Protein 3WE0 (pdb70)

Solvent-accessible surface area: 41173 Å² total; per-residue (Å²): 206,121,95,10,10,9,8,14,2,2,4,3,20,18,3,12,81,2,13,115,51,107,33,8,12,10,55,6,66,80,97,73,43,23,60,56,0,0,0,9,13,0,16,11,6,0,0,0,0,0,1,2,0,0,32,10,0,0,53,1,8,0,4,32,45,37,126,29,1,8,49,9,34,21,77,52,3,106,90,38,134,56,8,38,0,13,6,9,30,6,53,7,2,68,4,1,37,0,0,26,33,1,0,101,53,35,64,34,121,39,71,76,4,13,16,3,42,48,148,44,17,133,5,1,1,0,3,21,64,48,117,44,66,39,0,67,151,58,99,79,13,55,70,32,5,100,70,0,35,69,4,14,54,74,4,8,88,97,31,1,133,38,33,67,0,27,78,0,1,50,47,71,41,34,104,92,0,20,105,12,2,38,73,12,0,75,109,26,3,36,39,0,0,31,0,4,3,16,53,15,177,11,0,66,161,42,40,21,94,18,40,23,6,0,2,14,0,0,50,0,57,20,32,30,41,36,38,26,52,9,5,0,2,7,5,0,5,15,8,0,0,29,0,54,45,123,8,49,24,3,70,38,0,0,36,69,0,0,52,18,3,6,145,48,75,15,135,96,45,37,103,41,95,183,45,15,10,0,22,68,27,33,75,42,63,27,73,38,1,14,118,112,0,8,61,15,133,82,45,106,0,10,0,23,6,58,205,48,61,68,96,70,0,22,0,0,0,2,16,27,7,4,70,6,2,39,62,92,13,82,12,56,122,41,0,7,21,87,64,1,29,16,2,0,61,30,11,125,36,34,72,6,37,6,6,3,2,2,0,64,95,5,0,12,58,52,98,30,123,148,83,38,94,8,47,1,1,4,1,10,1,40,71,105,3,62,5,1,15,17,23,43,54,32,106,132,90,36,0,4,0,0,0,20,31,24,126,141,89,37,117,105,61,15,94,54,5,25,72,6,0,93,146,10,18,91,173,10,88,7,60,57,35,46,81,49,36,47,6,40,28,25,7,61,93,36,85,59,23,43,0,11,30,14,7,5,42,4,11,35,3,40,6,20,33,64,6,8,19,3,8,39,16,95,174,26,76,120,78,20,81,0,0,2,5,3,6,16,4,9,7,20,6,2,32,49,22,1,3,8,0,20,3,0,0,2,0,0,24,3,0,0,70,38,2,52,8,145,12,66,109,96,8,66,0,0,9,70,46,16,131,157,27,13,12,68,72,37,90,132,212,122,98,10,9,9,7,13,1,2,5,3,18,21,4,15,86,2,20,104,57,130,26,29,13,10,56,6,62,77,99,71,42,24,56,56,0,0,0,9,13,0,14,11,6,0,0,0,0,0,3,1,0,0,59,10,0,0,52,1,9,0,4,29,45,42,136,29,1,10,50,10,37,20,73,54,3,99,86,37,140,54,11,36,0,12,8,9,29,4,58,6,1,70,3,0,38,0,0,26,25,0,0,102,68,33,66,38,110,34,86,74,4,14,16,3,37,49,150,42,17,139,4,0,1,0,2,13,60,50,109,50,58,40,0,88,112,49,80,77,15,55,74,31,4,100,71,0,26,73,5,14,60,77,3,9,87,99,28,0,124,47,34,44,0,22,92,2,1,40,65,74,53,34,96,111,0,22,123,15,2,39,83,9,0,72,100,25,3,29,42,0,0,29,0,3,10,26,62,16,177,15,2,65,168,18,33,21,76,27,46,23,7,0,2,22,0,0,64,0,50,24,32,26,41,41,38,25,50,9,5,0,0,6,2,0,6,12,8,0,0,33,0,55,60,131,7,47,31,3,56,37,0,0,37,62,0,0,52,20,3,5,142,51,69,14,177,187,36,38,101,42,98,182,42,11,8,0,23,65,27,35,78,42,62,31,79,40,1,15,94,106,0,10,43,15,132,75,46,120,0,12,0,23,8,56,203,42,63,66,97,74,3,25,0,0,0,3,16,29,6,4,80,10,2,36,55,113,13,83,13,52,120,38,0,6,18,89,88,1,22,10,2,0,58,35,10,121,36,38,64,6,35,5,4,2,3,2,0,66,91,4,0,14,51,52,111,24,134,126,69,40,94,10,47,1,2,2,1,10,1,34,76,99,1,60,5,0,15,16,26,47,72,34,88,134,116,28,0,5,0,0,0,21,27,26,133,138,88,36,104,101,55,13,105,58,3,35,90,9,0,97,136,10,20,86,156,8,84,10,58,58,37,46,82,49,38,47,6,41,27,22,8,79,74,50,82,70,19,38,0,11,30,12,6,6,42,3,11,20,5,34,5,18,34,61,4,9,18,3,7,42,12,103,177,20,82,105,88,31,93,0,0,1,6,3,5,17,5,7,5,20,7,3,35,38,19,0,3,8,0,20,4,0,0,3,0,0,24,2,0,0,67,56,3,57,9,149,11,62,106,94,7,62,0,0,9,73,36,16,130,145,27,14,13,63,73,34,83,121

Foldseek 3Di:
DQDQALQDLQFRDPLLCLCPPPQANFEFPPVCAAAEAEEEAQAPLRLLLCLSVQQRRYQYFYAYADDHRVQQDWDDFPPDDLDTDGAFDFWAAPSLNLLVVLCVVLPFDKFWFCFAQDPNFQWEWEAEPLDIQIGRHLVSGPVLLVLLVVLVVCLCCVVQVLVQLLVCSSVVVQVSSNVSVVVVCVVQLFPFLLRSQCPGPSNVPDDPVSVVCQQFQNSPGAHCVLRRQFGVLLVSSCVSRVRPDRIIGTRSGSSCSSVSQQLDQDPGGPPDDHNDGNCVSNVHDRHHHWAEWEQDPVRFIWTAHPVGDIDTHLFYEYAFQLLCCVPRHHYDPLQDDPLLVVLSPPWDAQKKKWKKFKFAFQQQQDADPPPRHRLDTFYAYPDPQRTKGWAHPDGNGIIMIRLHIDSPDSVRVVVSSVVVVCSVNVPHDRVVGTDGDMDMDIQCVDPSGNHSWTRHHRPSVQSLQCLLCLLQPPPPPSSNPRYHYAYLNNASNTNHVSRRNLSSQSNSQSNSVSSVIAGDPVNHGSNVCCVPSRGDHDDD/DFDFALQDLQFRDPLLCLPPDPQANFEFPPVCAAAEAEEEAQAPLSLLLQLSLQQRRYQYFYAHADDHHQQQDWADFPPDDLPTDGAHDFWAAPSLNLLVVLVVVLVFDKDWFQFAADPNFQKEWEAEPLDIQIGRHLVSGPVLLVLLVVLVVVLCCVPQVLVQLLVCSSVVVQVSSNVSVVVVCVVFLQDFLLVSQVPGPSNVVDDPVSVVCQQQQNSNGAHCVLRRQFGVLLVSSCVSRVRVDNIIGTRSGSSCSSVVSQLDFDCHGPNDDHNDGNCNSNVHDHHHHWAEWAQDPVRFIWTAHPVGDIDTHNFYEYEQQLLCCVPRRHYDPLQDDPLLVVLSNPWDAQKKKWKKFKFQAQQQQDADVVPRHRLDTFYAYNDPQRTKGKAHPDGHHIIMMRLHIDSPDSVVVVVRSVVVVCSNRVPHDRVVGTDGDMDMDIQCPDPSGNHSWTRHHRPSVQSLQCLLCLLQPPPPPSSNARYHYAYLNNASNTNHRSRRNVSSQSNSQSNSVSSVIAGDPVSHGCNVCCVPRRGDHDDD

Organism: Pseudomonas putida (NCBI:txid303)

Sequence (1080 aa):
KKPITIFGPDFPFAFDDWLEHPAGLGSIPAARHGEEVAIVGAGIAGLVAAYELMKLGLKPVVYEASKMGGRLRSQAFNGTDGIIAELGGMRFPVSSTAFYHYVDKLGLETKPFPNPLTPASRSTVIDLEGQTYYAEKAADLPALFQEVTDAWADALESGARFGDIQQAIRDRDVPRLKELWNTLVPLWDDRTFYDFVATSKAFAKLSFQHREVFGQVGFGTGGWDSDFPNSMLEIFRVVMTNCDDHQHLVVGGVEQVPQGIWRHVPERCAHWPEGTSLSSLHGGAPRTGVKRIARASDGRLAVTDNWGDCRHYAAVLTTCQSWLLTTQIDCEESLFSQKMWMALDRTRYMQSSKTFVMVDRPFWKDKDPETGRDLMSMTLTDRLTRGTYLFDNGDDKPGVICLSYAWHPVEKRVQLALDALKKIYPKTDIAGHIIGDPITISWEADPHFLGAFKGALPGHYRYNQRMYAHFMQAQMPVEQRGIFIAGDDVSWTPAWVEGAVQTSLNAVWGIMNHFGGKTHADNPGPGDVFDEIGQIALADKKPITIFGPDFPFAFDDWLEHPAGLGSIPAARHGEEVAIVGAGIAGLVAAYELMKLGLKPVVYEASKMGGRLRSQAFNGTDGIIAELGGMRFPVSSTAFYHYVDKLGLETKPFPNPLTPASRSTVIDLEGQTYYAEKAADLPALFQEVTDAWADALESGARFGDIQQAIRDRDVPRLKELWNTLVPLWDDRTFYDFVATSKAFAKLSFQHREVFGQVGFGTGGWDSDFPNSMLEIFRVVMTNCDDHQHLVVGGVEQVPQGIWRHVPERCAHWPEGTSLSSLHGGAPRTGVKRIARASDGRLAVTDNWGDCRHYAAVLTTCQSWLLTTQIDCEESLFSQKMWMALDRTRYMQSSKTFVMVDRPFWKDKDPETGRDLMSMTLTDRLTRGTYLFDNGDDKPGVICLSYAWHPVEKRVQLALDALKKIYPKTDIAGHIIGDPITISWEADPHFLGAFKGALPGHYRYNQRMYAHFMQAQMPVEQRGIFIAGDDVSWTPAWVEGAVQTSLNAVWGIMNHFGGKTHADNPGPGDVFDEIGQIALAD

Secondary structure (DSSP, 8-state):
-PPP----SSS---HHHHHH-TT-S-B--GGGTT-EEEEE--BHHHHHHHHHHHHTT-EEEEE-SS-TBTT--EEE-TT-SS-EEE-S---EETT-HHHHHHHHHTT--EEE---TTSTT-S-EEEEETTEEEEESSGGGS-HHHHHHHHHHHHHHHHHH-HHHHHHHHHHT-HHHHHHHHHHHHHHHTTSBHHHHHHHSHHHHTS-HHHHHHHHHHTTTT---TTTTTSBHHHHHHHHHTTTTSSEEEETT-TTHHHHHHHHPPPSS-SSSPTT--HHHHTTTS-B--EEEEEE-TTSSEEEEETT--EEEESEEEE-S-GGGGGTTSEE-GGGS-HHHHHHHHT--EE--EEEEEEESS-GGGSB-TTT--BSS-EEEESSSS-EEEEE---TTS-EEEEEEEE---HHHHHHHHHHHHHHH-TT---GGGEEEEEEEEEGGGSTT-SSSEE-PPTT-HHHHHHHHTTT--TTS-GGGTTEEE-SGGGSSSTTSHHHHHHHHHHHHHHHHHHTT-B--TTS--HHHHHHHHSPPPPP-/-PPP----SSS---HHHHHHSTT-S-B--GGGTT-EEEEE--BHHHHHHHHHHHHHT-EEEEE-SS-TBTT--EEEPTT-SS-EEESS---EETT-HHHHHHHHHTT--EEE---TTSTT-S-EEEEETTEEEEESSGGGS-HHHHHHHHHHHHHHHHHH-HHHHHHHHHHT-HHHHHHHHHHHHHHHTTSBHHHHHHH-HHHHTS-HHHHHHHHHHTTTT---GGGTTSBHHHHHHHHHTTTTSSEEEETT-TTHHHHHHHH---S--SSS-TT--HHHHTTTS-B--EEEEEE-TTSSEEEEETTS-EEEESEEEE-S-GGGGGTTSEE-GGGS-HHHHHHHHH--EE--EEEEEEESS-GGGSBPTTTS-BSS-EEEESSTTBEEEEE---TTS-EEEEEEEE---HHHHHHHHHHHHHHH-TT---GGGEEEEEEEEESSSSTT-SSSEE-PPTT-HHHHHHHHTTT--TTS-GGG-SEEE-STTTSS-TTSHHHHHHHHHHHHHHHHHHTT-B--TTS--HHHHHHHHSPPPPP-

Nearest PDB structures (foldseek):
  3we0-assembly1_A  TM=1.002E+00  e=0.000E+00  Pseudomonas sp.
  5yb6-assembly1_A  TM=9.939E-01  e=0.000E+00  Pseudomonas sp. AIU 813
  4iv9-assembly1_B  TM=8.787E-01  e=5.645E-39  Pseudomonas savastanoi
  1reo-assembly1_A  TM=8.025E-01  e=2.213E-24  Gloydius halys
  3kpf-assembly1_A  TM=6.769E-01  e=3.921E-16  Zea mays

Structure (mmCIF, N/CA/C/O backbone):
data_3WE0
#
_entry.id   3WE0
#
_cell.length_a   118.926
_cell.length_b   141.353
_cell.length_c   75.970
_cell.angle_alpha   90.00
_cell.angle_beta   90.00
_cell.angle_gamma   90.00
#
_symmetry.space_group_name_H-M   'P 21 21 2'
#
loop_
_entity.id
_entity.type
_entity.pdbx_description
1 polymer 'L-amino acid oxidase/monooxygenase'
2 non-polymer 'FLAVIN-ADENINE DINUCLEOTIDE'
3 water water
#
loop_
_atom_site.group_PDB
_atom_site.id
_atom_site.type_symbol
_atom_site.label_atom_id
_atom_site.label_alt_id
_atom_site.label_comp_id
_atom_site.label_asym_id
_atom_site.label_entity_id
_atom_site.label_seq_id
_atom_site.pdbx_PDB_ins_code
_atom_site.Cartn_x
_atom_site.Cartn_y
_atom_site.Cartn_z
_atom_site.occupancy
_atom_site.B_iso_or_equiv
_atom_site.auth_seq_id
_atom_site.auth_comp_id
_atom_site.auth_asym_id
_atom_site.auth_atom_id
_atom_site.pdbx_PDB_model_num
ATOM 1 N N . LYS A 1 32 ? 5.568 54.551 8.720 1.00 60.67 12 LYS A N 1
ATOM 2 C CA . LYS A 1 32 ? 6.529 53.773 7.857 1.00 62.52 12 LYS A CA 1
ATOM 3 C C . LYS A 1 32 ? 5.831 53.042 6.693 1.00 54.87 12 LYS A C 1
ATOM 4 O O . LYS A 1 32 ? 4.769 52.444 6.895 1.00 59.65 12 LYS A O 1
ATOM 10 N N . LYS A 1 33 ? 6.401 53.118 5.485 1.00 45.86 13 LYS A N 1
ATOM 11 C CA . LYS A 1 33 ? 5.928 52.286 4.366 1.00 40.20 13 LYS A CA 1
ATOM 12 C C . LYS A 1 33 ? 6.196 50.795 4.748 1.00 35.25 13 LYS A C 1
ATOM 13 O O . LYS A 1 33 ? 7.247 50.482 5.290 1.00 29.97 13 LYS A O 1
ATOM 19 N N . PRO A 1 34 ? 5.249 49.887 4.488 1.00 29.52 14 PRO A N 1
ATOM 20 C CA . PRO A 1 34 ? 5.423 48.548 5.059 1.00 27.35 14 PRO A CA 1
ATOM 21 C C . PRO A 1 34 ? 6.489 47.713 4.284 1.00 25.40 14 PRO A C 1
ATOM 22 O O . PRO A 1 34 ? 6.708 47.950 3.072 1.00 23.50 14 PRO A O 1
ATOM 26 N N . ILE A 1 35 ? 7.045 46.701 4.956 1.00 25.87 15 ILE A N 1
ATOM 27 C CA . ILE A 1 35 ? 7.812 45.661 4.270 1.00 23.60 15 ILE A CA 1
ATOM 28 C C . ILE A 1 35 ? 6.796 44.788 3.496 1.00 22.11 15 ILE A C 1
ATOM 29 O O . ILE A 1 35 ? 5.773 44.377 4.024 1.00 19.58 15 ILE A O 1
ATOM 34 N N . THR A 1 36 ? 7.020 44.530 2.220 1.00 20.40 16 THR A N 1
ATOM 35 C CA . THR A 1 36 ? 6.164 43.566 1.509 1.00 20.14 16 THR A CA 1
ATOM 36 C C . THR A 1 36 ? 7.154 42.539 0.860 1.00 21.01 16 THR A C 1
ATOM 37 O O . THR A 1 36 ? 8.386 42.704 0.945 1.00 19.50 16 THR A O 1
ATOM 41 N N . ILE A 1 37 ? 6.600 41.504 0.240 1.00 19.32 17 ILE A N 1
ATOM 42 C CA . ILE A 1 37 ? 7.367 40.497 -0.444 1.00 18.29 17 ILE A CA 1
ATOM 43 C C . ILE A 1 37 ? 7.615 41.069 -1.863 1.00 19.03 17 ILE A C 1
ATOM 44 O O . ILE A 1 37 ? 7.003 40.700 -2.844 1.00 20.06 17 ILE A O 1
ATOM 49 N N . PHE A 1 38 ? 8.517 42.051 -1.926 1.00 19.81 18 PHE A N 1
ATOM 50 C CA . PHE A 1 38 ? 8.853 42.786 -3.152 1.00 19.53 18 PHE A CA 1
ATOM 51 C C . PHE A 1 38 ? 10.291 42.390 -3.470 1.00 19.98 18 PHE A C 1
ATOM 52 O O . PHE A 1 38 ? 11.218 42.790 -2.765 1.00 19.14 18 PHE A O 1
ATOM 60 N N . GLY A 1 39 ? 10.461 41.528 -4.484 1.00 18.85 19 GLY A N 1
ATOM 61 C CA . GLY A 1 39 ? 11.742 40.827 -4.689 1.00 19.32 19 GLY A CA 1
ATOM 62 C C . GLY A 1 39 ? 12.197 40.064 -3.422 1.00 20.24 19 GLY A C 1
ATOM 63 O O . GLY A 1 39 ? 11.331 39.613 -2.684 1.00 20.03 19 GLY A O 1
ATOM 64 N N . PRO A 1 40 ? 13.517 39.990 -3.145 1.00 19.98 20 PRO A N 1
ATOM 65 C CA . PRO A 1 40 ? 14.559 40.805 -3.817 1.00 18.59 20 PRO A CA 1
ATOM 66 C C . PRO A 1 40 ? 14.897 40.364 -5.223 1.00 20.03 20 PRO A C 1
ATOM 67 O O . PRO A 1 40 ? 15.439 41.199 -5.991 1.00 19.14 20 PRO A O 1
ATOM 71 N N . ASP A 1 41 ? 14.554 39.104 -5.589 1.00 16.89 21 ASP A N 1
ATOM 72 C CA . ASP A 1 41 ? 15.034 38.547 -6.873 1.00 16.34 21 ASP A CA 1
ATOM 73 C C . ASP A 1 41 ? 14.373 39.196 -8.073 1.00 18.73 21 ASP A C 1
ATOM 74 O O . ASP A 1 41 ? 15.066 39.540 -9.075 1.00 18.50 21 ASP A O 1
ATOM 79 N N . PHE A 1 42 ? 13.058 39.391 -7.958 1.00 17.34 22 PHE A N 1
ATOM 80 C CA . PHE A 1 42 ? 12.246 40.024 -8.982 1.00 17.27 22 PHE A CA 1
ATOM 81 C C . PHE A 1 42 ? 11.365 41.083 -8.328 1.00 17.07 22 PHE A C 1
ATOM 82 O O . PHE A 1 42 ? 10.219 40.825 -8.002 1.00 15.89 22 PHE A O 1
ATOM 90 N N . PRO A 1 43 ? 11.897 42.312 -8.201 1.00 17.31 23 PRO A N 1
ATOM 91 C CA . PRO A 1 43 ? 11.166 43.309 -7.410 1.00 19.81 23 PRO A CA 1
ATOM 92 C C . PRO A 1 43 ? 10.060 43.933 -8.271 1.00 20.24 23 PRO A C 1
ATOM 93 O O . PRO A 1 43 ? 10.160 45.106 -8.683 1.00 17.88 23 PRO A O 1
ATOM 97 N N . PHE A 1 44 ? 9.031 43.131 -8.559 1.00 18.01 24 PHE A N 1
ATOM 98 C CA . PHE A 1 44 ? 7.858 43.604 -9.279 1.00 19.16 24 PHE A CA 1
ATOM 99 C C . PHE A 1 44 ? 6.712 43.766 -8.306 1.00 19.21 24 PHE A C 1
ATOM 100 O O . PHE A 1 44 ? 6.496 42.923 -7.406 1.00 19.32 24 PHE A O 1
ATOM 108 N N . ALA A 1 45 ? 5.917 44.848 -8.463 1.00 17.79 25 ALA A N 1
ATOM 109 C CA . ALA A 1 45 ? 4.822 45.073 -7.520 1.00 17.98 25 ALA A CA 1
ATOM 110 C C . ALA A 1 45 ? 3.599 44.348 -7.996 1.00 16.73 25 ALA A C 1
ATOM 111 O O . ALA A 1 45 ? 2.738 44.931 -8.690 1.00 16.88 25 ALA A O 1
ATOM 113 N N . PHE A 1 46 ? 3.490 43.044 -7.688 1.00 16.66 26 PHE A N 1
ATOM 114 C CA . PHE A 1 46 ? 2.364 42.283 -8.120 1.00 16.84 26 PHE A CA 1
ATOM 115 C C . PHE A 1 46 ? 1.048 42.894 -7.567 1.00 18.09 26 PHE A C 1
ATOM 116 O O . PHE A 1 46 ? -0.003 42.895 -8.275 1.00 17.34 26 PHE A O 1
ATOM 124 N N . ASP A 1 47 ? 1.102 43.367 -6.312 1.00 18.31 27 ASP A N 1
ATOM 125 C CA . ASP A 1 47 ? -0.059 44.038 -5.720 1.00 20.27 27 ASP A CA 1
ATOM 126 C C . ASP A 1 47 ? -0.561 45.248 -6.584 1.00 21.08 27 ASP A C 1
ATOM 127 O O . ASP A 1 47 ? -1.736 45.327 -6.864 1.00 19.85 27 ASP A O 1
ATOM 132 N N . ASP A 1 48 ? 0.351 46.142 -7.002 1.00 19.81 28 ASP A N 1
ATOM 133 C CA . ASP A 1 48 ? 0.009 47.293 -7.876 1.00 21.54 28 ASP A CA 1
ATOM 134 C C . ASP A 1 48 ? -0.596 46.824 -9.174 1.00 19.64 28 ASP A C 1
ATOM 135 O O . ASP A 1 48 ? -1.551 47.429 -9.667 1.00 20.26 28 ASP A O 1
ATOM 140 N N . TRP A 1 49 ? -0.069 45.729 -9.733 1.00 16.64 29 TRP A N 1
ATOM 141 C CA . TRP A 1 49 ? -0.488 45.245 -11.031 1.00 18.61 29 TRP A CA 1
ATOM 142 C C . TRP A 1 49 ? -1.930 44.727 -10.910 1.00 17.86 29 TRP A C 1
ATOM 143 O O . TRP A 1 49 ? -2.770 45.030 -11.796 1.00 17.00 29 TRP A O 1
ATOM 154 N N . LEU A 1 50 ? -2.255 44.070 -9.752 1.00 15.87 30 LEU A N 1
ATOM 155 C CA . LEU A 1 50 ? -3.594 43.549 -9.500 1.00 17.17 30 LEU A CA 1
ATOM 156 C C . LEU A 1 50 ? -4.597 44.678 -9.214 1.00 17.36 30 LEU A C 1
ATOM 157 O O . LEU A 1 50 ? -5.762 44.568 -9.630 1.00 19.39 30 LEU A O 1
ATOM 162 N N . GLU A 1 51 ? -4.145 45.676 -8.466 1.00 20.14 31 GLU A N 1
ATOM 163 C CA . GLU A 1 51 ? -5.001 46.789 -7.978 1.00 21.69 31 GLU A CA 1
ATOM 164 C C . GLU A 1 51 ? -5.206 47.875 -9.003 1.00 20.76 31 GLU A C 1
ATOM 165 O O . GLU A 1 51 ? -6.169 48.687 -8.913 1.00 19.49 31 GLU A O 1
ATOM 171 N N . HIS A 1 52 ? -4.381 47.932 -10.019 1.00 21.48 32 HIS A N 1
ATOM 172 C CA . HIS A 1 52 ? -4.589 49.036 -11.014 1.00 21.35 32 HIS A CA 1
ATOM 173 C C . HIS A 1 52 ? -5.952 48.953 -11.639 1.00 20.65 32 HIS A C 1
ATOM 174 O O . HIS A 1 52 ? -6.367 47.894 -12.144 1.00 20.81 32 HIS A O 1
ATOM 181 N N . PRO A 1 53 ? -6.634 50.114 -11.812 1.00 19.24 33 PRO A N 1
ATOM 182 C CA . PRO A 1 53 ? -7.967 50.000 -12.363 1.00 19.12 33 PRO A CA 1
ATOM 183 C C . PRO A 1 53 ? -8.037 49.633 -13.866 1.00 19.69 33 PRO A C 1
ATOM 184 O O . PRO A 1 53 ? -9.097 49.290 -14.355 1.00 21.89 33 PRO A O 1
ATOM 188 N N . ALA A 1 54 ? -6.929 49.680 -14.577 1.00 20.91 34 ALA A N 1
ATOM 189 C CA . ALA A 1 54 ? -6.969 49.290 -16.045 1.00 19.79 34 ALA A CA 1
ATOM 190 C C . ALA A 1 54 ? -7.211 47.801 -16.228 1.00 22.54 34 ALA A C 1
ATOM 191 O O . ALA A 1 54 ? -7.586 47.362 -17.330 1.00 21.38 34 ALA A O 1
ATOM 193 N N . GLY A 1 55 ? -6.953 47.002 -15.170 1.00 21.76 35 GLY A N 1
ATOM 194 C CA . GLY A 1 55 ? -6.967 45.514 -15.294 1.00 20.04 35 GLY A CA 1
ATOM 195 C C . GLY A 1 55 ? -5.620 44.952 -15.812 1.00 20.64 35 GLY A C 1
ATOM 196 O O . GLY A 1 55 ? -4.678 45.746 -16.127 1.00 20.66 35 GLY A O 1
ATOM 197 N N . LEU A 1 56 ? -5.511 43.622 -15.953 1.00 17.54 36 LEU A N 1
ATOM 198 C CA . LEU A 1 56 ? -4.206 43.013 -16.230 1.00 18.24 36 LEU A CA 1
ATOM 199 C C . LEU A 1 56 ? -3.795 43.093 -17.712 1.00 20.32 36 LEU A C 1
ATOM 200 O O . LEU A 1 56 ? -2.679 42.784 -18.031 1.00 21.32 36 LEU A O 1
ATOM 205 N N . GLY A 1 57 ? -4.713 43.412 -18.620 1.00 19.59 37 GLY A N 1
ATOM 206 C CA . GLY A 1 57 ? -4.332 43.440 -20.069 1.00 19.53 37 GLY A CA 1
ATOM 207 C C . GLY A 1 57 ? -5.505 42.985 -20.866 1.00 21.41 37 GLY A C 1
ATOM 208 O O . GLY A 1 57 ? -6.659 43.060 -20.401 1.00 20.97 37 GLY A O 1
ATOM 209 N N . SER A 1 58 ? -5.267 42.551 -22.103 1.00 22.73 38 SER A N 1
ATOM 210 C CA . SER A 1 58 ? -6.351 42.077 -22.890 1.00 25.52 38 SER A CA 1
ATOM 211 C C . SER A 1 58 ? -5.796 41.095 -23.922 1.00 23.33 38 SER A C 1
ATOM 212 O O . SER A 1 58 ? -4.619 41.082 -24.147 1.00 23.21 38 SER A O 1
ATOM 215 N N . ILE A 1 59 ? -6.654 40.238 -24.474 1.00 22.88 39 ILE A N 1
ATOM 216 C CA . ILE A 1 59 ? -6.339 39.230 -25.492 1.00 20.95 39 ILE A CA 1
ATOM 217 C C . ILE A 1 59 ? -7.233 39.570 -26.655 1.00 25.58 39 ILE A C 1
ATOM 218 O O . ILE A 1 59 ? -8.335 40.018 -26.417 1.00 24.36 39 ILE A O 1
ATOM 223 N N . PRO A 1 60 ? -6.764 39.423 -27.933 1.00 26.87 40 PRO A N 1
ATOM 224 C CA . PRO A 1 60 ? -7.680 39.876 -29.050 1.00 28.64 40 PRO A CA 1
ATOM 225 C C . PRO A 1 60 ? -9.021 39.128 -28.993 1.00 26.83 40 PRO A C 1
ATOM 226 O O . PRO A 1 60 ? -9.029 37.950 -28.682 1.00 27.11 40 PRO A O 1
ATOM 230 N N . ALA A 1 61 ? -10.124 39.791 -29.331 1.00 28.02 41 ALA A N 1
ATOM 231 C CA . ALA A 1 61 ? -11.446 39.169 -29.296 1.00 29.55 41 ALA A CA 1
ATOM 232 C C . ALA A 1 61 ? -11.513 37.820 -30.054 1.00 32.96 41 ALA A C 1
ATOM 233 O O . ALA A 1 61 ? -12.232 36.888 -29.628 1.00 32.17 41 ALA A O 1
ATOM 235 N N . ALA A 1 62 ? -10.731 37.680 -31.118 1.00 30.10 42 ALA A N 1
ATOM 236 C CA . ALA A 1 62 ? -10.793 36.464 -31.960 1.00 33.12 42 ALA A CA 1
ATOM 237 C C . ALA A 1 62 ? -10.400 35.223 -31.179 1.00 34.44 42 ALA A C 1
ATOM 238 O O . ALA A 1 62 ? -10.685 34.117 -31.607 1.00 33.25 42 ALA A O 1
ATOM 240 N N . ARG A 1 63 ? -9.709 35.398 -30.053 1.00 30.43 43 ARG A N 1
ATOM 241 C CA . ARG A 1 63 ? -9.228 34.230 -29.311 1.00 31.54 43 ARG A CA 1
ATOM 242 C C . ARG A 1 63 ? -10.071 33.988 -28.079 1.00 29.95 43 ARG A C 1
ATOM 243 O O . ARG A 1 63 ? -9.806 33.017 -27.346 1.00 32.17 43 ARG A O 1
ATOM 251 N N . HIS A 1 64 ? -11.078 34.850 -27.815 1.00 32.16 44 HIS A N 1
ATOM 252 C CA . HIS A 1 64 ? -11.925 34.695 -26.590 1.00 29.87 44 HIS A CA 1
ATOM 253 C C . HIS A 1 64 ? -12.642 33.358 -26.628 1.00 35.80 44 HIS A C 1
ATOM 254 O O . HIS A 1 64 ? -13.089 32.927 -27.699 1.00 28.09 44 HIS A O 1
ATOM 261 N N . GLY A 1 65 ? -12.707 32.674 -25.482 1.00 30.97 45 GLY A N 1
ATOM 262 C CA . GLY A 1 65 ? -13.421 31.400 -25.336 1.00 29.11 45 GLY A CA 1
ATOM 263 C C . GLY A 1 65 ? -12.579 30.190 -25.574 1.00 32.06 45 GLY A C 1
ATOM 264 O O . GLY A 1 65 ? -13.063 29.066 -25.353 1.00 30.96 45 GLY A O 1
ATOM 265 N N . GLU A 1 66 ? -11.356 30.367 -26.078 1.00 28.82 46 GLU A N 1
ATOM 266 C CA . GLU A 1 66 ? -10.468 29.241 -26.345 1.00 26.91 46 GLU A CA 1
ATOM 267 C C . GLU A 1 66 ? -10.038 28.697 -24.994 1.00 30.11 46 GLU A C 1
ATOM 268 O O . GLU A 1 66 ? -9.977 29.434 -24.022 1.00 27.03 46 GLU A O 1
ATOM 274 N N . GLU A 1 67 ? -9.694 27.426 -24.949 1.00 26.91 47 GLU A N 1
ATOM 275 C CA . GLU A 1 67 ? -9.434 26.802 -23.649 1.00 29.75 47 GLU A CA 1
ATOM 276 C C . GLU A 1 67 ? -7.972 26.751 -23.282 1.00 25.53 47 GLU A C 1
ATOM 277 O O . GLU A 1 67 ? -7.136 26.591 -24.135 1.00 27.55 47 GLU A O 1
ATOM 283 N N . VAL A 1 68 ? -7.648 26.837 -21.984 1.00 23.99 48 VAL A N 1
ATOM 284 C CA . VAL A 1 68 ? -6.293 26.623 -21.554 1.00 22.81 48 VAL A CA 1
ATOM 285 C C . VAL A 1 68 ? -6.337 25.699 -20.371 1.00 20.99 48 VAL A C 1
ATOM 286 O O . VAL A 1 68 ? -7.130 25.951 -19.450 1.00 19.02 48 VAL A O 1
ATOM 290 N N . ALA A 1 69 ? -5.537 24.635 -20.420 1.00 19.16 49 ALA A N 1
ATOM 291 C CA . ALA A 1 69 ? -5.575 23.600 -19.359 1.00 17.94 49 ALA A CA 1
ATOM 292 C C . ALA A 1 69 ? -4.787 24.071 -18.122 1.00 19.14 49 ALA A C 1
ATOM 293 O O . ALA A 1 69 ? -3.700 24.645 -18.231 1.00 17.78 49 ALA A O 1
ATOM 295 N N . ILE A 1 70 ? -5.345 23.867 -16.912 1.00 20.07 50 ILE A N 1
ATOM 296 C CA . ILE A 1 70 ? -4.638 24.230 -15.699 1.00 17.85 50 ILE A CA 1
ATOM 297 C C . ILE A 1 70 ? -4.585 22.960 -14.807 1.00 16.52 50 ILE A C 1
ATOM 298 O O . ILE A 1 70 ? -5.623 22.426 -14.420 1.00 19.51 50 ILE A O 1
ATOM 303 N N . VAL A 1 71 ? -3.408 22.499 -14.521 1.00 15.24 51 VAL A N 1
ATOM 304 C CA . VAL A 1 71 ? -3.292 21.250 -13.792 1.00 19.94 51 VAL A CA 1
ATOM 305 C C . VAL A 1 71 ? -3.080 21.656 -12.342 1.00 16.69 51 VAL A C 1
ATOM 306 O O . VAL A 1 71 ? -2.024 22.204 -12.047 1.00 18.00 51 VAL A O 1
ATOM 310 N N . GLY A 1 72 ? -4.056 21.371 -11.477 1.00 18.80 52 GLY A N 1
ATOM 311 C CA . GLY A 1 72 ? -3.960 21.753 -10.049 1.00 16.37 52 GLY A CA 1
ATOM 312 C C . GLY A 1 72 ? -4.998 22.805 -9.722 1.00 18.90 52 GLY A C 1
ATOM 313 O O . GLY A 1 72 ? -5.041 23.870 -10.365 1.00 18.59 52 GLY A O 1
ATOM 314 N N . ALA A 1 73 ? -5.819 22.559 -8.693 1.00 19.39 53 ALA A N 1
ATOM 315 C CA . ALA A 1 73 ? -6.761 23.604 -8.196 1.00 17.18 53 ALA A CA 1
ATOM 316 C C . ALA A 1 73 ? -6.346 24.026 -6.719 1.00 17.73 53 ALA A C 1
ATOM 317 O O . ALA A 1 73 ? -7.161 24.203 -5.852 1.00 19.21 53 ALA A O 1
ATOM 319 N N . GLY A 1 74 ? -5.041 24.193 -6.501 1.00 15.62 54 GLY A N 1
ATOM 320 C CA . GLY A 1 74 ? -4.471 24.908 -5.331 1.00 16.84 54 GLY A CA 1
ATOM 321 C C . GLY A 1 74 ? -4.609 26.406 -5.670 1.00 15.90 54 GLY A C 1
ATOM 322 O O . GLY A 1 74 ? -5.203 26.773 -6.693 1.00 15.04 54 GLY A O 1
ATOM 323 N N . ILE A 1 75 ? -4.015 27.199 -4.814 1.00 14.55 55 ILE A N 1
ATOM 324 C CA . ILE A 1 75 ? -4.060 28.664 -5.002 1.00 16.44 55 ILE A CA 1
ATOM 325 C C . ILE A 1 75 ? -3.396 29.071 -6.335 1.00 16.94 55 ILE A C 1
ATOM 326 O O . ILE A 1 75 ? -3.908 29.980 -6.998 1.00 16.89 55 ILE A O 1
ATOM 331 N N . ALA A 1 76 ? -2.276 28.416 -6.728 1.00 15.18 56 ALA A N 1
ATOM 332 C CA . ALA A 1 76 ? -1.614 28.904 -8.017 1.00 17.63 56 ALA A CA 1
ATOM 333 C C . ALA A 1 76 ? -2.501 28.618 -9.185 1.00 16.63 56 ALA A C 1
ATOM 334 O O . ALA A 1 76 ? -2.707 29.472 -10.077 1.00 15.72 56 ALA A O 1
ATOM 336 N N . GLY A 1 77 ? -3.103 27.418 -9.220 1.00 16.87 57 GLY A N 1
ATOM 337 C CA . GLY A 1 77 ? -3.977 27.056 -10.363 1.00 13.72 57 GLY A CA 1
ATOM 338 C C . GLY A 1 77 ? -5.242 27.925 -10.384 1.00 17.24 57 GLY A C 1
ATOM 339 O O . GLY A 1 77 ? -5.687 28.350 -11.434 1.00 14.49 57 GLY A O 1
ATOM 340 N N . LEU A 1 78 ? -5.817 28.239 -9.240 1.00 13.61 58 LEU A N 1
ATOM 341 C CA . LEU A 1 78 ? -7.090 28.940 -9.271 1.00 14.13 58 LEU A CA 1
ATOM 342 C C . LEU A 1 78 ? -6.870 30.455 -9.501 1.00 14.34 58 LEU A C 1
ATOM 343 O O . LEU A 1 78 ? -7.710 31.112 -10.117 1.00 15.49 58 LEU A O 1
ATOM 348 N N . VAL A 1 79 ? -5.774 31.008 -9.012 1.00 14.11 59 VAL A N 1
ATOM 349 C CA . VAL A 1 79 ? -5.556 32.439 -9.254 1.00 14.86 59 VAL A CA 1
ATOM 350 C C . VAL A 1 79 ? -5.375 32.596 -10.798 1.00 14.13 59 VAL A C 1
ATOM 351 O O . VAL A 1 79 ? -5.909 33.527 -11.455 1.00 16.11 59 VAL A O 1
ATOM 355 N N . ALA A 1 80 ? -4.645 31.699 -11.417 1.00 12.42 60 ALA A N 1
ATOM 356 C CA . ALA A 1 80 ? -4.386 31.792 -12.865 1.00 15.15 60 ALA A CA 1
ATOM 357 C C . ALA A 1 80 ? -5.651 31.596 -13.672 1.00 16.07 60 ALA A C 1
ATOM 358 O O . ALA A 1 80 ? -5.942 32.324 -14.545 1.00 17.63 60 ALA A O 1
ATOM 360 N N . ALA A 1 81 ? -6.398 30.573 -13.319 1.00 15.27 61 ALA A N 1
ATOM 361 C CA . ALA A 1 81 ? -7.679 30.307 -13.918 1.00 16.28 61 ALA A CA 1
ATOM 362 C C . ALA A 1 81 ? -8.608 31.547 -13.788 1.00 15.98 61 ALA A C 1
ATOM 363 O O . ALA A 1 81 ? -9.230 31.955 -14.715 1.00 15.16 61 ALA A O 1
ATOM 365 N N . TYR A 1 82 ? -8.629 32.139 -12.614 1.00 13.92 62 TYR A N 1
ATOM 366 C CA . TYR A 1 82 ? -9.473 33.287 -12.319 1.00 14.85 62 TYR A CA 1
ATOM 367 C C . TYR A 1 82 ? -9.139 34.470 -13.241 1.00 15.99 62 TYR A C 1
ATOM 368 O O . TYR A 1 82 ? -9.956 34.935 -13.981 1.00 15.50 62 TYR A O 1
ATOM 377 N N . GLU A 1 83 ? -7.886 34.877 -13.215 1.00 16.56 63 GLU A N 1
ATOM 378 C CA . GLU A 1 83 ? -7.434 35.987 -14.103 1.00 18.10 63 GLU A CA 1
ATOM 379 C C . GLU A 1 83 ? -7.520 35.671 -15.583 1.00 17.98 63 GLU A C 1
ATOM 380 O O . GLU A 1 83 ? -7.851 36.562 -16.368 1.00 22.27 63 GLU A O 1
ATOM 386 N N . LEU A 1 84 ? -7.280 34.420 -16.017 1.00 17.59 64 LEU A N 1
ATOM 387 C CA . LEU A 1 84 ? -7.418 34.157 -17.438 1.00 18.08 64 LEU A CA 1
ATOM 388 C C . LEU A 1 84 ? -8.862 34.108 -17.935 1.00 21.66 64 LEU A C 1
ATOM 389 O O . LEU A 1 84 ? -9.172 34.569 -19.048 1.00 20.26 64 LEU A O 1
ATOM 394 N N . MET A 1 85 ? -9.771 33.535 -17.109 1.00 20.86 65 MET A N 1
ATOM 395 C CA . MET A 1 85 ? -11.236 33.744 -17.321 1.00 19.97 65 MET A CA 1
ATOM 396 C C . MET A 1 85 ? -11.557 35.233 -17.534 1.00 19.36 65 MET A C 1
ATOM 397 O O . MET A 1 85 ? -12.259 35.549 -18.495 1.00 17.92 65 MET A O 1
ATOM 402 N N . LYS A 1 86 ? -11.093 36.129 -16.634 1.00 20.04 66 LYS A N 1
ATOM 403 C CA . LYS A 1 86 ? -11.330 37.607 -16.805 1.00 20.07 66 LYS A CA 1
ATOM 404 C C . LYS A 1 86 ? -10.866 38.168 -18.185 1.00 21.65 66 LYS A C 1
ATOM 405 O O . LYS A 1 86 ? -11.464 39.103 -18.681 1.00 22.14 66 LYS A O 1
ATOM 411 N N . LEU A 1 87 ? -9.849 37.575 -18.759 1.00 19.86 67 LEU A N 1
ATOM 412 C CA . LEU A 1 87 ? -9.288 38.051 -20.062 1.00 21.24 67 LEU A CA 1
ATOM 413 C C . LEU A 1 87 ? -9.976 37.474 -21.223 1.00 23.21 67 LEU A C 1
ATOM 414 O O . LEU A 1 87 ? -9.652 37.824 -22.364 1.00 25.05 67 LEU A O 1
ATOM 419 N N . GLY A 1 88 ? -10.950 36.583 -20.966 1.00 24.23 68 GLY A N 1
ATOM 420 C CA . GLY A 1 88 ? -11.855 36.054 -21.947 1.00 22.08 68 GLY A CA 1
ATOM 421 C C . GLY A 1 88 ? -11.505 34.664 -22.423 1.00 25.40 68 GLY A C 1
ATOM 422 O O . GLY A 1 88 ? -12.101 34.172 -23.392 1.00 29.86 68 GLY A O 1
ATOM 423 N N . LEU A 1 89 ? -10.544 34.004 -21.780 1.00 22.48 69 LEU A N 1
ATOM 424 C CA . LEU A 1 89 ? -10.267 32.582 -22.078 1.00 22.72 69 LEU A CA 1
ATOM 425 C C . LEU A 1 89 ? -11.213 31.679 -21.292 1.00 24.35 69 LEU A C 1
ATOM 426 O O . LEU A 1 89 ? -11.882 32.150 -20.320 1.00 23.09 69 LEU A O 1
ATOM 431 N N . LYS A 1 90 ? -11.188 30.400 -21.673 1.00 22.39 70 LYS A N 1
ATOM 432 C CA . LYS A 1 90 ? -11.900 29.368 -20.921 1.00 26.05 70 LYS A CA 1
ATOM 433 C C . LYS A 1 90 ? -10.875 28.469 -20.231 1.00 23.22 70 LYS A C 1
ATOM 434 O O . LYS A 1 90 ? -10.440 27.431 -20.753 1.00 25.15 70 LYS A O 1
ATOM 440 N N . PRO A 1 91 ? -10.448 28.864 -19.016 1.00 19.69 71 PRO A N 1
ATOM 441 C CA . PRO A 1 91 ? -9.608 27.909 -18.285 1.00 19.97 71 PRO A CA 1
ATOM 442 C C . PRO A 1 91 ? -10.347 26.579 -17.991 1.00 19.85 71 PRO A C 1
ATOM 443 O O . PRO A 1 91 ? -11.510 26.623 -17.717 1.00 21.36 71 PRO A O 1
ATOM 447 N N . VAL A 1 92 ? -9.648 25.451 -18.067 1.00 19.98 72 VAL A N 1
ATOM 448 C CA . VAL A 1 92 ? -10.193 24.132 -17.664 1.00 20.37 72 VAL A CA 1
ATOM 449 C C . VAL A 1 92 ? -9.249 23.635 -16.601 1.00 19.74 72 VAL A C 1
ATOM 450 O O . VAL A 1 92 ? -8.141 23.213 -16.861 1.00 19.08 72 VAL A O 1
ATOM 454 N N . VAL A 1 93 ? -9.716 23.706 -15.348 1.00 20.42 73 VAL A N 1
ATOM 455 C CA . VAL A 1 93 ? -8.894 23.233 -14.233 1.00 18.52 73 VAL A CA 1
ATOM 456 C C . VAL A 1 93 ? -9.040 21.678 -14.040 1.00 19.84 73 VAL A C 1
ATOM 457 O O . VAL A 1 93 ? -10.162 21.176 -14.104 1.00 20.13 73 VAL A O 1
ATOM 461 N N . TYR A 1 94 ? -7.916 20.965 -13.888 1.00 19.22 74 TYR A N 1
ATOM 462 C CA . TYR A 1 94 ? -7.921 19.558 -13.563 1.00 18.33 74 TYR A CA 1
ATOM 463 C C . TYR A 1 94 ? -7.450 19.453 -12.109 1.00 19.69 74 TYR A C 1
ATOM 464 O O . TYR A 1 94 ? -6.507 20.162 -11.706 1.00 18.00 74 TYR A O 1
ATOM 473 N N . GLU A 1 95 ? -8.094 18.587 -11.307 1.00 19.04 75 GLU A N 1
ATOM 474 C CA . GLU A 1 95 ? -7.615 18.356 -9.918 1.00 18.36 75 GLU A CA 1
ATOM 475 C C . GLU A 1 95 ? -7.664 16.836 -9.586 1.00 21.46 75 GLU A C 1
ATOM 476 O O . GLU A 1 95 ? -8.691 16.209 -9.827 1.00 22.03 75 GLU A O 1
ATOM 482 N N . ALA A 1 96 ? -6.534 16.285 -9.137 1.00 22.80 76 ALA A N 1
ATOM 483 C CA . ALA A 1 96 ? -6.381 14.859 -8.942 1.00 25.54 76 ALA A CA 1
ATOM 484 C C . ALA A 1 96 ? -6.844 14.464 -7.532 1.00 32.96 76 ALA A C 1
ATOM 485 O O . ALA A 1 96 ? -7.281 13.331 -7.353 1.00 32.95 76 ALA A O 1
ATOM 487 N N . SER A 1 97 ? -6.834 15.409 -6.583 1.00 27.08 77 SER A N 1
ATOM 488 C CA . SER A 1 97 ? -7.242 15.108 -5.203 1.00 29.51 77 SER A CA 1
ATOM 489 C C . SER A 1 97 ? -8.336 16.064 -4.720 1.00 28.44 77 SER A C 1
ATOM 490 O O . SER A 1 97 ? -9.496 15.899 -5.081 1.00 27.99 77 SER A O 1
ATOM 493 N N . LYS A 1 98 ? -7.998 17.040 -3.873 1.00 26.20 78 LYS A N 1
ATOM 494 C CA . LYS A 1 98 ? -8.973 17.994 -3.335 1.00 27.86 78 LYS A CA 1
ATOM 495 C C . LYS A 1 98 ? -8.731 19.421 -3.748 1.00 25.43 78 LYS A C 1
ATOM 496 O O . LYS A 1 98 ? -7.574 19.855 -3.665 1.00 21.66 78 LYS A O 1
ATOM 502 N N . MET A 1 99 ? -9.800 20.179 -4.004 1.00 24.87 79 MET A N 1
ATOM 503 C CA . MET A 1 99 ? -9.663 21.600 -4.293 1.00 26.47 79 MET A CA 1
ATOM 504 C C . MET A 1 99 ? -8.988 22.294 -3.108 1.00 24.81 79 MET A C 1
ATOM 505 O O . MET A 1 99 ? -9.264 21.936 -1.947 1.00 20.18 79 MET A O 1
ATOM 510 N N . GLY A 1 100 ? -8.172 23.310 -3.398 1.00 19.90 80 GLY A N 1
ATOM 511 C CA . GLY A 1 100 ? -7.424 24.018 -2.361 1.00 17.94 80 GLY A CA 1
ATOM 512 C C . GLY A 1 100 ? -5.976 23.600 -2.196 1.00 17.25 80 GLY A C 1
ATOM 513 O O . GLY A 1 100 ? -5.156 24.402 -1.762 1.00 18.17 80 GLY A O 1
ATOM 514 N N . GLY A 1 101 ? -5.639 22.322 -2.519 1.00 18.51 81 GLY A N 1
ATOM 515 C CA . GLY A 1 101 ? -4.255 21.836 -2.375 1.00 15.55 81 GLY A CA 1
ATOM 516 C C . GLY A 1 101 ? -3.770 21.946 -0.941 1.00 19.52 81 GLY A C 1
ATOM 517 O O . GLY A 1 101 ? -4.430 21.392 -0.047 1.00 17.74 81 GLY A O 1
ATOM 518 N N . ARG A 1 102 ? -2.661 22.666 -0.726 1.00 16.66 82 ARG A N 1
ATOM 519 C CA . ARG A 1 102 ? -2.142 22.815 0.636 1.00 18.52 82 ARG A CA 1
ATOM 520 C C . ARG A 1 102 ? -2.698 23.998 1.475 1.00 16.50 82 ARG A C 1
ATOM 521 O O . ARG A 1 102 ? -2.131 24.389 2.547 1.00 20.71 82 ARG A O 1
ATOM 529 N N . LEU A 1 103 ? -3.771 24.622 0.988 1.00 20.59 83 LEU A N 1
ATOM 530 C CA . LEU A 1 103 ? -4.636 25.491 1.796 1.00 18.67 83 LEU A CA 1
ATOM 531 C C . LEU A 1 103 ? -5.837 24.558 2.141 1.00 20.89 83 LEU A C 1
ATOM 532 O O . LEU A 1 103 ? -6.659 24.311 1.282 1.00 22.61 83 LEU A O 1
ATOM 537 N N . ARG A 1 104 ? -5.836 23.968 3.339 1.00 20.05 84 ARG A N 1
ATOM 538 C CA . ARG A 1 104 ? -6.869 22.915 3.638 1.00 21.04 84 ARG A CA 1
ATOM 539 C C . ARG A 1 104 ? -7.307 23.098 5.068 1.00 20.46 84 ARG A C 1
ATOM 540 O O . ARG A 1 104 ? -6.451 23.131 5.937 1.00 19.65 84 ARG A O 1
ATOM 548 N N . SER A 1 105 ? -8.616 23.185 5.296 1.00 23.13 85 SER A N 1
ATOM 549 C CA . SER A 1 105 ? -9.139 23.575 6.645 1.00 20.76 85 SER A CA 1
ATOM 550 C C . SER A 1 105 ? -10.169 22.496 6.965 1.00 21.83 85 SER A C 1
ATOM 551 O O . SER A 1 105 ? -11.084 22.289 6.164 1.00 25.27 85 SER A O 1
ATOM 554 N N . GLN A 1 106 ? -10.021 21.752 8.045 1.00 22.54 86 GLN A N 1
ATOM 555 C CA . GLN A 1 106 ? -11.035 20.677 8.324 1.00 21.78 86 GLN A CA 1
ATOM 556 C C . GLN A 1 106 ? -11.831 21.069 9.570 1.00 23.73 86 GLN A C 1
ATOM 557 O O . GLN A 1 106 ? -11.192 21.425 10.585 1.00 21.62 86 GLN A O 1
ATOM 563 N N . ALA A 1 107 ? -13.175 20.976 9.526 1.00 22.94 87 ALA A N 1
ATOM 564 C CA . ALA A 1 107 ? -14.023 21.216 10.732 1.00 27.09 87 ALA A CA 1
ATOM 565 C C . ALA A 1 107 ? -13.976 20.009 11.648 1.00 23.22 87 ALA A C 1
ATOM 566 O O . ALA A 1 107 ? -13.935 18.856 11.187 1.00 22.63 87 ALA A O 1
ATOM 568 N N . PHE A 1 108 ? -13.988 20.275 12.967 1.00 25.08 88 PHE A N 1
ATOM 569 C CA . PHE A 1 108 ? -14.067 19.202 13.893 1.00 23.12 88 PHE A CA 1
ATOM 570 C C . PHE A 1 108 ? -15.512 18.618 13.912 1.00 24.03 88 PHE A C 1
ATOM 571 O O . PHE A 1 108 ? -16.500 19.354 13.653 1.00 23.74 88 PHE A O 1
ATOM 579 N N . ASN A 1 109 ? -15.643 17.344 14.267 1.00 25.60 89 ASN A N 1
ATOM 580 C CA . ASN A 1 109 ? -16.973 16.692 14.375 1.00 27.95 89 ASN A CA 1
ATOM 581 C C . ASN A 1 109 ? -18.065 17.544 14.968 1.00 29.95 89 ASN A C 1
ATOM 582 O O . ASN A 1 109 ? -17.954 18.031 16.108 1.00 31.62 89 ASN A O 1
ATOM 587 N N . GLY A 1 110 ? -19.154 17.688 14.254 1.00 28.62 90 GLY A N 1
ATOM 588 C CA . GLY A 1 110 ? -20.368 18.285 14.843 1.00 31.76 90 GLY A CA 1
ATOM 589 C C . GLY A 1 110 ? -20.406 19.785 15.175 1.00 34.48 90 GLY A C 1
ATOM 590 O O . GLY A 1 110 ? -21.469 20.335 15.556 1.00 30.92 90 GLY A O 1
ATOM 591 N N . THR A 1 111 ? -19.270 20.454 14.988 1.00 32.36 91 THR A N 1
ATOM 592 C CA . THR A 1 111 ? -19.175 21.905 15.185 1.00 32.87 91 THR A CA 1
ATOM 593 C C . THR A 1 111 ? -19.500 22.675 13.919 1.00 35.22 91 THR A C 1
ATOM 594 O O . THR A 1 111 ? -19.443 22.149 12.814 1.00 31.60 91 THR A O 1
ATOM 598 N N . ASP A 1 112 ? -19.796 23.943 14.129 1.00 33.14 92 ASP A N 1
ATOM 599 C CA . ASP A 1 112 ? -20.101 24.880 13.097 1.00 42.47 92 ASP A CA 1
ATOM 600 C C . ASP A 1 112 ? -18.910 25.843 13.103 1.00 37.81 92 ASP A C 1
ATOM 601 O O . ASP A 1 112 ? -18.711 26.588 14.056 1.00 37.23 92 ASP A O 1
ATOM 606 N N . GLY A 1 113 ? -18.059 25.721 12.101 1.00 38.75 93 GLY A N 1
ATOM 607 C CA . GLY A 1 113 ? -17.005 26.737 11.882 1.00 40.55 93 GLY A CA 1
ATOM 608 C C . GLY A 1 113 ? -15.802 26.613 12.805 1.00 36.70 93 GLY A C 1
ATOM 609 O O . GLY A 1 113 ? -15.046 27.557 12.937 1.00 36.84 93 GLY A O 1
ATOM 610 N N . ILE A 1 114 ? -15.609 25.479 13.474 1.00 32.12 94 ILE A N 1
ATOM 611 C CA . ILE A 1 114 ? -14.391 25.350 14.288 1.00 30.66 94 ILE A CA 1
ATOM 612 C C . ILE A 1 114 ? -13.407 24.507 13.525 1.00 31.40 94 ILE A C 1
ATOM 613 O O . ILE A 1 114 ? -13.712 23.364 13.279 1.00 26.39 94 ILE A O 1
ATOM 618 N N . ILE A 1 115 ? -12.269 25.094 13.079 1.00 28.49 95 ILE A N 1
ATOM 619 C CA . ILE A 1 115 ? -11.406 24.408 12.113 1.00 28.34 95 ILE A CA 1
ATOM 620 C C . ILE A 1 115 ? -9.948 24.153 12.556 1.00 28.16 95 ILE A C 1
ATOM 621 O O . ILE A 1 115 ? -9.374 24.804 13.461 1.00 26.77 95 ILE A O 1
ATOM 626 N N . ALA A 1 116 ? -9.363 23.145 11.950 1.00 23.25 96 ALA A N 1
ATOM 627 C CA . ALA A 1 116 ? -7.949 22.919 12.096 1.00 23.58 96 ALA A CA 1
ATOM 628 C C . ALA A 1 116 ? -7.305 23.209 10.731 1.00 25.18 96 ALA A C 1
ATOM 629 O O . ALA A 1 116 ? -7.778 22.712 9.729 1.00 23.73 96 ALA A O 1
ATOM 631 N N . GLU A 1 117 ? -6.241 23.975 10.730 1.00 22.83 97 GLU A N 1
ATOM 632 C CA . GLU A 1 117 ? -5.541 24.296 9.486 1.00 21.68 97 GLU A CA 1
ATOM 633 C C . GLU A 1 117 ? -4.507 23.227 9.202 1.00 23.16 97 GLU A C 1
ATOM 634 O O . GLU A 1 117 ? -3.399 23.215 9.829 1.00 28.03 97 GLU A O 1
ATOM 640 N N . LEU A 1 118 ? -4.785 22.408 8.202 1.00 23.76 98 LEU A N 1
ATOM 641 C CA . LEU A 1 118 ? -3.856 21.315 7.841 1.00 23.33 98 LEU A CA 1
ATOM 642 C C . LEU A 1 118 ? -2.668 21.693 6.965 1.00 21.64 98 LEU A C 1
ATOM 643 O O . LEU A 1 118 ? -1.623 21.035 7.052 1.00 21.68 98 LEU A O 1
ATOM 648 N N . GLY A 1 119 ? -2.818 22.690 6.082 1.00 20.71 99 GLY A N 1
ATOM 649 C CA . GLY A 1 119 ? -1.633 23.164 5.273 1.00 17.18 99 GLY A CA 1
ATOM 650 C C . GLY A 1 119 ? -1.248 24.496 5.899 1.00 20.52 99 GLY A C 1
ATOM 651 O O . GLY A 1 119 ? -1.102 24.615 7.160 1.00 19.08 99 GLY A O 1
ATOM 652 N N . GLY A 1 120 ? -1.063 25.508 5.067 1.00 17.00 100 GLY A N 1
ATOM 653 C CA . GLY A 1 120 ? -0.563 26.797 5.511 1.00 18.67 100 GLY A CA 1
ATOM 654 C C . GLY A 1 120 ? -1.523 27.357 6.576 1.00 19.33 100 GLY A C 1
ATOM 655 O O . GLY A 1 120 ? -2.751 27.188 6.450 1.00 17.86 100 GLY A O 1
ATOM 656 N N . MET A 1 121 ? -0.999 28.010 7.617 1.00 17.19 101 MET A N 1
ATOM 657 C CA . MET A 1 121 ? -1.953 28.597 8.588 1.00 21.17 101 MET A CA 1
ATOM 658 C C . MET A 1 121 ? -1.693 30.000 8.987 1.00 20.20 101 MET A C 1
ATOM 659 O O . MET A 1 121 ? -2.546 30.638 9.566 1.00 24.10 101 MET A O 1
ATOM 664 N N . ARG A 1 122 ? -0.470 30.411 8.866 1.00 20.71 102 ARG A N 1
ATOM 665 C CA . ARG A 1 122 ? -0.181 31.801 9.270 1.00 26.20 102 ARG A CA 1
ATOM 666 C C . ARG A 1 122 ? 0.441 32.596 8.147 1.00 21.84 102 ARG A C 1
ATOM 667 O O . ARG A 1 122 ? 1.530 32.278 7.696 1.00 25.33 102 ARG A O 1
ATOM 675 N N . PHE A 1 123 ? -0.229 33.673 7.816 1.00 18.19 103 PHE A N 1
ATOM 676 C CA . PHE A 1 123 ? 0.101 34.343 6.584 1.00 20.43 103 PHE A CA 1
ATOM 677 C C . PHE A 1 123 ? 0.667 35.728 6.873 1.00 17.26 103 PHE A C 1
ATOM 678 O O . PHE A 1 123 ? -0.045 36.589 7.373 1.00 20.26 103 PHE A O 1
ATOM 686 N N . PRO A 1 124 ? 1.950 35.916 6.587 1.00 17.80 104 PRO A N 1
ATOM 687 C CA . PRO A 1 124 ? 2.513 37.227 6.851 1.00 18.47 104 PRO A CA 1
ATOM 688 C C . PRO A 1 124 ? 1.814 38.311 6.008 1.00 18.76 104 PRO A C 1
ATOM 689 O O . PRO A 1 124 ? 1.556 38.139 4.734 1.00 17.88 104 PRO A O 1
ATOM 693 N N . VAL A 1 125 ? 1.471 39.373 6.697 1.00 19.68 105 VAL A N 1
ATOM 694 C CA . VAL A 1 125 ? 0.813 40.517 6.037 1.00 19.46 105 VAL A CA 1
ATOM 695 C C . VAL A 1 125 ? 1.728 41.195 4.977 1.00 19.58 105 VAL A C 1
ATOM 696 O O . VAL A 1 125 ? 1.195 41.917 4.138 1.00 19.63 105 VAL A O 1
ATOM 700 N N . SER A 1 126 ? 3.030 40.881 4.949 1.00 17.25 106 SER A N 1
ATOM 701 C CA . SER A 1 126 ? 3.861 41.246 3.746 1.00 19.74 106 SER A CA 1
ATOM 702 C C . SER A 1 126 ? 3.410 40.550 2.467 1.00 18.18 106 SER A C 1
ATOM 703 O O . SER A 1 126 ? 3.803 40.966 1.378 1.00 17.48 106 SER A O 1
ATOM 706 N N . SER A 1 127 ? 2.548 39.522 2.570 1.00 16.70 107 SER A N 1
ATOM 707 C CA . SER A 1 127 ? 2.031 38.758 1.441 1.00 18.69 107 SER A CA 1
ATOM 708 C C . SER A 1 127 ? 0.957 39.557 0.686 1.00 16.84 107 SER A C 1
ATOM 709 O O . SER A 1 127 ? -0.168 39.158 0.613 1.00 16.54 107 SER A O 1
ATOM 712 N N . THR A 1 128 ? 1.305 40.659 0.019 1.00 17.13 108 THR A N 1
ATOM 713 C CA . THR A 1 128 ? 0.229 41.514 -0.423 1.00 16.61 108 THR A CA 1
ATOM 714 C C . THR A 1 128 ? -0.538 41.000 -1.661 1.00 17.41 108 THR A C 1
ATOM 715 O O . THR A 1 128 ? -1.707 41.347 -1.813 1.00 15.99 108 THR A O 1
ATOM 719 N N . ALA A 1 129 ? 0.062 40.145 -2.486 1.00 16.21 109 ALA A N 1
ATOM 720 C CA . ALA A 1 129 ? -0.721 39.628 -3.628 1.00 16.89 109 ALA A CA 1
ATOM 721 C C . ALA A 1 129 ? -1.708 38.589 -3.065 1.00 15.55 109 ALA A C 1
ATOM 722 O O . ALA A 1 129 ? -2.850 38.538 -3.507 1.00 15.64 109 ALA A O 1
ATOM 724 N N . PHE A 1 130 ? -1.269 37.761 -2.102 1.00 15.76 110 PHE A N 1
ATOM 725 C CA . PHE A 1 130 ? -2.275 36.790 -1.491 1.00 15.02 110 PHE A CA 1
ATOM 726 C C . PHE A 1 130 ? -3.456 37.537 -0.864 1.00 15.57 110 PHE A C 1
ATOM 727 O O . PHE A 1 130 ? -4.630 37.206 -1.117 1.00 17.09 110 PHE A O 1
ATOM 735 N N . TYR A 1 131 ? -3.137 38.517 0.003 1.00 19.00 111 TYR A N 1
ATOM 736 C CA . TYR A 1 131 ? -4.154 39.354 0.676 1.00 17.37 111 TYR A CA 1
ATOM 737 C C . TYR A 1 131 ? -5.061 40.113 -0.305 1.00 17.48 111 TYR A C 1
ATOM 738 O O . TYR A 1 131 ? -6.183 40.317 0.013 1.00 19.12 111 TYR A O 1
ATOM 747 N N . HIS A 1 132 ? -4.618 40.459 -1.517 1.00 17.21 112 HIS A N 1
ATOM 748 C CA . HIS A 1 132 ? -5.511 40.923 -2.529 1.00 14.73 112 HIS A CA 1
ATOM 749 C C . HIS A 1 132 ? -6.709 39.996 -2.687 1.00 17.00 112 HIS A C 1
ATOM 750 O O . HIS A 1 132 ? -7.895 40.425 -2.853 1.00 16.87 112 HIS A O 1
ATOM 757 N N . TYR A 1 133 ? -6.463 38.707 -2.742 1.00 15.91 113 TYR A N 1
ATOM 758 C CA . TYR A 1 133 ? -7.581 37.765 -2.934 1.00 16.37 113 TYR A CA 1
ATOM 759 C C . TYR A 1 133 ? -8.386 37.510 -1.648 1.00 16.92 113 TYR A C 1
ATOM 760 O O . TYR A 1 133 ? -9.618 37.357 -1.703 1.00 18.13 113 TYR A O 1
ATOM 769 N N . VAL A 1 134 ? -7.697 37.450 -0.517 1.00 17.89 114 VAL A N 1
ATOM 770 C CA . VAL A 1 134 ? -8.406 37.380 0.796 1.00 16.54 114 VAL A CA 1
ATOM 771 C C . VAL A 1 134 ? -9.446 38.542 0.914 1.00 19.90 114 VAL A C 1
ATOM 772 O O . VAL A 1 134 ? -10.666 38.340 1.210 1.00 19.20 114 VAL A O 1
ATOM 776 N N . ASP A 1 135 ? -8.950 39.749 0.689 1.00 19.88 115 ASP A N 1
ATOM 777 C CA . ASP A 1 135 ? -9.789 40.988 0.662 1.00 24.01 115 ASP A CA 1
ATOM 778 C C . ASP A 1 135 ? -10.873 41.030 -0.401 1.00 24.36 115 ASP A C 1
ATOM 779 O O . ASP A 1 135 ? -11.999 41.498 -0.138 1.00 24.08 115 ASP A O 1
ATOM 784 N N . LYS A 1 136 ? -10.564 40.615 -1.616 1.00 22.80 116 LYS A N 1
ATOM 785 C CA . LYS A 1 136 ? -11.557 40.536 -2.680 1.00 22.82 116 LYS A CA 1
ATOM 786 C C . LYS A 1 136 ? -12.770 39.702 -2.246 1.00 26.01 116 LYS A C 1
ATOM 787 O O . LYS A 1 136 ? -13.900 39.951 -2.666 1.00 24.22 116 LYS A O 1
ATOM 793 N N . LEU A 1 137 ? -12.516 38.679 -1.455 1.00 23.02 117 LEU A N 1
ATOM 794 C CA . LEU A 1 137 ? -13.558 37.764 -1.045 1.00 23.62 117 LEU A CA 1
ATOM 795 C C . LEU A 1 137 ? -14.180 38.223 0.274 1.00 25.99 117 LEU A C 1
ATOM 796 O O . LEU A 1 137 ? -15.059 37.521 0.776 1.00 25.10 117 LEU A O 1
ATOM 801 N N . GLY A 1 138 ? -13.698 39.326 0.836 1.00 23.60 118 GLY A N 1
ATOM 802 C CA . GLY A 1 138 ? -14.297 39.902 2.064 1.00 26.08 118 GLY A CA 1
ATOM 803 C C . GLY A 1 138 ? -14.089 38.989 3.276 1.00 28.22 118 GLY A C 1
ATOM 804 O O . GLY A 1 138 ? -14.869 39.022 4.238 1.00 23.47 118 GLY A O 1
ATOM 805 N N . LEU A 1 139 ? -13.040 38.157 3.267 1.00 22.73 119 LEU A N 1
ATOM 806 C CA . LEU A 1 139 ? -12.778 37.285 4.416 1.00 23.88 119 LEU A CA 1
ATOM 807 C C . LEU A 1 139 ? -12.167 38.059 5.570 1.00 23.57 119 LEU A C 1
ATOM 808 O O . LEU A 1 139 ? -11.434 38.990 5.358 1.00 26.23 119 LEU A O 1
ATOM 813 N N . GLU A 1 140 ? -12.434 37.643 6.808 1.00 25.48 120 GLU A N 1
ATOM 814 C CA . GLU A 1 140 ? -11.805 38.253 7.975 1.00 24.31 120 GLU A CA 1
ATOM 815 C C . GLU A 1 140 ? -10.543 37.533 8.381 1.00 24.60 120 GLU A C 1
ATOM 816 O O . GLU A 1 140 ? -10.473 36.307 8.260 1.00 21.94 120 GLU A O 1
ATOM 822 N N . THR A 1 141 ? -9.537 38.271 8.867 1.00 21.79 121 THR A N 1
ATOM 823 C CA . THR A 1 141 ? -8.321 37.628 9.396 1.00 24.59 121 THR A CA 1
ATOM 824 C C . THR A 1 141 ? -8.076 38.135 10.809 1.00 28.26 121 THR A C 1
ATOM 825 O O . THR A 1 141 ? -8.662 39.180 11.231 1.00 30.01 121 THR A O 1
ATOM 829 N N . LYS A 1 142 ? -7.276 37.402 11.559 1.00 26.90 122 LYS A N 1
ATOM 830 C CA . LYS A 1 142 ? -6.855 37.850 12.879 1.00 28.88 122 LYS A CA 1
ATOM 831 C C . LYS A 1 142 ? -5.400 37.497 13.167 1.00 25.33 122 LYS A C 1
ATOM 832 O O . LYS A 1 142 ? -4.870 36.570 12.579 1.00 22.49 122 LYS A O 1
ATOM 838 N N . PRO A 1 143 ? -4.735 38.260 14.057 1.00 27.04 123 PRO A N 1
ATOM 839 C CA . PRO A 1 143 ? -3.338 37.973 14.390 1.00 25.53 123 PRO A CA 1
ATOM 840 C C . PRO A 1 143 ? -3.157 36.524 14.823 1.00 24.76 123 PRO A C 1
ATOM 841 O O . PRO A 1 143 ? -3.953 35.995 15.578 1.00 23.44 123 PRO A O 1
ATOM 845 N N . PHE A 1 144 ? -2.093 35.884 14.345 1.00 20.14 124 PHE A N 1
ATOM 846 C CA . PHE A 1 144 ? -1.834 34.532 14.709 1.00 19.62 124 PHE A CA 1
ATOM 847 C C . PHE A 1 144 ? -1.158 34.541 16.101 1.00 20.40 124 PHE A C 1
ATOM 848 O O . PHE A 1 144 ? -0.389 35.465 16.402 1.00 21.89 124 PHE A O 1
ATOM 856 N N . PRO A 1 145 ? -1.471 33.546 16.963 1.00 19.92 125 PRO A N 1
ATOM 857 C CA . PRO A 1 145 ? -1.020 33.488 18.369 1.00 20.69 125 PRO A CA 1
ATOM 858 C C . PRO A 1 145 ? 0.439 33.009 18.402 1.00 21.11 125 PRO A C 1
ATOM 859 O O . PRO A 1 145 ? 0.799 31.984 19.007 1.00 21.66 125 PRO A O 1
ATOM 863 N N . ASN A 1 146 ? 1.327 33.775 17.768 1.00 22.08 126 ASN A N 1
ATOM 864 C CA . ASN A 1 146 ? 2.776 33.514 17.791 1.00 20.61 126 ASN A CA 1
ATOM 865 C C . ASN A 1 146 ? 3.396 33.881 19.149 1.00 21.51 126 ASN A C 1
ATOM 866 O O . ASN A 1 146 ? 2.908 34.730 19.776 1.00 23.96 126 ASN A O 1
ATOM 871 N N . PRO A 1 147 ? 4.489 33.249 19.550 1.00 22.78 127 PRO A N 1
ATOM 872 C CA . PRO A 1 147 ? 5.105 33.487 20.846 1.00 24.18 127 PRO A CA 1
ATOM 873 C C . PRO A 1 147 ? 5.622 34.908 20.911 1.00 29.01 127 PRO A C 1
ATOM 874 O O . PRO A 1 147 ? 6.159 35.418 19.884 1.00 22.48 127 PRO A O 1
ATOM 878 N N . LEU A 1 148 ? 5.481 35.516 22.097 1.00 23.36 128 LEU A N 1
ATOM 879 C CA . LEU A 1 148 ? 5.992 36.890 22.390 1.00 27.19 128 LEU A CA 1
ATOM 880 C C . LEU A 1 148 ? 5.384 37.945 21.512 1.00 32.41 128 LEU A C 1
ATOM 881 O O . LEU A 1 148 ? 6.014 38.936 21.163 1.00 38.44 128 LEU A O 1
ATOM 886 N N . THR A 1 149 ? 4.138 37.757 21.151 1.00 28.63 129 THR A N 1
ATOM 887 C CA . THR A 1 149 ? 3.457 38.794 20.402 1.00 30.46 129 THR A CA 1
ATOM 888 C C . THR A 1 149 ? 2.255 39.133 21.256 1.00 30.58 129 THR A C 1
ATOM 889 O O . THR A 1 149 ? 1.886 38.349 22.136 1.00 31.93 129 THR A O 1
ATOM 893 N N . PRO A 1 150 ? 1.601 40.258 20.946 1.00 35.22 130 PRO A N 1
ATOM 894 C CA . PRO A 1 150 ? 0.335 40.646 21.556 1.00 33.84 130 PRO A CA 1
ATOM 895 C C . PRO A 1 150 ? -0.786 39.606 21.426 1.00 37.69 130 PRO A C 1
ATOM 896 O O . PRO A 1 150 ? -1.648 39.550 22.291 1.00 34.27 130 PRO A O 1
ATOM 900 N N . ALA A 1 151 ? -0.773 38.764 20.385 1.00 28.99 131 ALA A N 1
ATOM 901 C CA . ALA A 1 151 ? -1.777 37.747 20.233 1.00 29.42 131 ALA A CA 1
ATOM 902 C C . ALA A 1 151 ? -1.550 36.550 21.169 1.00 30.39 131 ALA A C 1
ATOM 903 O O . ALA A 1 151 ? -2.412 35.658 21.275 1.00 28.22 131 ALA A O 1
ATOM 905 N N . SER A 1 152 ? -0.392 36.483 21.814 1.00 28.86 132 SER A N 1
ATOM 906 C CA . SER A 1 152 ? -0.125 35.403 22.743 1.00 30.55 132 SER A CA 1
ATOM 907 C C . SER A 1 152 ? 0.135 36.002 24.149 1.00 34.23 132 SER A C 1
ATOM 908 O O . SER A 1 152 ? 0.930 36.903 24.286 1.00 36.40 132 SER A O 1
ATOM 911 N N . ARG A 1 153 ? -0.510 35.470 25.174 1.00 36.52 133 ARG A N 1
ATOM 912 C CA . ARG A 1 153 ? -0.379 35.969 26.578 1.00 36.20 133 ARG A CA 1
ATOM 913 C C . ARG A 1 153 ? 0.951 35.592 27.208 1.00 32.95 133 ARG A C 1
ATOM 914 O O . ARG A 1 153 ? 1.511 36.309 28.027 1.00 40.00 133 ARG A O 1
ATOM 922 N N . SER A 1 154 ? 1.451 34.420 26.880 1.00 30.46 134 SER A N 1
ATOM 923 C CA . SER A 1 154 ? 2.581 33.923 27.537 1.00 29.51 134 SER A CA 1
ATOM 924 C C . SER A 1 154 ? 3.217 32.861 26.677 1.00 26.31 134 SER A C 1
ATOM 925 O O . SER A 1 154 ? 2.522 32.214 25.880 1.00 28.29 134 SER A O 1
ATOM 928 N N . THR A 1 155 ? 4.508 32.630 26.895 1.00 24.36 135 THR A N 1
ATOM 929 C CA . THR A 1 155 ? 5.257 31.597 26.223 1.00 27.66 135 THR A CA 1
ATOM 930 C C . THR A 1 155 ? 6.006 30.875 27.246 1.00 28.07 135 THR A C 1
ATOM 931 O O . THR A 1 155 ? 6.525 31.479 28.226 1.00 34.26 135 THR A O 1
ATOM 935 N N . VAL A 1 156 ? 6.153 29.587 26.994 1.00 27.17 136 VAL A N 1
ATOM 936 C CA . VAL A 1 156 ? 7.014 28.745 27.745 1.00 28.10 136 VAL A CA 1
ATOM 937 C C . VAL A 1 156 ? 7.966 28.102 26.785 1.00 29.49 136 VAL A C 1
ATOM 938 O O . VAL A 1 156 ? 7.555 27.606 25.715 1.00 28.44 136 VAL A O 1
ATOM 942 N N . ILE A 1 157 ? 9.231 28.172 27.157 1.00 27.76 137 ILE A N 1
ATOM 943 C CA . ILE A 1 157 ? 10.345 27.523 26.495 1.00 30.99 137 ILE A CA 1
ATOM 944 C C . ILE A 1 157 ? 10.833 26.419 27.411 1.00 32.24 137 ILE A C 1
ATOM 945 O O . ILE A 1 157 ? 11.102 26.667 28.594 1.00 37.31 137 ILE A O 1
ATOM 950 N N . ASP A 1 158 ? 10.989 25.222 26.859 1.00 32.37 138 ASP A N 1
ATOM 951 C CA . ASP A 1 158 ? 11.450 24.074 27.599 1.00 31.64 138 ASP A CA 1
ATOM 952 C C . ASP A 1 158 ? 12.631 23.437 26.915 1.00 33.60 138 ASP A C 1
ATOM 953 O O . ASP A 1 158 ? 12.517 22.883 25.798 1.00 33.22 138 ASP A O 1
ATOM 958 N N . LEU A 1 159 ? 13.793 23.548 27.562 1.00 35.15 139 LEU A N 1
ATOM 959 C CA . LEU A 1 159 ? 15.077 23.193 26.932 1.00 38.26 139 LEU A CA 1
ATOM 960 C C . LEU A 1 159 ? 15.952 22.394 27.855 1.00 39.56 139 LEU A C 1
ATOM 961 O O . LEU A 1 159 ? 16.144 22.796 28.998 1.00 38.29 139 LEU A O 1
ATOM 966 N N . GLU A 1 160 ? 16.525 21.305 27.334 1.00 43.01 140 GLU A N 1
ATOM 967 C CA . GLU A 1 160 ? 17.285 20.343 28.117 1.00 49.53 140 GLU A CA 1
ATOM 968 C C . GLU A 1 160 ? 16.739 20.190 29.557 1.00 50.64 140 GLU A C 1
ATOM 969 O O . GLU A 1 160 ? 17.460 20.373 30.532 1.00 55.85 140 GLU A O 1
ATOM 975 N N . GLY A 1 161 ? 15.450 19.876 29.683 1.00 48.69 141 GLY A N 1
ATOM 976 C CA . GLY A 1 161 ? 14.852 19.645 30.988 1.00 46.20 141 GLY A CA 1
ATOM 977 C C . GLY A 1 161 ? 14.532 20.875 31.824 1.00 48.98 141 GLY A C 1
ATOM 978 O O . GLY A 1 161 ? 13.942 20.750 32.903 1.00 41.14 141 GLY A O 1
ATOM 979 N N . GLN A 1 162 ? 14.887 22.076 31.369 1.00 47.40 142 GLN A N 1
ATOM 980 C CA . GLN A 1 162 ? 14.426 23.251 32.134 1.00 42.40 142 GLN A CA 1
ATOM 981 C C . GLN A 1 162 ? 13.396 24.150 31.471 1.00 41.43 142 GLN A C 1
ATOM 982 O O . GLN A 1 162 ? 13.408 24.314 30.264 1.00 4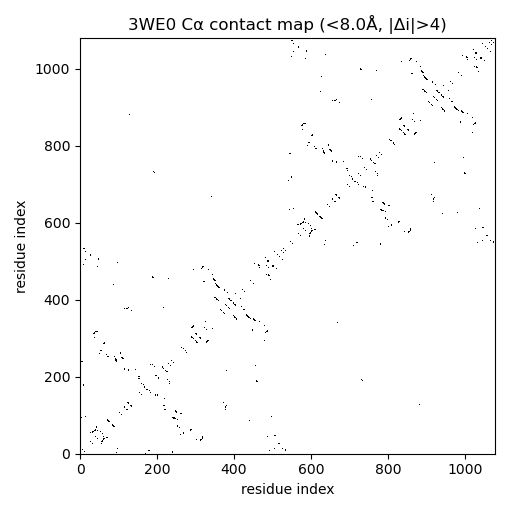0.64 142 GLN A O 1
ATOM 988 N N . THR A 1 163 ? 12.519 24.745 32.286 1.00 36.32 143 THR A N 1
ATOM 989 C CA . THR A 1 163 ? 11.390 25.522 31.824 1.00 38.13 143 THR A CA 1
ATOM 990 C C . THR A 1 163 ? 11.496 27.013 32.098 1.00 41.27 143 THR A C 1
ATOM 991 O O . THR A 1 163 ? 11.802 27.400 33.205 1.00 38.45 143 THR A O 1
ATOM 995 N N . TYR A 1 164 ? 11.214 27.851 31.087 1.00 34.23 144 TYR A N 1
ATOM 996 C CA . TYR A 1 164 ? 11.235 29.306 31.260 1.00 36.98 144 TYR A CA 1
ATOM 997 C C . TYR A 1 164 ? 9.947 29.844 30.840 1.00 36.63 144 TYR A C 1
ATOM 998 O O . TYR A 1 164 ? 9.502 29.610 29.704 1.00 36.72 144 TYR A O 1
ATOM 1007 N N . TYR A 1 165 ? 9.330 30.589 31.743 1.00 33.08 145 TYR A N 1
ATOM 1008 C CA . TYR A 1 165 ? 8.050 31.191 31.528 1.00 30.44 145 TYR A CA 1
ATOM 1009 C C . TYR A 1 165 ? 8.289 32.626 31.192 1.00 35.17 145 TYR A C 1
ATOM 1010 O O . TYR A 1 165 ? 9.192 33.255 31.771 1.00 35.93 145 TYR A O 1
ATOM 1019 N N . ALA A 1 166 ? 7.492 33.167 30.280 1.00 29.48 146 ALA A N 1
ATOM 1020 C CA . ALA A 1 166 ? 7.692 34.546 29.848 1.00 31.98 146 ALA A CA 1
ATOM 1021 C C . ALA A 1 166 ? 6.445 35.135 29.325 1.00 35.06 146 ALA A C 1
ATOM 1022 O O . ALA A 1 166 ? 5.726 34.533 28.550 1.00 38.79 146 ALA A O 1
ATOM 1024 N N . GLU A 1 167 ? 6.147 36.341 29.764 1.00 38.75 147 GLU A N 1
ATOM 1025 C CA . GLU A 1 167 ? 4.999 37.026 29.251 1.00 37.45 147 GLU A CA 1
ATOM 1026 C C . GLU A 1 167 ? 5.452 38.145 28.322 1.00 40.26 147 GLU A C 1
ATOM 1027 O O . GLU A 1 167 ? 4.634 38.715 27.623 1.00 38.80 147 GLU A O 1
ATOM 1033 N N . LYS A 1 168 ? 6.751 38.468 28.377 1.00 42.20 148 LYS A N 1
ATOM 1034 C CA . LYS A 1 168 ? 7.424 39.403 27.442 1.00 47.44 148 LYS A CA 1
ATOM 1035 C C . LYS A 1 168 ? 8.839 38.948 27.190 1.00 41.56 148 LYS A C 1
ATOM 1036 O O . LYS A 1 168 ? 9.374 38.223 28.029 1.00 40.49 148 LYS A O 1
ATOM 1042 N N . ALA A 1 169 ? 9.473 39.374 26.082 1.00 39.14 149 ALA A N 1
ATOM 1043 C CA . ALA A 1 169 ? 10.852 38.898 25.800 1.00 40.43 149 ALA A CA 1
ATOM 1044 C C . ALA A 1 169 ? 11.849 39.112 26.973 1.00 39.29 149 ALA A C 1
ATOM 1045 O O . ALA A 1 169 ? 12.720 38.273 27.222 1.00 34.34 149 ALA A O 1
ATOM 1047 N N . ALA A 1 170 ? 11.646 40.169 27.763 1.00 43.30 150 ALA A N 1
ATOM 1048 C CA . ALA A 1 170 ? 12.612 40.522 28.840 1.00 42.86 150 ALA A CA 1
ATOM 1049 C C . ALA A 1 170 ? 12.565 39.557 30.054 1.00 46.94 150 ALA A C 1
ATOM 1050 O O . ALA A 1 170 ? 13.467 39.552 30.910 1.00 42.11 150 ALA A O 1
ATOM 1052 N N . ASP A 1 171 ? 11.512 38.728 30.129 1.00 41.49 151 ASP A N 1
ATOM 1053 C CA . ASP A 1 171 ? 11.365 37.775 31.216 1.00 35.89 151 ASP A CA 1
ATOM 1054 C C . ASP A 1 171 ? 12.286 36.646 31.002 1.00 37.94 151 ASP A C 1
ATOM 1055 O O . ASP A 1 171 ? 12.586 35.924 31.955 1.00 32.33 151 ASP A O 1
ATOM 1060 N N . LEU A 1 172 ? 12.757 36.469 29.754 1.00 35.80 152 LEU A N 1
ATOM 1061 C CA . LEU A 1 172 ? 13.601 35.318 29.463 1.00 36.07 152 LEU A CA 1
ATOM 1062 C C . LEU A 1 172 ? 14.998 35.601 30.014 1.00 34.82 152 LEU A C 1
ATOM 1063 O O . LEU A 1 172 ? 15.412 36.737 30.056 1.00 38.61 152 LEU A O 1
ATOM 1068 N N . PRO A 1 173 ? 15.722 34.572 30.415 1.00 34.76 153 PRO A N 1
ATOM 1069 C CA . PRO A 1 173 ? 17.088 34.835 30.827 1.00 37.73 153 PRO A CA 1
ATOM 1070 C C . PRO A 1 173 ? 17.980 35.421 29.709 1.00 38.66 153 PRO A C 1
ATOM 1071 O O . PRO A 1 173 ? 17.617 35.368 28.498 1.00 33.32 153 PRO A O 1
ATOM 1075 N N . ALA A 1 174 ? 19.153 35.952 30.100 1.00 34.30 154 ALA A N 1
ATOM 1076 C CA . ALA A 1 174 ? 19.976 36.772 29.181 1.00 36.66 154 ALA A CA 1
ATOM 1077 C C . ALA A 1 174 ? 20.463 36.012 27.936 1.00 33.36 154 ALA A C 1
ATOM 1078 O O . ALA A 1 174 ? 20.755 36.609 26.894 1.00 34.15 154 ALA A O 1
ATOM 1080 N N . LEU A 1 175 ? 20.551 34.699 28.047 1.00 29.22 155 LEU A N 1
ATOM 1081 C CA . LEU A 1 175 ? 20.970 33.871 26.944 1.00 33.38 155 LEU A CA 1
ATOM 1082 C C . LEU A 1 175 ? 20.140 34.154 25.674 1.00 27.44 155 LEU A C 1
ATOM 1083 O O . LEU A 1 175 ? 20.702 34.182 24.569 1.00 30.58 155 LEU A O 1
ATOM 1088 N N . PHE A 1 176 ? 18.831 34.402 25.849 1.00 29.84 156 PHE A N 1
ATOM 1089 C CA . PHE A 1 176 ? 17.901 34.625 24.729 1.00 27.76 156 PHE A CA 1
ATOM 1090 C C . PHE A 1 176 ? 18.151 35.973 24.024 1.00 26.29 156 PHE A C 1
ATOM 1091 O O . PHE A 1 176 ? 18.167 36.055 22.777 1.00 27.95 156 PHE A O 1
ATOM 1099 N N . GLN A 1 177 ? 18.364 37.008 24.822 1.00 28.19 157 GLN A N 1
ATOM 1100 C CA . GLN A 1 177 ? 18.693 38.291 24.245 1.00 29.96 157 GLN A CA 1
ATOM 1101 C C . GLN A 1 177 ? 20.068 38.230 23.544 1.00 28.33 157 GLN A C 1
ATOM 1102 O O . GLN A 1 177 ? 20.248 38.855 22.481 1.00 31.22 157 GLN A O 1
ATOM 1108 N N . GLU A 1 178 ? 21.009 37.432 24.051 1.00 26.25 158 GLU A N 1
ATOM 1109 C CA . GLU A 1 178 ? 22.302 37.323 23.354 1.00 25.39 158 GLU A CA 1
ATOM 1110 C C . GLU A 1 178 ? 22.174 36.631 21.985 1.00 26.15 158 GLU A C 1
ATOM 1111 O O . GLU A 1 178 ? 22.791 37.033 21.033 1.00 22.93 158 GLU A O 1
ATOM 1117 N N . VAL A 1 179 ? 21.374 35.580 21.914 1.00 23.45 159 VAL A N 1
ATOM 1118 C CA . VAL A 1 179 ? 21.131 34.938 20.646 1.00 22.17 159 VAL A CA 1
ATOM 1119 C C . VAL A 1 179 ? 20.430 35.922 19.685 1.00 22.30 159 VAL A C 1
ATOM 1120 O O . VAL A 1 179 ? 20.756 35.984 18.490 1.00 22.54 159 VAL A O 1
ATOM 1124 N N . THR A 1 180 ? 19.437 36.620 20.187 1.00 21.10 160 THR A N 1
ATOM 1125 C CA . THR A 1 180 ? 18.748 37.632 19.376 1.00 26.50 160 THR A CA 1
ATOM 1126 C C . THR A 1 180 ? 19.701 38.677 18.797 1.00 26.56 160 THR A C 1
ATOM 1127 O O . THR A 1 180 ? 19.593 39.029 17.642 1.00 23.63 160 THR A O 1
ATOM 1131 N N . ASP A 1 181 ? 20.568 39.223 19.634 1.00 26.59 161 ASP A N 1
ATOM 1132 C CA . ASP A 1 181 ? 21.526 40.264 19.175 1.00 29.21 161 ASP A CA 1
ATOM 1133 C C . ASP A 1 181 ? 22.519 39.672 18.170 1.00 28.05 161 ASP A C 1
ATOM 1134 O O . ASP A 1 181 ? 22.909 40.341 17.184 1.00 24.11 161 ASP A O 1
ATOM 1139 N N . ALA A 1 182 ? 22.907 38.405 18.375 1.00 23.75 162 ALA A N 1
ATOM 1140 C CA . ALA A 1 182 ? 23.872 37.792 17.487 1.00 25.29 162 ALA A CA 1
ATOM 1141 C C . ALA A 1 182 ? 23.277 37.630 16.092 1.00 25.17 162 ALA A C 1
ATOM 1142 O O . ALA A 1 182 ? 23.946 37.893 15.105 1.00 22.01 162 ALA A O 1
ATOM 1144 N N . TRP A 1 183 ? 22.038 37.119 16.043 1.00 22.75 163 TRP A N 1
ATOM 1145 C CA . TRP A 1 183 ? 21.364 36.915 14.760 1.00 24.16 163 TRP A CA 1
ATOM 1146 C C . TRP A 1 183 ? 21.174 38.218 13.995 1.00 22.30 163 TRP A C 1
ATOM 1147 O O . TRP A 1 183 ? 21.358 38.263 12.782 1.00 23.06 163 TRP A O 1
ATOM 1158 N N . ALA A 1 184 ? 20.712 39.241 14.686 1.00 23.20 164 ALA A N 1
ATOM 1159 C CA . ALA A 1 184 ? 20.591 40.621 14.118 1.00 22.93 164 ALA A CA 1
ATOM 1160 C C . ALA A 1 184 ? 21.957 41.148 13.575 1.00 26.50 164 ALA A C 1
ATOM 1161 O O . ALA A 1 184 ? 22.057 41.648 12.395 1.00 21.67 164 ALA A O 1
ATOM 1163 N N . ASP A 1 185 ? 23.027 40.943 14.378 1.00 26.56 165 ASP A N 1
ATOM 1164 C CA . ASP A 1 185 ? 24.398 41.391 13.982 1.00 28.58 165 ASP A CA 1
ATOM 1165 C C . ASP A 1 185 ? 24.919 40.617 12.810 1.00 28.60 165 ASP A C 1
ATOM 1166 O O . ASP A 1 185 ? 25.529 41.193 11.899 1.00 25.21 165 ASP A O 1
ATOM 1171 N N . ALA A 1 186 ? 24.630 39.312 12.801 1.00 23.52 166 ALA A N 1
ATOM 1172 C CA . ALA A 1 186 ? 25.007 38.465 11.674 1.00 24.15 166 ALA A CA 1
ATOM 1173 C C . ALA A 1 186 ? 24.366 38.876 10.367 1.00 22.44 166 ALA A C 1
ATOM 1174 O O . ALA A 1 186 ? 25.048 38.890 9.285 1.00 22.92 166 ALA A O 1
ATOM 1176 N N . LEU A 1 187 ? 23.067 39.168 10.429 1.00 23.13 167 LEU A N 1
ATOM 1177 C CA . LEU A 1 187 ? 22.334 39.613 9.226 1.00 22.94 167 LEU A CA 1
ATOM 1178 C C . LEU A 1 187 ? 22.735 40.998 8.784 1.00 26.51 167 LEU A C 1
ATOM 1179 O O . LEU A 1 187 ? 22.858 41.248 7.593 1.00 25.33 167 LEU A O 1
ATOM 1184 N N . GLU A 1 188 ? 22.829 41.903 9.753 1.00 26.82 168 GLU A N 1
ATOM 1185 C CA . GLU A 1 188 ? 23.306 43.275 9.512 1.00 29.79 168 GLU A CA 1
ATOM 1186 C C . GLU A 1 188 ? 24.704 43.279 8.874 1.00 30.23 168 GLU A C 1
ATOM 1187 O O . GLU A 1 188 ? 24.899 43.835 7.793 1.00 29.16 168 GLU A O 1
ATOM 1193 N N . SER A 1 189 ? 25.657 42.649 9.534 1.00 29.84 169 SER A N 1
ATOM 1194 C CA . SER A 1 189 ? 27.054 42.464 9.050 1.00 33.42 169 SER A CA 1
ATOM 1195 C C . SER A 1 189 ? 27.244 41.682 7.782 1.00 31.93 169 SER A C 1
ATOM 1196 O O . SER A 1 189 ? 28.006 42.082 6.930 1.00 29.81 169 SER A O 1
ATOM 1199 N N . GLY A 1 190 ? 26.576 40.538 7.660 1.00 26.95 170 GLY A N 1
ATOM 1200 C CA . GLY A 1 190 ? 26.835 39.676 6.550 1.00 27.16 170 GLY A CA 1
ATOM 1201 C C . GLY A 1 190 ? 25.929 39.955 5.374 1.00 27.26 170 GLY A C 1
ATOM 1202 O O . GLY A 1 190 ? 26.231 39.505 4.295 1.00 29.11 170 GLY A O 1
ATOM 1203 N N . ALA A 1 191 ? 24.788 40.645 5.553 1.00 25.69 171 ALA A N 1
ATOM 1204 C CA . ALA A 1 191 ? 23.945 40.820 4.366 1.00 25.80 171 ALA A CA 1
ATOM 1205 C C . ALA A 1 191 ? 23.386 42.243 4.131 1.00 26.17 171 ALA A C 1
ATOM 1206 O O . ALA A 1 191 ? 22.507 42.411 3.289 1.00 30.10 171 ALA A O 1
ATOM 1208 N N . ARG A 1 192 ? 23.815 43.226 4.909 1.00 26.00 172 ARG A N 1
ATOM 1209 C CA . ARG A 1 192 ? 23.233 44.590 4.905 1.00 26.25 172 ARG A CA 1
ATOM 1210 C C . ARG A 1 192 ? 21.702 44.582 5.015 1.00 26.85 172 ARG A C 1
ATOM 1211 O O . ARG A 1 192 ? 20.985 45.164 4.172 1.00 22.52 172 ARG A O 1
ATOM 1219 N N . PHE A 1 193 ? 21.214 43.897 6.048 1.00 22.80 173 PHE A N 1
ATOM 1220 C CA . PHE A 1 193 ? 19.788 43.656 6.232 1.00 24.67 173 PHE A CA 1
ATOM 1221 C C . PHE A 1 193 ? 19.020 44.972 6.374 1.00 25.61 173 PHE A C 1
ATOM 1222 O O . PHE A 1 193 ? 17.981 45.156 5.738 1.00 21.29 173 PHE A O 1
ATOM 1230 N N . GLY A 1 194 ? 19.547 45.901 7.172 1.00 25.32 174 GLY A N 1
ATOM 1231 C CA . GLY A 1 194 ? 18.887 47.226 7.350 1.00 24.05 174 GLY A CA 1
ATOM 1232 C C . GLY A 1 194 ? 18.717 47.979 6.033 1.00 21.83 174 GLY A C 1
ATOM 1233 O O . GLY A 1 194 ? 17.651 48.479 5.766 1.00 23.39 174 GLY A O 1
ATOM 1234 N N . ASP A 1 195 ? 19.770 48.027 5.216 1.00 24.85 175 ASP A N 1
ATOM 1235 C CA . ASP A 1 195 ? 19.719 48.692 3.903 1.00 23.79 175 ASP A CA 1
ATOM 1236 C C . ASP A 1 195 ? 18.792 47.999 2.911 1.00 21.71 175 ASP A C 1
ATOM 1237 O O . ASP A 1 195 ? 18.095 48.642 2.116 1.00 19.65 175 ASP A O 1
ATOM 1242 N N . ILE A 1 196 ? 18.785 46.667 2.934 1.00 18.82 176 ILE A N 1
ATOM 1243 C CA . ILE A 1 196 ? 17.879 45.980 2.026 1.00 19.01 176 ILE A CA 1
ATOM 1244 C C . ILE A 1 196 ? 16.441 46.215 2.449 1.00 19.77 176 ILE A C 1
ATOM 1245 O O . ILE A 1 196 ? 15.557 46.408 1.630 1.00 18.01 176 ILE A O 1
ATOM 1250 N N . GLN A 1 197 ? 16.151 46.121 3.765 1.00 19.32 177 GLN A N 1
ATOM 1251 C CA . GLN A 1 197 ? 14.781 46.361 4.133 1.00 19.75 177 GLN A CA 1
ATOM 1252 C C . GLN A 1 197 ? 14.357 47.779 3.792 1.00 18.67 177 GLN A C 1
ATOM 1253 O O . GLN A 1 197 ? 13.185 48.020 3.401 1.00 19.34 177 GLN A O 1
ATOM 1259 N N . GLN A 1 198 ? 15.291 48.724 3.869 1.00 19.23 178 GLN A N 1
ATOM 1260 C CA . GLN A 1 198 ? 14.862 50.078 3.568 1.00 18.58 178 GLN A CA 1
ATOM 1261 C C . GLN A 1 198 ? 14.529 50.182 2.058 1.00 18.02 178 GLN A C 1
ATOM 1262 O O . GLN A 1 198 ? 13.609 50.952 1.677 1.00 19.77 178 GLN A O 1
ATOM 1268 N N . ALA A 1 199 ? 15.324 49.507 1.231 1.00 18.58 179 ALA A N 1
ATOM 1269 C CA . ALA A 1 199 ? 15.124 49.523 -0.245 1.00 18.29 179 ALA A CA 1
ATOM 1270 C C . ALA A 1 199 ? 13.768 48.840 -0.555 1.00 18.90 179 ALA A C 1
ATOM 1271 O O . ALA A 1 199 ? 13.022 49.244 -1.450 1.00 20.47 179 ALA A O 1
ATOM 1273 N N . ILE A 1 200 ? 13.467 47.776 0.212 1.00 18.56 180 ILE A N 1
ATOM 1274 C CA . ILE A 1 200 ? 12.117 47.146 0.134 1.00 17.37 180 ILE A CA 1
ATOM 1275 C C . ILE A 1 200 ? 11.000 48.126 0.489 1.00 17.70 180 ILE A C 1
ATOM 1276 O O . ILE A 1 200 ? 10.041 48.271 -0.277 1.00 19.12 180 ILE A O 1
ATOM 1281 N N . ARG A 1 201 ? 11.077 48.761 1.665 1.00 21.87 181 ARG A N 1
ATOM 1282 C CA . ARG A 1 201 ? 10.038 49.713 2.051 1.00 22.99 181 ARG A CA 1
ATOM 1283 C C . ARG A 1 201 ? 9.837 50.799 0.971 1.00 22.53 181 ARG A C 1
ATOM 1284 O O . ARG A 1 201 ? 8.689 51.140 0.630 1.00 21.32 181 ARG A O 1
ATOM 1292 N N . ASP A 1 202 ? 10.949 51.354 0.485 1.00 23.90 182 ASP A N 1
ATOM 1293 C CA . ASP A 1 202 ? 10.939 52.440 -0.543 1.00 24.49 182 ASP A CA 1
ATOM 1294 C C . ASP A 1 202 ? 10.580 51.880 -1.925 1.00 24.96 182 ASP A C 1
ATOM 1295 O O . ASP A 1 202 ? 10.279 52.639 -2.859 1.00 24.95 182 ASP A O 1
ATOM 1300 N N . ARG A 1 203 ? 10.604 50.565 -2.108 1.00 19.05 183 ARG A N 1
ATOM 1301 C CA . ARG A 1 203 ? 10.451 50.035 -3.494 1.00 20.47 183 ARG A CA 1
ATOM 1302 C C . ARG A 1 203 ? 11.446 50.687 -4.490 1.00 22.97 183 ARG A C 1
ATOM 1303 O O . ARG A 1 203 ? 11.136 51.009 -5.645 1.00 23.97 183 ARG A O 1
ATOM 1311 N N . ASP A 1 204 ? 12.680 50.809 -4.019 1.00 24.25 184 ASP A N 1
ATOM 1312 C CA . ASP A 1 204 ? 13.745 51.352 -4.834 1.00 23.83 184 ASP A CA 1
ATOM 1313 C C . ASP A 1 204 ? 14.476 50.218 -5.541 1.00 19.80 184 ASP A C 1
ATOM 1314 O O . ASP A 1 204 ? 15.318 49.595 -4.961 1.00 20.12 184 ASP A O 1
ATOM 1319 N N . VAL A 1 205 ? 14.120 49.982 -6.792 1.00 19.90 185 VAL A N 1
ATOM 1320 C CA . VAL A 1 205 ? 14.541 48.792 -7.515 1.00 21.86 185 VAL A CA 1
ATOM 1321 C C . VAL A 1 205 ? 16.058 48.750 -7.768 1.00 22.12 185 VAL A C 1
ATOM 1322 O O . VAL A 1 205 ? 16.692 47.757 -7.504 1.00 23.29 185 VAL A O 1
ATOM 1326 N N . PRO A 1 206 ? 16.650 49.829 -8.337 1.00 20.99 186 PRO A N 1
ATOM 1327 C CA . PRO A 1 206 ? 18.120 49.807 -8.548 1.00 20.58 186 PRO A CA 1
ATOM 1328 C C . PRO A 1 206 ? 18.878 49.575 -7.256 1.00 18.98 186 PRO A C 1
ATOM 1329 O O . PRO A 1 206 ? 19.825 48.788 -7.223 1.00 19.47 186 PRO A O 1
ATOM 1333 N N . ARG A 1 207 ? 18.490 50.232 -6.190 1.00 17.21 187 ARG A N 1
ATOM 1334 C CA . ARG A 1 207 ? 19.232 49.992 -4.933 1.00 16.72 187 ARG A CA 1
ATOM 1335 C C . ARG A 1 207 ? 19.034 48.568 -4.366 1.00 15.91 187 ARG A C 1
ATOM 1336 O O . ARG A 1 207 ? 19.976 47.899 -3.927 1.00 16.46 187 ARG A O 1
ATOM 1344 N N . LEU A 1 208 ? 17.787 48.130 -4.376 1.00 17.77 188 LEU A N 1
ATOM 1345 C CA . LEU A 1 208 ? 17.533 46.721 -3.918 1.00 17.34 188 LEU A CA 1
ATOM 1346 C C . LEU A 1 208 ? 18.352 45.731 -4.742 1.00 17.71 188 LEU A C 1
ATOM 1347 O O . LEU A 1 208 ? 18.963 44.823 -4.182 1.00 17.27 188 LEU A O 1
ATOM 1352 N N . LYS A 1 209 ? 18.348 45.836 -6.083 1.00 18.26 189 LYS A N 1
ATOM 1353 C CA . LYS A 1 209 ? 19.098 44.893 -6.876 1.00 18.96 189 LYS A CA 1
ATOM 1354 C C . LYS A 1 209 ? 20.581 44.973 -6.699 1.00 23.02 189 LYS A C 1
ATOM 1355 O O . LYS A 1 209 ? 21.246 43.954 -6.694 1.00 20.16 189 LYS A O 1
ATOM 1361 N N . GLU A 1 210 ? 21.122 46.188 -6.537 1.00 20.86 190 GLU A N 1
ATOM 1362 C CA . GLU A 1 210 ? 22.564 46.323 -6.275 1.00 22.20 190 GLU A CA 1
ATOM 1363 C C . GLU A 1 210 ? 22.951 45.594 -4.944 1.00 24.17 190 GLU A C 1
ATOM 1364 O O . GLU A 1 210 ? 24.005 44.905 -4.879 1.00 25.15 190 GLU A O 1
ATOM 1370 N N . LEU A 1 211 ? 22.118 45.758 -3.905 1.00 18.33 191 LEU A N 1
ATOM 1371 C CA . LEU A 1 211 ? 22.424 45.150 -2.598 1.00 20.09 191 LEU A CA 1
ATOM 1372 C C . LEU A 1 211 ? 22.271 43.621 -2.718 1.00 20.34 191 LEU A C 1
ATOM 1373 O O . LEU A 1 211 ? 23.093 42.891 -2.242 1.00 18.21 191 LEU A O 1
ATOM 1378 N N . TRP A 1 212 ? 21.224 43.187 -3.396 1.00 19.16 192 TRP A N 1
ATOM 1379 C CA . TRP A 1 212 ? 20.917 41.739 -3.430 1.00 18.93 192 TRP A CA 1
ATOM 1380 C C . TRP A 1 212 ? 21.885 40.977 -4.369 1.00 21.23 192 TRP A C 1
ATOM 1381 O O . TRP A 1 212 ? 22.377 39.854 -4.042 1.00 18.16 192 TRP A O 1
ATOM 1392 N N . ASN A 1 213 ? 22.168 41.572 -5.558 1.00 20.04 193 ASN A N 1
ATOM 1393 C CA . ASN A 1 213 ? 22.965 40.877 -6.548 1.00 21.90 193 ASN A CA 1
ATOM 1394 C C . ASN A 1 213 ? 24.345 40.530 -6.004 1.00 21.57 193 ASN A C 1
ATOM 1395 O O . ASN A 1 213 ? 24.929 39.506 -6.360 1.00 22.28 193 ASN A O 1
ATOM 1400 N N . THR A 1 214 ? 24.851 41.376 -5.131 1.00 23.48 194 THR A N 1
ATOM 1401 C CA . THR A 1 214 ? 26.169 41.036 -4.573 1.00 28.43 194 THR A CA 1
ATOM 1402 C C . THR A 1 214 ? 26.101 39.753 -3.710 1.00 23.59 194 THR A C 1
ATOM 1403 O O . THR A 1 214 ? 27.072 38.985 -3.652 1.00 21.96 194 THR A O 1
ATOM 1407 N N . LEU A 1 215 ? 24.945 39.498 -3.102 1.00 22.50 195 LEU A N 1
ATOM 1408 C CA . LEU A 1 215 ? 24.782 38.325 -2.213 1.00 22.03 195 LEU A CA 1
ATOM 1409 C C . LEU A 1 215 ? 24.609 36.997 -2.895 1.00 22.74 195 LEU A C 1
ATOM 1410 O O . LEU A 1 215 ? 25.012 35.942 -2.345 1.00 24.20 195 LEU A O 1
ATOM 1415 N N . VAL A 1 216 ? 23.982 37.006 -4.074 1.00 22.52 196 VAL A N 1
ATOM 1416 C CA . VAL A 1 216 ? 23.619 35.764 -4.786 1.00 20.06 196 VAL A CA 1
ATOM 1417 C C . VAL A 1 216 ? 24.841 34.866 -5.044 1.00 24.59 196 VAL A C 1
ATOM 1418 O O . VAL A 1 216 ? 24.793 33.677 -4.719 1.00 21.38 196 VAL A O 1
ATOM 1422 N N . PRO A 1 217 ? 25.911 35.397 -5.724 1.00 23.19 197 PRO A N 1
ATOM 1423 C CA . PRO A 1 217 ? 26.999 34.457 -6.005 1.00 22.59 197 PRO A CA 1
ATOM 1424 C C . PRO A 1 217 ? 27.760 34.076 -4.707 1.00 26.66 197 PRO A C 1
ATOM 1425 O O . PRO A 1 217 ? 28.360 33.013 -4.681 1.00 24.94 197 PRO A O 1
ATOM 1429 N N . LEU A 1 218 ? 27.771 34.949 -3.682 1.00 24.35 198 LEU A N 1
ATOM 1430 C CA . LEU A 1 218 ? 28.418 34.636 -2.405 1.00 25.89 198 LEU A CA 1
ATOM 1431 C C . LEU A 1 218 ? 27.752 33.532 -1.602 1.00 27.54 198 LEU A C 1
ATOM 1432 O O . LEU A 1 218 ? 28.447 32.711 -0.959 1.00 26.77 198 LEU A O 1
ATOM 1437 N N . TRP A 1 219 ? 26.427 33.439 -1.652 1.00 23.61 199 TRP A N 1
ATOM 1438 C CA . TRP A 1 219 ? 25.740 32.619 -0.636 1.00 23.71 199 TRP A CA 1
ATOM 1439 C C . TRP A 1 219 ? 24.920 31.536 -1.246 1.00 23.17 199 TRP A C 1
ATOM 1440 O O . TRP A 1 219 ? 24.345 30.717 -0.504 1.00 24.01 199 TRP A O 1
ATOM 1451 N N . ASP A 1 220 ? 24.833 31.484 -2.588 1.00 22.42 200 ASP A N 1
ATOM 1452 C CA . ASP A 1 220 ? 24.066 30.385 -3.278 1.00 21.05 200 ASP A CA 1
ATOM 1453 C C . ASP A 1 220 ? 24.517 29.043 -2.674 1.00 21.24 200 ASP A C 1
ATOM 1454 O O . ASP A 1 220 ? 23.723 28.202 -2.356 1.00 20.97 200 ASP A O 1
ATOM 1459 N N . ASP A 1 221 ? 25.810 28.798 -2.580 1.00 20.29 201 ASP A N 1
ATOM 1460 C CA . ASP A 1 221 ? 26.193 27.404 -2.380 1.00 22.94 201 ASP A CA 1
ATOM 1461 C C . ASP A 1 221 ? 26.651 27.130 -0.975 1.00 23.65 201 ASP A C 1
ATOM 1462 O O . ASP A 1 221 ? 27.328 26.088 -0.704 1.00 22.49 201 ASP A O 1
ATOM 1467 N N . ARG A 1 222 ? 26.310 28.063 -0.114 1.00 19.34 202 ARG A N 1
ATOM 1468 C CA . ARG A 1 222 ? 26.508 27.872 1.340 1.00 23.85 202 ARG A CA 1
ATOM 1469 C C . ARG A 1 222 ? 25.182 27.682 2.108 1.00 24.63 202 ARG A C 1
ATOM 1470 O O . ARG A 1 222 ? 24.132 28.300 1.778 1.00 23.27 202 ARG A O 1
ATOM 1478 N N . THR A 1 223 ? 25.215 26.831 3.140 1.00 23.89 203 THR A N 1
ATOM 1479 C CA . THR A 1 223 ? 24.019 26.561 3.927 1.00 24.23 203 THR A CA 1
ATOM 1480 C C . THR A 1 223 ? 23.859 27.696 4.960 1.00 22.59 203 THR A C 1
ATOM 1481 O O . THR A 1 223 ? 24.782 28.442 5.288 1.00 23.87 203 THR A O 1
ATOM 1485 N N . PHE A 1 224 ? 22.665 27.757 5.498 1.00 24.14 204 PHE A N 1
ATOM 1486 C CA . PHE A 1 224 ? 22.315 28.548 6.644 1.00 24.92 204 PHE A CA 1
ATOM 1487 C C . PHE A 1 224 ? 23.140 28.100 7.870 1.00 27.32 204 PHE A C 1
ATOM 1488 O O . PHE A 1 224 ? 23.614 28.956 8.619 1.00 28.45 204 PHE A O 1
ATOM 1496 N N . TYR A 1 225 ? 23.429 26.803 8.006 1.00 28.97 205 TYR A N 1
ATOM 1497 C CA . TYR A 1 225 ? 24.449 26.275 8.994 1.00 32.80 205 TYR A CA 1
ATOM 1498 C C . TYR A 1 225 ? 25.729 27.097 8.889 1.00 29.91 205 TYR A C 1
ATOM 1499 O O . TYR A 1 225 ? 26.147 27.727 9.843 1.00 28.40 205 TYR A O 1
ATOM 1508 N N . ASP A 1 226 ? 26.319 27.031 7.694 1.00 27.24 206 ASP A N 1
ATOM 1509 C CA . ASP A 1 226 ? 27.570 27.679 7.367 1.00 27.10 206 ASP A CA 1
ATOM 1510 C C . ASP A 1 226 ? 27.473 29.188 7.669 1.00 30.00 206 ASP A C 1
ATOM 1511 O O . ASP A 1 226 ? 28.393 29.741 8.229 1.00 29.06 206 ASP A O 1
ATOM 1516 N N . PHE A 1 227 ? 26.357 29.852 7.304 1.00 27.12 207 PHE A N 1
ATOM 1517 C CA . PHE A 1 227 ? 26.220 31.298 7.517 1.00 24.73 207 PHE A CA 1
ATOM 1518 C C . PHE A 1 227 ? 26.323 31.580 9.011 1.00 27.30 207 PHE A C 1
ATOM 1519 O O . PHE A 1 227 ? 27.066 32.477 9.406 1.00 26.99 207 PHE A O 1
ATOM 1527 N N . VAL A 1 228 ? 25.560 30.852 9.829 1.00 26.06 208 VAL A N 1
ATOM 1528 C CA . VAL A 1 228 ? 25.585 31.053 11.322 1.00 31.16 208 VAL A CA 1
ATOM 1529 C C . VAL A 1 228 ? 26.940 30.738 11.956 1.00 31.15 208 VAL A C 1
ATOM 1530 O O . VAL A 1 228 ? 27.477 31.523 12.721 1.00 32.35 208 VAL A O 1
ATOM 1534 N N . ALA A 1 229 ? 27.463 29.575 11.633 1.00 36.12 209 ALA A N 1
ATOM 1535 C CA . ALA A 1 229 ? 28.739 29.119 12.148 1.00 38.36 209 ALA A CA 1
ATOM 1536 C C . ALA A 1 229 ? 29.855 30.134 11.873 1.00 40.37 209 ALA A C 1
ATOM 1537 O O . ALA A 1 229 ? 30.555 30.517 12.807 1.00 49.27 209 ALA A O 1
ATOM 1539 N N . THR A 1 230 ? 30.008 30.563 10.607 1.00 35.76 210 THR A N 1
ATOM 1540 C CA . THR A 1 230 ? 31.102 31.441 10.225 1.00 33.52 210 THR A CA 1
ATOM 1541 C C . THR A 1 230 ? 30.825 32.923 10.573 1.00 32.24 210 THR A C 1
ATOM 1542 O O . THR A 1 230 ? 31.680 33.757 10.338 1.00 27.07 210 THR A O 1
ATOM 1546 N N . SER A 1 231 ? 29.648 33.285 11.094 1.00 30.70 211 SER A N 1
ATOM 1547 C CA . SER A 1 231 ? 29.407 34.703 11.387 1.00 31.93 211 SER A CA 1
ATOM 1548 C C . SER A 1 231 ? 30.194 35.101 12.613 1.00 33.48 211 SER A C 1
ATOM 1549 O O . SER A 1 231 ? 30.323 34.268 13.518 1.00 31.59 211 SER A O 1
ATOM 1552 N N . LYS A 1 232 ? 30.715 36.352 12.668 1.00 31.88 212 LYS A N 1
ATOM 1553 C CA . LYS A 1 232 ? 31.521 36.818 13.826 1.00 36.96 212 LYS A CA 1
ATOM 1554 C C . LYS A 1 232 ? 30.713 36.780 15.124 1.00 34.81 212 LYS A C 1
ATOM 1555 O O . LYS A 1 232 ? 31.208 36.440 16.223 1.00 33.22 212 LYS A O 1
ATOM 1561 N N . ALA A 1 233 ? 29.464 37.188 14.995 1.00 29.78 213 ALA A N 1
ATOM 1562 C CA . ALA A 1 233 ? 28.639 37.360 16.159 1.00 29.66 213 ALA A CA 1
ATOM 1563 C C . ALA A 1 233 ? 28.318 36.030 16.894 1.00 23.08 213 ALA A C 1
ATOM 1564 O O . ALA A 1 233 ? 28.289 35.965 18.120 1.00 28.34 213 ALA A O 1
ATOM 1566 N N . PHE A 1 234 ? 28.085 34.959 16.164 1.00 29.64 214 PHE A N 1
ATOM 1567 C CA . PHE A 1 234 ? 27.852 33.616 16.844 1.00 31.41 214 PHE A CA 1
ATOM 1568 C C . PHE A 1 234 ? 29.166 32.906 17.184 1.00 35.41 214 PHE A C 1
ATOM 1569 O O . PHE A 1 234 ? 29.250 32.091 18.117 1.00 31.77 214 PHE A O 1
ATOM 1577 N N . ALA A 1 235 ? 30.191 33.224 16.386 1.00 39.58 215 ALA A N 1
ATOM 1578 C CA . ALA A 1 235 ? 31.505 32.551 16.467 1.00 43.83 215 ALA A CA 1
ATOM 1579 C C . ALA A 1 235 ? 32.196 32.850 17.770 1.00 46.07 215 ALA A C 1
ATOM 1580 O O . ALA A 1 235 ? 33.042 32.056 18.202 1.00 47.26 215 ALA A O 1
ATOM 1582 N N . LYS A 1 236 ? 31.820 33.962 18.404 1.00 41.88 216 LYS A N 1
ATOM 1583 C CA . LYS A 1 236 ? 32.407 34.363 19.665 1.00 41.71 216 LYS A CA 1
ATOM 1584 C C . LYS A 1 236 ? 31.511 34.130 20.861 1.00 44.67 216 LYS A C 1
ATOM 1585 O O . LYS A 1 236 ? 31.852 34.502 21.987 1.00 48.38 216 LYS A O 1
ATOM 1591 N N . LEU A 1 237 ? 30.357 33.521 20.627 1.00 40.77 217 LEU A N 1
ATOM 1592 C CA . LEU A 1 237 ? 29.512 33.019 21.704 1.00 33.92 217 LEU A CA 1
ATOM 1593 C C . LEU A 1 237 ? 29.714 31.505 21.938 1.00 32.77 217 LEU A C 1
ATOM 1594 O O . LEU A 1 237 ? 30.229 30.788 21.083 1.00 29.65 217 LEU A O 1
ATOM 1599 N N . SER A 1 238 ? 29.334 31.028 23.112 1.00 28.60 218 SER A N 1
ATOM 1600 C CA . SER A 1 238 ? 29.430 29.590 23.405 1.00 32.60 218 SER A CA 1
ATOM 1601 C C . SER A 1 238 ? 28.616 28.719 22.426 1.00 31.52 218 SER A C 1
ATOM 1602 O O . SER A 1 238 ? 27.691 29.209 21.780 1.00 31.08 218 SER A O 1
ATOM 1605 N N . PHE A 1 239 ? 29.031 27.463 22.284 1.00 28.83 219 PHE A N 1
ATOM 1606 C CA . PHE A 1 239 ? 28.261 26.408 21.611 1.00 32.73 219 PHE A CA 1
ATOM 1607 C C . PHE A 1 239 ? 26.759 26.420 21.940 1.00 32.31 219 PHE A C 1
ATOM 1608 O O . PHE A 1 239 ? 25.935 26.384 21.027 1.00 30.66 219 PHE A O 1
ATOM 1616 N N . GLN A 1 240 ? 26.420 26.450 23.232 1.00 30.99 220 GLN A N 1
ATOM 1617 C CA . GLN A 1 240 ? 25.027 26.555 23.685 1.00 34.51 220 GLN A CA 1
ATOM 1618 C C . GLN A 1 240 ? 24.161 27.559 22.897 1.00 36.31 220 GLN A C 1
ATOM 1619 O O . GLN A 1 240 ? 22.998 27.253 22.638 1.00 32.56 220 GLN A O 1
ATOM 1625 N N . HIS A 1 241 ? 24.711 28.733 22.539 1.00 32.14 221 HIS A N 1
ATOM 1626 C CA . HIS A 1 241 ? 23.951 29.816 21.928 1.00 35.69 221 HIS A CA 1
ATOM 1627 C C . HIS A 1 241 ? 23.491 29.360 20.568 1.00 37.98 221 HIS A C 1
ATOM 1628 O O . HIS A 1 241 ? 22.338 29.643 20.164 1.00 34.94 221 HIS A O 1
ATOM 1635 N N . ARG A 1 242 ? 24.392 28.681 19.836 1.00 34.53 222 ARG A N 1
ATOM 1636 C CA . ARG A 1 242 ? 24.066 28.200 18.508 1.00 36.53 222 ARG A CA 1
ATOM 1637 C C . ARG A 1 242 ? 23.035 27.081 18.628 1.00 35.24 222 ARG A C 1
ATOM 1638 O O . ARG A 1 242 ? 22.191 26.938 17.771 1.00 29.50 222 ARG A O 1
ATOM 1646 N N . GLU A 1 243 ? 23.115 26.298 19.711 1.00 34.36 223 GLU A N 1
ATOM 1647 C CA . GLU A 1 243 ? 22.241 25.157 19.897 1.00 37.53 223 GLU A CA 1
ATOM 1648 C C . GLU A 1 243 ? 20.824 25.643 20.237 1.00 32.81 223 GLU A C 1
ATOM 1649 O O . GLU A 1 243 ? 19.821 25.154 19.661 1.00 27.67 223 GLU A O 1
ATOM 1655 N N . VAL A 1 244 ? 20.735 26.589 21.183 1.00 28.33 224 VAL A N 1
ATOM 1656 C CA . VAL A 1 244 ? 19.479 27.261 21.461 1.00 26.04 224 VAL A CA 1
ATOM 1657 C C . VAL A 1 244 ? 18.857 27.875 20.193 1.00 25.33 224 VAL A C 1
ATOM 1658 O O . VAL A 1 244 ? 17.641 27.701 19.931 1.00 23.14 224 VAL A O 1
ATOM 1662 N N . PHE A 1 245 ? 19.676 28.593 19.427 1.00 22.64 225 PHE A N 1
ATOM 1663 C CA . PHE A 1 245 ? 19.181 29.169 18.180 1.00 23.23 225 PHE A CA 1
ATOM 1664 C C . PHE A 1 245 ? 18.468 28.126 17.302 1.00 21.76 225 PHE A C 1
ATOM 1665 O O . PHE A 1 245 ? 17.394 28.372 16.825 1.00 22.81 225 PHE A O 1
ATOM 1673 N N . GLY A 1 246 ? 19.117 26.997 17.041 1.00 24.93 226 GLY A N 1
ATOM 1674 C CA . GLY A 1 246 ? 18.491 25.848 16.313 1.00 24.66 226 GLY A CA 1
ATOM 1675 C C . GLY A 1 246 ? 17.168 25.335 16.871 1.00 24.88 226 GLY A C 1
ATOM 1676 O O . GLY A 1 246 ? 16.212 25.098 16.118 1.00 21.43 226 GLY A O 1
ATOM 1677 N N . GLN A 1 247 ? 17.106 25.207 18.195 1.00 23.48 227 GLN A N 1
ATOM 1678 C CA . GLN A 1 247 ? 15.911 24.627 18.892 1.00 24.21 227 GLN A CA 1
ATOM 1679 C C . GLN A 1 247 ? 14.745 25.581 19.059 1.00 25.61 227 G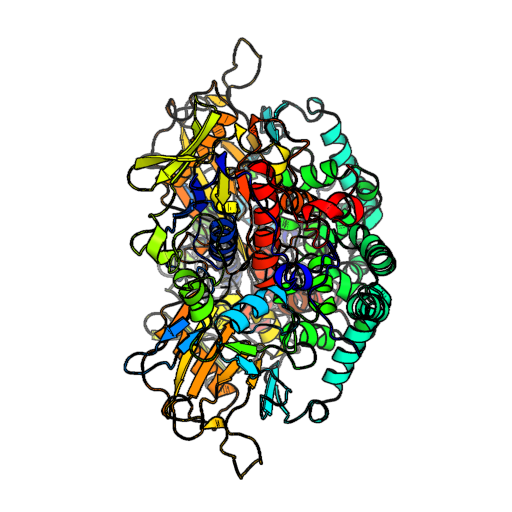LN A C 1
ATOM 1680 O O . GLN A 1 247 ? 13.603 25.183 18.812 1.00 25.56 227 GLN A O 1
ATOM 1686 N N . VAL A 1 248 ? 14.980 26.805 19.567 1.00 24.13 228 VAL A N 1
ATOM 1687 C CA . VAL A 1 248 ? 13.854 27.704 19.896 1.00 24.61 228 VAL A CA 1
ATOM 1688 C C . VAL A 1 248 ? 14.086 29.151 19.438 1.00 22.37 228 VAL A C 1
ATOM 1689 O O . VAL A 1 248 ? 13.250 30.019 19.669 1.00 27.37 228 VAL A O 1
ATOM 1693 N N . GLY A 1 249 ? 15.223 29.369 18.784 1.00 25.62 229 GLY A N 1
ATOM 1694 C CA . GLY A 1 249 ? 15.655 30.672 18.225 1.00 24.02 229 GLY A CA 1
ATOM 1695 C C . GLY A 1 249 ? 16.072 31.555 19.405 1.00 27.08 229 GLY A C 1
ATOM 1696 O O . GLY A 1 249 ? 16.673 31.072 20.375 1.00 27.01 229 GLY A O 1
ATOM 1697 N N . PHE A 1 250 ? 15.725 32.826 19.330 1.00 25.90 230 PHE A N 1
ATOM 1698 C CA . PHE A 1 250 ? 15.778 33.672 20.504 1.00 24.79 230 PHE A CA 1
ATOM 1699 C C . PHE A 1 250 ? 14.468 33.665 21.359 1.00 26.66 230 PHE A C 1
ATOM 1700 O O . PHE A 1 250 ? 14.235 34.572 22.139 1.00 30.53 230 PHE A O 1
ATOM 1708 N N . GLY A 1 251 ? 13.628 32.630 21.244 1.00 26.69 231 GLY A N 1
ATOM 1709 C CA . GLY A 1 251 ? 12.362 32.583 22.009 1.00 29.53 231 GLY A CA 1
ATOM 1710 C C . GLY A 1 251 ? 11.082 32.654 21.190 1.00 30.76 231 GLY A C 1
ATOM 1711 O O . GLY A 1 251 ? 9.983 32.605 21.777 1.00 28.98 231 GLY A O 1
ATOM 1712 N N . THR A 1 252 ? 11.214 32.790 19.847 1.00 28.21 232 THR A N 1
ATOM 1713 C CA . THR A 1 252 ? 10.059 32.899 18.931 1.00 29.16 232 THR A CA 1
ATOM 1714 C C . THR A 1 252 ? 9.974 31.736 17.904 1.00 27.59 232 THR A C 1
ATOM 1715 O O . THR A 1 252 ? 9.186 31.793 16.998 1.00 31.77 232 THR A O 1
ATOM 1719 N N . GLY A 1 253 ? 10.825 30.724 18.001 1.00 28.49 233 GLY A N 1
ATOM 1720 C CA . GLY A 1 253 ? 10.756 29.566 17.104 1.00 26.95 233 GLY A CA 1
ATOM 1721 C C . GLY A 1 253 ? 12.173 29.225 16.670 1.00 26.79 233 GLY A C 1
ATOM 1722 O O . GLY A 1 253 ? 13.023 30.118 16.452 1.00 24.93 233 GLY A O 1
ATOM 1723 N N . GLY A 1 254 ? 12.439 27.941 16.537 1.00 24.47 234 GLY A N 1
ATOM 1724 C CA . GLY A 1 254 ? 13.796 27.473 16.191 1.00 26.83 234 GLY A CA 1
ATOM 1725 C C . GLY A 1 254 ? 14.038 27.515 14.691 1.00 25.38 234 GLY A C 1
ATOM 1726 O O . GLY A 1 254 ? 13.108 27.679 13.898 1.00 25.62 234 GLY A O 1
ATOM 1727 N N . TRP A 1 255 ? 15.285 27.369 14.314 1.00 24.99 235 TRP A N 1
ATOM 1728 C CA . TRP A 1 255 ? 15.659 27.545 12.912 1.00 28.27 235 TRP A CA 1
ATOM 1729 C C . TRP A 1 255 ? 16.262 26.298 12.401 1.00 27.99 235 TRP A C 1
ATOM 1730 O O . TRP A 1 255 ? 16.620 26.226 11.215 1.00 34.59 235 TRP A O 1
ATOM 1741 N N . ASP A 1 256 ? 16.389 25.269 13.268 1.00 27.55 236 ASP A N 1
ATOM 1742 C CA . ASP A 1 256 ? 17.185 24.056 12.874 1.00 27.08 236 ASP A CA 1
ATOM 1743 C C . ASP A 1 256 ? 16.637 23.334 11.636 1.00 28.41 236 ASP A C 1
ATOM 1744 O O . ASP A 1 256 ? 17.365 22.670 10.929 1.00 26.79 236 ASP A O 1
ATOM 1749 N N . SER A 1 257 ? 15.345 23.428 11.357 1.00 29.59 237 SER A N 1
ATOM 1750 C CA . SER A 1 257 ? 14.858 22.719 10.169 1.00 29.72 237 SER A CA 1
ATOM 1751 C C . SER A 1 257 ? 15.314 23.418 8.878 1.00 29.48 237 SER A C 1
ATOM 1752 O O . SER A 1 257 ? 15.389 22.768 7.838 1.00 25.35 237 SER A O 1
ATOM 1755 N N . ASP A 1 258 ? 15.704 24.701 8.957 1.00 28.61 238 ASP A N 1
ATOM 1756 C CA . ASP A 1 258 ? 16.265 25.388 7.771 1.00 27.74 238 ASP A CA 1
ATOM 1757 C C . ASP A 1 258 ? 17.785 25.387 7.653 1.00 23.72 238 ASP A C 1
ATOM 1758 O O . ASP A 1 258 ? 18.351 25.808 6.600 1.00 20.96 238 ASP A O 1
ATOM 1763 N N . PHE A 1 259 ? 18.464 24.896 8.681 1.00 21.36 239 PHE A N 1
ATOM 1764 C CA . PHE A 1 259 ? 19.909 24.856 8.652 1.00 21.94 239 PHE A CA 1
ATOM 1765 C C . PHE A 1 259 ? 20.547 24.268 7.333 1.00 20.93 239 PHE A C 1
ATOM 1766 O O . PHE A 1 259 ? 21.605 24.760 6.880 1.00 20.42 239 PHE A O 1
ATOM 1774 N N . PRO A 1 260 ? 19.977 23.211 6.749 1.00 21.10 240 PRO A N 1
ATOM 1775 C CA . PRO A 1 260 ? 20.603 22.591 5.568 1.00 21.30 240 PRO A CA 1
ATOM 1776 C C . PRO A 1 260 ? 20.357 23.392 4.289 1.00 22.74 240 PRO A C 1
ATOM 1777 O O . PRO A 1 260 ? 20.979 23.126 3.262 1.00 20.82 240 PRO A O 1
ATOM 1781 N N . ASN A 1 261 ? 19.439 24.330 4.334 1.00 21.69 241 ASN A N 1
ATOM 1782 C CA . ASN A 1 261 ? 18.989 25.003 3.085 1.00 23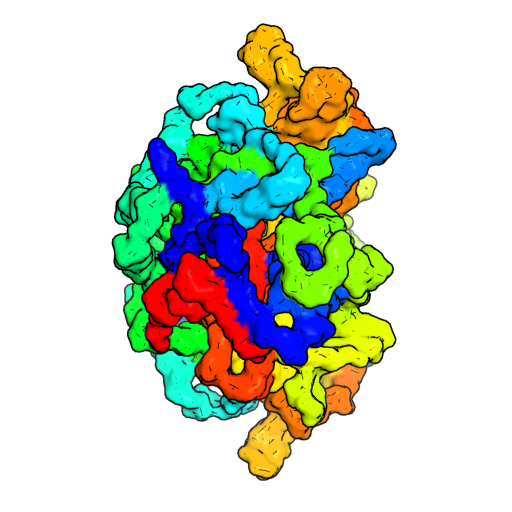.08 241 ASN A CA 1
ATOM 1783 C C . ASN A 1 261 ? 20.019 26.070 2.650 1.00 22.69 241 ASN A C 1
ATOM 1784 O O . ASN A 1 261 ? 20.776 26.596 3.493 1.00 21.74 241 ASN A O 1
ATOM 1789 N N . SER A 1 262 ? 20.023 26.388 1.353 1.00 20.87 242 SER A N 1
ATOM 1790 C CA . SER A 1 262 ? 20.766 27.533 0.821 1.00 20.52 242 SER A CA 1
ATOM 1791 C C . SER A 1 262 ? 20.499 28.769 1.654 1.00 18.04 242 SER A C 1
ATOM 1792 O O . SER A 1 262 ? 19.295 29.132 1.921 1.00 19.74 242 SER A O 1
ATOM 1795 N N . MET A 1 263 ? 21.539 29.493 2.039 1.00 17.47 243 MET A N 1
ATOM 1796 C CA . MET A 1 263 ? 21.308 30.692 2.817 1.00 17.11 243 MET A CA 1
ATOM 1797 C C . MET A 1 263 ? 20.529 31.732 2.032 1.00 17.93 243 MET A C 1
ATOM 1798 O O . MET A 1 263 ? 19.900 32.607 2.635 1.00 17.42 243 MET A O 1
ATOM 1803 N N . LEU A 1 264 ? 20.644 31.756 0.676 1.00 16.93 244 LEU A N 1
ATOM 1804 C CA . LEU A 1 264 ? 19.758 32.727 -0.018 1.00 17.36 244 LEU A CA 1
ATOM 1805 C C . LEU A 1 264 ? 18.275 32.599 0.318 1.00 19.31 244 LEU A C 1
ATOM 1806 O O . LEU A 1 264 ? 17.567 33.595 0.395 1.00 16.83 244 LEU A O 1
ATOM 1811 N N . GLU A 1 265 ? 17.782 31.386 0.547 1.00 18.79 245 GLU A N 1
ATOM 1812 C CA . GLU A 1 265 ? 16.369 31.204 0.865 1.00 18.68 245 GLU A CA 1
ATOM 1813 C C . GLU A 1 265 ? 16.032 31.911 2.184 1.00 18.71 245 GLU A C 1
ATOM 1814 O O . GLU A 1 265 ? 14.984 32.584 2.313 1.00 18.45 245 GLU A O 1
ATOM 1820 N N . ILE A 1 266 ? 16.914 31.732 3.143 1.00 18.47 246 ILE A N 1
ATOM 1821 C CA . ILE A 1 266 ? 16.675 32.295 4.474 1.00 19.58 246 ILE A CA 1
ATOM 1822 C C . ILE A 1 266 ? 16.757 33.825 4.446 1.00 19.19 246 ILE A C 1
ATOM 1823 O O . ILE A 1 266 ? 15.910 34.496 5.049 1.00 17.64 246 ILE A O 1
ATOM 1828 N N . PHE A 1 267 ? 17.752 34.392 3.751 1.00 18.92 247 PHE A N 1
ATOM 1829 C CA . PHE A 1 267 ? 17.704 35.838 3.498 1.00 17.93 247 PHE A CA 1
ATOM 1830 C C . PHE A 1 267 ? 16.347 36.314 2.979 1.00 18.98 247 PHE A C 1
ATOM 1831 O O . PHE A 1 267 ? 15.788 37.331 3.514 1.00 18.49 247 PHE A O 1
ATOM 1839 N N . ARG A 1 268 ? 15.847 35.690 1.885 1.00 18.78 248 ARG A N 1
ATOM 1840 C CA . ARG A 1 268 ? 14.557 36.121 1.269 1.00 19.96 248 ARG A CA 1
ATOM 1841 C C . ARG A 1 268 ? 13.440 36.169 2.314 1.00 21.72 248 ARG A C 1
ATOM 1842 O O . ARG A 1 268 ? 12.666 37.127 2.409 1.00 19.02 248 ARG A O 1
ATOM 1850 N N . VAL A 1 269 ? 13.413 35.153 3.140 1.00 21.59 249 VAL A N 1
ATOM 1851 C CA . VAL A 1 269 ? 12.365 35.027 4.151 1.00 22.17 249 VAL A CA 1
ATOM 1852 C C . VAL A 1 269 ? 12.433 36.119 5.196 1.00 22.56 249 VAL A C 1
ATOM 1853 O O . VAL A 1 269 ? 11.409 36.771 5.416 1.00 22.20 249 VAL A O 1
ATOM 1857 N N . VAL A 1 270 ? 13.604 36.332 5.814 1.00 19.59 250 VAL A N 1
ATOM 1858 C CA . VAL A 1 270 ? 13.720 37.378 6.847 1.00 18.33 250 VAL A CA 1
ATOM 1859 C C . VAL A 1 270 ? 13.665 38.795 6.276 1.00 20.04 250 VAL A C 1
ATOM 1860 O O . VAL A 1 270 ? 13.037 39.676 6.853 1.00 17.92 250 VAL A O 1
ATOM 1864 N N . MET A 1 271 ? 14.208 38.997 5.070 1.00 19.28 251 MET A N 1
ATOM 1865 C CA . MET A 1 271 ? 14.242 40.339 4.482 1.00 20.14 251 MET A CA 1
ATOM 1866 C C . MET A 1 271 ? 12.835 40.882 4.133 1.00 19.34 251 MET A C 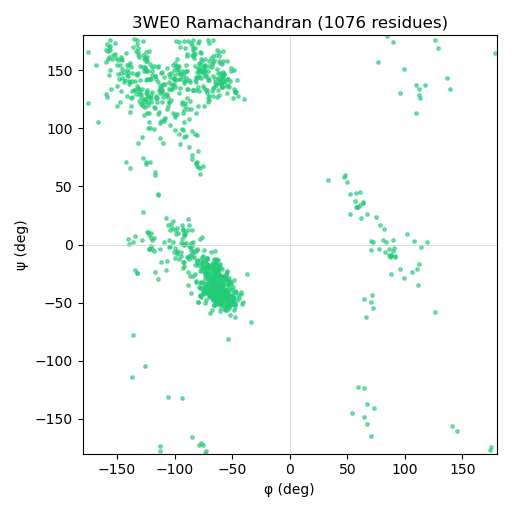1
ATOM 1867 O O . MET A 1 271 ? 12.578 42.122 4.140 1.00 18.71 251 MET A O 1
ATOM 1872 N N . THR A 1 272 ? 11.919 39.971 3.813 1.00 17.40 252 THR A N 1
ATOM 1873 C CA . THR A 1 272 ? 10.542 40.326 3.440 1.00 19.48 252 THR A CA 1
ATOM 1874 C C . THR A 1 272 ? 9.497 40.050 4.566 1.00 19.19 252 THR A C 1
ATOM 1875 O O . THR A 1 272 ? 8.290 40.077 4.338 1.00 17.15 252 THR A O 1
ATOM 1879 N N . ASN A 1 273 ? 9.997 39.793 5.764 1.00 21.25 253 ASN A N 1
ATOM 1880 C CA . ASN A 1 273 ? 9.124 39.648 6.938 1.00 22.10 253 ASN A CA 1
ATOM 1881 C C . ASN A 1 273 ? 8.178 38.438 6.788 1.00 23.76 253 ASN A C 1
ATOM 1882 O O . ASN A 1 273 ? 7.070 38.465 7.280 1.00 22.51 253 ASN A O 1
ATOM 1887 N N . CYS A 1 274 ? 8.638 37.344 6.169 1.00 19.85 254 CYS A N 1
ATOM 1888 C CA . CYS A 1 274 ? 7.741 36.208 6.025 1.00 22.85 254 CYS A CA 1
ATOM 1889 C C . CYS A 1 274 ? 7.510 35.597 7.397 1.00 24.72 254 CYS A C 1
ATOM 1890 O O . CYS A 1 274 ? 6.423 35.085 7.701 1.00 26.08 254 CYS A O 1
ATOM 1893 N N . ASP A 1 275 ? 8.499 35.736 8.249 1.00 30.50 255 ASP A N 1
ATOM 1894 C CA . ASP A 1 275 ? 8.467 35.022 9.504 1.00 34.69 255 ASP A CA 1
ATOM 1895 C C . ASP A 1 275 ? 7.853 35.807 10.624 1.00 35.84 255 ASP A C 1
ATOM 1896 O O . ASP A 1 275 ? 7.989 35.386 11.741 1.00 44.39 255 ASP A O 1
ATOM 1901 N N . ASP A 1 276 ? 7.182 36.934 10.369 1.00 36.72 256 ASP A N 1
ATOM 1902 C CA . ASP A 1 276 ? 6.545 37.683 11.430 1.00 35.71 256 ASP A CA 1
ATOM 1903 C C . ASP A 1 276 ? 5.327 38.466 10.955 1.00 32.88 256 ASP A C 1
ATOM 1904 O O . ASP A 1 276 ? 5.014 38.476 9.768 1.00 30.11 256 ASP A O 1
ATOM 1909 N N . HIS A 1 277 ? 4.605 39.070 11.874 1.00 26.44 257 HIS A N 1
ATOM 1910 C CA . HIS A 1 277 ? 3.373 39.739 11.574 1.00 25.25 257 HIS A CA 1
ATOM 1911 C C . HIS A 1 277 ? 2.403 38.904 10.691 1.00 26.48 257 HIS A C 1
ATOM 1912 O O . HIS A 1 277 ? 1.989 39.278 9.604 1.00 23.82 257 HIS A O 1
ATOM 1919 N N . GLN A 1 278 ? 2.049 37.764 11.234 1.00 22.08 258 GLN A N 1
ATOM 1920 C CA . GLN A 1 278 ? 1.230 36.778 10.546 1.00 22.49 258 GLN A CA 1
ATOM 1921 C C . GLN A 1 278 ? -0.218 36.791 11.037 1.00 22.94 258 GLN A C 1
ATOM 1922 O O . GLN A 1 278 ? -0.455 36.932 12.221 1.00 21.78 258 GLN A O 1
ATOM 1928 N N . HIS A 1 279 ? -1.168 36.504 10.176 1.00 18.60 259 HIS A N 1
ATOM 1929 C CA . HIS A 1 279 ? -2.576 36.425 10.536 1.00 21.87 259 HIS A CA 1
ATOM 1930 C C . HIS A 1 279 ? -3.111 35.095 10.109 1.00 23.74 259 HIS A C 1
ATOM 1931 O O . HIS A 1 279 ? -2.677 34.580 9.089 1.00 23.28 259 HIS A O 1
ATOM 1938 N N . LEU A 1 280 ? -4.140 34.598 10.795 1.00 21.38 260 LEU A N 1
ATOM 1939 C CA . LEU A 1 280 ? -4.880 33.419 10.303 1.00 21.14 260 LEU A CA 1
ATOM 1940 C C . LEU A 1 280 ? -6.151 33.875 9.620 1.00 21.69 260 LEU A C 1
ATOM 1941 O O . LEU A 1 280 ? -6.658 35.006 9.906 1.00 23.63 260 LEU A O 1
ATOM 1946 N N . VAL A 1 281 ? -6.705 33.063 8.702 1.00 20.38 261 VAL A N 1
ATOM 1947 C CA . VAL A 1 281 ? -7.981 33.424 8.098 1.00 19.90 261 VAL A CA 1
ATOM 1948 C C . VAL A 1 281 ? -9.104 32.839 8.976 1.00 23.37 261 VAL A C 1
ATOM 1949 O O . VAL A 1 281 ? -9.164 31.639 9.148 1.00 20.37 261 VAL A O 1
ATOM 1953 N N . VAL A 1 282 ? -10.048 33.676 9.404 1.00 24.13 262 VAL A N 1
ATOM 1954 C CA . VAL A 1 282 ? -11.134 33.228 10.327 1.00 24.72 262 VAL A CA 1
ATOM 1955 C C . VAL A 1 282 ? -12.080 32.304 9.555 1.00 23.04 262 VAL A C 1
ATOM 1956 O O . VAL A 1 282 ? -12.550 32.680 8.457 1.00 20.93 262 VAL A O 1
ATOM 1960 N N . GLY A 1 283 ? -12.356 31.107 10.075 1.00 22.83 263 GLY A N 1
ATOM 1961 C CA . GLY A 1 283 ? -13.205 30.185 9.267 1.00 22.75 263 GLY A CA 1
ATOM 1962 C C . GLY A 1 283 ? -12.370 29.250 8.348 1.00 25.49 263 GLY A C 1
ATOM 1963 O O . GLY A 1 283 ? -12.896 28.305 7.816 1.00 23.59 263 GLY A O 1
ATOM 1964 N N . GLY A 1 284 ? -11.063 29.496 8.190 1.00 19.16 264 GLY A N 1
ATOM 1965 C CA . GLY A 1 284 ? -10.166 28.540 7.567 1.00 18.50 264 GLY A CA 1
ATOM 1966 C C . GLY A 1 284 ? -9.694 29.118 6.205 1.00 17.93 264 GLY A C 1
ATOM 1967 O O . GLY A 1 284 ? -10.487 29.704 5.498 1.00 16.71 264 GLY A O 1
ATOM 1968 N N . VAL A 1 285 ? -8.387 29.043 5.926 1.00 18.80 265 VAL A N 1
ATOM 1969 C CA . VAL A 1 285 ? -7.812 29.621 4.657 1.00 17.82 265 VAL A CA 1
ATOM 1970 C C . VAL A 1 285 ? -8.321 28.857 3.451 1.00 20.54 265 VAL A C 1
ATOM 1971 O O . VAL A 1 285 ? -8.262 29.357 2.298 1.00 17.55 265 VAL A O 1
ATOM 1975 N N . GLU A 1 286 ? -8.887 27.647 3.646 1.00 19.53 266 GLU A N 1
ATOM 1976 C CA . GLU A 1 286 ? -9.430 26.970 2.497 1.00 18.29 266 GLU A CA 1
ATOM 1977 C C . GLU A 1 286 ? -10.545 27.798 1.856 1.00 18.47 266 GLU A C 1
ATOM 1978 O O . GLU A 1 286 ? -10.869 27.647 0.653 1.00 18.93 266 GLU A O 1
ATOM 1984 N N . GLN A 1 287 ? -11.118 28.717 2.598 1.00 17.99 267 GLN A N 1
ATOM 1985 C CA . GLN A 1 287 ? -12.148 29.554 1.985 1.00 17.35 267 GLN A CA 1
ATOM 1986 C C . GLN A 1 287 ? -11.595 30.390 0.838 1.00 20.55 267 GLN A C 1
ATOM 1987 O O . GLN A 1 287 ? -12.399 30.929 0.059 1.00 21.60 267 GLN A O 1
ATOM 1993 N N . VAL A 1 288 ? -10.271 30.603 0.818 1.00 19.55 268 VAL A N 1
ATOM 1994 C CA . VAL A 1 288 ? -9.691 31.430 -0.273 1.00 18.41 268 VAL A CA 1
ATOM 1995 C C . VAL A 1 288 ? -9.831 30.706 -1.609 1.00 17.53 268 VAL A C 1
ATOM 1996 O O . VAL A 1 288 ? -10.461 31.224 -2.546 1.00 19.34 268 VAL A O 1
ATOM 2000 N N . PRO A 1 289 ? -9.310 29.459 -1.721 1.00 17.35 269 PRO A N 1
ATOM 2001 C CA . PRO A 1 289 ? -9.486 28.834 -3.044 1.00 17.76 269 PRO A CA 1
ATOM 2002 C C . PRO A 1 289 ? -10.930 28.441 -3.328 1.00 18.78 269 PRO A C 1
ATOM 2003 O O . PRO A 1 289 ? -11.418 28.579 -4.474 1.00 16.19 269 PRO A O 1
ATOM 2007 N N . GLN A 1 290 ? -11.662 27.964 -2.304 1.00 18.33 270 GLN A N 1
ATOM 2008 C CA . GLN A 1 290 ? -13.102 27.650 -2.514 1.00 20.14 270 GLN A CA 1
ATOM 2009 C C . GLN A 1 290 ? -13.885 28.918 -2.938 1.00 19.52 270 GLN A C 1
ATOM 2010 O O . GLN A 1 290 ? -14.841 28.852 -3.753 1.00 19.75 270 GLN A O 1
ATOM 2016 N N . GLY A 1 291 ? -13.480 30.068 -2.390 1.00 19.51 271 GLY A N 1
ATOM 2017 C CA . GLY A 1 291 ? -14.177 31.317 -2.740 1.00 21.17 271 GLY A CA 1
ATOM 2018 C C . GLY A 1 291 ? -13.809 31.786 -4.157 1.00 20.57 271 GLY A C 1
ATOM 2019 O O . GLY A 1 291 ? -14.656 32.336 -4.884 1.00 19.95 271 GLY A O 1
ATOM 2020 N N . ILE A 1 292 ? -12.526 31.641 -4.509 1.00 21.62 272 ILE A N 1
ATOM 2021 C CA . ILE A 1 292 ? -12.058 32.050 -5.861 1.00 23.24 272 ILE A CA 1
ATOM 2022 C C . ILE A 1 292 ? -12.827 31.260 -6.920 1.00 19.50 272 ILE A C 1
ATOM 2023 O O . ILE A 1 292 ? -13.311 31.807 -7.959 1.00 19.65 272 ILE A O 1
ATOM 2028 N N . TRP A 1 293 ? -13.025 29.976 -6.618 1.00 18.50 273 TRP A N 1
ATOM 2029 C CA . TRP A 1 293 ? -13.802 29.107 -7.488 1.00 20.96 273 TRP A CA 1
ATOM 2030 C C . TRP A 1 293 ? -15.195 29.638 -7.799 1.00 21.47 273 TRP A C 1
ATOM 2031 O O . TRP A 1 293 ? -15.706 29.538 -8.933 1.00 21.52 273 TRP A O 1
ATOM 2042 N N . ARG A 1 294 ? -15.844 30.178 -6.781 1.00 20.49 274 ARG A N 1
ATOM 2043 C CA . ARG A 1 294 ? -17.270 30.625 -6.914 1.00 20.67 274 ARG A CA 1
ATOM 2044 C C . ARG A 1 294 ? -17.482 32.108 -7.166 1.00 20.25 274 ARG A C 1
ATOM 2045 O O . ARG A 1 294 ? -18.603 32.497 -7.399 1.00 21.50 274 ARG A O 1
ATOM 2053 N N . HIS A 1 295 ? -16.434 32.914 -7.095 1.00 21.10 275 HIS A N 1
ATOM 2054 C CA . HIS A 1 295 ? -16.513 34.340 -7.182 1.00 19.98 275 HIS A CA 1
ATOM 2055 C C . HIS A 1 295 ? -16.811 34.917 -8.562 1.00 24.00 275 HIS A C 1
ATOM 2056 O O . HIS A 1 295 ? -16.173 34.590 -9.501 1.00 23.53 275 HIS A O 1
ATOM 2063 N N . VAL A 1 296 ? -17.751 35.855 -8.613 1.00 22.47 276 VAL A N 1
ATOM 2064 C CA . VAL A 1 296 ? -18.091 36.508 -9.890 1.00 25.23 276 VAL A CA 1
ATOM 2065 C C . VAL A 1 296 ? -17.161 37.758 -9.942 1.00 23.81 276 VAL A C 1
ATOM 2066 O O . VAL A 1 296 ? -17.154 38.603 -9.027 1.00 21.53 276 VAL A O 1
ATOM 2070 N N . PRO A 1 297 ? -16.289 37.833 -10.968 1.00 23.13 277 PRO A N 1
ATOM 2071 C CA . PRO A 1 297 ? -15.321 38.998 -10.997 1.00 21.63 277 PRO A CA 1
ATOM 2072 C C . PRO A 1 297 ? -15.955 40.387 -11.144 1.00 23.27 277 PRO A C 1
ATOM 2073 O O . PRO A 1 297 ? -17.096 40.491 -11.508 1.00 24.85 277 PRO A O 1
ATOM 2077 N N . GLU A 1 298 ? -15.231 41.440 -10.843 1.00 31.10 278 GLU A N 1
ATOM 2078 C CA . GLU A 1 298 ? -15.834 42.799 -10.905 1.00 35.25 278 GLU A CA 1
ATOM 2079 C C . GLU A 1 298 ? -15.772 43.343 -12.314 1.00 37.17 278 GLU A C 1
ATOM 2080 O O . GLU A 1 298 ? -16.296 44.424 -12.558 1.00 35.12 278 GLU A O 1
ATOM 2086 N N . ARG A 1 299 ? -15.021 42.643 -13.181 1.00 30.95 279 ARG A N 1
ATOM 2087 C CA . ARG A 1 299 ? -14.989 42.870 -14.629 1.00 35.04 279 ARG A CA 1
ATOM 2088 C C . ARG A 1 299 ? -14.530 41.573 -15.331 1.00 33.03 279 ARG A C 1
ATOM 2089 O O . ARG A 1 299 ? -13.757 40.802 -14.767 1.00 27.68 279 ARG A O 1
ATOM 2097 N N . CYS A 1 300 ? -14.998 41.354 -16.554 1.00 31.76 280 CYS A N 1
ATOM 2098 C CA . CYS A 1 300 ? -14.726 40.111 -17.265 1.00 30.11 280 CYS A CA 1
ATOM 2099 C C . CYS A 1 300 ? -14.942 40.349 -18.757 1.00 31.67 280 CYS A C 1
ATOM 2100 O O . CYS A 1 300 ? -16.005 40.834 -19.109 1.00 36.25 280 CYS A O 1
ATOM 2103 N N . ALA A 1 301 ? -13.986 39.982 -19.609 1.00 26.17 281 ALA A N 1
ATOM 2104 C CA . ALA A 1 301 ? -14.186 39.960 -21.097 1.00 27.67 281 ALA A CA 1
ATOM 2105 C C . ALA A 1 301 ? -14.944 38.713 -21.548 1.00 29.83 281 ALA A C 1
ATOM 2106 O O . ALA A 1 301 ? -14.851 37.648 -20.914 1.00 27.92 281 ALA A O 1
ATOM 2108 N N . HIS A 1 302 ? -15.681 38.820 -22.659 1.00 26.86 282 HIS A N 1
ATOM 2109 C CA . HIS A 1 302 ? -16.333 37.684 -23.309 1.00 30.97 282 HIS A CA 1
ATOM 2110 C C . HIS A 1 302 ? -17.535 37.070 -22.577 1.00 31.96 282 HIS A C 1
ATOM 2111 O O . HIS A 1 302 ? -18.577 36.809 -23.204 1.00 29.92 282 HIS A O 1
ATOM 2118 N N . TRP A 1 303 ? -17.402 36.765 -21.279 1.00 30.59 283 TRP A N 1
ATOM 2119 C CA . TRP A 1 303 ? -18.379 35.862 -20.638 1.00 27.51 283 TRP A CA 1
ATOM 2120 C C . TRP A 1 303 ? -19.578 36.619 -20.248 1.00 30.12 283 TRP A C 1
ATOM 2121 O O . TRP A 1 303 ? -19.487 37.779 -19.933 1.00 30.40 283 TRP A O 1
ATOM 2132 N N . PRO A 1 304 ? -20.733 35.940 -20.160 1.00 34.44 284 PRO A N 1
ATOM 2133 C CA . PRO A 1 304 ? -21.946 36.569 -19.605 1.00 34.05 284 PRO A CA 1
ATOM 2134 C C . PRO A 1 304 ? -21.747 37.090 -18.185 1.00 35.23 284 PRO A C 1
ATOM 2135 O O . PRO A 1 304 ? -21.003 36.496 -17.404 1.00 32.79 284 PRO A O 1
ATOM 2139 N N . GLU A 1 305 ? -22.407 38.185 -17.837 1.00 33.11 285 GLU A N 1
ATOM 2140 C CA . GLU A 1 305 ? -22.497 38.643 -16.481 1.00 35.37 285 GLU A CA 1
ATOM 2141 C C . GLU A 1 305 ? -22.898 37.459 -15.576 1.00 37.54 285 GLU A C 1
ATOM 2142 O O . GLU A 1 305 ? -23.619 36.565 -16.016 1.00 35.85 285 GLU A O 1
ATOM 2148 N N . GLY A 1 306 ? -22.455 37.501 -14.332 1.00 31.47 286 GLY A N 1
ATOM 2149 C CA . GLY A 1 306 ? -22.585 36.393 -13.377 1.00 36.19 286 GLY A CA 1
ATOM 2150 C C . GLY A 1 306 ? -21.699 35.144 -13.594 1.00 34.82 286 GLY A C 1
ATOM 2151 O O . GLY A 1 306 ? -21.886 34.182 -12.861 1.00 30.43 286 GLY A O 1
ATOM 2152 N N . THR A 1 307 ? -20.803 35.103 -14.613 1.00 29.07 287 THR A N 1
ATOM 2153 C CA . THR A 1 307 ? -19.967 33.896 -14.823 1.00 26.48 287 THR A CA 1
ATOM 2154 C C . THR A 1 307 ? -18.908 33.779 -13.683 1.00 26.72 287 THR A C 1
ATOM 2155 O O . THR A 1 307 ? -18.345 34.808 -13.279 1.00 25.48 287 THR A O 1
ATOM 2159 N N . SER A 1 308 ? -18.629 32.551 -13.199 1.00 23.89 288 SER A N 1
ATOM 2160 C CA . SER A 1 308 ? -17.549 32.252 -12.241 1.00 22.41 288 SER A CA 1
ATOM 2161 C C . SER A 1 308 ? -16.785 31.053 -12.799 1.00 20.56 288 SER A C 1
ATOM 2162 O O . SER A 1 308 ? -17.272 30.391 -13.718 1.00 19.33 288 SER A O 1
ATOM 2165 N N . LEU A 1 309 ? -15.583 30.771 -12.263 1.00 21.55 289 LEU A N 1
ATOM 2166 C CA . LEU A 1 309 ? -14.900 29.480 -12.605 1.00 21.30 289 LEU A CA 1
ATOM 2167 C C . LEU A 1 309 ? -15.858 28.298 -12.465 1.00 22.08 289 LEU A C 1
ATOM 2168 O O . LEU A 1 309 ? -15.942 27.389 -13.347 1.00 22.14 289 LEU A O 1
ATOM 2173 N N . SER A 1 310 ? -16.563 28.303 -11.356 1.00 21.70 290 SER A N 1
ATOM 2174 C CA . SER A 1 310 ? -17.511 27.188 -11.143 1.00 22.70 290 SER A CA 1
ATOM 2175 C C . SER A 1 310 ? -18.593 27.111 -12.219 1.00 20.54 290 SER A C 1
ATOM 2176 O O . SER A 1 310 ? -18.823 26.008 -12.752 1.00 24.01 290 SER A O 1
ATOM 2179 N N . SER A 1 311 ? -19.272 28.214 -12.556 1.00 21.97 291 SER A N 1
ATOM 2180 C CA . SER A 1 311 ? -20.232 28.093 -13.680 1.00 23.90 291 SER A CA 1
ATOM 2181 C C . SER A 1 311 ? -19.628 27.625 -15.008 1.00 27.01 291 SER A C 1
ATOM 2182 O O . SER A 1 311 ? -20.201 26.764 -15.654 1.00 25.36 291 SER A O 1
ATOM 2185 N N . LEU A 1 312 ? -18.453 28.143 -15.397 1.00 26.16 292 LEU A N 1
ATOM 2186 C CA . LEU A 1 312 ? -17.811 27.729 -16.663 1.00 28.79 292 LEU A CA 1
ATOM 2187 C C . LEU A 1 312 ? -17.518 26.262 -16.715 1.00 27.27 292 LEU A C 1
ATOM 2188 O O . LEU A 1 312 ? -17.449 25.673 -17.769 1.00 29.36 292 LEU A O 1
ATOM 2193 N N . HIS A 1 313 ? -17.289 25.683 -15.564 1.00 26.55 293 HIS A N 1
ATOM 2194 C CA . HIS A 1 313 ? -16.912 24.288 -15.497 1.00 25.90 293 HIS A CA 1
ATOM 2195 C C . HIS A 1 313 ? -18.126 23.388 -15.317 1.00 28.80 293 HIS A C 1
ATOM 2196 O O . HIS A 1 313 ? -17.992 22.218 -15.225 1.00 30.74 293 HIS A O 1
ATOM 2203 N N . GLY A 1 314 ? -19.307 23.959 -15.264 1.00 31.53 294 GLY A N 1
ATOM 2204 C CA . GLY A 1 314 ? -20.479 23.165 -14.791 1.00 34.94 294 GLY A CA 1
ATOM 2205 C C . GLY A 1 314 ? -20.310 22.572 -13.384 1.00 34.31 294 GLY A C 1
ATOM 2206 O O . GLY A 1 314 ? -20.791 21.450 -13.131 1.00 38.60 294 GLY A O 1
ATOM 2207 N N . GLY A 1 315 ? -19.581 23.267 -12.488 1.00 30.93 295 GLY A N 1
ATOM 2208 C CA . GLY A 1 315 ? -19.502 22.885 -11.064 1.00 32.34 295 GLY A CA 1
ATOM 2209 C C . GLY A 1 315 ? -18.209 22.343 -10.440 1.00 34.23 295 GLY A C 1
ATOM 2210 O O . GLY A 1 315 ? -17.900 22.597 -9.252 1.00 34.47 295 GLY A O 1
ATOM 2211 N N . ALA A 1 316 ? -17.433 21.580 -11.215 1.00 31.05 296 ALA A N 1
ATOM 2212 C CA . ALA A 1 316 ? -16.292 20.868 -10.649 1.00 31.21 296 ALA A CA 1
ATOM 2213 C C . ALA A 1 316 ? -15.159 20.937 -11.684 1.00 24.82 296 ALA A C 1
ATOM 2214 O O . ALA A 1 316 ? -15.469 21.021 -12.878 1.00 26.84 296 ALA A O 1
ATOM 2216 N N . PRO A 1 317 ? -13.893 20.934 -11.221 1.00 26.51 297 PRO A N 1
ATOM 2217 C CA . PRO A 1 317 ? -12.709 20.723 -12.096 1.00 24.09 297 PRO A CA 1
ATOM 2218 C C . PRO A 1 317 ? -12.757 19.338 -12.640 1.00 26.01 297 PRO A C 1
ATOM 2219 O O . PRO A 1 317 ? -13.517 18.514 -12.114 1.00 21.43 297 PRO A O 1
ATOM 2223 N N . ARG A 1 318 ? -12.051 19.110 -13.751 1.00 26.16 298 ARG A N 1
ATOM 2224 C CA . ARG A 1 318 ? -11.911 17.783 -14.311 1.00 23.72 298 ARG A CA 1
ATOM 2225 C C . ARG A 1 318 ? -11.045 17.003 -13.404 1.00 25.37 298 ARG A C 1
ATOM 2226 O O . ARG A 1 318 ? -10.544 17.532 -12.384 1.00 21.67 298 ARG A O 1
ATOM 2234 N N . THR A 1 319 ? -10.903 15.709 -13.685 1.00 23.02 299 THR A N 1
ATOM 2235 C CA . THR A 1 319 ? -10.163 14.827 -12.773 1.00 24.12 299 THR A CA 1
ATOM 2236 C C . THR A 1 319 ? -8.635 15.017 -12.926 1.00 25.11 299 THR A C 1
ATOM 2237 O O . THR A 1 319 ? -8.206 15.938 -13.618 1.00 23.68 299 THR A O 1
ATOM 2241 N N . GLY A 1 320 ? -7.858 14.145 -12.288 1.00 23.63 300 GLY A N 1
ATOM 2242 C CA . GLY A 1 320 ? -6.396 14.063 -12.365 1.00 23.94 300 GLY A CA 1
ATOM 2243 C C . GLY A 1 320 ? -5.840 13.943 -13.796 1.00 26.45 300 GLY A C 1
ATOM 2244 O O . GLY A 1 320 ? -6.447 13.266 -14.661 1.00 22.35 300 GLY A O 1
ATOM 2245 N N . VAL A 1 321 ? -4.700 14.610 -14.042 1.00 21.72 301 VAL A N 1
ATOM 2246 C CA . VAL A 1 321 ? -4.027 14.502 -15.354 1.00 20.13 301 VAL A CA 1
ATOM 2247 C C . VAL A 1 321 ? -3.027 13.382 -15.309 1.00 20.90 301 VAL A C 1
ATOM 2248 O O . VAL A 1 321 ? -2.322 13.229 -14.309 1.00 20.55 301 VAL A O 1
ATOM 2252 N N . LYS A 1 322 ? -2.918 12.603 -16.411 1.00 21.75 302 LYS A N 1
ATOM 2253 C CA . LYS A 1 322 ? -1.954 11.495 -16.425 1.00 22.88 302 LYS A CA 1
ATOM 2254 C C . LYS A 1 322 ? -0.839 11.687 -17.438 1.00 22.47 302 LYS A C 1
ATOM 2255 O O . LYS A 1 322 ? 0.252 11.074 -17.334 1.00 22.09 302 LYS A O 1
ATOM 2261 N N . ARG A 1 323 ? -1.173 12.396 -18.514 1.00 22.49 303 ARG A N 1
ATOM 2262 C CA . ARG A 1 323 ? -0.232 12.605 -19.596 1.00 26.67 303 ARG A CA 1
ATOM 2263 C C . ARG A 1 323 ? -0.397 14.015 -20.260 1.00 22.66 303 ARG A C 1
ATOM 2264 O O . ARG A 1 323 ? -1.475 14.533 -20.358 1.00 23.11 303 ARG A O 1
ATOM 2272 N N . ILE A 1 324 ? 0.729 14.603 -20.653 1.00 22.82 304 ILE A N 1
ATOM 2273 C CA . ILE A 1 324 ? 0.763 15.870 -21.426 1.00 25.03 304 ILE A CA 1
ATOM 2274 C C . ILE A 1 324 ? 1.715 15.582 -22.614 1.00 22.21 304 ILE A C 1
ATOM 2275 O O . ILE A 1 324 ? 2.775 15.039 -22.452 1.00 25.98 304 ILE A O 1
ATOM 2280 N N . ALA A 1 325 ? 1.330 15.949 -23.814 1.00 24.81 305 ALA A N 1
ATOM 2281 C CA . ALA A 1 325 ? 2.129 15.530 -25.009 1.00 27.45 305 ALA A CA 1
ATOM 2282 C C . ALA A 1 325 ? 1.896 16.565 -26.081 1.00 26.69 305 ALA A C 1
ATOM 2283 O O . ALA A 1 325 ? 0.941 17.290 -25.976 1.00 25.73 305 ALA A O 1
ATOM 2285 N N . ARG A 1 326 ? 2.744 16.633 -27.120 1.00 27.97 306 ARG A N 1
ATOM 2286 C CA . ARG A 1 326 ? 2.492 17.562 -28.216 1.00 29.18 306 ARG A CA 1
ATOM 2287 C C . ARG A 1 326 ? 1.722 16.816 -29.306 1.00 28.44 306 ARG A C 1
ATOM 2288 O O . ARG A 1 326 ? 2.189 15.798 -29.775 1.00 31.66 306 ARG A O 1
ATOM 2296 N N . ALA A 1 327 ? 0.557 17.310 -29.671 1.00 28.75 307 ALA A N 1
ATOM 2297 C CA . ALA A 1 327 ? -0.346 16.656 -30.630 1.00 33.70 307 ALA A CA 1
ATOM 2298 C C . ALA A 1 327 ? 0.076 17.047 -32.079 1.00 34.43 307 ALA A C 1
ATOM 2299 O O . ALA A 1 327 ? 0.831 17.995 -32.228 1.00 32.66 307 ALA A O 1
ATOM 2301 N N . SER A 1 328 ? -0.370 16.316 -33.124 1.00 29.71 308 SER A N 1
ATOM 2302 C CA . SER A 1 328 ? 0.203 16.556 -34.485 1.00 28.46 308 SER A CA 1
ATOM 2303 C C . SER A 1 328 ? -0.386 17.851 -35.071 1.00 29.87 308 SER A C 1
ATOM 2304 O O . SER A 1 328 ? 0.110 18.370 -36.062 1.00 37.73 308 SER A O 1
ATOM 2307 N N . ASP A 1 329 ? -1.480 18.360 -34.516 1.00 28.20 309 ASP A N 1
ATOM 2308 C CA . ASP A 1 329 ? -1.982 19.689 -34.909 1.00 33.12 309 ASP A CA 1
ATOM 2309 C C . ASP A 1 329 ? -1.157 20.848 -34.242 1.00 27.88 309 ASP A C 1
ATOM 2310 O O . ASP A 1 329 ? -1.504 22.010 -34.409 1.00 27.85 309 ASP A O 1
ATOM 2315 N N . GLY A 1 330 ? -0.084 20.523 -33.507 1.00 26.74 310 GLY A N 1
ATOM 2316 C CA . GLY A 1 330 ? 0.756 21.566 -32.831 1.00 28.25 310 GLY A CA 1
ATOM 2317 C C . GLY A 1 330 ? 0.227 21.956 -31.437 1.00 31.52 310 GLY A C 1
ATOM 2318 O O . GLY A 1 330 ? 0.866 22.705 -30.672 1.00 27.79 310 GLY A O 1
ATOM 2319 N N . ARG A 1 331 ? -0.965 21.484 -31.109 1.00 31.85 311 ARG A N 1
ATOM 2320 C CA . ARG A 1 331 ? -1.521 21.807 -29.766 1.00 33.98 311 ARG A CA 1
ATOM 2321 C C . ARG A 1 331 ? -1.016 20.838 -28.714 1.00 29.36 311 ARG A C 1
ATOM 2322 O O . ARG A 1 331 ? -0.324 19.849 -29.049 1.00 27.98 311 ARG A O 1
ATOM 2330 N N . LEU A 1 332 ? -1.298 21.123 -27.427 1.00 27.77 312 LEU A N 1
ATOM 2331 C CA . LEU A 1 332 ? -0.919 20.224 -26.351 1.00 27.37 312 LEU A CA 1
ATOM 2332 C C . LEU A 1 332 ? -2.113 19.307 -26.016 1.00 24.98 312 LEU A C 1
ATOM 2333 O O . LEU A 1 332 ? -3.230 19.761 -25.956 1.00 28.72 312 LEU A O 1
ATOM 2338 N N . ALA A 1 333 ? -1.830 18.030 -25.871 1.00 24.75 313 ALA A N 1
ATOM 2339 C CA . ALA A 1 333 ? -2.857 16.986 -25.639 1.00 24.40 313 ALA A CA 1
ATOM 2340 C C . ALA A 1 333 ? -2.768 16.642 -24.125 1.00 21.01 313 ALA A C 1
ATOM 2341 O O . ALA A 1 333 ? -1.708 16.207 -23.666 1.00 24.49 313 ALA A O 1
ATOM 2343 N N . VAL A 1 334 ? -3.888 16.753 -23.422 1.00 21.29 314 VAL A N 1
ATOM 2344 C CA . VAL A 1 334 ? -3.877 16.510 -21.964 1.00 21.06 314 VAL A CA 1
ATOM 2345 C C . VAL A 1 334 ? -4.796 15.288 -21.777 1.00 19.45 314 VAL A C 1
ATOM 2346 O O . VAL A 1 334 ? -5.926 15.309 -22.179 1.00 23.99 314 VAL A O 1
ATOM 2350 N N . THR A 1 335 ? -4.244 14.211 -21.289 1.00 22.12 315 THR A N 1
ATOM 2351 C CA . THR A 1 335 ? -5.015 12.968 -21.099 1.00 24.44 315 THR A CA 1
ATOM 2352 C C . THR A 1 335 ? -5.284 12.833 -19.583 1.00 24.06 315 THR A C 1
ATOM 2353 O O . THR A 1 335 ? -4.360 12.832 -18.826 1.00 24.00 315 THR A O 1
ATOM 2357 N N . ASP A 1 336 ? -6.537 12.745 -19.193 1.00 25.01 316 ASP A N 1
ATOM 2358 C CA . ASP A 1 336 ? -6.882 12.526 -17.776 1.00 23.50 316 ASP A CA 1
ATOM 2359 C C . ASP A 1 336 ? -6.750 11.078 -17.256 1.00 25.01 316 ASP A C 1
ATOM 2360 O O . ASP A 1 336 ? -6.428 10.138 -18.032 1.00 25.12 316 ASP A O 1
ATOM 2365 N N . ASN A 1 337 ? -6.966 10.861 -15.937 1.00 22.18 317 ASN A N 1
ATOM 2366 C CA . ASN A 1 337 ? -6.757 9.530 -15.348 1.00 28.15 317 ASN A CA 1
ATOM 2367 C C . ASN A 1 337 ? -7.628 8.448 -16.054 1.00 27.23 317 ASN A C 1
ATOM 2368 O O . ASN A 1 337 ? -7.285 7.276 -16.034 1.00 29.75 317 ASN A O 1
ATOM 2373 N N . TRP A 1 338 ? -8.768 8.823 -16.622 1.00 26.66 318 TRP A N 1
ATOM 2374 C CA . TRP A 1 338 ? -9.649 7.803 -17.219 1.00 27.75 318 TRP A CA 1
ATOM 2375 C C . TRP A 1 338 ? -9.479 7.740 -18.722 1.00 30.20 318 TRP A C 1
ATOM 2376 O O . TRP A 1 338 ? -10.252 7.095 -19.426 1.00 27.52 318 TRP A O 1
ATOM 2387 N N . GLY A 1 339 ? -8.431 8.376 -19.227 1.00 26.08 319 GLY A N 1
ATOM 2388 C CA . GLY A 1 339 ? -7.997 8.212 -20.625 1.00 26.07 319 GLY A CA 1
ATOM 2389 C C . GLY A 1 339 ? -8.604 9.163 -21.609 1.00 29.94 319 GLY A C 1
ATOM 2390 O O . GLY A 1 339 ? -8.361 9.045 -22.804 1.00 31.26 319 GLY A O 1
ATOM 2391 N N . ASP A 1 340 ? -9.413 10.106 -21.128 1.00 26.58 320 ASP A N 1
ATOM 2392 C CA . ASP A 1 340 ? -9.981 11.166 -21.957 1.00 29.03 320 ASP A CA 1
ATOM 2393 C C . ASP A 1 340 ? -8.938 12.197 -22.422 1.00 31.31 320 ASP A C 1
ATOM 2394 O O . ASP A 1 340 ? -8.279 12.805 -21.594 1.00 24.69 320 ASP A O 1
ATOM 2399 N N . CYS A 1 341 ? -8.812 12.426 -23.736 1.00 27.02 321 CYS A N 1
ATOM 2400 C CA . CYS A 1 341 ? -7.704 13.261 -24.206 1.00 29.24 321 CYS A CA 1
ATOM 2401 C C . CYS A 1 341 ? -8.294 14.524 -24.786 1.00 29.13 321 CYS A C 1
ATOM 2402 O O . CYS A 1 341 ? -9.235 14.450 -25.562 1.00 30.76 321 CYS A O 1
ATOM 2405 N N . ARG A 1 342 ? -7.768 15.702 -24.435 1.00 27.20 322 ARG A N 1
ATOM 2406 C CA . ARG A 1 342 ? -8.316 16.936 -24.977 1.00 27.02 322 ARG A CA 1
ATOM 2407 C C . ARG A 1 342 ? -7.145 17.849 -25.349 1.00 25.99 322 ARG A C 1
ATOM 2408 O O . ARG A 1 342 ? -6.064 17.773 -24.729 1.00 23.94 322 ARG A O 1
ATOM 2416 N N . HIS A 1 343 ? -7.387 18.709 -26.329 1.00 26.84 323 HIS A N 1
ATOM 2417 C CA . HIS A 1 343 ? -6.313 19.547 -26.943 1.00 28.19 323 HIS A CA 1
ATOM 2418 C C . HIS A 1 343 ? -6.406 20.956 -26.456 1.00 25.33 323 HIS A C 1
ATOM 2419 O O . HIS A 1 343 ? -7.500 21.453 -26.324 1.00 24.95 323 HIS A O 1
ATOM 2426 N N . TYR A 1 344 ? -5.261 21.631 -26.255 1.00 26.73 324 TYR A N 1
ATOM 2427 C CA . TYR A 1 344 ? -5.291 23.020 -25.783 1.00 24.77 324 TYR A CA 1
ATOM 2428 C C . TYR A 1 344 ? -4.115 23.787 -26.402 1.00 21.66 324 TYR A C 1
ATOM 2429 O O . TYR A 1 344 ? -3.028 23.274 -26.499 1.00 24.13 324 TYR A O 1
ATOM 2438 N N . ALA A 1 345 ? -4.302 25.057 -26.659 1.00 27.41 325 ALA A N 1
ATOM 2439 C CA . ALA A 1 345 ? -3.180 25.859 -27.209 1.00 26.51 325 ALA A CA 1
ATOM 2440 C C . ALA A 1 345 ? -2.191 26.202 -26.086 1.00 25.86 325 ALA A C 1
ATOM 2441 O O . ALA A 1 345 ? -0.991 26.444 -26.352 1.00 24.18 325 ALA A O 1
ATOM 2443 N N . ALA A 1 346 ? -2.621 26.139 -24.791 1.00 22.82 326 ALA A N 1
ATOM 2444 C CA . ALA A 1 346 ? -1.644 26.359 -23.729 1.00 19.41 326 ALA A CA 1
ATOM 2445 C C . ALA A 1 346 ? -1.979 25.479 -22.510 1.00 21.09 326 ALA A C 1
ATOM 2446 O O . ALA A 1 346 ? -3.126 25.125 -22.352 1.00 20.80 326 ALA A O 1
ATOM 2448 N N . VAL A 1 347 ? -0.991 25.085 -21.737 1.00 22.00 327 VAL A N 1
ATOM 2449 C CA . VAL A 1 347 ? -1.284 24.258 -20.525 1.00 20.63 327 VAL A CA 1
ATOM 2450 C C . VAL A 1 347 ? -0.462 24.903 -19.457 1.00 22.38 327 VAL A C 1
ATOM 2451 O O . VAL A 1 347 ? 0.742 25.159 -19.681 1.00 22.53 327 VAL A O 1
ATOM 2455 N N . LEU A 1 348 ? -1.072 25.137 -18.285 1.00 19.80 328 LEU A N 1
ATOM 2456 C CA . LEU A 1 348 ? -0.272 25.556 -17.155 1.00 17.97 328 LEU A CA 1
ATOM 2457 C C . LEU A 1 348 ? -0.270 24.438 -16.086 1.00 18.13 328 LEU A C 1
ATOM 2458 O O . LEU A 1 348 ? -1.349 23.959 -15.750 1.00 19.57 328 LEU A O 1
ATOM 2463 N N . THR A 1 349 ? 0.897 24.049 -15.593 1.00 18.94 329 THR A N 1
ATOM 2464 C CA . THR A 1 349 ? 0.980 23.062 -14.496 1.00 19.79 329 THR A CA 1
ATOM 2465 C C . THR A 1 349 ? 1.324 23.717 -13.167 1.00 20.80 329 THR A C 1
ATOM 2466 O O . THR A 1 349 ? 2.229 24.551 -13.076 1.00 20.60 329 THR A O 1
ATOM 2470 N N . THR A 1 350 ? 0.608 23.346 -12.121 1.00 19.72 330 THR A N 1
ATOM 2471 C CA . THR A 1 350 ? 0.854 23.891 -10.785 1.00 18.65 330 THR A CA 1
ATOM 2472 C C . THR A 1 350 ? 1.037 22.859 -9.676 1.00 20.20 330 THR A C 1
ATOM 2473 O O . THR A 1 350 ? 1.211 23.236 -8.457 1.00 23.17 330 THR A O 1
ATOM 2477 N N . CYS A 1 351 ? 1.039 21.568 -10.036 1.00 21.33 331 CYS A N 1
ATOM 2478 C CA . CYS A 1 351 ? 1.372 20.538 -9.012 1.00 25.02 331 CYS A CA 1
ATOM 2479 C C . CYS A 1 351 ? 2.804 20.702 -8.674 1.00 27.78 331 CYS A C 1
ATOM 2480 O O . CYS A 1 351 ? 3.544 21.288 -9.460 1.00 25.47 331 CYS A O 1
ATOM 2483 N N . GLN A 1 352 ? 3.212 20.174 -7.506 1.00 25.49 332 GLN A N 1
ATOM 2484 C CA . GLN A 1 352 ? 4.592 20.174 -7.108 1.00 27.08 332 GLN A CA 1
ATOM 2485 C C . GLN A 1 352 ? 5.357 19.697 -8.332 1.00 30.00 332 GLN A C 1
ATOM 2486 O O . GLN A 1 352 ? 4.966 18.725 -8.986 1.00 29.02 332 GLN A O 1
ATOM 2492 N N . SER A 1 353 ? 6.414 20.437 -8.684 1.00 24.88 333 SER A N 1
ATOM 2493 C CA . SER A 1 353 ? 6.859 20.369 -10.107 1.00 26.15 333 SER A CA 1
ATOM 2494 C C . SER A 1 353 ? 7.619 19.090 -10.351 1.00 24.65 333 SER A C 1
ATOM 2495 O O . SER A 1 353 ? 7.736 18.636 -11.505 1.00 29.92 333 SER A O 1
ATOM 2498 N N . TRP A 1 354 ? 8.067 18.436 -9.296 1.00 32.12 334 TRP A N 1
ATOM 2499 C CA . TRP A 1 354 ? 8.701 17.128 -9.488 1.00 30.13 334 TRP A CA 1
ATOM 2500 C C . TRP A 1 354 ? 7.790 16.018 -10.005 1.00 33.55 334 TRP A C 1
ATOM 2501 O O . TRP A 1 354 ? 8.244 15.049 -10.612 1.00 31.82 334 TRP A O 1
ATOM 2512 N N . LEU A 1 355 ? 6.485 16.150 -9.806 1.00 28.70 335 LEU A N 1
ATOM 2513 C CA . LEU A 1 355 ? 5.529 15.167 -10.355 1.00 25.57 335 LEU A CA 1
ATOM 2514 C C . LEU A 1 355 ? 5.562 15.120 -11.913 1.00 28.07 335 LEU A C 1
ATOM 2515 O O . LEU A 1 355 ? 5.093 14.132 -12.536 1.00 25.14 335 LEU A O 1
ATOM 2520 N N . LEU A 1 356 ? 6.058 16.212 -12.534 1.00 26.11 336 LEU A N 1
ATOM 2521 C CA . LEU A 1 356 ? 6.182 16.267 -13.992 1.00 25.61 336 LEU A CA 1
ATOM 2522 C C . LEU A 1 356 ? 7.189 15.276 -14.508 1.00 27.85 336 LEU A C 1
ATOM 2523 O O . LEU A 1 356 ? 7.183 14.948 -15.710 1.00 25.96 336 LEU A O 1
ATOM 2528 N N . THR A 1 357 ? 8.054 14.837 -13.616 1.00 29.81 337 THR A N 1
ATOM 2529 C CA . THR A 1 357 ? 9.117 13.898 -13.961 1.00 35.89 337 THR A CA 1
ATOM 2530 C C . THR A 1 357 ? 8.721 12.457 -13.774 1.00 39.51 337 THR A C 1
ATOM 2531 O O . THR A 1 357 ? 9.421 11.603 -14.299 1.00 35.26 337 THR A O 1
ATOM 2535 N N . THR A 1 358 ? 7.616 12.198 -13.047 1.00 37.70 338 THR A N 1
ATOM 2536 C CA . THR A 1 358 ? 7.241 10.830 -12.591 1.00 37.56 338 THR A CA 1
ATOM 2537 C C . THR A 1 358 ? 5.766 10.519 -12.768 1.00 39.80 338 THR A C 1
ATOM 2538 O O . THR A 1 358 ? 5.383 9.831 -13.713 1.00 42.66 338 THR A O 1
ATOM 2542 N N . GLN A 1 359 ? 4.927 11.028 -11.868 1.00 35.77 339 GLN A N 1
ATOM 2543 C CA . GLN A 1 359 ? 3.496 10.715 -11.906 1.00 35.09 339 GLN A CA 1
ATOM 2544 C C . GLN A 1 359 ? 2.875 11.148 -13.205 1.00 30.91 339 GLN A C 1
ATOM 2545 O O . GLN A 1 359 ? 1.999 10.506 -13.714 1.00 28.91 339 GLN A O 1
ATOM 2551 N N . ILE A 1 360 ? 3.246 12.310 -13.689 1.00 31.16 340 ILE A N 1
ATOM 2552 C CA . ILE A 1 360 ? 2.649 12.756 -14.926 1.00 27.92 340 ILE A CA 1
ATOM 2553 C C . ILE A 1 360 ? 3.615 12.371 -16.014 1.00 28.88 340 ILE A C 1
ATOM 2554 O O . ILE A 1 360 ? 4.806 12.675 -15.943 1.00 27.91 340 ILE A O 1
ATOM 2559 N N . ASP A 1 361 ? 3.076 11.720 -17.036 1.00 30.08 341 ASP A N 1
ATOM 2560 C CA . ASP A 1 361 ? 3.882 11.363 -18.202 1.00 31.13 341 ASP A CA 1
ATOM 2561 C C . ASP A 1 361 ? 3.923 12.609 -19.081 1.00 30.30 341 ASP A C 1
ATOM 2562 O O . ASP A 1 361 ? 3.018 12.848 -19.876 1.00 28.77 341 ASP A O 1
ATOM 2567 N N . CYS A 1 362 ? 4.971 13.407 -18.933 1.00 31.73 342 CYS A N 1
ATOM 2568 C CA . CYS A 1 362 ? 5.076 14.641 -19.676 1.00 31.16 342 CYS A CA 1
ATOM 2569 C C . CYS A 1 362 ? 6.145 14.476 -20.794 1.00 30.06 342 CYS A C 1
ATOM 2570 O O . CYS A 1 362 ? 7.275 14.206 -20.515 1.00 33.52 342 CYS A O 1
ATOM 2573 N N . GLU A 1 363 ? 5.732 14.569 -22.054 1.00 29.98 343 GLU A N 1
ATOM 2574 C CA . GLU A 1 363 ? 6.582 14.378 -23.252 1.00 32.66 343 GLU A CA 1
ATOM 2575 C C . GLU A 1 363 ? 7.914 15.078 -23.170 1.00 35.79 343 GLU A C 1
ATOM 2576 O O . GLU A 1 363 ? 7.978 16.305 -22.922 1.00 32.56 343 GLU A O 1
ATOM 2582 N N . GLU A 1 364 ? 8.984 14.323 -23.408 1.00 33.74 344 GLU A N 1
ATOM 2583 C CA . GLU A 1 364 ? 10.325 14.916 -23.393 1.00 34.76 344 GLU A CA 1
ATOM 2584 C C . GLU A 1 364 ? 10.485 16.234 -24.141 1.00 31.19 344 GLU A C 1
ATOM 2585 O O . GLU A 1 364 ? 11.052 17.178 -23.599 1.00 29.80 344 GLU A O 1
ATOM 2591 N N . SER A 1 365 ? 9.983 16.303 -25.368 1.00 31.86 345 SER A N 1
ATOM 2592 C CA . SER A 1 365 ? 10.216 17.449 -26.238 1.00 34.30 345 SER A CA 1
ATOM 2593 C C . SER A 1 365 ? 9.559 18.740 -25.676 1.00 34.71 345 SER A C 1
ATOM 2594 O O . SER A 1 365 ? 9.740 19.823 -26.241 1.00 32.85 345 SER A O 1
ATOM 2597 N N . LEU A 1 366 ? 8.789 18.621 -24.583 1.00 31.58 346 LEU A N 1
ATOM 2598 C CA . LEU A 1 366 ? 8.088 19.808 -24.019 1.00 29.96 346 LEU A CA 1
ATOM 2599 C C . LEU A 1 366 ? 8.931 20.780 -23.201 1.00 26.37 346 LEU A C 1
ATOM 2600 O O . LEU A 1 366 ? 8.518 21.965 -23.066 1.00 31.72 346 LEU A O 1
ATOM 2605 N N . PHE A 1 367 ? 10.048 20.300 -22.666 1.00 25.15 347 PHE A N 1
ATOM 2606 C CA . PHE A 1 367 ? 11.056 21.116 -21.951 1.00 29.62 347 PHE A CA 1
ATOM 2607 C C . PHE A 1 367 ? 12.456 20.954 -22.568 1.00 31.62 347 PHE A C 1
ATOM 2608 O O . PHE A 1 367 ? 12.829 19.870 -23.040 1.00 31.10 347 PHE A O 1
ATOM 2616 N N . SER A 1 368 ? 13.271 21.996 -22.489 1.00 29.32 348 SER A N 1
ATOM 2617 C CA . SER A 1 368 ? 14.653 21.838 -22.813 1.00 28.52 348 SER A CA 1
ATOM 2618 C C . SER A 1 368 ? 15.319 20.838 -21.886 1.00 29.72 348 SER A C 1
ATOM 2619 O O . SER A 1 368 ? 14.875 20.579 -20.750 1.00 28.21 348 SER A O 1
ATOM 2622 N N . GLN A 1 369 ? 16.466 20.354 -22.327 1.00 30.32 349 GLN A N 1
ATOM 2623 C CA . GLN A 1 369 ? 17.348 19.590 -21.425 1.00 35.47 349 GLN A CA 1
ATOM 2624 C C . GLN A 1 369 ? 17.663 20.268 -20.110 1.00 30.76 349 GLN A C 1
ATOM 2625 O O . GLN A 1 369 ? 17.690 19.629 -19.050 1.00 28.35 349 GLN A O 1
ATOM 2631 N N . LYS A 1 370 ? 17.981 21.561 -20.171 1.00 33.50 350 LYS A N 1
ATOM 2632 C CA . LYS A 1 370 ? 18.282 22.280 -18.910 1.00 31.21 350 LYS A CA 1
ATOM 2633 C C . LYS A 1 370 ? 17.072 22.424 -17.972 1.00 27.88 350 LYS A C 1
ATOM 2634 O O . LYS A 1 370 ? 17.244 22.408 -16.743 1.00 27.16 350 LYS A O 1
ATOM 2640 N N . MET A 1 371 ? 15.903 22.611 -18.559 1.00 29.17 351 MET A N 1
ATOM 2641 C CA . MET A 1 371 ? 14.653 22.713 -17.765 1.00 26.56 351 MET A CA 1
ATOM 2642 C C . MET A 1 371 ? 14.417 21.356 -17.147 1.00 27.58 351 MET A C 1
ATOM 2643 O O . MET A 1 371 ? 14.161 21.305 -15.947 1.00 22.02 351 MET A O 1
ATOM 2648 N N . TRP A 1 372 ? 14.570 20.267 -17.923 1.00 25.95 352 TRP A N 1
ATOM 2649 C CA . TRP A 1 372 ? 14.483 18.896 -17.281 1.00 27.90 352 TRP A CA 1
ATOM 2650 C C . TRP A 1 372 ? 15.371 18.696 -16.128 1.00 29.03 352 TRP A C 1
ATOM 2651 O O . TRP A 1 372 ? 14.931 18.169 -15.100 1.00 26.66 352 TRP A O 1
ATOM 2662 N N . MET A 1 373 ? 16.630 19.159 -16.229 1.00 29.53 353 MET A N 1
ATOM 2663 C CA . MET A 1 373 ? 17.571 19.003 -15.129 1.00 29.51 353 MET A CA 1
ATOM 2664 C C . MET A 1 373 ? 17.108 19.795 -13.910 1.00 28.58 353 MET A C 1
ATOM 2665 O O . MET A 1 373 ? 17.216 19.319 -12.795 1.00 25.65 353 MET A O 1
ATOM 2670 N N . ALA A 1 374 ? 16.613 21.027 -14.117 1.00 26.61 354 ALA A N 1
ATOM 2671 C CA . ALA A 1 374 ? 16.117 21.832 -12.968 1.00 26.14 354 ALA A CA 1
ATOM 2672 C C . ALA A 1 374 ? 14.926 21.090 -12.315 1.00 25.46 354 ALA A C 1
ATOM 2673 O O . ALA A 1 374 ? 14.887 20.923 -11.073 1.00 22.86 354 ALA A O 1
ATOM 2675 N N . LEU A 1 375 ? 13.980 20.642 -13.152 1.00 23.98 355 LEU A N 1
ATOM 2676 C CA . LEU A 1 375 ? 12.762 19.918 -12.701 1.00 25.42 355 LEU A CA 1
ATOM 2677 C C . LEU A 1 375 ? 13.064 18.664 -11.908 1.00 28.53 355 LEU A C 1
ATOM 2678 O O . LEU A 1 375 ? 12.420 18.363 -10.846 1.00 27.69 355 LEU A O 1
ATOM 2683 N N . ASP A 1 376 ? 14.035 17.905 -12.414 1.00 27.41 356 ASP A N 1
ATOM 2684 C CA . ASP A 1 376 ? 14.487 16.666 -11.691 1.00 27.43 356 ASP A CA 1
ATOM 2685 C C . ASP A 1 376 ? 15.084 16.884 -10.325 1.00 28.23 356 ASP A C 1
ATOM 2686 O O . ASP A 1 376 ? 15.070 15.968 -9.506 1.00 28.64 356 ASP A O 1
ATOM 2691 N N . ARG A 1 377 ? 15.622 18.057 -10.060 1.00 25.61 357 ARG A N 1
ATOM 2692 C CA . ARG A 1 377 ? 16.444 18.268 -8.878 1.00 29.03 357 ARG A CA 1
ATOM 2693 C C . ARG A 1 377 ? 15.769 18.694 -7.576 1.00 28.65 357 ARG A C 1
ATOM 2694 O O . ARG A 1 377 ? 16.376 18.711 -6.571 1.00 24.39 357 ARG A O 1
ATOM 2702 N N . THR A 1 378 ? 14.513 19.056 -7.622 1.00 28.02 358 THR A N 1
ATOM 2703 C CA . THR A 1 378 ? 13.868 19.603 -6.440 1.00 27.22 358 THR A CA 1
ATOM 2704 C C . THR A 1 378 ? 13.781 18.571 -5.340 1.00 30.76 358 THR A C 1
ATOM 2705 O O . THR A 1 378 ? 13.493 17.397 -5.661 1.00 26.72 358 THR A O 1
ATOM 2709 N N . ARG A 1 379 ? 14.019 18.983 -4.077 1.00 25.22 359 ARG A N 1
ATOM 2710 C CA . ARG A 1 379 ? 13.791 18.083 -2.921 1.00 28.84 359 ARG A CA 1
ATOM 2711 C C . ARG A 1 379 ? 12.874 18.732 -1.902 1.00 30.97 359 ARG A C 1
ATOM 2712 O O . ARG A 1 379 ? 12.935 19.959 -1.737 1.00 30.05 359 ARG A O 1
ATOM 2720 N N . TYR A 1 380 ? 12.121 17.916 -1.132 1.00 25.93 360 TYR A N 1
ATOM 2721 C CA . TYR A 1 380 ? 10.994 18.446 -0.338 1.00 22.79 360 TYR A CA 1
ATOM 2722 C C . TYR A 1 380 ? 11.152 18.221 1.144 1.00 24.98 360 TYR A C 1
ATOM 2723 O O . TYR A 1 380 ? 11.761 17.260 1.566 1.00 24.09 360 TYR A O 1
ATOM 2732 N N . MET A 1 381 ? 10.610 19.128 1.919 1.00 24.47 361 MET A N 1
ATOM 2733 C CA . MET A 1 381 ? 10.674 19.050 3.387 1.00 25.51 361 MET A CA 1
ATOM 2734 C C . MET A 1 381 ? 9.383 18.405 3.882 1.00 27.32 361 MET A C 1
ATOM 2735 O O . MET A 1 381 ? 8.355 18.483 3.232 1.00 24.11 361 MET A O 1
ATOM 2740 N N . GLN A 1 382 ? 9.432 17.755 5.042 1.00 32.09 362 GLN A N 1
ATOM 2741 C CA . GLN A 1 382 ? 8.282 16.960 5.503 1.00 33.22 362 GLN A CA 1
ATOM 2742 C C . GLN A 1 382 ? 7.762 17.619 6.735 1.00 34.65 362 GLN A C 1
ATOM 2743 O O . GLN A 1 382 ? 8.518 18.273 7.446 1.00 34.09 362 GLN A O 1
ATOM 2749 N N . SER A 1 383 ? 6.478 17.429 7.006 1.00 33.73 363 SER A N 1
ATOM 2750 C CA . SER A 1 383 ? 5.793 18.133 8.080 1.00 37.59 363 SER A CA 1
ATOM 2751 C C . SER A 1 383 ? 4.770 17.214 8.752 1.00 35.17 363 SER A C 1
ATOM 2752 O O . SER A 1 383 ? 4.156 16.372 8.093 1.00 33.29 363 SER A O 1
ATOM 2755 N N . SER A 1 384 ? 4.559 17.431 10.044 1.00 29.88 364 SER A N 1
ATOM 2756 C CA . SER A 1 384 ? 3.420 16.859 10.740 1.00 32.17 364 SER A CA 1
ATOM 2757 C C . SER A 1 384 ? 2.790 17.903 11.722 1.00 28.24 364 SER A C 1
ATOM 2758 O O . SER A 1 384 ? 3.513 18.639 12.401 1.00 28.39 364 SER A O 1
ATOM 2761 N N . LYS A 1 385 ? 1.458 17.937 11.801 1.00 25.77 365 LYS A N 1
ATOM 2762 C CA . LYS A 1 385 ? 0.725 18.764 12.772 1.00 26.13 365 LYS A CA 1
ATOM 2763 C C . LYS A 1 385 ? -0.384 17.902 13.319 1.00 27.55 365 LYS A C 1
ATOM 2764 O O . LYS A 1 385 ? -0.992 17.147 12.560 1.00 22.62 365 LYS A O 1
ATOM 2770 N N . THR A 1 386 ? -0.659 18.016 14.622 1.00 26.19 366 THR A N 1
ATOM 2771 C CA . THR A 1 386 ? -1.837 17.347 15.215 1.00 29.75 366 THR A CA 1
ATOM 2772 C C . THR A 1 386 ? -2.598 18.358 16.064 1.00 29.53 366 THR A C 1
ATOM 2773 O O . THR A 1 386 ? -2.012 19.121 16.805 1.00 27.73 366 THR A O 1
ATOM 2777 N N . PHE A 1 387 ? -3.905 18.384 15.910 1.00 27.42 367 PHE A N 1
ATOM 2778 C CA . PHE A 1 387 ? -4.784 19.353 16.573 1.00 27.31 367 PHE A CA 1
ATOM 2779 C C . PHE A 1 387 ? -5.858 18.641 17.432 1.00 30.09 367 PHE A C 1
ATOM 2780 O O . PHE A 1 387 ? -6.390 17.548 17.046 1.00 27.26 367 PHE A O 1
ATOM 2788 N N . VAL A 1 388 ? -6.172 19.227 18.580 1.00 28.84 368 VAL A N 1
ATOM 2789 C CA . VAL A 1 388 ? -7.377 18.853 19.314 1.00 25.56 368 VAL A CA 1
ATOM 2790 C C . VAL A 1 388 ? -8.190 20.109 19.551 1.00 25.82 368 VAL A C 1
ATOM 2791 O O . VAL A 1 388 ? -7.667 21.252 19.513 1.00 25.31 368 VAL A O 1
ATOM 2795 N N . MET A 1 389 ? -9.478 19.906 19.780 1.00 19.97 369 MET A N 1
ATOM 2796 C CA . MET A 1 389 ? -10.388 20.931 20.139 1.00 20.63 369 MET A CA 1
ATOM 2797 C C . MET A 1 389 ? -10.549 20.813 21.697 1.00 22.54 369 MET A C 1
ATOM 2798 O O . MET A 1 389 ? -10.448 19.701 22.255 1.00 21.16 369 MET A O 1
ATOM 2803 N N . VAL A 1 390 ? -10.727 21.938 22.359 1.00 24.04 370 VAL A N 1
ATOM 2804 C CA . VAL A 1 390 ? -10.972 21.863 23.838 1.00 24.87 370 VAL A CA 1
ATOM 2805 C C . VAL A 1 390 ? -12.284 22.590 24.094 1.00 25.89 370 VAL A C 1
ATOM 2806 O O . VAL A 1 390 ? -12.737 23.351 23.231 1.00 26.47 370 VAL A O 1
ATOM 2810 N N . ASP A 1 391 ? -12.917 22.328 25.264 1.00 30.56 371 ASP A N 1
ATOM 2811 C CA . ASP A 1 391 ? -14.210 22.914 25.614 1.00 26.55 371 ASP A CA 1
ATOM 2812 C C . ASP A 1 391 ? -14.172 24.432 25.761 1.00 28.85 371 ASP A C 1
ATOM 2813 O O . ASP A 1 391 ? -15.113 25.112 25.388 1.00 31.79 371 ASP A O 1
ATOM 2818 N N . ARG A 1 392 ? -13.071 24.978 26.266 1.00 30.33 372 ARG A N 1
ATOM 2819 C CA . ARG A 1 392 ? -12.951 26.441 26.377 1.00 29.03 372 ARG A CA 1
ATOM 2820 C C . ARG A 1 392 ? -11.475 26.815 26.401 1.00 27.86 372 ARG A C 1
ATOM 2821 O O . ARG A 1 392 ? -10.609 25.936 26.596 1.00 27.21 372 ARG A O 1
ATOM 2829 N N . PRO A 1 393 ? -11.173 28.133 26.312 1.00 32.02 373 PRO A N 1
ATOM 2830 C CA . PRO A 1 393 ? -9.749 28.498 26.340 1.00 34.21 373 PRO A CA 1
ATOM 2831 C C . PRO A 1 393 ? -9.162 28.533 27.741 1.00 38.38 373 PRO A C 1
ATOM 2832 O O . PRO A 1 393 ? -8.823 29.616 28.221 1.00 33.82 373 PRO A O 1
ATOM 2836 N N . PHE A 1 394 ? -8.987 27.358 28.350 1.00 35.30 374 PHE A N 1
ATOM 2837 C CA . PHE A 1 394 ? -8.724 27.230 29.774 1.00 31.82 374 PHE A CA 1
ATOM 2838 C C . PHE A 1 394 ? -7.339 27.688 30.158 1.00 33.70 374 PHE A C 1
ATOM 2839 O O . PHE A 1 394 ? -7.020 27.867 31.352 1.00 35.10 374 PHE A O 1
ATOM 2847 N N . TRP A 1 395 ? -6.474 27.803 29.149 1.00 31.66 375 TRP A N 1
ATOM 2848 C CA . TRP A 1 395 ? -5.057 28.089 29.392 1.00 30.92 375 TRP A CA 1
ATOM 2849 C C . TRP A 1 395 ? -4.894 29.500 29.879 1.00 28.39 375 TRP A C 1
ATOM 2850 O O . TRP A 1 395 ? -3.821 29.850 30.447 1.00 32.16 375 TRP A O 1
ATOM 2861 N N . LYS A 1 396 ? -5.934 30.292 29.622 1.00 27.17 376 LYS A N 1
ATOM 2862 C CA . LYS A 1 396 ? -6.078 31.676 30.080 1.00 35.24 376 LYS A CA 1
ATOM 2863 C C . LYS A 1 396 ? -6.349 31.790 31.581 1.00 40.07 376 LYS A C 1
ATOM 2864 O O . LYS A 1 396 ? -6.325 32.903 32.106 1.00 36.91 376 LYS A O 1
ATOM 2870 N N . ASP A 1 397 ? -6.655 30.668 32.247 1.00 38.00 377 ASP A N 1
ATOM 2871 C CA . ASP A 1 397 ? -6.853 30.642 33.713 1.00 40.47 377 ASP A CA 1
ATOM 2872 C C . ASP A 1 397 ? -5.510 30.838 34.350 1.00 44.54 377 ASP A C 1
ATOM 2873 O O . ASP A 1 397 ? -4.510 30.269 33.890 1.00 45.83 377 ASP A O 1
ATOM 2878 N N . LYS A 1 398 ? -5.489 31.559 35.465 1.00 47.10 378 LYS A N 1
ATOM 2879 C CA . LYS A 1 398 ? -4.272 31.714 36.226 1.00 43.57 378 LYS A CA 1
ATOM 2880 C C . LYS A 1 398 ? -4.142 30.645 37.268 1.00 47.16 378 LYS A C 1
ATOM 2881 O O . LYS A 1 398 ? -5.130 30.242 37.878 1.00 51.53 378 LYS A O 1
ATOM 2887 N N . ASP A 1 399 ? -2.926 30.152 37.452 1.00 42.86 379 ASP A N 1
ATOM 2888 C CA . ASP A 1 399 ? -2.609 29.374 38.599 1.00 45.99 379 ASP A CA 1
ATOM 2889 C C . ASP A 1 399 ? -2.350 30.445 39.686 1.00 57.76 379 ASP A C 1
ATOM 2890 O O . ASP A 1 399 ? -1.386 31.229 39.591 1.00 51.21 379 ASP A O 1
ATOM 2895 N N . PRO A 1 400 ? -3.229 30.492 40.705 1.00 61.30 380 PRO A N 1
ATOM 2896 C CA . PRO A 1 400 ? -3.183 31.437 41.828 1.00 62.37 380 PRO A CA 1
ATOM 2897 C C . PRO A 1 400 ? -1.796 31.498 42.469 1.00 56.74 380 PRO A C 1
ATOM 2898 O O . PRO A 1 400 ? -1.315 32.602 42.738 1.00 65.28 380 PRO A O 1
ATOM 2902 N N . GLU A 1 401 ? -1.169 30.338 42.687 1.00 60.83 381 GLU A N 1
ATOM 2903 C CA . GLU A 1 401 ? 0.216 30.218 43.189 1.00 58.25 381 GLU A CA 1
ATOM 2904 C C . GLU A 1 401 ? 1.288 30.981 42.406 1.00 64.24 381 GLU A C 1
ATOM 2905 O O . GLU A 1 401 ? 1.700 32.075 42.801 1.00 71.00 381 GLU A O 1
ATOM 2911 N N . THR A 1 402 ? 1.742 30.391 41.301 1.00 58.50 382 THR A N 1
ATOM 2912 C CA . THR A 1 402 ? 2.886 30.899 40.544 1.00 49.16 382 THR A CA 1
ATOM 2913 C C . THR A 1 402 ? 2.608 32.187 39.762 1.00 44.60 382 THR A C 1
ATOM 2914 O O . THR A 1 402 ? 3.560 32.815 39.277 1.00 52.51 382 THR A O 1
ATOM 2918 N N . GLY A 1 403 ? 1.339 32.574 39.627 1.00 40.13 383 GLY A N 1
ATOM 2919 C CA . GLY A 1 403 ? 0.918 33.681 38.744 1.00 45.55 383 GLY A CA 1
ATOM 2920 C C . GLY A 1 403 ? 1.047 33.328 37.245 1.00 43.16 383 GLY A C 1
ATOM 2921 O O . GLY A 1 403 ? 0.808 34.157 36.389 1.00 44.16 383 GLY A O 1
ATOM 2922 N N . ARG A 1 404 ? 1.439 32.097 36.935 1.00 41.65 384 ARG A N 1
ATOM 2923 C CA . ARG A 1 404 ? 1.570 31.660 35.508 1.00 39.41 384 ARG A CA 1
ATOM 2924 C C . ARG A 1 404 ? 0.196 31.257 34.902 1.00 43.43 384 ARG A C 1
ATOM 2925 O O . ARG A 1 404 ? -0.682 30.671 35.587 1.00 42.44 384 ARG A O 1
ATOM 2933 N N . ASP A 1 405 ? -0.007 31.552 33.616 1.00 39.57 385 ASP A N 1
ATOM 2934 C CA . ASP A 1 405 ? -1.090 30.891 32.851 1.00 33.54 385 ASP A CA 1
ATOM 2935 C C . ASP A 1 405 ? -0.999 29.399 33.009 1.00 24.60 385 ASP A C 1
ATOM 2936 O O . ASP A 1 405 ? 0.110 28.860 33.166 1.00 26.07 385 ASP A O 1
ATOM 2941 N N . LEU A 1 406 ? -2.147 28.711 32.910 1.00 27.67 386 LE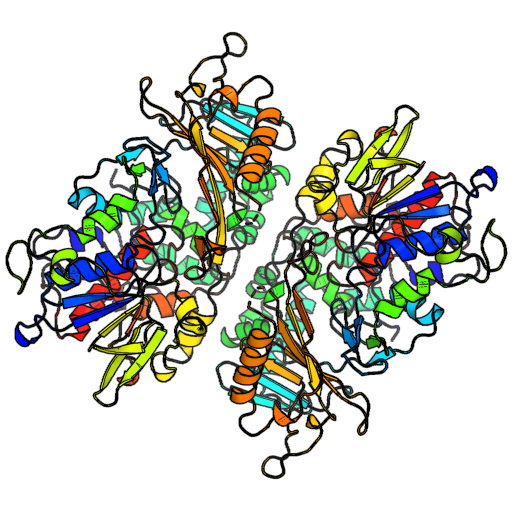U A N 1
ATOM 2942 C CA . LEU A 1 406 ? -2.224 27.266 33.032 1.00 29.15 386 LEU A CA 1
ATOM 2943 C C . LEU A 1 406 ? -1.457 26.600 31.887 1.00 30.27 386 LEU A C 1
ATOM 2944 O O . LEU A 1 406 ? -0.805 25.572 32.054 1.00 27.38 386 LEU A O 1
ATOM 2949 N N . MET A 1 407 ? -1.502 27.243 30.729 1.00 27.80 387 MET A N 1
ATOM 2950 C CA . MET A 1 407 ? -0.732 26.733 29.609 1.00 31.48 387 MET A CA 1
ATOM 2951 C C . MET A 1 407 ? -0.283 27.922 28.776 1.00 26.41 387 MET A C 1
ATOM 2952 O O . MET A 1 407 ? -0.973 28.908 28.755 1.00 26.65 387 MET A O 1
ATOM 2957 N N . SER A 1 408 ? 0.810 27.780 28.035 1.00 25.99 388 SER A N 1
ATOM 2958 C CA . SER A 1 408 ? 1.246 28.885 27.127 1.00 24.65 388 SER A CA 1
ATOM 2959 C C . SER A 1 408 ? 1.573 28.330 25.749 1.00 25.84 388 SER A C 1
ATOM 2960 O O . SER A 1 408 ? 1.666 27.089 25.580 1.00 26.30 388 SER A O 1
ATOM 2963 N N . MET A 1 409 ? 1.895 29.247 24.813 1.00 24.53 389 MET A N 1
ATOM 2964 C CA . MET A 1 409 ? 2.512 28.827 23.510 1.00 22.54 389 MET A CA 1
ATOM 2965 C C . MET A 1 409 ? 3.773 28.190 23.942 1.00 24.15 389 MET A C 1
ATOM 2966 O O . MET A 1 409 ? 4.499 28.754 24.782 1.00 24.89 389 MET A O 1
ATOM 2971 N N . THR A 1 410 ? 4.036 26.970 23.477 1.00 20.11 390 THR A N 1
ATOM 2972 C CA . THR A 1 410 ? 5.094 26.209 24.083 1.00 23.19 390 THR A CA 1
ATOM 2973 C C . THR A 1 410 ? 6.132 25.874 23.019 1.00 26.06 390 THR A C 1
ATOM 2974 O O . THR A 1 410 ? 5.795 25.268 21.932 1.00 24.28 390 THR A O 1
ATOM 2978 N N . LEU A 1 411 ? 7.362 26.284 23.272 1.00 25.46 391 LEU A N 1
ATOM 2979 C CA . LEU A 1 411 ? 8.511 25.861 22.407 1.00 25.16 391 LEU A CA 1
ATOM 2980 C C . LEU A 1 411 ? 9.415 24.962 23.143 1.00 28.43 391 LEU A C 1
ATOM 2981 O O . LEU A 1 411 ? 9.800 25.266 24.262 1.00 32.93 391 LEU A O 1
ATOM 2986 N N . THR A 1 412 ? 9.833 23.875 22.514 1.00 26.81 392 THR A N 1
ATOM 2987 C CA . THR A 1 412 ? 10.586 22.896 23.228 1.00 28.00 392 THR A CA 1
ATOM 2988 C C . THR A 1 412 ? 11.517 22.171 22.322 1.00 31.24 392 THR A C 1
ATOM 2989 O O . THR A 1 412 ? 11.339 22.183 21.083 1.00 31.15 392 THR A O 1
ATOM 2993 N N . ASP A 1 413 ? 12.530 21.541 22.934 1.00 29.99 393 ASP A N 1
ATOM 2994 C CA . ASP A 1 413 ? 13.355 20.573 22.239 1.00 34.85 393 ASP A CA 1
ATOM 2995 C C . ASP A 1 413 ? 12.710 19.175 22.230 1.00 34.75 393 ASP A C 1
ATOM 2996 O O . ASP A 1 413 ? 13.206 18.256 21.572 1.00 34.44 393 ASP A O 1
ATOM 3001 N N . ARG A 1 414 ? 11.583 19.018 22.936 1.00 36.52 394 ARG A N 1
ATOM 3002 C CA . ARG A 1 414 ? 10.884 17.726 23.014 1.00 33.60 394 ARG A CA 1
ATOM 3003 C C . ARG A 1 414 ? 10.175 17.468 21.649 1.00 32.17 394 ARG A C 1
ATOM 3004 O O . ARG A 1 414 ? 10.302 18.239 20.717 1.00 35.70 394 ARG A O 1
ATOM 3012 N N . LEU A 1 415 ? 9.480 16.358 21.540 1.00 32.43 395 LEU A N 1
ATOM 3013 C CA . LEU A 1 415 ? 8.975 15.827 20.279 1.00 36.77 395 LEU A CA 1
ATOM 3014 C C . LEU A 1 415 ? 7.994 16.842 19.673 1.00 30.68 395 LEU A C 1
ATOM 3015 O O . LEU A 1 415 ? 7.962 17.023 18.483 1.00 34.38 395 LEU A O 1
ATOM 3020 N N . THR A 1 416 ? 7.220 17.499 20.519 1.00 29.36 396 THR A N 1
ATOM 3021 C CA . THR A 1 416 ? 6.135 18.384 20.082 1.00 30.85 396 THR A CA 1
ATOM 3022 C C . THR A 1 416 ? 6.631 19.630 19.310 1.00 31.30 396 THR A C 1
ATOM 3023 O O . THR A 1 416 ? 6.032 20.028 18.283 1.00 32.42 396 THR A O 1
ATOM 3027 N N . ARG A 1 417 ? 7.736 20.181 19.818 1.00 30.23 397 ARG A N 1
ATOM 3028 C CA . ARG A 1 417 ? 8.505 21.299 19.232 1.00 28.60 397 ARG A CA 1
ATOM 3029 C C . ARG A 1 417 ? 7.760 22.612 19.382 1.00 25.63 397 ARG A C 1
ATOM 3030 O O . ARG A 1 417 ? 8.279 23.517 20.016 1.00 29.80 397 ARG A O 1
ATOM 3038 N N . GLY A 1 418 ? 6.525 22.694 18.920 1.00 24.68 398 GLY A N 1
ATOM 3039 C CA . GLY A 1 418 ? 5.759 23.914 19.126 1.00 22.13 398 GLY A CA 1
ATOM 3040 C C . GLY A 1 418 ? 4.317 23.569 19.391 1.00 25.37 398 GLY A C 1
ATOM 3041 O O . GLY A 1 418 ? 3.770 22.677 18.733 1.00 26.96 398 GLY A O 1
ATOM 3042 N N . THR A 1 419 ? 3.671 24.295 20.310 1.00 25.02 399 THR A N 1
ATOM 3043 C CA . THR A 1 419 ? 2.258 24.112 20.615 1.00 22.98 399 THR A CA 1
ATOM 3044 C C . THR A 1 419 ? 1.592 25.446 20.560 1.00 22.41 399 THR A C 1
ATOM 3045 O O . THR A 1 419 ? 2.049 26.387 21.227 1.00 22.93 399 THR A O 1
ATOM 3049 N N . TYR A 1 420 ? 0.516 25.553 19.777 1.00 19.60 400 TYR A N 1
ATOM 3050 C CA . TYR A 1 420 ? -0.211 26.810 19.583 1.00 21.24 400 TYR A CA 1
ATOM 3051 C C . TYR A 1 420 ? -1.596 26.769 20.224 1.00 23.99 400 TYR A C 1
ATOM 3052 O O . TYR A 1 420 ? -2.301 25.729 20.210 1.00 23.04 400 TYR A O 1
ATOM 3061 N N . LEU A 1 421 ? -2.039 27.937 20.682 1.00 23.01 401 LEU A N 1
ATOM 3062 C CA . LEU A 1 421 ? -3.318 28.032 21.366 1.00 26.29 401 LEU A CA 1
ATOM 3063 C C . LEU A 1 421 ? -4.194 29.003 20.676 1.00 24.25 401 LEU A C 1
ATOM 3064 O O . LEU A 1 421 ? -3.779 30.152 20.544 1.00 23.70 401 LEU A O 1
ATOM 3069 N N . PHE A 1 422 ? -5.362 28.555 20.197 1.00 22.61 402 PHE A N 1
ATOM 3070 C CA . PHE A 1 422 ? -6.313 29.402 19.441 1.00 25.44 402 PHE A CA 1
ATOM 3071 C C . PHE A 1 422 ? -7.571 29.700 20.260 1.00 31.32 402 PHE A C 1
ATOM 3072 O O . PHE A 1 422 ? -8.464 28.850 20.450 1.00 30.32 402 PHE A O 1
ATOM 3080 N N . ASP A 1 423 ? -7.636 30.933 20.715 1.00 31.14 403 ASP A N 1
ATOM 3081 C CA . ASP A 1 423 ? -8.797 31.471 21.380 1.00 34.11 403 ASP A CA 1
ATOM 3082 C C . ASP A 1 423 ? -9.872 31.885 20.389 1.00 38.17 403 ASP A C 1
ATOM 3083 O O . ASP A 1 423 ? -9.660 32.762 19.497 1.00 33.99 403 ASP A O 1
ATOM 3088 N N . ASN A 1 424 ? -11.045 31.249 20.506 1.00 34.41 404 ASN A N 1
ATOM 3089 C CA . ASN A 1 424 ? -12.192 31.683 19.719 1.00 38.02 404 ASN A CA 1
ATOM 3090 C C . ASN A 1 424 ? -13.223 32.549 20.523 1.00 40.62 404 ASN A C 1
ATOM 3091 O O . ASN A 1 424 ? -14.371 32.682 20.115 1.00 43.64 404 ASN A O 1
ATOM 3096 N N . GLY A 1 425 ? -12.804 33.143 21.643 1.00 46.81 405 GLY A N 1
ATOM 3097 C CA . GLY A 1 425 ? -13.732 33.845 22.555 1.00 48.11 405 GLY A CA 1
ATOM 3098 C C . GLY A 1 425 ? -14.091 32.927 23.721 1.00 51.46 405 GLY A C 1
ATOM 3099 O O . GLY A 1 425 ? -14.107 31.703 23.579 1.00 45.66 405 GLY A O 1
ATOM 3100 N N . ASP A 1 426 ? -14.389 33.495 24.878 1.00 50.97 406 ASP A N 1
ATOM 3101 C CA . ASP A 1 426 ? -14.612 32.675 26.079 1.00 58.58 406 ASP A CA 1
ATOM 3102 C C . ASP A 1 426 ? -15.773 31.673 26.033 1.00 59.51 406 ASP A C 1
ATOM 3103 O O . ASP A 1 426 ? -15.717 30.606 26.659 1.00 58.43 406 ASP A O 1
ATOM 3108 N N . ASP A 1 427 ? -16.792 32.015 25.256 1.00 60.14 407 ASP A N 1
ATOM 3109 C CA . ASP A 1 427 ? -18.045 31.269 25.162 1.00 61.85 407 ASP A CA 1
ATOM 3110 C C . ASP A 1 427 ? -18.022 30.220 24.063 1.00 59.39 407 ASP A C 1
ATOM 3111 O O . ASP A 1 427 ? -19.063 29.661 23.744 1.00 62.11 407 ASP A O 1
ATOM 3116 N N . LYS A 1 428 ? -16.847 29.975 23.460 1.00 58.44 408 LYS A N 1
ATOM 3117 C CA . LYS A 1 428 ? -16.714 29.090 22.281 1.00 49.56 408 LYS A CA 1
ATOM 3118 C C . LYS A 1 428 ? -15.588 28.051 22.482 1.00 40.28 408 LYS A C 1
ATOM 3119 O O . LYS A 1 428 ? -14.671 28.293 23.250 1.00 37.34 408 LYS A O 1
ATOM 3125 N N . PRO A 1 429 ? -15.661 26.882 21.828 1.00 34.72 409 PRO A N 1
ATOM 3126 C CA . PRO A 1 429 ? -14.543 25.893 21.963 1.00 34.07 409 PRO A CA 1
ATOM 3127 C C . PRO A 1 429 ? -13.172 26.479 21.475 1.00 32.27 409 PRO A C 1
ATOM 3128 O O . PRO A 1 429 ? -13.149 27.332 20.567 1.00 34.20 409 PRO A O 1
ATOM 3132 N N . GLY A 1 430 ? -12.083 26.088 22.114 1.00 26.64 410 GLY A N 1
ATOM 3133 C CA . GLY A 1 430 ? -10.724 26.537 21.682 1.00 27.65 410 GLY A CA 1
ATOM 3134 C C . GLY A 1 430 ? -10.149 25.445 20.801 1.00 26.94 410 GLY A C 1
ATOM 3135 O O . GLY A 1 430 ? -10.751 24.349 20.666 1.00 26.47 410 GLY A O 1
ATOM 3136 N N . VAL A 1 431 ? -8.984 25.707 20.211 1.00 23.76 411 VAL A N 1
ATOM 3137 C CA . VAL A 1 431 ? -8.292 24.653 19.470 1.00 20.70 411 VAL A CA 1
ATOM 3138 C C . VAL A 1 431 ? -6.867 24.706 19.873 1.00 22.19 411 VAL A C 1
ATOM 3139 O O . VAL A 1 431 ? -6.293 25.781 20.086 1.00 23.70 411 VAL A O 1
ATOM 3143 N N . ILE A 1 432 ? -6.252 23.552 20.030 1.00 23.25 412 ILE A N 1
ATOM 3144 C CA . ILE A 1 432 ? -4.819 23.497 20.302 1.00 23.48 412 ILE A CA 1
ATOM 3145 C C . ILE A 1 432 ? -4.106 22.796 19.113 1.00 27.28 412 ILE A C 1
ATOM 3146 O O . ILE A 1 432 ? -4.469 21.649 18.718 1.00 26.53 412 ILE A O 1
ATOM 3151 N N . CYS A 1 433 ? -3.101 23.473 18.542 1.00 23.35 413 CYS A N 1
ATOM 3152 C CA . CYS A 1 433 ? -2.170 22.755 17.668 1.00 26.70 413 CYS A CA 1
ATOM 3153 C C . CYS A 1 433 ? -1.068 22.116 18.559 1.00 29.07 413 CYS A C 1
ATOM 3154 O O . CYS A 1 433 ? -0.146 22.808 19.007 1.00 29.55 413 CYS A O 1
ATOM 3157 N N . LEU A 1 434 ? -1.223 20.810 18.890 1.00 33.07 414 LEU A N 1
ATOM 3158 C CA . LEU A 1 434 ? -0.527 20.165 20.066 1.00 34.28 414 LEU A CA 1
ATOM 3159 C C . LEU A 1 434 ? 0.891 20.007 19.677 1.00 38.95 414 LEU A C 1
ATOM 3160 O O . LEU A 1 434 ? 1.783 19.989 20.522 1.00 35.95 414 LEU A O 1
ATOM 3165 N N . SER A 1 435 ? 1.097 19.914 18.370 1.00 35.48 415 SER A N 1
ATOM 3166 C CA . SER A 1 435 ? 2.413 19.662 17.880 1.00 39.32 415 SER A CA 1
ATOM 3167 C C . SER A 1 435 ? 2.449 20.124 16.463 1.00 37.75 415 SER A C 1
ATOM 3168 O O . SER A 1 435 ? 1.620 19.697 15.673 1.00 29.90 415 SER A O 1
ATOM 3171 N N . TYR A 1 436 ? 3.430 20.974 16.175 1.00 36.78 416 TYR A N 1
ATOM 3172 C CA . TYR A 1 436 ? 3.851 21.312 14.837 1.00 42.73 416 TYR A CA 1
ATOM 3173 C C . TYR A 1 436 ? 5.356 20.945 14.681 1.00 48.79 416 TYR A C 1
ATOM 3174 O O . TYR A 1 436 ? 6.213 21.728 15.114 1.00 51.68 416 TYR A O 1
ATOM 3183 N N . ALA A 1 437 ? 5.700 19.809 14.055 1.00 44.39 417 ALA A N 1
ATOM 3184 C CA . ALA A 1 437 ? 7.118 19.431 13.869 1.00 43.67 417 ALA A CA 1
ATOM 3185 C C . ALA A 1 437 ? 7.625 19.148 12.402 1.00 50.39 417 ALA A C 1
ATOM 3186 O O . ALA A 1 437 ? 6.833 18.817 11.504 1.00 41.48 417 ALA A O 1
ATOM 3188 N N . TRP A 1 438 ? 8.948 19.253 12.173 1.00 52.58 418 TRP A N 1
ATOM 3189 C CA . TRP A 1 438 ? 9.547 19.191 10.818 1.00 51.48 418 TRP A CA 1
ATOM 3190 C C . TRP A 1 438 ? 10.495 18.034 10.552 1.00 62.71 418 TRP A C 1
ATOM 3191 O O . TRP A 1 438 ? 10.832 17.249 11.445 1.00 60.48 418 TRP A O 1
ATOM 3202 N N . HIS A 1 448 ? 2.417 5.904 12.607 1.00 78.34 428 HIS A N 1
ATOM 3203 C CA . HIS A 1 448 ? 1.779 6.392 13.836 1.00 70.68 428 HIS A CA 1
ATOM 3204 C C . HIS A 1 448 ? 0.287 6.719 13.691 1.00 65.05 428 HIS A C 1
ATOM 3205 O O . HIS A 1 448 ? -0.064 7.691 13.000 1.00 63.31 428 HIS A O 1
ATOM 3212 N N . PRO A 1 449 ? -0.621 5.951 14.351 1.00 51.41 429 PRO A N 1
ATOM 3213 C CA . PRO A 1 449 ? -1.996 6.461 14.316 1.00 45.99 429 PRO A CA 1
ATOM 3214 C C . PRO A 1 449 ? -2.099 7.839 14.959 1.00 41.69 429 PRO A C 1
ATOM 3215 O O . PRO A 1 449 ? -1.277 8.198 15.818 1.00 38.94 429 PRO A O 1
ATOM 3219 N N . VAL A 1 450 ? -3.127 8.589 14.566 1.00 38.06 430 VAL A N 1
ATOM 3220 C CA . VAL A 1 450 ? -3.468 9.846 15.220 1.00 35.25 430 VAL A CA 1
ATOM 3221 C C . VAL A 1 450 ? -3.507 9.702 16.771 1.00 38.92 430 VAL A C 1
ATOM 3222 O O . VAL A 1 450 ? -3.005 10.588 17.488 1.00 35.37 430 VAL A O 1
ATOM 3226 N N . GLU A 1 451 ? -4.063 8.587 17.283 1.00 34.19 431 GLU A N 1
ATOM 3227 C CA . GLU A 1 451 ? -4.248 8.473 18.761 1.00 37.23 431 GLU A CA 1
ATOM 3228 C C . GLU A 1 451 ? -2.911 8.419 19.469 1.00 38.12 431 GLU A C 1
ATOM 3229 O O . GLU A 1 451 ? -2.769 8.956 20.563 1.00 38.89 431 GLU A O 1
ATOM 3235 N N . LYS A 1 452 ? -1.963 7.699 18.876 1.00 33.89 432 LYS A N 1
ATOM 3236 C CA . LYS A 1 452 ? -0.630 7.565 19.444 1.00 39.78 432 LYS A CA 1
ATOM 3237 C C . LYS A 1 452 ? 0.112 8.935 19.325 1.00 38.11 432 LYS A C 1
ATOM 3238 O O . LYS A 1 452 ? 0.780 9.372 20.259 1.00 38.21 432 LYS A O 1
ATOM 3244 N N . ARG A 1 453 ? -0.039 9.618 18.181 1.00 36.71 433 ARG A N 1
ATOM 3245 C CA . ARG A 1 453 ? 0.487 11.008 18.050 1.00 37.95 433 ARG A CA 1
ATOM 3246 C C . ARG A 1 453 ? -0.022 11.868 19.181 1.00 32.44 433 ARG A C 1
ATOM 3247 O O . ARG A 1 453 ? 0.790 12.479 19.852 1.00 31.33 433 ARG A O 1
ATOM 3255 N N . VAL A 1 454 ? -1.340 11.931 19.384 1.00 30.23 434 VAL A N 1
ATOM 3256 C CA . VAL A 1 454 ? -1.883 12.847 20.391 1.00 32.56 434 VAL A CA 1
ATOM 3257 C C . VAL A 1 454 ? -1.379 12.425 21.772 1.00 32.45 434 VAL A C 1
ATOM 3258 O O . VAL A 1 454 ? -1.017 13.283 22.555 1.00 31.30 434 VAL A O 1
ATOM 3262 N N . GLN A 1 455 ? -1.439 11.112 22.070 1.00 30.66 435 GLN A N 1
ATOM 3263 C CA . GLN A 1 455 ? -1.023 10.613 23.395 1.00 35.67 435 GLN A CA 1
ATOM 3264 C C . GLN A 1 455 ? 0.440 10.971 23.690 1.00 31.55 435 GLN A C 1
ATOM 3265 O O . GLN A 1 455 ? 0.766 11.405 24.808 1.00 29.57 435 GLN A O 1
ATOM 3271 N N . LEU A 1 456 ? 1.300 10.817 22.680 1.00 30.64 436 LEU A N 1
ATOM 3272 C CA . LEU A 1 456 ? 2.720 11.102 22.888 1.00 32.21 436 LEU A CA 1
ATOM 3273 C C . LEU A 1 456 ? 2.937 12.578 23.155 1.00 31.09 436 LEU A C 1
ATOM 3274 O O . LEU A 1 456 ? 3.856 12.908 23.854 1.00 30.00 436 LEU A O 1
ATOM 3279 N N . ALA A 1 457 ? 2.119 13.455 22.561 1.00 30.22 437 ALA A N 1
ATOM 3280 C CA . ALA A 1 457 ? 2.256 14.921 22.734 1.00 26.74 437 ALA A CA 1
ATOM 3281 C C . ALA A 1 457 ? 1.741 15.306 24.095 1.00 26.37 437 ALA A C 1
ATOM 3282 O O . ALA A 1 457 ? 2.299 16.169 24.791 1.00 22.79 437 ALA A O 1
ATOM 3284 N N . LEU A 1 458 ? 0.624 14.692 24.480 1.00 23.75 438 LEU A N 1
ATOM 3285 C CA . LEU A 1 458 ? 0.075 14.946 25.824 1.00 25.47 438 LEU A CA 1
ATOM 3286 C C . LEU A 1 458 ? 1.056 14.479 26.918 1.00 25.92 438 LEU A C 1
ATOM 3287 O O . LEU A 1 458 ? 1.096 15.085 27.999 1.00 28.61 438 LEU A O 1
ATOM 3292 N N . ASP A 1 459 ? 1.810 13.392 26.660 1.00 28.21 439 ASP A N 1
ATOM 3293 C CA . ASP A 1 459 ? 2.812 12.926 27.637 1.00 30.68 439 ASP A CA 1
ATOM 3294 C C . ASP A 1 459 ? 3.968 13.925 27.720 1.00 33.14 439 ASP A C 1
ATOM 3295 O O . ASP A 1 459 ? 4.508 14.183 28.804 1.00 31.22 439 ASP A O 1
ATOM 3300 N N . ALA A 1 460 ? 4.351 14.497 26.573 1.00 31.21 440 ALA A N 1
ATOM 3301 C CA . ALA A 1 460 ? 5.427 15.502 26.567 1.00 28.21 440 ALA A CA 1
ATOM 3302 C C . ALA A 1 460 ? 4.950 16.745 27.273 1.00 30.67 440 ALA A C 1
ATOM 3303 O O . ALA A 1 460 ? 5.704 17.345 28.086 1.00 37.32 440 ALA A O 1
ATOM 3305 N N . LEU A 1 461 ? 3.698 17.141 27.035 1.00 29.36 441 LEU A N 1
ATOM 3306 C CA . LEU A 1 461 ? 3.157 18.352 27.684 1.00 27.80 441 LEU A CA 1
ATOM 3307 C C . LEU A 1 461 ? 2.983 18.160 29.169 1.00 31.87 441 LEU A C 1
ATOM 3308 O O . LEU A 1 461 ? 3.189 19.119 29.911 1.00 32.51 441 LEU A O 1
ATOM 3313 N N . LYS A 1 462 ? 2.637 16.941 29.604 1.00 32.62 442 LYS A N 1
ATOM 3314 C CA . LYS A 1 462 ? 2.624 16.632 31.046 1.00 36.86 442 LYS A CA 1
ATOM 3315 C C . LYS A 1 462 ? 3.988 16.842 31.710 1.00 35.64 442 LYS A C 1
ATOM 3316 O O . LYS A 1 462 ? 4.037 17.310 32.844 1.00 36.59 442 LYS A O 1
ATOM 3322 N N . LYS A 1 463 ? 5.067 16.465 31.018 1.00 34.01 443 LYS A N 1
ATOM 3323 C CA . LYS A 1 463 ? 6.466 16.718 31.489 1.00 37.18 443 LYS A CA 1
ATOM 3324 C C . LYS A 1 463 ? 6.749 18.245 31.685 1.00 37.12 443 LYS A C 1
ATOM 3325 O O . LYS A 1 463 ? 7.360 18.679 32.689 1.00 36.65 443 LYS A O 1
ATOM 3331 N N . ILE A 1 464 ? 6.248 19.055 30.738 1.00 33.42 444 ILE A N 1
ATOM 3332 C CA . ILE A 1 464 ? 6.348 20.518 30.813 1.00 30.67 444 ILE A CA 1
ATOM 3333 C C . ILE A 1 464 ? 5.381 21.209 31.765 1.00 34.81 444 ILE A C 1
ATOM 3334 O O . ILE A 1 464 ? 5.744 22.217 32.368 1.00 29.36 444 ILE A O 1
ATOM 3339 N N . TYR A 1 465 ? 4.140 20.714 31.853 1.00 30.73 445 TYR A N 1
ATOM 3340 C CA . TYR A 1 465 ? 3.082 21.325 32.635 1.00 33.01 445 TYR A CA 1
ATOM 3341 C C . TYR A 1 465 ? 2.588 20.203 33.575 1.00 36.12 445 TYR A C 1
ATOM 3342 O O . TYR A 1 465 ? 1.486 19.686 33.375 1.00 32.89 445 TYR A O 1
ATOM 3351 N N . PRO A 1 466 ? 3.428 19.788 34.561 1.00 37.54 446 PRO A N 1
ATOM 3352 C CA . PRO A 1 466 ? 3.031 18.593 35.349 1.00 39.39 446 PRO A CA 1
ATOM 3353 C C . PRO A 1 466 ? 1.756 18.814 36.189 1.00 37.87 446 PRO A C 1
ATOM 3354 O O . PRO A 1 466 ? 1.123 17.817 36.610 1.00 39.06 446 PRO A O 1
ATOM 3358 N N . LYS A 1 467 ? 1.331 20.070 36.343 1.00 33.70 447 LYS A N 1
ATOM 3359 C CA . LYS A 1 467 ? 0.102 20.433 37.108 1.00 37.68 447 LYS A CA 1
ATOM 3360 C C . LYS A 1 467 ? -1.153 20.727 36.308 1.00 36.90 447 LYS A C 1
ATOM 3361 O O . LYS A 1 467 ? -2.192 20.971 36.892 1.00 35.01 447 LYS A O 1
ATOM 3367 N N . THR A 1 468 ? -1.065 20.773 34.972 1.00 37.44 448 THR A N 1
ATOM 3368 C CA . THR A 1 468 ? -2.229 21.142 34.131 1.00 36.68 448 THR A CA 1
ATOM 3369 C C . THR A 1 468 ? -2.839 19.873 33.513 1.00 35.93 448 THR A C 1
ATOM 3370 O O . THR A 1 468 ? -2.121 19.005 32.999 1.00 34.89 448 THR A O 1
ATOM 3374 N N . ASP A 1 469 ? -4.158 19.796 33.604 1.00 33.54 449 ASP A N 1
ATOM 3375 C CA . ASP A 1 469 ? -4.915 18.670 33.073 1.00 34.45 449 ASP A CA 1
ATOM 3376 C C . ASP A 1 469 ? -5.399 19.077 31.664 1.00 29.16 449 ASP A C 1
ATOM 3377 O O . ASP A 1 469 ? -6.478 19.601 31.517 1.00 30.77 449 ASP A O 1
ATOM 3382 N N . ILE A 1 470 ? -4.582 18.862 30.650 1.00 31.57 450 ILE A N 1
ATOM 3383 C CA . ILE A 1 470 ? -5.022 19.256 29.288 1.00 29.90 450 ILE A CA 1
ATOM 3384 C C . ILE A 1 470 ? -6.090 18.253 28.816 1.00 28.27 450 ILE A C 1
ATOM 3385 O O . ILE A 1 470 ? -7.177 18.662 28.399 1.00 28.67 450 ILE A O 1
ATOM 3390 N N . ALA A 1 471 ? -5.763 16.961 28.946 1.00 29.28 451 ALA A N 1
ATOM 3391 C CA . ALA A 1 471 ? -6.620 15.842 28.493 1.00 34.84 451 ALA A CA 1
ATOM 3392 C C . ALA A 1 471 ? -8.073 16.060 28.875 1.00 35.55 451 ALA A C 1
ATOM 3393 O O . ALA A 1 471 ? -8.961 15.930 28.022 1.00 32.68 451 ALA A O 1
ATOM 3395 N N . GLY A 1 472 ? -8.313 16.470 30.130 1.00 33.54 452 GLY A N 1
ATOM 3396 C CA . GLY A 1 472 ? -9.680 16.708 30.607 1.00 30.63 452 GLY A CA 1
ATOM 3397 C C . GLY A 1 472 ? -10.513 17.773 29.946 1.00 34.69 452 GLY A C 1
ATOM 3398 O O . GLY A 1 472 ? -11.732 17.823 30.162 1.00 35.53 452 GLY A O 1
ATOM 3399 N N . HIS A 1 473 ? -9.891 18.645 29.140 1.00 29.42 453 HIS A N 1
ATOM 3400 C CA . HIS A 1 473 ? -10.612 19.661 28.380 1.00 25.73 453 HIS A CA 1
ATOM 3401 C C . HIS A 1 473 ? -10.834 19.269 26.921 1.00 21.34 453 HIS A C 1
ATOM 3402 O O . HIS A 1 473 ? -11.625 19.882 26.256 1.00 22.47 453 HIS A O 1
ATOM 3409 N N . ILE A 1 474 ? -10.175 18.217 26.452 1.00 23.18 454 ILE A N 1
ATOM 3410 C CA . ILE A 1 474 ? -10.305 17.866 25.025 1.00 24.49 454 ILE A CA 1
ATOM 3411 C C . ILE A 1 474 ? -11.688 17.278 24.718 1.00 30.64 454 ILE A C 1
ATOM 3412 O O . ILE A 1 474 ? -12.166 16.389 25.476 1.00 26.37 454 ILE A O 1
ATOM 3417 N N . ILE A 1 475 ? -12.312 17.786 23.632 1.00 26.42 455 ILE A N 1
ATOM 3418 C CA . ILE A 1 475 ? -13.539 17.203 23.084 1.00 25.51 455 ILE A CA 1
ATOM 3419 C C . ILE A 1 475 ? -13.358 17.063 21.564 1.00 27.15 455 ILE A C 1
ATOM 3420 O O . ILE A 1 475 ? -12.364 17.550 21.012 1.00 22.06 455 ILE A O 1
ATOM 3425 N N . GLY A 1 476 ? -14.319 16.411 20.906 1.00 24.87 456 GLY A N 1
ATOM 3426 C CA . GLY A 1 476 ? -14.283 16.165 19.464 1.00 24.06 456 GLY A CA 1
ATOM 3427 C C . GLY A 1 476 ? -13.229 15.161 19.081 1.00 23.48 456 GLY A C 1
ATOM 3428 O O . GLY A 1 476 ? -12.694 14.427 19.900 1.00 20.60 456 GLY A O 1
ATOM 3429 N N . ASP A 1 477 ? -12.916 15.128 17.776 1.00 22.90 457 ASP A N 1
ATOM 3430 C CA . ASP A 1 477 ? -11.949 14.203 17.242 1.00 23.78 457 ASP A CA 1
ATOM 3431 C C . ASP A 1 477 ? -10.582 14.891 17.076 1.00 23.99 457 ASP A C 1
ATOM 3432 O O . ASP A 1 477 ? -10.507 16.112 16.785 1.00 24.41 457 ASP A O 1
ATOM 3437 N N . PRO A 1 478 ? -9.499 14.084 17.121 1.00 23.74 458 PRO A N 1
ATOM 3438 C CA . PRO A 1 478 ? -8.161 14.604 16.908 1.00 26.11 458 PRO A CA 1
ATOM 3439 C C . PRO A 1 478 ? -7.986 14.683 15.417 1.00 27.32 458 PRO A C 1
ATOM 3440 O O . PRO A 1 478 ? -8.532 13.862 14.705 1.00 22.56 458 PRO A O 1
ATOM 3444 N N . ILE A 1 479 ? -7.328 15.711 14.939 1.00 25.14 459 ILE A N 1
ATOM 3445 C CA . ILE A 1 479 ? -7.117 15.835 13.478 1.00 25.47 459 ILE A CA 1
ATOM 3446 C C . ILE A 1 479 ? -5.595 15.896 13.260 1.00 31.47 459 ILE A C 1
ATOM 3447 O O . ILE A 1 479 ? -4.915 16.737 13.843 1.00 31.16 459 ILE A O 1
ATOM 3452 N N . THR A 1 480 ? -5.061 15.033 12.404 1.00 29.54 460 THR A N 1
ATOM 3453 C CA . THR A 1 480 ? -3.639 15.062 12.122 1.00 27.43 460 THR A CA 1
ATOM 3454 C C . THR A 1 480 ? -3.398 15.127 10.607 1.00 31.46 460 THR A C 1
ATOM 3455 O O . THR A 1 480 ? -4.331 14.860 9.765 1.00 30.81 460 THR A O 1
ATOM 3459 N N . ILE A 1 481 ? -2.181 15.501 10.239 1.00 27.80 461 ILE A N 1
ATOM 3460 C CA . ILE A 1 481 ? -1.829 15.522 8.779 1.00 30.20 461 ILE A CA 1
ATOM 3461 C C . ILE A 1 481 ? -0.346 15.249 8.675 1.00 31.81 461 ILE A C 1
ATOM 3462 O O . ILE A 1 481 ? 0.480 15.754 9.491 1.00 33.63 461 ILE A O 1
ATOM 3467 N N . SER A 1 482 ? 0.006 14.404 7.722 1.00 31.51 462 SER A N 1
ATOM 3468 C CA . SER A 1 482 ? 1.413 14.306 7.256 1.00 35.42 462 SER A CA 1
ATOM 3469 C C . SER A 1 482 ? 1.371 14.465 5.728 1.00 32.19 462 SER A C 1
ATOM 3470 O O . SER A 1 482 ? 0.677 13.737 5.062 1.00 31.20 462 SER A O 1
ATOM 3473 N N . TRP A 1 483 ? 2.027 15.491 5.193 1.00 32.27 463 TRP A N 1
ATOM 3474 C CA . TRP A 1 483 ? 1.820 15.772 3.760 1.00 35.20 463 TRP A CA 1
ATOM 3475 C C . TRP A 1 483 ? 2.358 14.688 2.799 1.00 41.14 463 TRP A C 1
ATOM 3476 O O . TRP A 1 483 ? 1.734 14.368 1.750 1.00 39.95 463 TRP A O 1
ATOM 3487 N N . GLU A 1 484 ? 3.498 14.124 3.185 1.00 39.72 464 GLU A N 1
ATOM 3488 C CA . GLU A 1 484 ? 4.151 12.984 2.487 1.00 49.97 464 GLU A CA 1
ATOM 3489 C C . GLU A 1 484 ? 3.263 11.750 2.247 1.00 52.41 464 GLU A C 1
ATOM 3490 O O . GLU A 1 484 ? 3.434 11.063 1.229 1.00 50.78 464 GLU A O 1
ATOM 3496 N N . ALA A 1 485 ? 2.342 11.454 3.174 1.00 50.13 465 ALA A N 1
ATOM 3497 C CA . ALA A 1 485 ? 1.473 10.260 3.047 1.00 50.93 465 ALA A CA 1
ATOM 3498 C C . ALA A 1 485 ? 0.478 10.244 1.839 1.00 53.68 465 ALA A C 1
ATOM 3499 O O . ALA A 1 485 ? 0.044 9.176 1.418 1.00 56.14 465 ALA A O 1
ATOM 3501 N N . ASP A 1 486 ? 0.147 11.409 1.276 1.00 48.32 466 ASP A N 1
ATOM 3502 C CA . ASP A 1 486 ? -0.684 11.552 0.070 1.00 45.54 466 ASP A CA 1
ATOM 3503 C C . ASP A 1 486 ? 0.178 11.470 -1.209 1.00 46.24 466 ASP A C 1
ATOM 3504 O O . ASP A 1 486 ? 1.247 12.029 -1.258 1.00 41.85 466 ASP A O 1
ATOM 3509 N N . PRO A 1 487 ? -0.296 10.794 -2.262 1.00 51.08 467 PRO A N 1
ATOM 3510 C CA . PRO A 1 487 ? 0.583 10.633 -3.450 1.00 50.40 467 PRO A CA 1
ATOM 3511 C C . PRO A 1 487 ? 0.627 11.796 -4.496 1.00 51.65 467 PRO A C 1
ATOM 3512 O O . PRO A 1 487 ? 1.300 11.663 -5.514 1.00 51.50 467 PRO A O 1
ATOM 3516 N N . HIS A 1 488 ? -0.080 12.902 -4.262 1.00 45.66 468 HIS A N 1
ATOM 3517 C CA . HIS A 1 488 ? -0.098 14.053 -5.206 1.00 41.64 468 HIS A CA 1
ATOM 3518 C C . HIS A 1 488 ? 0.687 15.208 -4.664 1.00 40.47 468 HIS A C 1
ATOM 3519 O O . HIS A 1 488 ? 0.438 16.402 -4.996 1.00 35.79 468 HIS A O 1
ATOM 3526 N N . PHE A 1 489 ? 1.585 14.841 -3.759 1.00 37.87 469 PHE A N 1
ATOM 3527 C CA . PHE A 1 489 ? 2.401 15.726 -2.937 1.00 37.19 469 PHE A CA 1
ATOM 3528 C C . PHE A 1 489 ? 3.603 14.880 -2.547 1.00 37.13 469 PHE A C 1
ATOM 3529 O O . PHE A 1 489 ? 3.466 13.663 -2.286 1.00 34.50 469 PHE A O 1
ATOM 3537 N N . LEU A 1 490 ? 4.745 15.558 -2.444 1.00 32.29 470 LEU A N 1
ATOM 3538 C CA . LEU A 1 490 ? 6.042 14.985 -2.092 1.00 31.23 470 LEU A CA 1
ATOM 3539 C C . LEU A 1 490 ? 6.457 15.483 -0.733 1.00 28.24 470 LEU A C 1
ATOM 3540 O O . LEU A 1 490 ? 7.357 14.952 -0.112 1.00 30.91 470 LEU A O 1
ATOM 3545 N N . GLY A 1 491 ? 5.793 16.525 -0.250 1.00 26.31 471 GLY A N 1
ATOM 3546 C CA . GLY A 1 491 ? 6.108 17.041 1.088 1.00 23.80 471 GLY A CA 1
ATOM 3547 C C . GLY A 1 491 ? 5.311 18.290 1.321 1.00 23.24 471 GLY A C 1
ATOM 3548 O O . GLY A 1 491 ? 4.510 18.651 0.499 1.00 24.04 471 GLY A O 1
ATOM 3549 N N . ALA A 1 492 ? 5.552 18.969 2.434 1.00 23.08 472 ALA A N 1
ATOM 3550 C CA . ALA A 1 492 ? 4.854 20.229 2.727 1.00 23.73 472 ALA A CA 1
ATOM 3551 C C . ALA A 1 492 ? 5.238 21.349 1.703 1.00 23.28 472 ALA A C 1
ATOM 3552 O O . ALA A 1 492 ? 4.407 22.211 1.369 1.00 22.88 472 ALA A O 1
ATOM 3554 N N . PHE A 1 493 ? 6.525 21.392 1.347 1.00 23.14 473 PHE A N 1
ATOM 3555 C CA . PHE A 1 493 ? 7.080 22.404 0.365 1.00 21.99 473 PHE A CA 1
ATOM 3556 C C . PHE A 1 493 ? 8.544 22.088 0.107 1.00 23.27 473 PHE A C 1
ATOM 3557 O O . PHE A 1 493 ? 9.133 21.331 0.877 1.00 22.34 473 PHE A O 1
ATOM 3565 N N . LYS A 1 494 ? 9.180 22.647 -0.934 1.00 23.81 474 LYS A N 1
ATOM 3566 C CA . LYS A 1 494 ? 10.608 22.343 -1.082 1.00 23.07 474 LYS A CA 1
ATOM 3567 C C . LYS A 1 494 ? 11.475 23.034 -0.105 1.00 22.30 474 LYS A C 1
ATOM 3568 O O . LYS A 1 494 ? 11.107 24.072 0.464 1.00 21.25 474 LYS A O 1
ATOM 3574 N N . GLY A 1 495 ? 12.670 22.460 0.062 1.00 24.52 475 GLY A N 1
ATOM 3575 C CA . GLY A 1 495 ? 13.773 23.147 0.779 1.00 25.92 475 GLY A CA 1
ATOM 3576 C C . GLY A 1 495 ? 14.755 23.561 -0.317 1.00 27.10 475 GLY A C 1
ATOM 3577 O O . GLY A 1 495 ? 15.151 22.718 -1.117 1.00 24.55 475 GLY A O 1
ATOM 3578 N N . ALA A 1 496 ? 15.178 24.827 -0.347 1.00 22.87 476 ALA A N 1
ATOM 3579 C CA . ALA A 1 496 ? 16.131 25.280 -1.412 1.00 21.88 476 ALA A CA 1
ATOM 3580 C C . ALA A 1 496 ? 17.522 24.680 -1.171 1.00 19.25 476 ALA A C 1
ATOM 3581 O O . ALA A 1 496 ? 18.088 24.795 -0.072 1.00 24.41 476 ALA A O 1
ATOM 3583 N N . LEU A 1 497 ? 18.052 23.959 -2.138 1.00 20.58 477 LEU A N 1
ATOM 3584 C CA . LEU A 1 497 ? 19.353 23.261 -1.960 1.00 24.00 477 LEU A CA 1
ATOM 3585 C C . LEU A 1 497 ? 20.520 24.263 -2.177 1.00 23.49 477 LEU A C 1
ATOM 3586 O O . LEU A 1 497 ? 20.430 25.111 -3.112 1.00 20.61 477 LEU A O 1
ATOM 3591 N N . PRO A 1 498 ? 21.586 24.179 -1.357 1.00 21.66 478 PRO A N 1
ATOM 3592 C CA . PRO A 1 498 ? 22.812 24.967 -1.700 1.00 21.58 478 PRO A CA 1
ATOM 3593 C C . PRO A 1 498 ? 23.243 24.684 -3.117 1.00 20.93 478 PRO A C 1
ATOM 3594 O O . PRO A 1 498 ? 23.199 23.547 -3.582 1.00 20.98 478 PRO A O 1
ATOM 3598 N N . GLY A 1 499 ? 23.574 25.742 -3.835 1.00 21.31 479 GLY A N 1
ATOM 3599 C CA . GLY A 1 499 ? 24.016 25.622 -5.242 1.00 21.94 479 GLY A CA 1
ATOM 3600 C C . GLY A 1 499 ? 22.984 25.478 -6.290 1.00 23.75 479 GLY A C 1
ATOM 3601 O O . GLY A 1 499 ? 23.365 25.258 -7.484 1.00 24.84 479 GLY A O 1
ATOM 3602 N N . HIS A 1 500 ? 21.676 25.551 -5.915 1.00 19.46 480 HIS A N 1
ATOM 3603 C CA . HIS A 1 500 ? 20.689 25.406 -6.922 1.00 21.54 480 HIS A CA 1
ATOM 3604 C C . HIS A 1 500 ? 20.125 26.714 -7.454 1.00 18.48 480 HIS A C 1
ATOM 3605 O O . HIS A 1 500 ? 19.177 26.686 -8.162 1.00 19.40 480 HIS A O 1
ATOM 3612 N N . TYR A 1 501 ? 20.762 27.824 -7.181 1.00 17.96 481 TYR A N 1
ATOM 3613 C CA . TYR A 1 501 ? 20.234 29.093 -7.657 1.00 17.51 481 TYR A CA 1
ATOM 3614 C C . TYR A 1 501 ? 20.034 29.041 -9.196 1.00 17.70 481 TYR A C 1
ATOM 3615 O O . TYR A 1 501 ? 19.015 29.520 -9.694 1.00 19.32 481 TYR A O 1
ATOM 3624 N N . ARG A 1 502 ? 20.984 28.456 -9.936 1.00 17.74 482 ARG A N 1
ATOM 3625 C CA . ARG A 1 502 ? 20.866 28.389 -11.441 1.00 18.67 482 ARG A CA 1
ATOM 3626 C C . ARG A 1 502 ? 19.613 27.637 -11.866 1.00 20.36 482 ARG A C 1
ATOM 3627 O O . ARG A 1 502 ? 18.923 28.026 -12.826 1.00 20.62 482 ARG A O 1
ATOM 3635 N N . TYR A 1 503 ? 19.282 26.526 -11.193 1.00 20.31 483 TYR A N 1
ATOM 3636 C CA . TYR A 1 503 ? 18.029 25.834 -11.517 1.00 18.41 483 TYR A CA 1
ATOM 3637 C C . TYR A 1 503 ? 16.816 26.686 -11.169 1.00 16.51 483 TYR A C 1
ATOM 3638 O O . TYR A 1 503 ? 15.829 26.741 -11.913 1.00 18.01 483 TYR A O 1
ATOM 3647 N N . ASN A 1 504 ? 16.844 27.269 -9.997 1.00 16.21 484 ASN A N 1
ATOM 3648 C CA . ASN A 1 504 ? 15.746 28.153 -9.513 1.00 17.63 484 ASN A CA 1
ATOM 3649 C C . ASN A 1 504 ? 15.492 29.269 -10.545 1.00 17.34 484 ASN A C 1
ATOM 3650 O O . ASN A 1 504 ? 14.366 29.590 -10.906 1.00 16.52 484 ASN A O 1
ATOM 3655 N N . GLN A 1 505 ? 16.575 29.848 -11.013 1.00 17.73 485 GLN A N 1
ATOM 3656 C CA . GLN A 1 505 ? 16.518 30.968 -11.914 1.00 16.43 485 GLN A CA 1
ATOM 3657 C C . GLN A 1 505 ? 15.923 30.565 -13.254 1.00 18.00 485 GLN A C 1
ATOM 3658 O O . GLN A 1 505 ? 15.138 31.250 -13.814 1.00 16.45 485 GLN A O 1
ATOM 3664 N N . ARG A 1 506 ? 16.302 29.414 -13.749 1.00 16.78 486 ARG A N 1
ATOM 3665 C CA . ARG A 1 506 ? 15.769 28.972 -15.026 1.00 19.40 486 ARG A CA 1
ATOM 3666 C C . ARG A 1 506 ? 14.266 28.630 -14.902 1.00 19.21 486 ARG A C 1
ATOM 3667 O O . ARG A 1 506 ? 13.507 29.034 -15.761 1.00 16.23 486 ARG A O 1
ATOM 3675 N N . MET A 1 507 ? 13.835 27.971 -13.796 1.00 16.52 487 MET A N 1
ATOM 3676 C CA . MET A 1 507 ? 12.397 27.645 -13.635 1.00 18.18 487 MET A CA 1
ATOM 3677 C C . MET A 1 507 ? 11.552 28.896 -13.427 1.00 16.63 487 MET A C 1
ATOM 3678 O O . MET A 1 507 ? 10.491 29.016 -14.018 1.00 18.80 487 MET A O 1
ATOM 3683 N N . TYR A 1 508 ? 12.069 29.851 -12.670 1.00 17.31 488 TYR A N 1
ATOM 3684 C CA . TYR A 1 508 ? 11.339 31.133 -12.428 1.00 16.78 488 TYR A CA 1
ATOM 3685 C C . TYR A 1 508 ? 11.122 31.906 -13.724 1.00 17.37 488 TYR A C 1
ATOM 3686 O O . TYR A 1 508 ? 10.087 32.560 -13.910 1.00 15.03 488 TYR A O 1
ATOM 3695 N N . ALA A 1 509 ? 12.130 31.871 -14.596 1.00 17.47 489 ALA A N 1
ATOM 3696 C CA . ALA A 1 509 ? 12.076 32.563 -15.892 1.00 16.05 489 ALA A CA 1
ATOM 3697 C C . ALA A 1 509 ? 11.329 31.803 -17.013 1.00 20.35 489 ALA A C 1
ATOM 3698 O O . ALA A 1 509 ? 11.182 32.334 -18.132 1.00 18.37 489 ALA A O 1
ATOM 3700 N N . HIS A 1 510 ? 10.907 30.538 -16.757 1.00 19.47 490 HIS A N 1
ATOM 3701 C CA . HIS A 1 510 ? 10.326 29.686 -17.835 1.00 18.48 490 HIS A CA 1
ATOM 3702 C C . HIS A 1 510 ? 9.097 30.315 -18.460 1.00 18.45 490 HIS A C 1
ATOM 3703 O O . HIS A 1 510 ? 8.811 30.156 -19.668 1.00 17.62 490 HIS A O 1
ATOM 3710 N N . PHE A 1 511 ? 8.364 31.162 -17.718 1.00 16.59 491 PHE A N 1
ATOM 3711 C CA . PHE A 1 511 ? 7.234 31.836 -18.385 1.00 19.04 491 PHE A CA 1
ATOM 3712 C C . PHE A 1 511 ? 7.567 32.822 -19.552 1.00 17.20 491 PHE A C 1
ATOM 3713 O O . PHE A 1 511 ? 6.621 33.292 -20.284 1.00 18.56 491 PHE A O 1
ATOM 3721 N N . MET A 1 512 ? 8.837 33.210 -19.620 1.00 18.56 492 MET A N 1
ATOM 3722 C CA . MET A 1 512 ? 9.330 34.146 -20.699 1.00 19.15 492 MET A CA 1
ATOM 3723 C C . MET A 1 512 ? 9.822 33.296 -21.869 1.00 18.61 492 MET A C 1
ATOM 3724 O O . MET A 1 512 ? 10.875 32.651 -21.772 1.00 22.46 492 MET A O 1
ATOM 3729 N N . GLN A 1 513 ? 9.034 33.250 -22.941 1.00 19.11 493 GLN A N 1
ATOM 3730 C CA . GLN A 1 513 ? 9.202 32.174 -23.947 1.00 21.62 493 GLN A CA 1
ATOM 3731 C C . GLN A 1 513 ? 9.461 32.752 -25.379 1.00 26.70 493 GLN A C 1
ATOM 3732 O O . GLN A 1 513 ? 9.474 31.984 -26.303 1.00 23.58 493 GLN A O 1
ATOM 3738 N N . ALA A 1 514 ? 9.720 34.070 -25.500 1.00 30.44 494 ALA A N 1
ATOM 3739 C CA . ALA A 1 514 ? 10.181 34.660 -26.792 1.00 35.74 494 ALA A CA 1
ATOM 3740 C C . ALA A 1 514 ? 11.376 33.952 -27.422 1.00 31.75 494 ALA A C 1
ATOM 3741 O O . ALA A 1 514 ? 11.440 33.825 -28.631 1.00 37.45 494 ALA A O 1
ATOM 3743 N N . GLN A 1 515 ? 12.330 33.505 -26.628 1.00 35.22 495 GLN A N 1
ATOM 3744 C CA . GLN A 1 515 ? 13.571 32.924 -27.178 1.00 41.21 495 GLN A CA 1
ATOM 3745 C C . GLN A 1 515 ? 13.538 31.413 -27.340 1.00 39.90 495 GLN A C 1
ATOM 3746 O O . GLN A 1 515 ? 14.562 30.808 -27.687 1.00 40.23 495 GLN A O 1
ATOM 3752 N N . MET A 1 516 ? 12.405 30.788 -27.067 1.00 31.25 496 MET A N 1
ATOM 3753 C CA . MET A 1 516 ? 12.390 29.332 -26.946 1.00 36.57 496 MET A CA 1
ATOM 3754 C C . MET A 1 516 ? 12.018 28.759 -28.303 1.00 31.65 496 MET A C 1
ATOM 3755 O O . MET A 1 516 ? 11.207 29.374 -28.999 1.00 33.55 496 MET A O 1
ATOM 3760 N N . PRO A 1 517 ? 12.517 27.556 -28.643 1.00 32.69 497 PRO A N 1
ATOM 3761 C CA . PRO A 1 517 ? 11.940 26.901 -29.854 1.00 37.16 497 PRO A CA 1
ATOM 3762 C C . PRO A 1 517 ? 10.449 26.573 -29.734 1.00 39.86 497 PRO A C 1
ATOM 3763 O O . PRO A 1 517 ? 9.951 26.267 -28.600 1.00 36.31 497 PRO A O 1
ATOM 3767 N N . VAL A 1 518 ? 9.757 26.641 -30.872 1.00 40.09 498 VAL A N 1
ATOM 3768 C CA . VAL A 1 518 ? 8.309 26.424 -30.978 1.00 42.70 498 VAL A CA 1
ATOM 3769 C C . VAL A 1 518 ? 7.839 25.239 -30.133 1.00 40.92 498 VAL A C 1
ATOM 3770 O O . VAL A 1 518 ? 6.801 25.336 -29.465 1.00 42.53 498 VAL A O 1
ATOM 3774 N N . GLU A 1 519 ? 8.590 24.157 -30.155 1.00 37.02 499 GLU A N 1
ATOM 3775 C CA . GLU A 1 519 ? 8.191 22.936 -29.520 1.00 41.46 499 GLU A CA 1
ATOM 3776 C C . GLU A 1 519 ? 8.147 23.044 -27.987 1.00 37.06 499 GLU A C 1
ATOM 3777 O O . GLU A 1 519 ? 7.615 22.189 -27.321 1.00 31.58 499 GLU A O 1
ATOM 3783 N N . GLN A 1 520 ? 8.798 24.071 -27.467 1.00 33.55 500 GLN A N 1
ATOM 3784 C CA . GLN A 1 520 ? 8.844 24.253 -26.023 1.00 29.27 500 GLN A CA 1
ATOM 3785 C C . GLN A 1 520 ? 7.908 25.378 -25.565 1.00 27.34 500 GLN A C 1
ATOM 3786 O O . GLN A 1 520 ? 7.774 25.598 -24.338 1.00 25.86 500 GLN A O 1
ATOM 3792 N N . ARG A 1 521 ? 7.232 26.065 -26.485 1.00 26.72 501 ARG A N 1
ATOM 3793 C CA . ARG A 1 521 ? 6.309 27.139 -26.102 1.00 25.80 501 ARG A CA 1
ATOM 3794 C C . ARG A 1 521 ? 4.913 26.616 -25.883 1.00 27.72 501 ARG A C 1
ATOM 3795 O O . ARG A 1 521 ? 4.429 25.717 -26.573 1.00 24.29 501 ARG A O 1
ATOM 3803 N N . GLY A 1 522 ? 4.256 27.206 -24.896 1.00 23.43 502 GLY A N 1
ATOM 3804 C CA . GLY A 1 522 ? 2.828 26.993 -24.738 1.00 24.28 502 GLY A CA 1
ATOM 3805 C C . GLY A 1 522 ? 2.592 26.194 -23.446 1.00 21.90 502 GLY A C 1
ATOM 3806 O O . GLY A 1 522 ? 1.497 26.147 -22.979 1.00 24.69 502 GLY A O 1
ATOM 3807 N N . ILE A 1 523 ? 3.596 25.568 -22.904 1.00 20.14 503 ILE A N 1
ATOM 3808 C CA . ILE A 1 523 ? 3.450 24.894 -21.572 1.00 21.18 503 ILE A CA 1
ATOM 3809 C C . ILE A 1 523 ? 4.092 25.868 -20.555 1.00 20.27 503 ILE A C 1
ATOM 3810 O O . ILE A 1 523 ? 5.133 26.510 -20.834 1.00 19.23 503 ILE A O 1
ATOM 3815 N N . PHE A 1 524 ? 3.499 25.973 -19.353 1.00 20.61 504 PHE A N 1
ATOM 3816 C CA . PHE A 1 524 ? 3.932 26.916 -18.370 1.00 16.85 504 PHE A CA 1
ATOM 3817 C C . PHE A 1 524 ? 3.890 26.212 -17.022 1.00 18.03 504 PHE A C 1
ATOM 3818 O O . PHE A 1 524 ? 3.118 25.233 -16.849 1.00 20.24 504 PHE A O 1
ATOM 3826 N N . ILE A 1 525 ? 4.680 26.713 -16.114 1.00 15.95 505 ILE A N 1
ATOM 3827 C CA . ILE A 1 525 ? 4.723 26.160 -14.717 1.00 17.08 505 ILE A CA 1
ATOM 3828 C C . ILE A 1 525 ? 4.507 27.275 -13.710 1.00 18.04 505 ILE A C 1
ATOM 3829 O O . ILE A 1 525 ? 4.924 28.433 -13.992 1.00 18.66 505 ILE A O 1
ATOM 3834 N N . ALA A 1 526 ? 3.902 26.991 -12.541 1.00 15.15 506 ALA A N 1
ATOM 3835 C CA . ALA A 1 526 ? 3.808 28.025 -11.510 1.00 13.84 506 ALA A CA 1
ATOM 3836 C C . ALA A 1 526 ? 3.597 27.194 -10.231 1.00 16.88 506 ALA A C 1
ATOM 3837 O O . ALA A 1 526 ? 3.378 25.964 -10.291 1.00 15.82 506 ALA A O 1
ATOM 3839 N N . GLY A 1 527 ? 3.623 27.865 -9.104 1.00 16.89 507 GLY A N 1
ATOM 3840 C CA . GLY A 1 527 ? 3.434 27.139 -7.838 1.00 17.06 507 GLY A CA 1
ATOM 3841 C C . GLY A 1 527 ? 4.528 27.477 -6.894 1.00 18.06 507 GLY A C 1
ATOM 3842 O O . GLY A 1 527 ? 5.573 28.100 -7.271 1.00 16.71 507 GLY A O 1
ATOM 3843 N N . ASP A 1 528 ? 4.376 27.073 -5.614 1.00 18.24 508 ASP A N 1
ATOM 3844 C CA . ASP A 1 528 ? 5.413 27.520 -4.672 1.00 19.11 508 ASP A CA 1
ATOM 3845 C C . ASP A 1 528 ? 6.847 26.977 -4.934 1.00 19.09 508 ASP A C 1
ATOM 3846 O O . ASP A 1 528 ? 7.794 27.735 -4.655 1.00 20.50 508 ASP A O 1
ATOM 3851 N N . ASP A 1 529 ? 7.004 25.775 -5.513 1.00 20.39 509 ASP A N 1
ATOM 3852 C CA . ASP A 1 529 ? 8.386 25.244 -5.828 1.00 23.40 509 ASP A CA 1
ATOM 3853 C C . ASP A 1 529 ? 9.055 26.105 -6.903 1.00 19.40 509 ASP A C 1
ATOM 3854 O O . ASP A 1 529 ? 10.268 26.019 -7.044 1.00 19.69 509 ASP A O 1
ATOM 3859 N N . VAL A 1 530 ? 8.247 26.728 -7.753 1.00 21.18 510 VAL A N 1
ATOM 3860 C CA . VAL A 1 530 ? 8.755 27.652 -8.831 1.00 17.06 510 VAL A CA 1
ATOM 3861 C C . VAL A 1 530 ? 9.278 28.985 -8.216 1.00 18.87 510 VAL A C 1
ATOM 3862 O O . VAL A 1 530 ? 10.113 29.667 -8.784 1.00 15.55 510 VAL A O 1
ATOM 3866 N N . SER A 1 531 ? 8.837 29.314 -7.008 1.00 18.35 511 SER A N 1
ATOM 3867 C CA . SER A 1 531 ? 9.046 30.641 -6.497 1.00 18.48 511 SER A CA 1
ATOM 3868 C C . SER A 1 531 ? 10.343 30.767 -5.673 1.00 19.05 511 SER A C 1
ATOM 3869 O O . SER A 1 531 ? 10.946 29.739 -5.328 1.00 17.23 511 SER A O 1
ATOM 3872 N N . TRP A 1 532 ? 10.659 32.012 -5.250 1.00 16.01 512 TRP A N 1
ATOM 3873 C CA . TRP A 1 532 ? 11.817 32.305 -4.419 1.00 17.22 512 TRP A CA 1
ATOM 3874 C C . TRP A 1 532 ? 11.524 32.175 -2.937 1.00 19.86 512 TRP A C 1
ATOM 3875 O O . TRP A 1 532 ? 12.472 32.197 -2.085 1.00 19.22 512 TRP A O 1
ATOM 3886 N N . THR A 1 533 ? 10.243 32.075 -2.624 1.00 19.46 513 THR A N 1
ATOM 3887 C CA . THR A 1 533 ? 9.814 31.855 -1.204 1.00 18.52 513 THR A CA 1
ATOM 3888 C C . THR A 1 533 ? 8.989 30.538 -1.138 1.00 19.22 513 THR A C 1
ATOM 3889 O O . THR A 1 533 ? 7.753 30.539 -0.999 1.00 20.81 513 THR A O 1
ATOM 3893 N N . PRO A 1 534 ? 9.664 29.404 -1.294 1.00 19.63 514 PRO A N 1
ATOM 3894 C CA . PRO A 1 534 ? 8.935 28.155 -1.457 1.00 21.06 514 PRO A CA 1
ATOM 3895 C C . PRO A 1 534 ? 8.120 27.651 -0.265 1.00 18.90 514 PRO A C 1
ATOM 3896 O O . PRO A 1 534 ? 7.164 26.881 -0.488 1.00 22.96 514 PRO A O 1
ATOM 3900 N N . ALA A 1 535 ? 8.352 28.083 0.974 1.00 19.25 515 ALA A N 1
ATOM 3901 C CA . ALA A 1 535 ? 7.380 27.654 2.014 1.00 20.18 515 ALA A CA 1
ATOM 3902 C C . ALA A 1 535 ? 6.194 28.655 2.310 1.00 22.29 515 ALA A C 1
ATOM 3903 O O . ALA A 1 535 ? 5.551 28.585 3.390 1.00 18.80 515 ALA A O 1
ATOM 3905 N N . TRP A 1 536 ? 5.959 29.599 1.420 1.00 17.84 516 TRP A N 1
ATOM 3906 C CA . TRP A 1 536 ? 5.064 30.749 1.703 1.00 17.89 516 TRP A CA 1
ATOM 3907 C C . TRP A 1 536 ? 4.093 30.901 0.590 1.00 17.47 516 TRP A C 1
ATOM 3908 O O . TRP A 1 536 ? 4.486 30.865 -0.607 1.00 20.42 516 TRP A O 1
ATOM 3919 N N . VAL A 1 537 ? 2.814 31.055 0.891 1.00 15.38 517 VAL A N 1
ATOM 3920 C CA . VAL A 1 537 ? 1.810 31.070 -0.184 1.00 16.75 517 VAL A CA 1
ATOM 3921 C C . VAL A 1 537 ? 2.023 32.239 -1.215 1.00 15.93 517 VAL A C 1
ATOM 3922 O O . VAL A 1 537 ? 1.615 32.137 -2.425 1.00 14.65 517 VAL A O 1
ATOM 3926 N N . GLU A 1 538 ? 2.646 33.305 -0.777 1.00 15.01 518 GLU A N 1
ATOM 3927 C CA . GLU A 1 538 ? 2.840 34.488 -1.711 1.00 18.23 518 GLU A CA 1
ATOM 3928 C C . GLU A 1 538 ? 3.660 34.037 -2.940 1.00 18.75 518 GLU A C 1
ATOM 3929 O O . GLU A 1 538 ? 3.431 34.483 -4.084 1.00 17.71 518 GLU A O 1
ATOM 3935 N N . GLY A 1 539 ? 4.575 33.096 -2.751 1.00 17.22 519 GLY A N 1
ATOM 3936 C CA . GLY A 1 539 ? 5.289 32.548 -3.924 1.00 16.33 519 GLY A CA 1
ATOM 3937 C C . GLY A 1 539 ? 4.490 31.802 -4.942 1.00 17.86 519 GLY A C 1
ATOM 3938 O O . GLY A 1 539 ? 4.722 31.933 -6.147 1.00 15.91 519 GLY A O 1
ATOM 3939 N N . ALA A 1 540 ? 3.516 31.017 -4.466 1.00 16.53 520 ALA A N 1
ATOM 3940 C CA . ALA A 1 540 ? 2.575 30.411 -5.332 1.00 17.95 520 ALA A CA 1
ATOM 3941 C C . ALA A 1 540 ? 1.754 31.458 -6.076 1.00 17.48 520 ALA A C 1
ATOM 3942 O O . ALA A 1 540 ? 1.503 31.280 -7.296 1.00 15.81 520 ALA A O 1
ATOM 3944 N N . VAL A 1 541 ? 1.305 32.516 -5.366 1.00 15.84 521 VAL A N 1
ATOM 3945 C CA . VAL A 1 541 ? 0.521 33.559 -6.072 1.00 15.71 521 VAL A CA 1
ATOM 3946 C C . VAL A 1 541 ? 1.356 34.311 -7.143 1.00 15.00 521 VAL A C 1
ATOM 3947 O O . VAL A 1 541 ? 0.884 34.566 -8.296 1.00 14.59 521 VAL A O 1
ATOM 3951 N N . GLN A 1 542 ? 2.559 34.741 -6.728 1.00 15.49 522 GLN A N 1
ATOM 3952 C CA . GLN A 1 542 ? 3.358 35.588 -7.676 1.00 17.31 522 GLN A CA 1
ATOM 3953 C C . GLN A 1 542 ? 3.746 34.769 -8.967 1.00 14.56 522 GLN A C 1
ATOM 3954 O O . GLN A 1 542 ? 3.630 35.255 -10.121 1.00 16.73 522 GLN A O 1
ATOM 3960 N N . THR A 1 543 ? 4.242 33.544 -8.770 1.00 13.90 523 THR A N 1
ATOM 3961 C CA . THR A 1 543 ? 4.589 32.711 -9.964 1.00 15.45 523 THR A CA 1
ATOM 3962 C C . THR A 1 543 ? 3.370 32.440 -10.838 1.00 15.23 523 THR A C 1
ATOM 3963 O O . THR A 1 543 ? 3.475 32.359 -12.115 1.00 15.78 523 THR A O 1
ATOM 3967 N N . SER A 1 544 ? 2.193 32.277 -10.207 1.00 14.89 524 SER A N 1
ATOM 3968 C CA . SER A 1 544 ? 0.976 32.133 -10.966 1.00 17.12 524 SER A CA 1
ATOM 3969 C C . SER A 1 544 ? 0.687 33.394 -11.809 1.00 17.57 524 SER A C 1
ATOM 3970 O O . SER A 1 544 ? 0.326 33.322 -13.015 1.00 17.26 524 SER A O 1
ATOM 3973 N N . LEU A 1 545 ? 0.887 34.548 -11.206 1.00 16.34 525 LEU A N 1
ATOM 3974 C CA . LEU A 1 545 ? 0.679 35.777 -11.994 1.00 18.02 525 LEU A CA 1
ATOM 3975 C C . LEU A 1 545 ? 1.708 35.974 -13.140 1.00 16.43 525 LEU A C 1
ATOM 3976 O O . LEU A 1 545 ? 1.340 36.517 -14.196 1.00 17.72 525 LEU A O 1
ATOM 3981 N N . ASN A 1 546 ? 2.977 35.514 -12.955 1.00 16.77 526 ASN A N 1
ATOM 3982 C CA . ASN A 1 546 ? 3.929 35.516 -14.103 1.00 18.79 526 ASN A CA 1
ATOM 3983 C C . ASN A 1 546 ? 3.387 34.607 -15.188 1.00 18.99 526 ASN A C 1
ATOM 3984 O O . ASN A 1 546 ? 3.400 34.939 -16.404 1.00 16.49 526 ASN A O 1
ATOM 3989 N N . ALA A 1 547 ? 2.888 33.432 -14.798 1.00 17.18 527 ALA A N 1
ATOM 3990 C CA . ALA A 1 547 ? 2.249 32.607 -15.788 1.00 17.82 527 ALA A CA 1
ATOM 3991 C C . ALA A 1 547 ? 1.046 33.186 -16.520 1.00 16.55 527 ALA A C 1
ATOM 3992 O O . ALA A 1 547 ? 0.922 33.046 -17.767 1.00 16.14 527 ALA A O 1
ATOM 3994 N N . VAL A 1 548 ? 0.189 33.887 -15.801 1.00 14.20 528 VAL A N 1
ATOM 3995 C CA . VAL A 1 548 ? -0.909 34.568 -16.417 1.00 16.21 528 VAL A CA 1
ATOM 3996 C C . VAL A 1 548 ? -0.349 35.507 -17.517 1.00 18.13 528 VAL A C 1
ATOM 3997 O O . VAL A 1 548 ? -0.866 35.507 -18.666 1.00 16.96 528 VAL A O 1
ATOM 4001 N N . TRP A 1 549 ? 0.675 36.266 -17.154 1.00 16.71 529 TRP A N 1
ATOM 4002 C CA . TRP A 1 549 ? 1.344 37.181 -18.137 1.00 17.48 529 TRP A CA 1
ATOM 4003 C C . TRP A 1 549 ? 1.788 36.405 -19.367 1.00 18.41 529 TRP A C 1
ATOM 4004 O O . TRP A 1 549 ? 1.539 36.807 -20.499 1.00 16.69 529 TRP A O 1
ATOM 4015 N N . GLY A 1 550 ? 2.523 35.326 -19.134 1.00 17.99 530 GLY A N 1
ATOM 4016 C CA . GLY A 1 550 ? 3.014 34.474 -20.191 1.00 20.47 530 GLY A CA 1
ATOM 4017 C C . GLY A 1 550 ? 1.946 33.845 -21.046 1.00 20.24 530 GLY A C 1
ATOM 4018 O O . GLY A 1 550 ? 2.104 33.796 -22.290 1.00 19.24 530 GLY A O 1
ATOM 4019 N N . ILE A 1 551 ? 0.876 33.338 -20.434 1.00 15.02 531 ILE A N 1
ATOM 4020 C CA . ILE A 1 551 ? -0.287 32.855 -21.197 1.00 17.31 531 ILE A CA 1
ATOM 4021 C C . ILE A 1 551 ? -0.999 33.947 -21.993 1.00 18.52 531 ILE A C 1
ATOM 4022 O O . ILE A 1 551 ? -1.269 33.758 -23.245 1.00 18.08 531 ILE A O 1
ATOM 4027 N N . MET A 1 552 ? -1.230 35.113 -21.348 1.00 18.60 532 MET A N 1
ATOM 4028 C CA . MET A 1 552 ? -1.883 36.223 -22.139 1.00 19.22 532 MET A CA 1
ATOM 4029 C C . MET A 1 552 ? -0.993 36.580 -23.376 1.00 20.81 532 MET A C 1
ATOM 4030 O O . MET A 1 552 ? -1.505 36.792 -24.524 1.00 18.19 532 MET A O 1
ATOM 4035 N N . ASN A 1 553 ? 0.328 36.671 -23.132 1.00 19.38 533 ASN A N 1
ATOM 4036 C CA . ASN A 1 553 ? 1.282 36.864 -24.240 1.00 21.95 533 ASN A CA 1
ATOM 4037 C C . ASN A 1 553 ? 1.204 35.758 -25.322 1.00 24.18 533 ASN A C 1
ATOM 4038 O O . ASN A 1 553 ? 1.171 36.051 -26.580 1.00 22.65 533 ASN A O 1
ATOM 4043 N N . HIS A 1 554 ? 1.137 34.505 -24.877 1.00 20.11 534 HIS A N 1
ATOM 4044 C CA . HIS A 1 554 ? 0.985 33.362 -25.807 1.00 22.88 534 HIS A CA 1
ATOM 4045 C C . HIS A 1 554 ? -0.208 33.487 -26.716 1.00 24.41 534 HIS A C 1
ATOM 4046 O O . HIS A 1 554 ? -0.121 33.139 -27.886 1.00 22.93 534 HIS A O 1
ATOM 4053 N N . PHE A 1 555 ? -1.330 33.989 -26.208 1.00 23.12 535 PHE A N 1
ATOM 4054 C CA . PHE A 1 555 ? -2.505 34.183 -27.021 1.00 25.37 535 PHE A CA 1
ATOM 4055 C C . PHE A 1 555 ? -2.545 35.513 -27.806 1.00 23.86 535 PHE A C 1
ATOM 4056 O O . PHE A 1 555 ? -3.640 35.961 -28.260 1.00 27.25 535 PHE A O 1
ATOM 4064 N N . GLY A 1 556 ? -1.412 36.211 -27.865 1.00 28.67 536 GLY A N 1
ATOM 4065 C CA . GLY A 1 556 ? -1.281 37.476 -28.635 1.00 27.41 536 GLY A CA 1
ATOM 4066 C C . GLY A 1 556 ? -1.804 38.682 -27.892 1.00 29.04 536 GLY A C 1
ATOM 4067 O O . GLY A 1 556 ? -2.055 39.714 -28.480 1.00 24.99 536 GLY A O 1
ATOM 4068 N N . GLY A 1 557 ? -2.040 38.529 -26.583 1.00 24.69 537 GLY A N 1
ATOM 4069 C CA . GLY A 1 557 ? -2.494 39.623 -25.761 1.00 22.43 537 GLY A CA 1
ATOM 4070 C C . GLY A 1 557 ? -1.320 40.480 -25.273 1.00 20.16 537 GLY A C 1
ATOM 4071 O O . GLY A 1 557 ? -0.150 40.141 -25.513 1.00 21.12 537 GLY A O 1
ATOM 4072 N N . LYS A 1 558 ? -1.633 41.566 -24.582 1.00 21.12 538 LYS A N 1
ATOM 4073 C CA . LYS A 1 558 ? -0.645 42.365 -23.894 1.00 19.04 538 LYS A CA 1
ATOM 4074 C C . LYS A 1 558 ? -1.317 43.169 -22.792 1.00 17.76 538 LYS A C 1
ATOM 4075 O O . LYS A 1 558 ? -2.533 43.387 -22.801 1.00 18.09 538 LYS A O 1
ATOM 4081 N N . THR A 1 559 ? -0.479 43.729 -21.917 1.00 17.64 539 THR A N 1
ATOM 4082 C CA . THR A 1 559 ? -0.917 44.578 -20.849 1.00 18.28 539 THR A CA 1
ATOM 4083 C C . THR A 1 559 ? -1.248 45.939 -21.402 1.00 21.21 539 THR A C 1
ATOM 4084 O O . THR A 1 559 ? -0.767 46.277 -22.489 1.00 21.87 539 THR A O 1
ATOM 4088 N N . HIS A 1 560 ? -2.040 46.704 -20.681 1.00 24.03 540 HIS A N 1
ATOM 4089 C CA . HIS A 1 560 ? -2.361 48.069 -21.014 1.00 25.33 540 HIS A CA 1
ATOM 4090 C C . HIS A 1 560 ? -1.126 48.930 -20.774 1.00 25.02 540 HIS A C 1
ATOM 4091 O O . HIS A 1 560 ? -0.372 48.635 -19.901 1.00 20.46 540 HIS A O 1
ATOM 4098 N N . ALA A 1 561 ? -0.955 50.001 -21.544 1.00 24.75 541 ALA A N 1
ATOM 4099 C CA . ALA A 1 561 ? 0.285 50.787 -21.461 1.00 24.23 541 ALA A CA 1
ATOM 4100 C C . ALA A 1 561 ? 0.404 51.406 -20.083 1.00 25.73 541 ALA A C 1
ATOM 4101 O O . ALA A 1 561 ? 1.500 51.610 -19.609 1.00 25.86 541 ALA A O 1
ATOM 4103 N N . ASP A 1 562 ? -0.722 51.717 -19.419 1.00 21.98 542 ASP A N 1
ATOM 4104 C CA . ASP A 1 562 ? -0.622 52.311 -18.062 1.00 24.86 542 ASP A CA 1
ATOM 4105 C C . ASP A 1 562 ? -0.504 51.315 -16.910 1.00 22.58 542 ASP A C 1
ATOM 4106 O O . ASP A 1 562 ? -0.393 51.722 -15.752 1.00 22.96 542 ASP A O 1
ATOM 4111 N N . ASN A 1 563 ? -0.469 50.013 -17.217 1.00 24.48 543 ASN A N 1
ATOM 4112 C CA . ASN A 1 563 ? -0.340 49.000 -16.125 1.00 20.77 543 ASN A CA 1
ATOM 4113 C C . ASN A 1 563 ? 0.562 47.827 -16.566 1.00 21.22 543 ASN A C 1
ATOM 4114 O O . ASN A 1 563 ? 0.080 46.698 -16.822 1.00 20.25 543 ASN A O 1
ATOM 4119 N N . PRO A 1 564 ? 1.880 48.083 -16.686 1.00 19.92 544 PRO A N 1
ATOM 4120 C CA . PRO A 1 564 ? 2.717 46.993 -17.274 1.00 20.80 544 PRO A CA 1
ATOM 4121 C C . PRO A 1 564 ? 2.779 45.777 -16.337 1.00 19.31 544 PRO A C 1
ATOM 4122 O O . PRO A 1 564 ? 2.716 45.953 -15.100 1.00 19.66 544 PRO A O 1
ATOM 4126 N N . GLY A 1 565 ? 2.981 44.594 -16.892 1.00 20.09 545 GLY A N 1
ATOM 4127 C CA . GLY A 1 565 ? 2.971 43.376 -16.046 1.00 18.24 545 GLY A CA 1
ATOM 4128 C C . GLY A 1 565 ? 4.366 42.771 -15.993 1.00 19.43 545 GLY A C 1
ATOM 4129 O O . GLY A 1 565 ? 5.375 43.352 -16.516 1.00 18.62 545 GLY A O 1
ATOM 4130 N N . PRO A 1 566 ? 4.457 41.595 -15.372 1.00 17.32 546 PRO A N 1
ATOM 4131 C CA . PRO A 1 566 ? 5.762 41.024 -15.062 1.00 18.55 546 PRO A CA 1
ATOM 4132 C C . PRO A 1 566 ? 6.638 40.841 -16.339 1.00 16.03 546 PRO A C 1
ATOM 4133 O O . PRO A 1 566 ? 7.817 41.195 -16.293 1.00 17.39 546 PRO A O 1
ATOM 4137 N N . GLY A 1 567 ? 6.081 40.291 -17.384 1.00 16.97 547 GLY A N 1
ATOM 4138 C CA . GLY A 1 567 ? 6.832 39.988 -18.627 1.00 17.87 547 GLY A CA 1
ATOM 4139 C C . GLY A 1 567 ? 7.370 41.270 -19.326 1.00 19.66 547 GLY A C 1
ATOM 4140 O O . GLY A 1 567 ? 8.334 41.223 -20.136 1.00 19.75 547 GLY A O 1
ATOM 4141 N N . ASP A 1 568 ? 6.695 42.379 -19.087 1.00 17.29 548 ASP A N 1
ATOM 4142 C CA . ASP A 1 568 ? 7.148 43.661 -19.655 1.00 21.19 548 ASP A CA 1
ATOM 4143 C C . ASP A 1 568 ? 8.410 44.224 -19.043 1.00 21.36 548 ASP A C 1
ATOM 4144 O O . ASP A 1 568 ? 9.094 44.988 -19.715 1.00 20.47 548 ASP A O 1
ATOM 4149 N N . VAL A 1 569 ? 8.717 43.957 -17.737 1.00 17.64 549 VAL A N 1
ATOM 4150 C CA . VAL A 1 569 ? 9.918 44.461 -17.122 1.00 18.37 549 VAL A CA 1
ATOM 4151 C C . VAL A 1 569 ? 10.942 43.341 -16.764 1.00 17.79 549 VAL A C 1
ATOM 4152 O O . VAL A 1 569 ? 12.011 43.625 -16.310 1.00 18.68 549 VAL A O 1
ATOM 4156 N N . PHE A 1 570 ? 10.579 42.084 -16.988 1.00 17.87 550 PHE A N 1
ATOM 4157 C CA . PHE A 1 570 ? 11.412 40.950 -16.576 1.00 17.87 550 PHE A CA 1
ATOM 4158 C C . PHE A 1 570 ? 12.879 40.973 -17.043 1.00 18.92 550 PHE A C 1
ATOM 4159 O O . PHE A 1 570 ? 13.835 40.716 -16.270 1.00 20.77 550 PHE A O 1
ATOM 4167 N N . ASP A 1 571 ? 13.056 41.257 -18.317 1.00 22.22 551 ASP A N 1
ATOM 4168 C CA . ASP A 1 571 ? 14.390 41.197 -18.897 1.00 27.58 551 ASP A CA 1
ATOM 4169 C C . ASP A 1 571 ? 15.259 42.206 -18.185 1.00 27.10 551 ASP A C 1
ATOM 4170 O O . ASP A 1 571 ? 16.430 41.918 -17.957 1.00 26.39 551 ASP A O 1
ATOM 4175 N N . GLU A 1 572 ? 14.713 43.366 -17.839 1.00 23.14 552 GLU A N 1
ATOM 4176 C CA . GLU A 1 572 ? 15.518 44.407 -17.169 1.00 27.18 552 GLU A CA 1
ATOM 4177 C C . GLU A 1 572 ? 15.760 44.145 -15.648 1.00 25.77 552 GLU A C 1
ATOM 4178 O O . GLU A 1 572 ? 16.841 44.365 -15.167 1.00 27.41 552 GLU A O 1
ATOM 4184 N N . ILE A 1 573 ? 14.755 43.736 -14.886 1.00 20.45 553 ILE A N 1
ATOM 4185 C CA . ILE A 1 573 ? 14.913 43.736 -13.411 1.00 20.34 553 ILE A CA 1
ATOM 4186 C C . ILE A 1 573 ? 14.733 42.314 -12.824 1.00 21.42 553 ILE A C 1
ATOM 4187 O O . ILE A 1 573 ? 14.696 42.138 -11.608 1.00 19.06 553 ILE A O 1
ATOM 4192 N N . GLY A 1 574 ? 14.592 41.355 -13.715 1.00 20.18 554 GLY A N 1
ATOM 4193 C CA . GLY A 1 574 ? 14.397 39.940 -13.305 1.00 19.73 554 GLY A CA 1
ATOM 4194 C C . GLY A 1 574 ? 15.706 39.358 -12.704 1.00 19.19 554 GLY A C 1
ATOM 4195 O O . GLY A 1 574 ? 16.749 40.003 -12.619 1.00 17.82 554 GLY A O 1
ATOM 4196 N N . GLN A 1 575 ? 15.711 38.173 -12.216 1.00 19.58 555 GLN A N 1
ATOM 4197 C CA . GLN A 1 575 ? 16.861 37.758 -11.460 1.00 19.21 555 GLN A CA 1
ATOM 4198 C C . GLN A 1 575 ? 18.020 37.518 -12.319 1.00 17.95 555 GLN A C 1
ATOM 4199 O O . GLN A 1 575 ? 17.917 37.079 -13.370 1.00 17.93 555 GLN A O 1
ATOM 4205 N N . ILE A 1 576 ? 19.137 37.841 -11.742 1.00 19.47 556 ILE A N 1
ATOM 4206 C CA . ILE A 1 576 ? 20.407 37.710 -12.343 1.00 22.93 556 ILE A CA 1
ATOM 4207 C C . ILE A 1 576 ? 20.702 36.264 -12.753 1.00 23.30 556 ILE A C 1
ATOM 4208 O O . ILE A 1 576 ? 20.394 35.359 -12.059 1.00 21.66 556 ILE A O 1
ATOM 4213 N N . ALA A 1 577 ? 21.242 36.098 -13.933 1.00 22.61 557 ALA A N 1
ATOM 4214 C CA . ALA A 1 577 ? 21.760 34.815 -14.374 1.00 25.15 557 ALA A CA 1
ATOM 4215 C C . ALA A 1 577 ? 23.202 34.683 -13.955 1.00 28.19 557 ALA A C 1
ATOM 4216 O O . ALA A 1 577 ? 23.980 35.602 -14.141 1.00 26.37 557 ALA A O 1
ATOM 4218 N N . LEU A 1 578 ? 23.559 33.541 -13.398 1.00 24.26 558 LEU A N 1
ATOM 4219 C CA . LEU A 1 578 ? 24.992 33.377 -13.035 1.00 27.00 558 LEU A CA 1
ATOM 4220 C C . LEU A 1 578 ? 25.753 32.779 -14.267 1.00 33.25 558 LEU A C 1
ATOM 4221 O O . LEU A 1 578 ? 25.175 31.998 -15.017 1.00 28.10 558 LEU A O 1
ATOM 4226 N N . ALA A 1 579 ? 27.032 33.108 -14.429 1.00 33.10 559 ALA A N 1
ATOM 4227 C CA . ALA A 1 579 ? 27.781 32.536 -15.520 1.00 39.35 559 ALA A CA 1
ATOM 4228 C C . ALA A 1 579 ? 28.204 31.090 -15.182 1.00 44.77 559 ALA A C 1
ATOM 4229 O O . ALA A 1 579 ? 28.106 30.635 -14.019 1.00 39.47 559 ALA A O 1
ATOM 4231 N N . ASP A 1 580 ? 28.630 30.354 -16.213 1.00 44.59 560 ASP A N 1
ATOM 4232 C CA . ASP A 1 580 ? 29.165 28.988 -16.036 1.00 49.70 560 ASP A CA 1
ATOM 4233 C C . ASP A 1 580 ? 30.431 28.917 -15.179 1.00 46.94 560 ASP A C 1
ATOM 4234 O O . ASP A 1 580 ? 30.377 28.318 -14.099 1.00 49.55 560 ASP A O 1
ATOM 4239 N N . LYS B 1 32 ? 54.966 0.854 0.208 1.00 51.58 12 LYS B N 1
ATOM 4240 C CA . LYS B 1 32 ? 54.348 1.657 1.303 1.00 49.32 12 LYS B CA 1
ATOM 4241 C C . LYS B 1 32 ? 53.484 0.770 2.205 1.00 45.44 12 LYS B C 1
ATOM 4242 O O . LYS B 1 32 ? 52.903 -0.243 1.773 1.00 42.09 12 LYS B O 1
ATOM 4248 N N . LYS B 1 33 ? 53.445 1.127 3.486 1.00 39.49 13 LYS B N 1
ATOM 4249 C CA . LYS B 1 33 ? 52.689 0.391 4.456 1.00 36.97 13 LYS B CA 1
ATOM 4250 C C . LYS B 1 33 ? 51.215 0.738 4.170 1.00 32.20 13 LYS B C 1
ATOM 4251 O O . LYS B 1 33 ? 50.971 1.814 3.635 1.00 32.20 13 LYS B O 1
ATOM 4257 N N . PRO B 1 34 ? 50.234 -0.194 4.430 1.00 28.82 14 PRO B N 1
ATOM 4258 C CA . PRO B 1 34 ? 48.888 0.081 3.890 1.00 25.08 14 PRO B CA 1
ATOM 4259 C C . PRO B 1 34 ? 48.158 1.181 4.673 1.00 26.44 14 PRO B C 1
ATOM 4260 O O . PRO B 1 34 ? 48.382 1.366 5.911 1.00 25.69 14 PRO B O 1
ATOM 4264 N N . ILE B 1 35 ? 47.232 1.863 3.996 1.00 25.10 15 ILE B N 1
ATOM 4265 C CA . ILE B 1 35 ? 46.244 2.674 4.734 1.00 21.81 15 ILE B CA 1
ATOM 4266 C C . ILE B 1 35 ? 45.322 1.772 5.550 1.00 22.33 15 ILE B C 1
ATOM 4267 O O . ILE B 1 35 ? 44.845 0.771 5.012 1.00 20.31 15 ILE B O 1
ATOM 4272 N N . THR B 1 36 ? 45.055 2.118 6.817 1.00 18.98 16 THR B N 1
ATOM 4273 C CA . THR B 1 36 ? 44.060 1.423 7.638 1.00 20.30 16 THR B CA 1
ATOM 4274 C C . THR B 1 36 ? 43.095 2.421 8.353 1.00 20.20 16 THR B C 1
ATOM 4275 O O . THR B 1 36 ? 43.322 3.627 8.317 1.00 19.74 16 THR B O 1
ATOM 4279 N N . ILE B 1 37 ? 42.020 1.911 8.944 1.00 18.64 17 ILE B N 1
ATOM 4280 C CA . ILE B 1 37 ? 41.081 2.806 9.614 1.00 19.66 17 ILE B CA 1
ATOM 4281 C C . ILE B 1 37 ? 41.716 2.987 11.027 1.00 21.16 17 ILE B C 1
ATOM 4282 O O . ILE B 1 37 ? 41.339 2.331 12.010 1.00 21.90 17 ILE B O 1
ATOM 4287 N N . PHE B 1 38 ? 42.753 3.832 11.054 1.00 19.16 18 PHE B N 1
ATOM 4288 C CA . PHE B 1 38 ? 43.588 3.964 12.234 1.00 20.67 18 PHE B CA 1
ATOM 4289 C C . PHE B 1 38 ? 43.377 5.455 12.622 1.00 22.42 18 PHE B C 1
ATOM 4290 O O . PHE B 1 38 ? 43.930 6.379 12.006 1.00 20.48 18 PHE B O 1
ATOM 4298 N N . GLY B 1 39 ? 42.512 5.688 13.602 1.00 20.52 19 GLY B N 1
ATOM 4299 C CA . GLY B 1 39 ? 42.048 7.068 13.844 1.00 19.76 19 GLY B CA 1
ATOM 4300 C C . GLY B 1 39 ? 41.237 7.592 12.631 1.00 21.99 19 GLY B C 1
ATOM 4301 O O . GLY B 1 39 ? 40.638 6.792 11.853 1.00 20.09 19 GLY B O 1
ATOM 4302 N N . PRO B 1 40 ? 41.296 8.902 12.374 1.00 20.06 20 PRO B N 1
ATOM 4303 C CA . PRO B 1 40 ? 42.178 9.861 13.003 1.00 19.00 20 PRO B CA 1
ATOM 4304 C C . PRO B 1 40 ? 41.797 10.212 14.428 1.00 18.83 20 PRO B C 1
ATOM 4305 O O . PRO B 1 40 ? 42.691 10.612 15.200 1.00 19.43 20 PRO B O 1
ATOM 4309 N N . ASP B 1 41 ? 40.549 9.965 14.824 1.00 19.20 21 ASP B N 1
ATOM 4310 C CA . ASP B 1 41 ? 40.018 10.551 16.022 1.00 16.66 21 ASP B CA 1
ATOM 4311 C C . ASP B 1 41 ? 40.571 9.798 17.220 1.00 19.56 21 ASP B C 1
ATOM 4312 O O . ASP B 1 41 ? 40.968 10.432 18.235 1.00 22.37 21 ASP B O 1
ATOM 4317 N N . PHE B 1 42 ? 40.565 8.462 17.126 1.00 17.91 22 PHE B N 1
ATOM 4318 C CA . PHE B 1 42 ? 41.213 7.598 18.117 1.00 16.51 22 PHE B CA 1
ATOM 4319 C C . PHE B 1 42 ? 42.152 6.603 17.444 1.00 17.70 22 PHE B C 1
ATOM 4320 O O . PHE B 1 42 ? 41.719 5.505 17.105 1.00 20.88 22 PHE B O 1
ATOM 4328 N N . PRO B 1 43 ? 43.435 6.941 17.305 1.00 17.44 23 PRO B N 1
ATOM 4329 C CA . PRO B 1 43 ? 44.377 6.093 16.543 1.00 19.13 23 PRO B CA 1
ATOM 4330 C C . PRO B 1 43 ? 44.851 4.958 17.405 1.00 18.67 23 PRO B C 1
ATOM 4331 O O . PRO B 1 43 ? 46.018 4.897 17.789 1.00 21.74 23 PRO B O 1
ATOM 4335 N N . PHE B 1 44 ? 43.939 4.027 17.681 1.00 20.09 24 PHE B N 1
ATOM 4336 C CA . PHE B 1 44 ? 44.275 2.827 18.426 1.00 20.63 24 PHE B CA 1
ATOM 4337 C C . PHE B 1 44 ? 44.419 1.667 17.429 1.00 19.53 24 PHE B C 1
ATOM 4338 O O . PHE B 1 44 ? 43.567 1.529 16.535 1.00 19.43 24 PHE B O 1
ATOM 4346 N N . ALA B 1 45 ? 45.452 0.823 17.591 1.00 17.88 25 ALA B N 1
ATOM 4347 C CA . ALA B 1 45 ? 45.615 -0.380 16.746 1.00 20.19 25 ALA B CA 1
ATOM 4348 C C . ALA B 1 45 ? 44.731 -1.525 17.206 1.00 19.18 25 ALA B C 1
ATOM 4349 O O . ALA B 1 45 ? 45.208 -2.426 17.955 1.00 20.88 25 ALA B O 1
ATOM 4351 N N . PHE B 1 46 ? 43.462 -1.464 16.821 1.00 19.08 26 PHE B N 1
ATOM 4352 C CA . PHE B 1 46 ? 42.477 -2.553 17.198 1.00 20.57 26 PHE B CA 1
ATOM 4353 C C . PHE B 1 46 ? 42.959 -3.890 16.714 1.00 21.45 26 PHE B C 1
ATOM 4354 O O . PHE B 1 46 ? 42.878 -4.881 17.424 1.00 19.63 26 PHE B O 1
ATOM 4362 N N . ASP B 1 47 ? 43.445 -3.894 15.475 1.00 21.38 27 ASP B N 1
ATOM 4363 C CA . ASP B 1 47 ? 44.047 -5.084 14.900 1.00 23.10 27 ASP B CA 1
ATOM 4364 C C . ASP B 1 47 ? 45.183 -5.732 15.721 1.00 24.87 27 ASP B C 1
ATOM 4365 O O . ASP B 1 47 ? 45.130 -6.939 16.002 1.00 22.61 27 ASP B O 1
ATOM 4370 N N . ASP B 1 48 ? 46.197 -4.947 16.101 1.00 21.67 28 ASP B N 1
ATOM 4371 C CA . ASP B 1 48 ? 47.301 -5.432 16.969 1.00 25.07 28 ASP B CA 1
ATOM 4372 C C . ASP B 1 48 ? 46.703 -6.057 18.240 1.00 24.81 28 ASP B C 1
ATOM 4373 O O . ASP B 1 48 ? 47.154 -7.123 18.704 1.00 22.90 28 ASP B O 1
ATOM 4378 N N . TRP B 1 49 ? 45.663 -5.401 18.765 1.00 23.18 29 TRP B N 1
ATOM 4379 C CA . TRP B 1 49 ? 45.102 -5.735 20.063 1.00 23.15 29 TRP B CA 1
ATOM 4380 C C . TRP B 1 49 ? 44.435 -7.120 19.928 1.00 22.36 29 TRP B C 1
ATOM 4381 O O . TRP B 1 49 ? 44.617 -8.006 20.760 1.00 21.64 29 TRP B O 1
ATOM 4392 N N . LEU B 1 50 ? 43.749 -7.339 18.818 1.00 20.37 30 LEU B N 1
ATOM 4393 C CA . LEU B 1 50 ? 43.035 -8.595 18.584 1.00 21.84 30 LEU B CA 1
ATOM 4394 C C . LEU B 1 50 ? 44.066 -9.707 18.292 1.00 24.05 30 LEU B C 1
ATOM 4395 O O . LEU B 1 50 ? 43.794 -10.898 18.503 1.00 23.40 30 LEU B O 1
ATOM 4400 N N . GLU B 1 51 ? 45.155 -9.315 17.647 1.00 26.20 31 GLU B N 1
ATOM 4401 C CA . GLU B 1 51 ? 46.141 -10.303 17.133 1.00 28.94 31 GLU B CA 1
ATOM 4402 C C . GLU B 1 51 ? 47.208 -10.742 18.105 1.00 29.60 31 GLU B C 1
ATOM 4403 O O . GLU B 1 51 ? 47.725 -11.850 17.995 1.00 28.05 31 GLU B O 1
ATOM 4409 N N . HIS B 1 52 ? 47.552 -9.910 19.062 1.00 26.96 32 HIS B N 1
ATOM 4410 C CA . HIS B 1 52 ? 48.545 -10.234 20.065 1.00 26.31 32 HIS B CA 1
ATOM 4411 C C . HIS B 1 52 ? 48.313 -11.591 20.692 1.00 28.49 32 HIS B C 1
ATOM 4412 O O . HIS B 1 52 ? 47.224 -11.899 21.045 1.00 28.86 32 HIS B O 1
ATOM 4419 N N . PRO B 1 53 ? 49.356 -12.400 20.827 1.00 29.98 33 PRO B N 1
ATOM 4420 C CA . PRO B 1 53 ? 49.153 -13.746 21.432 1.00 30.76 33 PRO B CA 1
ATOM 4421 C C . PRO B 1 53 ? 48.653 -13.728 22.914 1.00 30.49 33 PRO B C 1
ATOM 4422 O O . PRO B 1 53 ? 48.087 -14.701 23.377 1.00 29.46 33 PRO B O 1
ATOM 4426 N N . ALA B 1 54 ? 48.795 -12.620 23.635 1.00 31.15 34 ALA B N 1
ATOM 4427 C CA . ALA B 1 54 ? 48.356 -12.622 25.057 1.00 30.40 34 ALA B CA 1
ATOM 4428 C C . ALA B 1 54 ? 46.827 -12.681 25.233 1.00 32.72 34 ALA B C 1
ATOM 4429 O O . ALA B 1 54 ? 46.339 -13.028 26.304 1.00 30.20 34 ALA B O 1
ATOM 4431 N N . GLY B 1 55 ? 46.042 -12.297 24.217 1.00 25.44 35 GLY B N 1
ATOM 4432 C CA . GLY B 1 55 ? 44.623 -12.085 24.487 1.00 25.69 35 GLY B CA 1
ATOM 4433 C C . GLY B 1 55 ? 44.196 -10.671 24.915 1.00 25.49 35 GLY B C 1
ATOM 4434 O O . GLY B 1 55 ? 45.029 -9.812 25.126 1.00 29.63 35 GLY B O 1
ATOM 4435 N N . LEU B 1 56 ? 42.885 -10.433 25.043 1.00 21.14 36 LEU B N 1
ATOM 4436 C CA . LEU B 1 56 ? 42.390 -9.093 25.315 1.00 23.55 36 LEU B CA 1
ATOM 4437 C C . LEU B 1 56 ? 42.502 -8.707 26.827 1.00 24.38 36 LEU B C 1
ATOM 4438 O O . LEU B 1 56 ? 42.323 -7.543 27.220 1.00 24.04 36 LEU B O 1
ATOM 4443 N N . GLY B 1 57 ? 42.759 -9.681 27.669 1.00 23.38 37 GLY B N 1
ATOM 4444 C CA . GLY B 1 57 ? 42.846 -9.331 29.114 1.00 22.20 37 GLY B CA 1
ATOM 4445 C C . GLY B 1 57 ? 42.218 -10.414 29.921 1.00 25.71 37 GLY B C 1
ATOM 4446 O O . GLY B 1 57 ? 42.127 -11.514 29.459 1.00 23.98 37 GLY B O 1
ATOM 4447 N N . SER B 1 58 ? 41.765 -10.107 31.141 1.00 26.39 38 SER B N 1
ATOM 4448 C CA . SER B 1 58 ? 41.174 -11.170 31.988 1.00 32.47 38 SER B CA 1
ATOM 4449 C C . SER B 1 58 ? 40.293 -10.496 32.994 1.00 28.38 38 SER B C 1
ATOM 4450 O O . SER B 1 58 ? 40.379 -9.290 33.188 1.00 28.77 38 SER B O 1
ATOM 4453 N N . ILE B 1 59 ? 39.377 -11.267 33.542 1.00 28.89 39 ILE B N 1
ATOM 4454 C CA . ILE B 1 59 ? 38.448 -10.855 34.565 1.00 26.92 39 ILE B CA 1
ATOM 4455 C C . ILE B 1 59 ? 38.794 -11.743 35.784 1.00 27.86 39 ILE B C 1
ATOM 4456 O O . ILE B 1 59 ? 39.125 -12.900 35.579 1.00 30.70 39 ILE B O 1
ATOM 4461 N N . PRO B 1 60 ? 38.683 -11.213 37.028 1.00 31.85 40 PRO B N 1
ATOM 4462 C CA . PRO B 1 60 ? 38.860 -12.103 38.224 1.00 34.65 40 PRO B CA 1
ATOM 4463 C C . PRO B 1 60 ? 37.912 -13.333 38.176 1.00 33.51 40 PRO B C 1
ATOM 4464 O O . PRO B 1 60 ? 36.685 -13.215 37.904 1.00 31.28 40 PRO B O 1
ATOM 4468 N N . ALA B 1 61 ? 38.486 -14.510 38.393 1.00 35.39 41 ALA B N 1
ATOM 4469 C CA . ALA B 1 61 ? 37.730 -15.741 38.272 1.00 36.02 41 ALA B CA 1
ATOM 4470 C C . ALA B 1 61 ? 36.465 -15.776 39.118 1.00 32.65 41 ALA B C 1
ATOM 4471 O O . ALA B 1 61 ? 35.544 -16.520 38.763 1.00 35.04 41 ALA B O 1
ATOM 4473 N N . ALA B 1 62 ? 36.393 -14.982 40.187 1.00 31.56 42 ALA B N 1
ATOM 4474 C CA . ALA B 1 62 ? 35.205 -15.010 41.048 1.00 36.05 42 ALA B CA 1
ATOM 4475 C C . ALA B 1 62 ? 33.998 -14.489 40.275 1.00 37.58 42 ALA B C 1
ATOM 4476 O O . ALA B 1 62 ? 32.839 -14.757 40.632 1.00 33.82 42 ALA B O 1
ATOM 4478 N N . ARG B 1 63 ? 34.265 -13.759 39.182 1.00 34.15 43 ARG B N 1
ATOM 4479 C CA . ARG B 1 63 ? 33.163 -13.214 38.385 1.00 33.86 43 ARG B CA 1
ATOM 4480 C C . ARG B 1 63 ? 32.846 -14.049 37.131 1.00 33.52 43 ARG B C 1
ATOM 4481 O O . ARG B 1 63 ? 31.881 -13.745 36.395 1.00 30.65 43 ARG B O 1
ATOM 4489 N N . HIS B 1 64 ? 33.619 -15.104 36.894 1.00 31.14 44 HIS B N 1
ATOM 4490 C CA . HIS B 1 64 ? 33.351 -15.949 35.713 1.00 30.83 44 HIS B CA 1
ATOM 4491 C C . HIS B 1 64 ? 31.959 -16.516 35.767 1.00 37.26 44 HIS B C 1
ATOM 4492 O O . HIS B 1 64 ? 31.454 -16.830 36.843 1.00 36.73 44 HIS B O 1
ATOM 4499 N N . GLY B 1 65 ? 31.300 -16.622 34.622 1.00 35.47 45 GLY B N 1
ATOM 4500 C CA . GLY B 1 65 ? 29.957 -17.175 34.545 1.00 30.25 45 GLY B CA 1
ATOM 4501 C C . GLY B 1 65 ? 28.855 -16.177 34.737 1.00 29.93 45 GLY B C 1
ATOM 4502 O O . GLY B 1 65 ? 27.709 -16.508 34.517 1.00 35.90 45 GLY B O 1
ATOM 4503 N N . GLU B 1 66 ? 29.164 -14.956 35.146 1.00 30.30 46 GLU B N 1
ATOM 4504 C CA . GLU B 1 66 ? 28.125 -13.960 35.381 1.00 31.45 46 GLU B CA 1
ATOM 4505 C C . GLU B 1 66 ? 27.651 -13.380 34.061 1.00 31.85 46 GLU B C 1
ATOM 4506 O O . GLU B 1 66 ? 28.394 -13.343 33.055 1.00 29.40 46 GLU B O 1
ATOM 4512 N N . GLU B 1 67 ? 26.431 -12.878 34.069 1.00 31.70 47 GLU B N 1
ATOM 4513 C CA . GLU B 1 67 ? 25.807 -12.532 32.807 1.00 29.86 47 GLU B CA 1
ATOM 4514 C C . GLU B 1 67 ? 25.973 -11.060 32.449 1.00 28.99 47 GLU B C 1
ATOM 4515 O O . GLU B 1 67 ? 25.965 -10.192 33.311 1.00 25.98 47 GLU B O 1
ATOM 4521 N N . VAL B 1 68 ? 26.078 -10.771 31.145 1.00 24.54 48 VAL B N 1
ATOM 4522 C CA . VAL B 1 68 ? 26.060 -9.418 30.654 1.00 26.31 48 VAL B CA 1
ATOM 4523 C C . VAL B 1 68 ? 25.035 -9.410 29.513 1.00 24.03 48 VAL B C 1
ATOM 4524 O O . VAL B 1 68 ? 25.109 -10.261 28.632 1.00 22.96 48 VAL B O 1
ATOM 4528 N N . ALA B 1 69 ? 24.038 -8.545 29.606 1.00 21.60 49 ALA B N 1
ATOM 4529 C CA . ALA B 1 69 ? 23.016 -8.407 28.574 1.00 23.12 49 ALA B CA 1
ATOM 4530 C C . ALA B 1 69 ? 23.584 -7.650 27.371 1.00 21.64 49 ALA B C 1
ATOM 4531 O O . ALA B 1 69 ? 24.271 -6.630 27.520 1.00 18.44 49 ALA B O 1
ATOM 4533 N N . ILE B 1 70 ? 23.287 -8.146 26.166 1.00 20.93 50 ILE B N 1
ATOM 4534 C CA . ILE B 1 70 ? 23.680 -7.428 24.916 1.00 20.62 50 ILE B CA 1
ATOM 4535 C C . ILE B 1 70 ? 22.496 -7.253 24.001 1.00 20.33 50 ILE B C 1
ATOM 4536 O O . ILE B 1 70 ? 21.837 -8.238 23.606 1.00 23.49 50 ILE B O 1
ATOM 4541 N N . VAL B 1 71 ? 22.169 -6.016 23.674 1.00 19.17 51 VAL B N 1
ATOM 4542 C CA . VAL B 1 71 ? 20.909 -5.767 23.045 1.00 20.22 51 VAL B CA 1
ATOM 4543 C C . VAL B 1 71 ? 21.261 -5.640 21.567 1.00 18.88 51 VAL B C 1
ATOM 4544 O O . VAL B 1 71 ? 21.969 -4.709 21.225 1.00 17.42 51 VAL B O 1
ATOM 4548 N N . GLY B 1 72 ? 20.857 -6.625 20.764 1.00 17.31 52 GLY B N 1
ATOM 4549 C CA . GLY B 1 72 ? 21.148 -6.567 19.329 1.00 18.87 52 GLY B CA 1
ATOM 4550 C C . GLY B 1 72 ? 22.154 -7.646 18.909 1.00 20.33 52 GLY B C 1
ATOM 4551 O O . GLY B 1 72 ? 23.209 -7.794 19.523 1.00 18.92 52 GLY B O 1
ATOM 4552 N N . ALA B 1 73 ? 21.827 -8.425 17.870 1.00 18.62 53 ALA B N 1
ATOM 4553 C CA . ALA B 1 73 ? 22.716 -9.454 17.381 1.00 18.70 53 ALA B CA 1
ATOM 4554 C C . ALA B 1 73 ? 23.175 -9.084 15.942 1.00 20.22 53 ALA B C 1
ATOM 4555 O O . ALA B 1 73 ? 23.228 -9.938 15.056 1.00 23.04 53 ALA B O 1
ATOM 4557 N N . GLY B 1 74 ? 23.524 -7.811 15.739 1.00 19.96 54 GLY B N 1
ATOM 4558 C CA . GLY B 1 74 ? 24.280 -7.396 14.550 1.00 18.99 54 GLY B CA 1
ATOM 4559 C C . GLY B 1 74 ? 25.760 -7.604 14.834 1.00 16.63 54 GLY B C 1
ATOM 4560 O O . GLY B 1 74 ? 26.156 -8.224 15.812 1.00 18.11 54 GLY B O 1
ATOM 4561 N N . ILE B 1 75 ? 26.594 -7.011 13.998 1.00 15.89 55 ILE B N 1
ATOM 4562 C CA . ILE B 1 75 ? 28.023 -7.290 14.147 1.00 17.35 55 ILE B CA 1
ATOM 4563 C C . ILE B 1 75 ? 28.552 -6.698 15.487 1.00 17.77 55 ILE B C 1
ATOM 4564 O O . ILE B 1 75 ? 29.430 -7.306 16.127 1.00 15.88 55 ILE B O 1
ATOM 4569 N N . ALA B 1 76 ? 28.036 -5.547 15.909 1.00 15.70 56 ALA B N 1
ATOM 4570 C CA . ALA B 1 76 ? 28.629 -4.925 17.159 1.00 16.13 56 ALA B CA 1
ATOM 4571 C C . ALA B 1 76 ? 28.249 -5.795 18.383 1.00 15.83 56 ALA B C 1
ATOM 4572 O O . ALA B 1 76 ? 29.111 -6.074 19.231 1.00 18.79 56 ALA B O 1
ATOM 4574 N N . GLY B 1 77 ? 26.991 -6.264 18.448 1.00 16.58 57 GLY B N 1
ATOM 4575 C CA . GLY B 1 77 ? 26.540 -7.113 19.573 1.00 15.41 57 GLY B CA 1
ATOM 4576 C C . GLY B 1 77 ? 27.297 -8.427 19.596 1.00 18.34 57 GLY B C 1
ATOM 4577 O O . GLY B 1 77 ? 27.694 -8.929 20.621 1.00 15.65 57 GLY B O 1
ATOM 4578 N N . LEU B 1 78 ? 27.511 -9.023 18.430 1.00 15.89 58 LEU B N 1
ATOM 4579 C CA . LEU B 1 78 ? 28.137 -10.376 18.411 1.00 15.44 58 LEU B CA 1
ATOM 4580 C C . LEU B 1 78 ? 29.612 -10.387 18.600 1.00 15.33 58 LEU B C 1
ATOM 4581 O O . LEU B 1 78 ? 30.127 -11.278 19.209 1.00 18.32 58 LEU B O 1
ATOM 4586 N N . VAL B 1 79 ? 30.328 -9.396 18.047 1.00 15.93 59 VAL B N 1
ATOM 4587 C CA . VAL B 1 79 ? 31.718 -9.225 18.352 1.00 14.01 59 VAL B CA 1
ATOM 4588 C C . VAL B 1 79 ? 31.871 -9.053 19.882 1.00 15.32 59 VAL B C 1
ATOM 4589 O O . VAL B 1 79 ? 32.729 -9.689 20.460 1.00 15.61 59 VAL B O 1
ATOM 4593 N N . ALA B 1 80 ? 31.092 -8.165 20.498 1.00 14.67 60 ALA B N 1
ATOM 4594 C CA . ALA B 1 80 ? 31.223 -7.966 21.964 1.00 15.17 60 ALA B CA 1
ATOM 4595 C C . ALA B 1 80 ? 30.900 -9.275 22.725 1.00 17.46 60 ALA B C 1
ATOM 4596 O O . ALA B 1 80 ? 31.634 -9.666 23.677 1.00 18.94 60 ALA B O 1
ATOM 4598 N N . ALA B 1 81 ? 29.805 -9.925 22.354 1.00 17.24 61 ALA B N 1
ATOM 4599 C CA . ALA B 1 81 ? 29.413 -11.176 23.036 1.00 17.73 61 ALA B CA 1
ATOM 4600 C C . ALA B 1 81 ? 30.543 -12.193 22.907 1.00 18.51 61 ALA B C 1
ATOM 4601 O O . ALA B 1 81 ? 30.932 -12.804 23.898 1.00 18.84 61 ALA B O 1
ATOM 4603 N N . TYR B 1 82 ? 31.072 -12.374 21.682 1.00 17.28 62 TYR B N 1
ATOM 4604 C CA . TYR B 1 82 ? 32.172 -13.375 21.465 1.00 17.79 62 TYR B CA 1
ATOM 4605 C C . TYR B 1 82 ? 33.377 -13.122 22.378 1.00 19.03 62 TYR B C 1
ATOM 4606 O O . TYR B 1 82 ? 33.843 -14.016 23.075 1.00 20.11 62 TYR B O 1
ATOM 4615 N N . GLU B 1 83 ? 33.921 -11.897 22.358 1.00 18.20 63 GLU B N 1
ATOM 4616 C CA . GLU B 1 83 ? 35.087 -11.587 23.146 1.00 19.10 63 GLU B CA 1
ATOM 4617 C C . GLU B 1 83 ? 34.774 -11.660 24.661 1.00 18.83 63 GLU B C 1
ATOM 4618 O O . GLU B 1 83 ? 35.637 -12.050 25.432 1.00 21.92 63 GLU B O 1
ATOM 4624 N N . LEU B 1 84 ? 33.573 -11.272 25.055 1.00 19.44 64 LEU B N 1
ATOM 4625 C CA . LEU B 1 84 ? 33.253 -11.316 26.500 1.00 22.22 64 LEU B CA 1
ATOM 4626 C C . LEU B 1 84 ? 33.055 -12.782 26.982 1.00 24.38 64 LEU B C 1
ATOM 4627 O O . LEU B 1 84 ? 33.527 -13.162 28.063 1.00 23.53 64 LEU B O 1
ATOM 4632 N N . MET B 1 85 ? 32.417 -13.623 26.160 1.00 22.22 65 MET B N 1
ATOM 4633 C CA . MET B 1 85 ? 32.481 -15.088 26.377 1.00 23.26 65 MET B CA 1
ATOM 4634 C C . MET B 1 85 ? 33.911 -15.590 26.579 1.00 25.87 65 MET B C 1
ATOM 4635 O O . MET B 1 85 ? 34.165 -16.414 27.492 1.00 24.62 65 MET B O 1
ATOM 4640 N N . LYS B 1 86 ? 34.855 -15.115 25.736 1.00 25.73 66 LYS B N 1
ATOM 4641 C CA . LYS B 1 86 ? 36.237 -15.623 25.844 1.00 26.29 66 LYS B CA 1
ATOM 4642 C C . LYS B 1 86 ? 36.850 -15.212 27.178 1.00 26.08 66 LYS B C 1
ATOM 4643 O O . LYS B 1 86 ? 37.702 -15.923 27.648 1.00 26.93 66 LYS B O 1
ATOM 4649 N N . LEU B 1 87 ? 36.374 -14.108 27.781 1.00 24.53 67 LEU B N 1
ATOM 4650 C CA . LEU B 1 87 ? 36.944 -13.606 29.026 1.00 25.85 67 LEU B CA 1
ATOM 4651 C C . LEU B 1 87 ? 36.310 -14.317 30.235 1.00 26.63 67 LEU B C 1
ATOM 4652 O O . LEU B 1 87 ? 36.718 -14.100 31.356 1.00 24.94 67 LEU B O 1
ATOM 4657 N N . GLY B 1 88 ? 35.275 -15.113 29.989 1.00 25.37 68 GLY B N 1
ATOM 4658 C CA . GLY B 1 88 ? 34.740 -15.985 31.036 1.00 24.71 68 GLY B CA 1
ATOM 4659 C C . GLY B 1 88 ? 33.409 -15.532 31.554 1.00 26.49 68 GLY B C 1
ATOM 4660 O O . GLY B 1 88 ? 32.849 -16.162 32.464 1.00 28.61 68 GLY B O 1
ATOM 4661 N N . LEU B 1 89 ? 32.866 -14.458 30.965 1.00 25.69 69 LEU B N 1
ATOM 4662 C CA . LEU B 1 89 ? 31.479 -14.063 31.220 1.00 23.89 69 LEU B CA 1
ATOM 4663 C C . LEU B 1 89 ? 30.462 -14.855 30.366 1.00 27.02 69 LEU B C 1
ATOM 4664 O O . LEU B 1 89 ? 30.819 -15.595 29.405 1.00 25.56 69 LEU B O 1
ATOM 4669 N N . LYS B 1 90 ? 29.194 -14.696 30.722 1.00 24.53 70 LYS B N 1
ATOM 4670 C CA . LYS B 1 90 ? 28.102 -15.282 29.954 1.00 26.89 70 LYS B CA 1
ATOM 4671 C C . LYS B 1 90 ? 27.303 -14.166 29.304 1.00 25.30 70 LYS B C 1
ATOM 4672 O O . LYS B 1 90 ? 26.329 -13.617 29.882 1.00 24.97 70 LYS B O 1
ATOM 4678 N N . PRO B 1 91 ? 27.688 -13.811 28.062 1.00 22.98 71 PRO B N 1
ATOM 4679 C CA . PRO B 1 91 ? 26.828 -12.852 27.350 1.00 22.91 71 PRO B CA 1
ATOM 4680 C C . PRO B 1 91 ? 25.410 -13.438 27.112 1.00 23.09 71 PRO B C 1
ATOM 4681 O O . PRO B 1 91 ? 25.273 -14.648 26.856 1.00 24.15 71 PRO B O 1
ATOM 4685 N N . VAL B 1 92 ? 24.394 -12.579 27.210 1.00 22.51 72 VAL B N 1
ATOM 4686 C CA . VAL B 1 92 ? 23.001 -12.914 26.917 1.00 22.58 72 VAL B CA 1
ATOM 4687 C C . VAL B 1 92 ? 22.565 -11.937 25.861 1.00 22.65 72 VAL B C 1
ATOM 4688 O O . VAL B 1 92 ? 22.235 -10.748 26.132 1.00 21.75 72 VAL B O 1
ATOM 4692 N N . VAL B 1 93 ? 22.578 -12.436 24.616 1.00 22.42 73 VAL B N 1
ATOM 4693 C CA . VAL B 1 93 ? 22.168 -11.617 23.459 1.00 18.58 73 VAL B CA 1
ATOM 4694 C C . VAL B 1 93 ? 20.633 -11.545 23.272 1.00 20.66 73 VAL B C 1
ATOM 4695 O O . VAL B 1 93 ? 19.954 -12.596 23.262 1.00 20.26 73 VAL B O 1
ATOM 4699 N N . TYR B 1 94 ? 20.088 -10.338 23.055 1.00 18.45 74 TYR B N 1
ATOM 4700 C CA . TYR B 1 94 ? 18.696 -10.134 22.774 1.00 19.60 74 TYR B CA 1
ATOM 4701 C C . TYR B 1 94 ? 18.573 -9.640 21.333 1.00 20.57 74 TYR B C 1
ATOM 4702 O O . TYR B 1 94 ? 19.399 -8.840 20.874 1.00 20.94 74 TYR B O 1
ATOM 4711 N N . GLU B 1 95 ? 17.607 -10.190 20.585 1.00 20.64 75 GLU B N 1
ATOM 4712 C CA . GLU B 1 95 ? 17.403 -9.724 19.165 1.00 19.76 75 GLU B CA 1
ATOM 4713 C C . GLU B 1 95 ? 15.929 -9.559 18.806 1.00 21.15 75 GLU B C 1
ATOM 4714 O O . GLU B 1 95 ? 15.210 -10.528 18.858 1.00 23.53 75 GLU B O 1
ATOM 4720 N N . ALA B 1 96 ? 15.487 -8.359 18.450 1.00 21.19 76 ALA B N 1
ATOM 4721 C CA . ALA B 1 96 ? 14.087 -8.099 18.155 1.00 22.92 76 ALA B CA 1
ATOM 4722 C C . ALA B 1 96 ? 13.666 -8.540 16.752 1.00 31.17 76 ALA B C 1
ATOM 4723 O O . ALA B 1 96 ? 12.490 -8.603 16.509 1.00 29.24 76 ALA B O 1
ATOM 4725 N N . SER B 1 97 ? 14.611 -8.771 15.838 1.00 28.89 77 SER B N 1
ATOM 4726 C CA . SER B 1 97 ? 14.249 -8.915 14.410 1.00 33.44 77 SER B CA 1
ATOM 4727 C C . SER B 1 97 ? 15.046 -10.087 13.869 1.00 32.48 77 SER B C 1
ATOM 4728 O O . SER B 1 97 ? 14.830 -11.156 14.359 1.00 34.57 77 SER B O 1
ATOM 4731 N N . LYS B 1 98 ? 15.990 -9.896 12.932 1.00 29.65 78 LYS B N 1
ATOM 4732 C CA . LYS B 1 98 ? 16.819 -11.019 12.382 1.00 31.52 78 LYS B CA 1
ATOM 4733 C C . LYS B 1 98 ? 18.281 -10.954 12.816 1.00 29.33 78 LYS B C 1
ATOM 4734 O O . LYS B 1 98 ? 18.893 -9.829 12.757 1.00 30.10 78 LYS B O 1
ATOM 4740 N N . MET B 1 99 ? 18.858 -12.105 13.175 1.00 26.82 79 MET B N 1
ATOM 4741 C CA . MET B 1 99 ? 20.287 -12.173 13.528 1.00 26.58 79 MET B CA 1
ATOM 4742 C C . MET B 1 99 ? 21.116 -11.535 12.398 1.00 26.57 79 MET B C 1
ATOM 4743 O O . MET B 1 99 ? 20.776 -11.667 11.171 1.00 25.82 79 MET B O 1
ATOM 4748 N N . GLY B 1 100 ? 22.158 -10.791 12.786 1.00 22.93 80 GLY B N 1
ATOM 4749 C CA . GLY B 1 100 ? 23.000 -10.085 11.821 1.00 17.84 80 GLY B CA 1
ATOM 4750 C C . GLY B 1 100 ? 22.745 -8.631 11.505 1.00 18.52 80 GLY B C 1
ATOM 4751 O O . GLY B 1 100 ? 23.682 -7.951 11.069 1.00 18.49 80 GLY B O 1
ATOM 4752 N N . GLY B 1 101 ? 21.525 -8.140 11.773 1.00 18.38 81 GLY B N 1
ATOM 4753 C CA . GLY B 1 101 ? 21.260 -6.708 11.656 1.00 15.93 81 GLY B CA 1
ATOM 4754 C C . GLY B 1 101 ? 21.413 -6.264 10.217 1.00 17.86 81 GLY B C 1
ATOM 4755 O O . GLY B 1 101 ? 20.849 -6.919 9.347 1.00 19.69 81 GLY B O 1
ATOM 4756 N N . ARG B 1 102 ? 22.282 -5.271 9.966 1.00 13.78 82 ARG B N 1
ATOM 4757 C CA . ARG B 1 102 ? 22.432 -4.676 8.674 1.00 17.10 82 ARG B CA 1
ATOM 4758 C C . ARG B 1 102 ? 23.531 -5.355 7.784 1.00 16.29 82 ARG B C 1
ATOM 4759 O O . ARG B 1 102 ? 23.947 -4.810 6.763 1.00 23.08 82 ARG B O 1
ATOM 4767 N N . LEU B 1 103 ? 24.007 -6.504 8.231 1.00 16.57 83 LEU B N 1
ATOM 4768 C CA . LEU B 1 103 ? 24.764 -7.454 7.402 1.00 16.33 83 LEU B CA 1
ATOM 4769 C C . LEU B 1 103 ? 23.713 -8.576 7.104 1.00 19.70 83 LEU B C 1
ATOM 4770 O O . LEU B 1 103 ? 23.412 -9.404 7.965 1.00 19.53 83 LEU B O 1
ATOM 4775 N N . ARG B 1 104 ? 23.169 -8.546 5.902 1.00 17.49 84 ARG B N 1
ATOM 4776 C CA . ARG B 1 104 ? 21.998 -9.376 5.635 1.00 19.05 84 ARG B CA 1
ATOM 4777 C C . ARG B 1 104 ? 22.069 -9.811 4.165 1.00 19.06 84 ARG B C 1
ATOM 4778 O O . ARG B 1 104 ? 22.183 -8.979 3.287 1.00 18.99 84 ARG B O 1
ATOM 4786 N N . SER B 1 105 ? 22.061 -11.124 3.929 1.00 21.66 85 SER B N 1
ATOM 4787 C CA . SER B 1 105 ? 22.317 -11.660 2.570 1.00 18.80 85 SER B CA 1
ATOM 4788 C C . SER B 1 105 ? 21.168 -12.645 2.260 1.00 21.71 85 SER B C 1
ATOM 4789 O O . SER B 1 105 ? 20.857 -13.515 3.045 1.00 22.09 85 SER B O 1
ATOM 4792 N N . GLN B 1 106 ? 20.539 -12.498 1.107 1.00 24.69 86 GLN B N 1
ATOM 4793 C CA . GLN B 1 106 ? 19.342 -13.292 0.843 1.00 26.73 86 GLN B CA 1
ATOM 4794 C C . GLN B 1 106 ? 19.610 -14.113 -0.379 1.00 29.12 86 GLN B C 1
ATOM 4795 O O . GLN B 1 106 ? 19.998 -13.529 -1.404 1.00 24.15 86 GLN B O 1
ATOM 4801 N N . ALA B 1 107 ? 19.438 -15.437 -0.296 1.00 27.47 87 ALA B N 1
ATOM 4802 C CA . ALA B 1 107 ? 19.535 -16.289 -1.471 1.00 26.94 87 ALA B CA 1
ATOM 4803 C C . ALA B 1 107 ? 18.355 -16.096 -2.435 1.00 26.77 87 ALA B C 1
ATOM 4804 O O . ALA B 1 107 ? 17.207 -15.912 -2.009 1.00 25.87 87 ALA B O 1
ATOM 4806 N N . PHE B 1 108 ? 18.620 -16.131 -3.744 1.00 26.17 88 PHE B N 1
ATOM 4807 C CA . PHE B 1 108 ? 17.523 -16.066 -4.717 1.00 25.98 88 PHE B CA 1
ATOM 4808 C C . PHE B 1 108 ? 16.775 -17.431 -4.747 1.00 25.82 88 PHE B C 1
ATOM 4809 O O . PHE B 1 108 ? 17.379 -18.477 -4.469 1.00 25.19 88 PHE B O 1
ATOM 4817 N N . ASN B 1 109 ? 15.480 -17.432 -5.030 1.00 26.13 89 ASN B N 1
ATOM 4818 C CA . ASN B 1 109 ? 14.773 -18.720 -4.935 1.00 31.31 89 ASN B CA 1
ATOM 4819 C C . ASN B 1 109 ? 15.290 -19.851 -5.892 1.00 30.80 89 ASN B C 1
ATOM 4820 O O . ASN B 1 109 ? 15.708 -19.620 -7.043 1.00 32.87 89 ASN B O 1
ATOM 4825 N N . GLY B 1 110 ? 15.342 -21.069 -5.387 1.00 29.25 90 GLY B N 1
ATOM 4826 C CA . GLY B 1 110 ? 15.844 -22.174 -6.222 1.00 29.76 90 GLY B CA 1
ATOM 4827 C C . GLY B 1 110 ? 17.332 -22.408 -6.189 1.00 33.74 90 GLY B C 1
ATOM 4828 O O . GLY B 1 110 ? 17.790 -23.565 -6.362 1.00 33.11 90 GLY B O 1
ATOM 4829 N N . THR B 1 111 ? 18.113 -21.356 -5.875 1.00 34.37 91 THR B N 1
ATOM 4830 C CA . THR B 1 111 ? 19.578 -21.444 -6.052 1.00 31.62 91 THR B CA 1
ATOM 4831 C C . THR B 1 111 ? 20.317 -21.978 -4.866 1.00 35.89 91 THR B C 1
ATOM 4832 O O . THR B 1 111 ? 19.815 -22.004 -3.757 1.00 31.94 91 THR B O 1
ATOM 4836 N N . ASP B 1 112 ? 21.552 -22.382 -5.098 1.00 37.23 92 ASP B N 1
ATOM 4837 C CA . ASP B 1 112 ? 22.388 -22.734 -3.979 1.00 38.62 92 ASP B CA 1
ATOM 4838 C C . ASP B 1 112 ? 23.457 -21.636 -3.839 1.00 39.77 92 ASP B C 1
ATOM 4839 O O . ASP B 1 112 ? 24.295 -21.497 -4.706 1.00 35.90 92 ASP B O 1
ATOM 4844 N N . GLY B 1 113 ? 23.336 -20.814 -2.803 1.00 38.79 93 GLY B N 1
ATOM 4845 C CA . GLY B 1 113 ? 24.246 -19.723 -2.535 1.00 39.56 93 GLY B CA 1
ATOM 4846 C C . GLY B 1 113 ? 24.470 -18.607 -3.538 1.00 38.63 93 GLY B C 1
ATOM 4847 O O . GLY B 1 113 ? 25.566 -18.031 -3.589 1.00 42.74 93 GLY B O 1
ATOM 4848 N N . ILE B 1 114 ? 23.455 -18.258 -4.309 1.00 33.33 94 ILE B N 1
ATOM 4849 C CA . ILE B 1 114 ? 23.543 -17.081 -5.132 1.00 30.25 94 ILE B CA 1
ATOM 4850 C C . ILE B 1 114 ? 22.802 -16.019 -4.366 1.00 34.33 94 ILE B C 1
ATOM 4851 O O . ILE B 1 114 ? 21.586 -16.128 -4.245 1.00 27.82 94 ILE B O 1
ATOM 4856 N N . ILE B 1 115 ? 23.515 -14.991 -3.836 1.00 32.02 95 ILE B N 1
ATOM 4857 C CA . ILE B 1 115 ? 22.877 -14.093 -2.876 1.00 25.63 95 ILE B CA 1
ATOM 4858 C C . ILE B 1 115 ? 22.804 -12.647 -3.367 1.00 24.46 95 ILE B C 1
ATOM 4859 O O . ILE B 1 115 ? 23.516 -12.281 -4.269 1.00 25.02 95 ILE B O 1
ATOM 4864 N N . ALA B 1 116 ? 21.820 -11.874 -2.880 1.00 23.67 96 ALA B N 1
ATOM 4865 C CA . ALA B 1 116 ? 21.802 -10.433 -3.014 1.00 22.41 96 ALA B CA 1
ATOM 4866 C C . ALA B 1 116 ? 22.229 -9.855 -1.628 1.00 24.91 96 ALA B C 1
ATOM 4867 O O . ALA B 1 116 ? 21.679 -10.281 -0.597 1.00 25.45 96 ALA B O 1
ATOM 4869 N N . GLU B 1 117 ? 23.064 -8.835 -1.607 1.00 21.63 97 GLU B N 1
ATOM 4870 C CA . GLU B 1 117 ? 23.441 -8.269 -0.311 1.00 23.78 97 GLU B CA 1
ATOM 4871 C C . GLU B 1 117 ? 22.444 -7.183 0.104 1.00 26.03 97 GLU B C 1
ATOM 4872 O O . GLU B 1 117 ? 22.411 -6.145 -0.534 1.00 33.02 97 GLU B O 1
ATOM 4878 N N . LEU B 1 118 ? 21.694 -7.349 1.197 1.00 23.65 98 LEU B N 1
ATOM 4879 C CA . LEU B 1 118 ? 20.650 -6.296 1.458 1.00 24.17 98 LEU B CA 1
ATOM 4880 C C . LEU B 1 118 ? 21.161 -5.124 2.279 1.00 23.50 98 LEU B C 1
ATOM 4881 O O . LEU B 1 118 ? 20.699 -3.947 2.095 1.00 21.95 98 LEU B O 1
ATOM 4886 N N . GLY B 1 119 ? 22.073 -5.436 3.208 1.00 23.67 99 GLY B N 1
ATOM 4887 C CA . GLY B 1 119 ? 22.810 -4.384 3.954 1.00 20.58 99 GLY B CA 1
ATOM 4888 C C . GLY B 1 119 ? 24.156 -3.993 3.344 1.00 20.13 99 GLY B C 1
ATOM 4889 O O . GLY B 1 119 ? 24.274 -3.762 2.121 1.00 19.46 99 GLY B O 1
ATOM 4890 N N . GLY B 1 120 ? 25.177 -3.940 4.171 1.00 19.17 100 GLY B N 1
ATOM 4891 C CA . GLY B 1 120 ? 26.535 -3.630 3.726 1.00 21.66 100 GLY B CA 1
ATOM 4892 C C . GLY B 1 120 ? 26.994 -4.653 2.667 1.00 22.73 100 GLY B C 1
ATOM 4893 O O . GLY B 1 120 ? 26.724 -5.831 2.794 1.00 19.53 100 GLY B O 1
ATOM 4894 N N . MET B 1 121 ? 27.681 -4.181 1.640 1.00 21.58 101 MET B N 1
ATOM 4895 C CA . MET B 1 121 ? 28.149 -5.115 0.647 1.00 23.72 101 MET B CA 1
ATOM 4896 C C . MET B 1 121 ? 29.573 -4.933 0.221 1.00 23.61 101 MET B C 1
ATOM 4897 O O . MET B 1 121 ? 30.170 -5.869 -0.326 1.00 23.88 101 MET B O 1
ATOM 4902 N N . ARG B 1 122 ? 30.116 -3.745 0.416 1.00 22.32 102 ARG B N 1
ATOM 4903 C CA . ARG B 1 122 ? 31.490 -3.531 -0.053 1.00 26.22 102 ARG B CA 1
ATOM 4904 C C . ARG B 1 122 ? 32.395 -3.069 1.081 1.00 24.05 102 ARG B C 1
ATOM 4905 O O . ARG B 1 122 ? 32.267 -1.958 1.579 1.00 25.16 102 ARG B O 1
ATOM 4913 N N . PHE B 1 123 ? 33.320 -3.935 1.420 1.00 20.60 103 PHE B N 1
ATOM 4914 C CA . PHE B 1 123 ? 34.103 -3.765 2.629 1.00 20.83 103 PHE B CA 1
ATOM 4915 C C . PHE B 1 123 ? 35.546 -3.362 2.318 1.00 19.23 103 PHE B C 1
ATOM 4916 O O . PHE B 1 123 ? 36.346 -4.162 1.816 1.00 20.25 103 PHE B O 1
ATOM 4924 N N . PRO B 1 124 ? 35.888 -2.088 2.627 1.00 17.94 104 PRO B N 1
ATOM 4925 C CA . PRO B 1 124 ? 37.245 -1.686 2.284 1.00 18.08 104 PRO B CA 1
ATOM 4926 C C . PRO B 1 124 ? 38.236 -2.499 3.087 1.00 17.71 104 PRO B C 1
ATOM 4927 O O . PRO B 1 124 ? 38.022 -2.744 4.343 1.00 16.92 104 PRO B O 1
ATOM 4931 N N . VAL B 1 125 ? 39.304 -2.925 2.440 1.00 18.25 105 VAL B N 1
ATOM 4932 C CA . VAL B 1 125 ? 40.381 -3.704 3.094 1.00 21.54 105 VAL B CA 1
ATOM 4933 C C . VAL B 1 125 ? 41.085 -2.926 4.232 1.00 21.02 105 VAL B C 1
ATOM 4934 O O . VAL B 1 125 ? 41.774 -3.514 5.057 1.00 16.02 105 VAL B O 1
ATOM 4938 N N . SER B 1 126 ? 40.921 -1.604 4.253 1.00 18.88 106 SER B N 1
ATOM 4939 C CA . SER B 1 126 ? 41.478 -0.820 5.383 1.00 17.20 106 SER B CA 1
ATOM 4940 C C . SER B 1 126 ? 40.686 -1.164 6.656 1.00 16.96 106 SER B C 1
ATOM 4941 O O . SER B 1 126 ? 41.105 -0.757 7.742 1.00 17.29 106 SER B O 1
ATOM 4944 N N . SER B 1 127 ? 39.582 -1.965 6.566 1.00 16.58 107 SER B N 1
ATOM 4945 C CA . SER B 1 127 ? 38.776 -2.342 7.723 1.00 17.54 107 SER B CA 1
ATOM 4946 C C . SER B 1 127 ? 39.432 -3.527 8.514 1.00 17.02 107 SER B C 1
ATOM 4947 O O . SER B 1 127 ? 38.931 -4.639 8.517 1.00 17.01 107 SER B O 1
ATOM 4950 N N . THR B 1 128 ? 40.557 -3.275 9.129 1.00 15.77 108 THR B N 1
ATOM 4951 C CA . THR B 1 128 ? 41.378 -4.406 9.596 1.00 19.08 108 THR B CA 1
ATOM 4952 C C . THR B 1 128 ? 40.751 -5.098 10.782 1.00 17.54 108 THR B C 1
ATOM 4953 O O . THR B 1 128 ? 40.943 -6.291 10.918 1.00 16.41 108 THR B O 1
ATOM 4957 N N . ALA B 1 129 ? 39.977 -4.405 11.627 1.00 16.93 109 ALA B N 1
ATOM 4958 C CA . ALA B 1 129 ? 39.366 -5.121 12.781 1.00 17.68 109 ALA B CA 1
ATOM 4959 C C . ALA B 1 129 ? 38.185 -6.053 12.301 1.00 16.25 109 ALA B C 1
ATOM 4960 O O . ALA B 1 129 ? 38.043 -7.179 12.774 1.00 18.31 109 ALA B O 1
ATOM 4962 N N . PHE B 1 130 ? 37.397 -5.568 11.342 1.00 18.06 110 PHE B N 1
ATOM 4963 C CA . PHE B 1 130 ? 36.326 -6.374 10.700 1.00 17.73 110 PHE B CA 1
ATOM 4964 C C . PHE B 1 130 ? 36.970 -7.609 10.037 1.00 16.72 110 PHE B C 1
ATOM 4965 O O . PHE B 1 130 ? 36.512 -8.740 10.228 1.00 15.54 110 PHE B O 1
ATOM 4973 N N . TYR B 1 131 ? 38.015 -7.404 9.224 1.00 19.30 111 TYR B N 1
ATOM 4974 C CA . TYR B 1 131 ? 38.643 -8.529 8.507 1.00 17.93 111 TYR B CA 1
ATOM 4975 C C . TYR B 1 131 ? 39.312 -9.549 9.425 1.00 18.28 111 TYR B C 1
ATOM 4976 O O . TYR B 1 131 ? 39.453 -10.739 9.053 1.00 17.93 111 TYR B O 1
ATOM 4985 N N . HIS B 1 132 ? 39.688 -9.144 10.655 1.00 18.97 112 HIS B N 1
ATOM 4986 C CA . HIS B 1 132 ? 40.097 -10.101 11.635 1.00 17.33 112 HIS B CA 1
ATOM 4987 C C . HIS B 1 132 ? 39.031 -11.200 11.780 1.00 19.53 112 HIS B C 1
ATOM 4988 O O . HIS B 1 132 ? 39.358 -12.398 11.815 1.00 17.80 112 HIS B O 1
ATOM 4995 N N . TYR B 1 133 ? 37.770 -10.817 11.892 1.00 15.89 113 TYR B N 1
ATOM 4996 C CA . TYR B 1 133 ? 36.710 -11.807 12.043 1.00 17.56 113 TYR B CA 1
ATOM 4997 C C . TYR B 1 133 ? 36.448 -12.540 10.717 1.00 17.73 113 TYR B C 1
ATOM 4998 O O . TYR B 1 133 ? 36.195 -13.748 10.732 1.00 18.57 113 TYR B O 1
ATOM 5007 N N . VAL B 1 134 ? 36.428 -11.819 9.602 1.00 16.77 114 VAL B N 1
ATOM 5008 C CA . VAL B 1 134 ? 36.280 -12.536 8.325 1.00 16.82 114 VAL B CA 1
ATOM 5009 C C . VAL B 1 134 ? 37.351 -13.653 8.196 1.00 20.26 114 VAL B C 1
ATOM 5010 O O . VAL B 1 134 ? 37.023 -14.822 7.920 1.00 19.90 114 VAL B O 1
ATOM 5014 N N . ASP B 1 135 ? 38.600 -13.293 8.465 1.00 18.52 115 ASP B N 1
ATOM 5015 C CA . ASP B 1 135 ? 39.758 -14.258 8.356 1.00 21.46 115 ASP B CA 1
ATOM 5016 C C . ASP B 1 135 ? 39.685 -15.381 9.379 1.00 22.19 115 ASP B C 1
ATOM 5017 O O . ASP B 1 135 ? 39.955 -16.521 9.049 1.00 22.58 115 ASP B O 1
ATOM 5022 N N . LYS B 1 136 ? 39.337 -15.052 10.620 1.00 20.84 116 LYS B N 1
ATOM 5023 C CA . LYS B 1 136 ? 39.155 -16.041 11.666 1.00 21.66 116 LYS B CA 1
ATOM 5024 C C . LYS B 1 136 ? 38.115 -17.085 11.233 1.00 21.19 116 LYS B C 1
ATOM 5025 O O . LYS B 1 136 ? 38.298 -18.266 11.515 1.00 22.82 116 LYS B O 1
ATOM 5031 N N . LEU B 1 137 ? 37.012 -16.654 10.630 1.00 19.47 117 LEU B N 1
ATOM 5032 C CA . LEU B 1 137 ? 35.968 -17.587 10.095 1.00 22.42 117 LEU B CA 1
ATOM 5033 C C . LEU B 1 137 ? 36.404 -18.300 8.790 1.00 21.28 117 LEU B C 1
ATOM 5034 O O . LEU B 1 137 ? 35.675 -19.162 8.330 1.00 21.37 117 LEU B O 1
ATOM 5039 N N . GLY B 1 138 ? 37.560 -17.970 8.241 1.00 18.25 118 GLY B N 1
ATOM 5040 C CA . GLY B 1 138 ? 37.989 -18.598 6.991 1.00 22.00 118 GLY B CA 1
ATOM 5041 C C . GLY B 1 138 ? 37.044 -18.417 5.818 1.00 24.36 118 GLY B C 1
ATOM 5042 O O . GLY B 1 138 ? 37.038 -19.238 4.889 1.00 21.70 118 GLY B O 1
ATOM 5043 N N . LEU B 1 139 ? 36.355 -17.276 5.765 1.00 21.15 119 LEU B N 1
ATOM 5044 C CA . LEU B 1 139 ? 35.537 -16.900 4.598 1.00 21.32 119 LEU B CA 1
ATOM 5045 C C . LEU B 1 139 ? 36.323 -16.345 3.449 1.00 24.24 119 LEU B C 1
ATOM 5046 O O . LEU B 1 139 ? 37.325 -15.671 3.617 1.00 24.23 119 LEU B O 1
ATOM 5051 N N . GLU B 1 140 ? 35.842 -16.549 2.247 1.00 25.53 120 GLU B N 1
ATOM 5052 C CA . GLU B 1 140 ? 36.572 -16.033 1.103 1.00 27.15 120 GLU B CA 1
ATOM 5053 C C . GLU B 1 140 ? 35.998 -14.666 0.701 1.00 24.65 120 GLU B C 1
ATOM 5054 O O . GLU B 1 140 ? 34.776 -14.419 0.869 1.00 23.56 120 GLU B O 1
ATOM 5060 N N . THR B 1 141 ? 36.856 -13.760 0.204 1.00 24.22 121 THR B N 1
ATOM 5061 C CA . THR B 1 141 ? 36.417 -12.453 -0.250 1.00 24.74 121 THR B CA 1
ATOM 5062 C C . THR B 1 141 ? 36.930 -12.270 -1.692 1.00 30.68 121 THR B C 1
ATOM 5063 O O . THR B 1 141 ? 37.832 -12.970 -2.133 1.00 27.90 121 THR B O 1
ATOM 5067 N N . LYS B 1 142 ? 36.329 -11.376 -2.432 1.00 26.38 122 LYS B N 1
ATOM 5068 C CA . LYS B 1 142 ? 36.891 -10.988 -3.680 1.00 27.14 122 LYS B CA 1
ATOM 5069 C C . LYS B 1 142 ? 36.655 -9.561 -4.038 1.00 25.88 122 LYS B C 1
ATOM 5070 O O . LYS B 1 142 ? 35.752 -8.889 -3.471 1.00 24.19 122 LYS B O 1
ATOM 5076 N N . PRO B 1 143 ? 37.453 -9.059 -4.969 1.00 25.38 123 PRO B N 1
ATOM 5077 C CA . PRO B 1 143 ? 37.373 -7.631 -5.208 1.00 24.16 123 PRO B CA 1
ATOM 5078 C C . PRO B 1 143 ? 35.958 -7.217 -5.664 1.00 22.08 123 PRO B C 1
ATOM 5079 O O . PRO B 1 143 ? 35.292 -7.924 -6.440 1.00 21.90 123 PRO B O 1
ATOM 5083 N N . PHE B 1 144 ? 35.454 -6.069 -5.188 1.00 19.83 124 PHE B N 1
ATOM 5084 C CA . PHE B 1 144 ? 34.109 -5.646 -5.529 1.00 18.35 124 PHE B CA 1
ATOM 5085 C C . PHE B 1 144 ? 34.145 -5.027 -6.934 1.00 18.78 124 PHE B C 1
ATOM 5086 O O . PHE B 1 144 ? 35.114 -4.356 -7.244 1.00 21.51 124 PHE B O 1
ATOM 5094 N N . PRO B 1 145 ? 33.098 -5.209 -7.758 1.00 20.28 125 PRO B N 1
ATOM 5095 C CA . PRO B 1 145 ? 33.123 -4.672 -9.180 1.00 20.51 125 PRO B CA 1
ATOM 5096 C C . PRO B 1 145 ? 32.800 -3.178 -9.246 1.00 20.13 125 PRO B C 1
ATOM 5097 O O . PRO B 1 145 ? 31.762 -2.762 -9.815 1.00 19.56 125 PRO B O 1
ATOM 5101 N N . ASN B 1 146 ? 33.695 -2.381 -8.689 1.00 20.36 126 ASN B N 1
ATOM 5102 C CA . ASN B 1 146 ? 33.565 -0.940 -8.674 1.00 19.60 126 ASN B CA 1
ATOM 5103 C C . ASN B 1 146 ? 33.974 -0.335 -10.011 1.00 19.78 126 ASN B C 1
ATOM 5104 O O . ASN B 1 146 ? 34.792 -0.841 -10.667 1.00 20.26 126 ASN B O 1
ATOM 5109 N N . PRO B 1 147 ? 33.389 0.784 -10.372 1.00 20.34 127 PRO B N 1
ATOM 5110 C CA . PRO B 1 147 ? 33.774 1.380 -11.669 1.00 22.14 127 PRO B CA 1
ATOM 5111 C C . PRO B 1 147 ? 35.279 1.647 -11.736 1.00 24.82 127 PRO B C 1
ATOM 5112 O O . PRO B 1 147 ? 35.916 2.114 -10.748 1.00 19.76 127 PRO B O 1
ATOM 5116 N N . LEU B 1 148 ? 35.816 1.364 -12.928 1.00 21.03 128 LEU B N 1
ATOM 5117 C CA . LEU B 1 148 ? 37.153 1.719 -13.296 1.00 26.98 128 LEU B CA 1
ATOM 5118 C C . LEU B 1 148 ? 38.179 1.006 -12.428 1.00 27.01 128 LEU B C 1
ATOM 5119 O O . LEU B 1 148 ? 39.170 1.584 -12.085 1.00 29.27 128 LEU B O 1
ATOM 5124 N N . THR B 1 149 ? 37.933 -0.241 -12.043 1.00 25.25 129 THR B N 1
ATOM 5125 C CA . THR B 1 149 ? 38.909 -0.980 -11.264 1.00 24.81 129 THR B CA 1
ATOM 5126 C C . THR B 1 149 ? 39.111 -2.228 -12.105 1.00 27.13 129 THR B C 1
ATOM 5127 O O . THR B 1 149 ? 38.258 -2.509 -12.955 1.00 28.08 129 THR B O 1
ATOM 5131 N N . PRO B 1 150 ? 40.168 -3.006 -11.829 1.00 32.04 130 PRO B N 1
ATOM 5132 C CA . PRO B 1 150 ? 40.412 -4.344 -12.371 1.00 32.82 130 PRO B CA 1
ATOM 5133 C C . PRO B 1 150 ? 39.206 -5.296 -12.282 1.00 34.09 130 PRO B C 1
ATOM 5134 O O . PRO B 1 150 ? 39.075 -6.162 -13.132 1.00 31.49 130 PRO B O 1
ATOM 5138 N N . ALA B 1 151 ? 38.337 -5.152 -11.268 1.00 30.34 131 ALA B N 1
ATOM 5139 C CA . ALA B 1 151 ? 37.182 -6.079 -11.090 1.00 29.43 131 ALA B CA 1
ATOM 5140 C C . ALA B 1 151 ? 36.007 -5.733 -12.001 1.00 28.39 131 ALA B C 1
ATOM 5141 O O . ALA B 1 151 ? 35.003 -6.431 -12.050 1.00 26.88 131 ALA B O 1
ATOM 5143 N N . SER B 1 152 ? 36.115 -4.634 -12.733 1.00 29.22 132 SER B N 1
ATOM 5144 C CA . SER B 1 152 ? 35.065 -4.224 -13.610 1.00 26.74 132 SER B CA 1
ATOM 5145 C C . SER B 1 152 ? 35.672 -4.098 -15.015 1.00 28.16 132 SER B C 1
ATOM 5146 O O . SER B 1 152 ? 36.685 -3.421 -15.204 1.00 28.11 132 SER B O 1
ATOM 5149 N N . ARG B 1 153 ? 35.023 -4.636 -16.020 1.00 32.18 133 ARG B N 1
ATOM 5150 C CA . ARG B 1 153 ? 35.569 -4.494 -17.376 1.00 34.09 133 ARG B CA 1
ATOM 5151 C C . ARG B 1 153 ? 35.407 -3.120 -17.958 1.00 28.41 133 ARG B C 1
ATOM 5152 O O . ARG B 1 153 ? 36.239 -2.689 -18.719 1.00 37.47 133 ARG B O 1
ATOM 5160 N N . SER B 1 154 ? 34.290 -2.464 -17.702 1.00 27.63 134 SER B N 1
ATOM 5161 C CA . SER B 1 154 ? 33.987 -1.242 -18.343 1.00 27.92 134 SER B CA 1
ATOM 5162 C C . SER B 1 154 ? 33.012 -0.478 -17.498 1.00 26.49 134 SER B C 1
ATOM 5163 O O . SER B 1 154 ? 32.296 -1.059 -16.697 1.00 25.21 134 SER B O 1
ATOM 5166 N N . THR B 1 155 ? 32.927 0.808 -17.746 1.00 25.01 135 THR B N 1
ATOM 5167 C CA . THR B 1 155 ? 31.973 1.675 -17.108 1.00 24.47 135 THR B CA 1
ATOM 5168 C C . THR B 1 155 ? 31.280 2.520 -18.085 1.00 22.72 135 THR B C 1
ATOM 5169 O O . THR B 1 155 ? 31.881 3.008 -19.087 1.00 26.68 135 THR B O 1
ATOM 5173 N N . VAL B 1 156 ? 30.037 2.824 -17.786 1.00 22.09 136 VAL B N 1
ATOM 5174 C CA . VAL B 1 156 ? 29.308 3.801 -18.524 1.00 24.56 136 VAL B CA 1
ATOM 5175 C C . VAL B 1 156 ? 28.770 4.851 -17.625 1.00 26.48 136 VAL B C 1
ATOM 5176 O O . VAL B 1 156 ? 28.138 4.559 -16.568 1.00 26.53 136 VAL B O 1
ATOM 5180 N N . ILE B 1 157 ? 29.027 6.083 -18.031 1.00 26.51 137 ILE B N 1
ATOM 5181 C CA . ILE B 1 157 ? 28.516 7.256 -17.372 1.00 27.57 137 ILE B CA 1
ATOM 5182 C C . ILE B 1 157 ? 27.490 7.889 -18.259 1.00 31.99 137 ILE B C 1
ATOM 5183 O O . ILE B 1 157 ? 27.761 8.204 -19.454 1.00 33.34 137 ILE B O 1
ATOM 5188 N N . ASP B 1 158 ? 26.320 8.117 -17.686 1.00 29.13 138 ASP B N 1
ATOM 5189 C CA . ASP B 1 158 ? 25.242 8.745 -18.378 1.00 31.44 138 ASP B CA 1
ATOM 5190 C C . ASP B 1 158 ? 24.763 10.006 -17.685 1.00 35.78 138 ASP B C 1
ATOM 5191 O O . ASP B 1 158 ? 24.176 9.943 -16.609 1.00 30.39 138 ASP B O 1
ATOM 5196 N N . LEU B 1 159 ? 24.972 11.150 -18.333 1.00 32.82 139 LEU B N 1
ATOM 5197 C CA . LEU B 1 159 ? 24.700 12.431 -17.710 1.00 36.36 139 LEU B CA 1
ATOM 5198 C C . LEU B 1 159 ? 24.017 13.355 -18.648 1.00 36.93 139 LEU B C 1
ATOM 5199 O O . LEU B 1 159 ? 24.472 13.503 -19.770 1.00 40.66 139 LEU B O 1
ATOM 5204 N N . GLU B 1 160 ? 22.943 13.997 -18.181 1.00 45.46 140 GLU B N 1
ATOM 5205 C CA . GLU B 1 160 ? 22.232 15.009 -18.975 1.00 53.46 140 GLU B CA 1
ATOM 5206 C C . GLU B 1 160 ? 21.852 14.450 -20.366 1.00 52.00 140 GLU B C 1
ATOM 5207 O O . GLU B 1 160 ? 21.742 15.227 -21.315 1.00 53.70 140 GLU B O 1
ATOM 5213 N N . GLY B 1 161 ? 21.691 13.123 -20.484 1.00 49.40 141 GLY B N 1
ATOM 5214 C CA . GLY B 1 161 ? 21.356 12.458 -21.751 1.00 48.28 141 GLY B CA 1
ATOM 5215 C C . GLY B 1 161 ? 22.527 12.096 -22.655 1.00 47.07 141 GLY B C 1
ATOM 5216 O O . GLY B 1 161 ? 22.356 11.469 -23.719 1.00 44.61 141 GLY B O 1
ATOM 5217 N N . GLN B 1 162 ? 23.736 12.478 -22.259 1.00 44.24 142 GLN B N 1
ATOM 5218 C CA . GLN B 1 162 ? 24.934 11.986 -22.954 1.00 41.24 142 GLN B CA 1
ATOM 5219 C C . GLN B 1 162 ? 25.560 10.767 -22.263 1.00 40.21 142 GLN B C 1
ATOM 5220 O O . GLN B 1 162 ? 25.627 10.700 -21.000 1.00 39.03 142 GLN B O 1
ATOM 5226 N N . THR B 1 163 ? 26.065 9.834 -23.064 1.00 32.23 143 THR B N 1
ATOM 5227 C CA . THR B 1 163 ? 26.665 8.622 -22.579 1.00 34.41 143 THR B CA 1
ATOM 5228 C C . THR B 1 163 ? 28.176 8.600 -22.829 1.00 39.46 143 THR B C 1
ATOM 5229 O O . THR B 1 163 ? 28.639 8.952 -23.906 1.00 37.11 143 THR B O 1
ATOM 5233 N N . TYR B 1 164 ? 28.956 8.160 -21.849 1.00 32.87 144 TYR B N 1
ATOM 5234 C CA . TYR B 1 164 ? 30.396 8.048 -22.032 1.00 32.54 144 TYR B CA 1
ATOM 5235 C C . TYR B 1 164 ? 30.758 6.671 -21.638 1.00 32.08 144 TYR B C 1
ATOM 5236 O O . TYR B 1 164 ? 30.508 6.258 -20.484 1.00 36.22 144 TYR B O 1
ATOM 5245 N N . TYR B 1 165 ? 31.402 5.954 -22.550 1.00 27.90 145 TYR B N 1
ATOM 5246 C CA . TYR B 1 165 ? 31.893 4.622 -22.313 1.00 27.69 145 TYR B CA 1
ATOM 5247 C C . TYR B 1 165 ? 33.360 4.578 -21.993 1.00 30.70 145 TYR B C 1
ATOM 5248 O O . TYR B 1 165 ? 34.151 5.222 -22.683 1.00 36.59 145 TYR B O 1
ATOM 5257 N N . ALA B 1 166 ? 33.777 3.806 -20.986 1.00 26.88 146 ALA B N 1
ATOM 5258 C CA . ALA B 1 166 ? 35.199 3.707 -20.673 1.00 29.93 146 ALA B CA 1
ATOM 5259 C C . ALA B 1 166 ? 35.658 2.351 -20.153 1.00 30.82 146 ALA B C 1
ATOM 5260 O O . ALA B 1 166 ? 35.100 1.790 -19.223 1.00 30.91 146 ALA B O 1
ATOM 5262 N N . GLU B 1 167 ? 36.741 1.837 -20.704 1.00 29.46 147 GLU B N 1
ATOM 5263 C CA . GLU B 1 167 ? 37.374 0.652 -20.113 1.00 34.51 147 GLU B CA 1
ATOM 5264 C C . GLU B 1 167 ? 38.469 1.058 -19.140 1.00 32.86 147 GLU B C 1
ATOM 5265 O O . GLU B 1 167 ? 38.896 0.291 -18.315 1.00 32.54 147 GLU B O 1
ATOM 5271 N N . LYS B 1 168 ? 38.964 2.278 -19.275 1.00 36.38 148 LYS B N 1
ATOM 5272 C CA . LYS B 1 168 ? 39.888 2.824 -18.258 1.00 37.00 148 LYS B CA 1
ATOM 5273 C C . LYS B 1 168 ? 39.706 4.347 -18.108 1.00 31.66 148 LYS B C 1
ATOM 5274 O O . LYS B 1 168 ? 39.162 5.023 -18.990 1.00 33.79 148 LYS B O 1
ATOM 5280 N N . ALA B 1 169 ? 40.149 4.871 -16.984 1.00 32.26 149 ALA B N 1
ATOM 5281 C CA . ALA B 1 169 ? 39.899 6.262 -16.705 1.00 35.90 149 ALA B CA 1
ATOM 5282 C C . ALA B 1 169 ? 40.292 7.245 -17.837 1.00 37.14 149 ALA B C 1
ATOM 5283 O O . ALA B 1 169 ? 39.580 8.235 -18.081 1.00 35.71 149 ALA B O 1
ATOM 5285 N N . ALA B 1 170 ? 41.355 6.929 -18.571 1.00 37.35 150 ALA B N 1
ATOM 5286 C CA . ALA B 1 170 ? 41.830 7.832 -19.628 1.00 38.76 150 ALA B CA 1
ATOM 5287 C C . ALA B 1 170 ? 40.898 7.886 -20.811 1.00 42.02 150 ALA B C 1
ATOM 5288 O O . ALA B 1 170 ? 40.870 8.912 -21.502 1.00 38.09 150 ALA B O 1
ATOM 5290 N N . ASP B 1 171 ? 40.088 6.822 -21.035 1.00 35.30 151 ASP B N 1
ATOM 5291 C CA . ASP B 1 171 ? 39.009 6.927 -22.026 1.00 35.56 151 ASP B CA 1
ATOM 5292 C C . ASP B 1 171 ? 37.986 7.977 -21.744 1.00 35.98 151 ASP B C 1
ATOM 5293 O O . ASP B 1 171 ? 37.238 8.322 -22.651 1.00 37.78 151 ASP B O 1
ATOM 5298 N N . LEU B 1 172 ? 37.854 8.467 -20.502 1.00 30.48 152 LEU B N 1
ATOM 5299 C CA . LEU B 1 172 ? 36.786 9.425 -20.262 1.00 33.81 152 LEU B CA 1
ATOM 5300 C C . LEU B 1 172 ? 37.220 10.795 -20.807 1.00 33.52 152 LEU B C 1
ATOM 5301 O O . LEU B 1 172 ? 38.408 11.053 -20.812 1.00 35.56 152 LEU B O 1
ATOM 5306 N N . PRO B 1 173 ? 36.281 11.665 -21.223 1.00 33.45 153 PRO B N 1
ATOM 5307 C CA . PRO B 1 173 ? 36.616 13.045 -21.657 1.00 35.74 153 PRO B CA 1
ATOM 5308 C C . PRO B 1 173 ? 37.342 13.839 -20.565 1.00 36.28 153 PRO B C 1
ATOM 5309 O O . PRO B 1 173 ? 37.215 13.497 -19.375 1.00 35.16 153 PRO B O 1
ATOM 5313 N N . ALA B 1 174 ? 38.081 14.880 -20.955 1.00 33.28 154 ALA B N 1
ATOM 5314 C CA . ALA B 1 174 ? 39.011 15.626 -20.024 1.00 30.28 154 ALA B CA 1
ATOM 5315 C C . ALA B 1 174 ? 38.322 16.154 -18.777 1.00 26.32 154 ALA B C 1
ATOM 5316 O O . ALA B 1 174 ? 38.940 16.386 -17.694 1.00 27.48 154 ALA B O 1
ATOM 5318 N N . LEU B 1 175 ? 37.055 16.449 -18.922 1.00 26.84 155 LEU B N 1
ATOM 5319 C CA . LEU B 1 175 ? 36.338 17.041 -17.843 1.00 28.47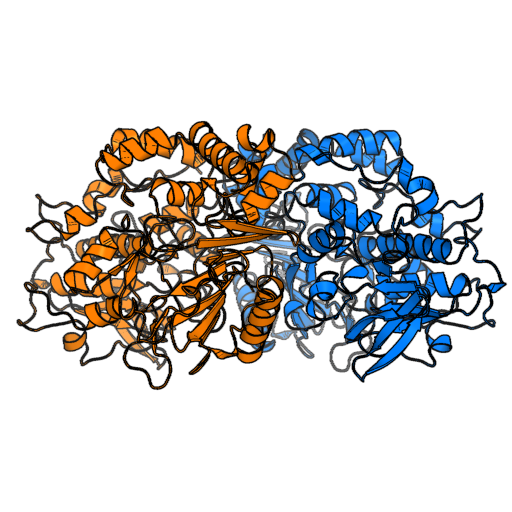 155 LEU B CA 1
ATOM 5320 C C . LEU B 1 175 ? 36.426 16.166 -16.515 1.00 26.55 155 LEU B C 1
ATOM 5321 O O . LEU B 1 175 ? 36.426 16.682 -15.394 1.00 23.96 155 LEU B O 1
ATOM 5326 N N . PHE B 1 176 ? 36.495 14.844 -16.672 1.00 25.97 156 PHE B N 1
ATOM 5327 C CA . PHE B 1 176 ? 36.505 13.933 -15.509 1.00 26.43 156 PHE B CA 1
ATOM 5328 C C . PHE B 1 176 ? 37.832 13.966 -14.760 1.00 26.45 156 PHE B C 1
ATOM 5329 O O . PHE B 1 176 ? 37.876 13.947 -13.473 1.00 22.48 156 PHE B O 1
ATOM 5337 N N . GLN B 1 177 ? 38.913 14.030 -15.513 1.00 24.78 157 GLN B N 1
ATOM 5338 C CA . GLN B 1 177 ? 40.215 14.235 -14.943 1.00 24.91 157 GLN B CA 1
ATOM 5339 C C . GLN B 1 177 ? 40.337 15.625 -14.297 1.00 24.89 157 GLN B C 1
ATOM 5340 O O . GLN B 1 177 ? 40.951 15.759 -13.273 1.00 23.35 157 GLN B O 1
ATOM 5346 N N . GLU B 1 178 ? 39.725 16.634 -14.874 1.00 21.26 158 GLU B N 1
ATOM 5347 C CA . GLU B 1 178 ? 39.723 17.945 -14.237 1.00 23.53 158 GLU B CA 1
ATOM 5348 C C . GLU B 1 178 ? 39.027 17.903 -12.900 1.00 23.64 158 GLU B C 1
ATOM 5349 O O . GLU B 1 178 ? 39.482 18.546 -11.949 1.00 22.62 158 GLU B O 1
ATOM 5355 N N . VAL B 1 179 ? 37.868 17.220 -12.844 1.00 23.27 159 VAL B N 1
ATOM 5356 C CA . VAL B 1 179 ? 37.153 17.029 -11.562 1.00 21.42 159 VAL B CA 1
ATOM 5357 C C . VAL B 1 179 ? 38.037 16.302 -10.540 1.00 21.82 159 VAL B C 1
ATOM 5358 O O . VAL B 1 179 ? 38.116 16.699 -9.366 1.00 20.95 159 VAL B O 1
ATOM 5362 N N . THR B 1 180 ? 38.700 15.235 -10.989 1.00 22.43 160 THR B N 1
ATOM 5363 C CA . THR B 1 180 ? 39.552 14.436 -10.101 1.00 26.04 160 THR B CA 1
ATOM 5364 C C . THR B 1 180 ? 40.709 15.282 -9.557 1.00 23.94 160 THR B C 1
ATOM 5365 O O . THR B 1 180 ? 41.061 15.244 -8.329 1.00 20.89 160 THR B O 1
ATOM 5369 N N . ASP B 1 181 ? 41.281 16.105 -10.418 1.00 22.75 161 ASP B N 1
ATOM 5370 C CA . ASP B 1 181 ? 42.408 16.983 -9.945 1.00 22.12 161 ASP B CA 1
ATOM 5371 C C . ASP B 1 181 ? 41.906 18.022 -8.952 1.00 21.20 161 ASP B C 1
ATOM 5372 O O . ASP B 1 181 ? 42.638 18.385 -8.016 1.00 20.65 161 ASP B O 1
ATOM 5377 N N . ALA B 1 182 ? 40.694 18.548 -9.179 1.00 20.82 162 ALA B N 1
ATOM 5378 C CA . ALA B 1 182 ? 40.226 19.624 -8.357 1.00 20.97 162 ALA B CA 1
ATOM 5379 C C . ALA B 1 182 ? 39.931 19.076 -6.956 1.00 19.79 162 ALA B C 1
ATOM 5380 O O . ALA B 1 182 ? 40.319 19.689 -5.977 1.00 20.11 162 ALA B O 1
ATOM 5382 N N . TRP B 1 183 ? 39.316 17.901 -6.891 1.00 19.54 163 TRP B N 1
ATOM 5383 C CA . TRP B 1 183 ? 39.108 17.173 -5.608 1.00 20.39 163 TRP B CA 1
ATOM 5384 C C . TRP B 1 183 ? 40.358 16.821 -4.908 1.00 20.16 163 TRP B C 1
ATOM 5385 O O . TRP B 1 183 ? 40.418 16.999 -3.648 1.00 18.90 163 TRP B O 1
ATOM 5396 N N . ALA B 1 184 ? 41.344 16.266 -5.634 1.00 19.39 164 ALA B N 1
ATOM 5397 C CA . ALA B 1 184 ? 42.680 15.955 -5.003 1.00 21.40 164 ALA B CA 1
ATOM 5398 C C . ALA B 1 184 ? 43.320 17.264 -4.446 1.00 24.38 164 ALA B C 1
ATOM 5399 O O . ALA B 1 184 ? 43.783 17.313 -3.261 1.00 20.40 164 ALA B O 1
ATOM 5401 N N . ASP B 1 185 ? 43.262 18.332 -5.254 1.00 22.91 165 ASP B N 1
ATOM 5402 C CA . ASP B 1 185 ? 43.836 19.585 -4.779 1.00 23.91 165 ASP B CA 1
ATOM 5403 C C . ASP B 1 185 ? 43.085 20.192 -3.606 1.00 22.16 165 ASP B C 1
ATOM 5404 O O . ASP B 1 185 ? 43.733 20.758 -2.742 1.00 24.73 165 ASP B O 1
ATOM 5409 N N . ALA B 1 186 ? 41.740 20.131 -3.604 1.00 20.98 166 ALA B N 1
ATOM 5410 C CA . ALA B 1 186 ? 40.958 20.644 -2.489 1.00 22.16 166 ALA B CA 1
ATOM 5411 C C . ALA B 1 186 ? 41.329 19.937 -1.161 1.00 21.12 166 ALA B C 1
ATOM 5412 O O . ALA B 1 186 ? 41.382 20.563 -0.082 1.00 20.46 166 ALA B O 1
ATOM 5414 N N . LEU B 1 187 ? 41.518 18.618 -1.214 1.00 20.61 167 LEU B N 1
ATOM 5415 C CA . LEU B 1 187 ? 41.811 17.843 0.018 1.00 21.34 167 LEU B CA 1
ATOM 5416 C C . LEU B 1 187 ? 43.231 18.098 0.457 1.00 22.08 167 LEU B C 1
ATOM 5417 O O . LEU B 1 187 ? 43.542 18.104 1.662 1.00 20.26 167 LEU B O 1
ATOM 5422 N N . GLU B 1 188 ? 44.121 18.257 -0.518 1.00 22.19 168 GLU B N 1
ATOM 5423 C CA . GLU B 1 188 ? 45.539 18.556 -0.175 1.00 25.20 168 GLU B CA 1
ATOM 5424 C C . GLU B 1 188 ? 45.612 19.924 0.489 1.00 27.16 168 GLU B C 1
ATOM 5425 O O . GLU B 1 188 ? 46.128 20.040 1.610 1.00 24.90 168 GLU B O 1
ATOM 5431 N N . SER B 1 189 ? 45.042 20.936 -0.160 1.00 24.93 169 SER B N 1
ATOM 5432 C CA . SER B 1 189 ? 45.081 22.323 0.365 1.00 25.88 169 SER B CA 1
ATOM 5433 C C . SER B 1 189 ? 44.288 22.493 1.626 1.00 29.29 169 SER B C 1
ATOM 5434 O O . SER B 1 189 ? 44.777 23.155 2.539 1.00 29.39 169 SER B O 1
ATOM 5437 N N . GLY B 1 190 ? 43.065 21.931 1.677 1.00 24.69 170 GLY B N 1
ATOM 5438 C CA . GLY B 1 190 ? 42.152 22.164 2.760 1.00 25.53 170 GLY B CA 1
ATOM 5439 C C . GLY B 1 190 ? 42.392 21.319 3.982 1.00 26.51 170 GLY B C 1
ATOM 5440 O O . GLY B 1 190 ? 41.962 21.699 5.086 1.00 26.03 170 GLY B O 1
ATOM 5441 N N . ALA B 1 191 ? 43.000 20.145 3.818 1.00 24.74 171 ALA B N 1
ATOM 5442 C CA . ALA B 1 191 ? 42.992 19.182 4.933 1.00 23.21 171 ALA B CA 1
ATOM 5443 C C . ALA B 1 191 ? 44.318 18.469 5.108 1.00 24.95 171 ALA B C 1
ATOM 5444 O O . ALA B 1 191 ? 44.448 17.630 6.000 1.00 22.48 171 ALA B O 1
ATOM 5446 N N . ARG B 1 192 ? 45.307 18.787 4.263 1.00 20.60 172 ARG B N 1
ATOM 5447 C CA . ARG B 1 192 ? 46.638 18.149 4.380 1.00 21.39 172 ARG B CA 1
ATOM 5448 C C . ARG B 1 192 ? 46.488 16.646 4.195 1.00 22.63 172 ARG B C 1
ATOM 5449 O O . ARG B 1 192 ? 47.067 15.826 4.916 1.00 20.65 172 ARG B O 1
ATOM 5457 N N . PHE B 1 193 ? 45.709 16.292 3.179 1.00 21.11 173 PHE B N 1
ATOM 5458 C CA . PHE B 1 193 ? 45.419 14.889 2.924 1.00 20.71 173 PHE B CA 1
ATOM 5459 C C . PHE B 1 193 ? 46.665 14.013 2.880 1.00 20.63 173 PHE B C 1
ATOM 5460 O O . PHE B 1 193 ? 46.686 12.936 3.495 1.00 21.73 173 PHE B O 1
ATOM 5468 N N . GLY B 1 194 ? 47.699 14.443 2.111 1.00 21.55 174 GLY B N 1
ATOM 5469 C CA . GLY B 1 194 ? 48.931 13.661 1.907 1.00 22.55 174 GLY B CA 1
ATOM 5470 C C . GLY B 1 194 ? 49.628 13.366 3.260 1.00 22.90 174 GLY B C 1
ATOM 5471 O O . GLY B 1 194 ? 50.019 12.246 3.551 1.00 19.39 174 GLY B O 1
ATOM 5472 N N . ASP B 1 195 ? 49.785 14.399 4.060 1.00 23.23 175 ASP B N 1
ATOM 5473 C CA . ASP B 1 195 ? 50.453 14.285 5.356 1.00 23.20 175 ASP B CA 1
ATOM 5474 C C . ASP B 1 195 ? 49.665 13.354 6.250 1.00 21.58 175 ASP B C 1
ATOM 5475 O O . ASP B 1 195 ? 50.285 12.608 7.018 1.00 21.26 175 ASP B O 1
ATOM 5480 N N . ILE B 1 196 ? 48.338 13.524 6.279 1.00 19.99 176 ILE B N 1
ATOM 5481 C CA . ILE B 1 196 ? 47.514 12.649 7.158 1.00 18.80 176 ILE B CA 1
ATOM 5482 C C . ILE B 1 196 ? 47.652 11.238 6.695 1.00 19.27 176 ILE B C 1
ATOM 5483 O O . ILE B 1 196 ? 47.865 10.369 7.519 1.00 18.14 176 ILE B O 1
ATOM 5488 N N . GLN B 1 197 ? 47.535 10.982 5.386 1.00 18.58 177 GLN B N 1
ATOM 5489 C CA . GLN B 1 197 ? 47.682 9.568 4.946 1.00 19.13 177 GLN B CA 1
ATOM 5490 C C . GLN B 1 197 ? 49.010 8.931 5.312 1.00 21.59 177 GLN B C 1
ATOM 5491 O O . GLN B 1 197 ? 49.059 7.733 5.673 1.00 22.15 177 GLN B O 1
ATOM 5497 N N . GLN B 1 198 ? 50.095 9.700 5.180 1.00 22.07 178 GLN B N 1
ATOM 5498 C CA . GLN B 1 198 ? 51.443 9.203 5.544 1.00 21.98 178 GLN B CA 1
ATOM 5499 C C . GLN B 1 198 ? 51.497 8.901 7.032 1.00 21.76 178 GLN B C 1
ATOM 5500 O O . GLN B 1 198 ? 52.047 7.879 7.466 1.00 23.03 178 GLN B O 1
ATOM 5506 N N . ALA B 1 199 ? 50.939 9.763 7.857 1.00 21.91 179 ALA B N 1
ATOM 5507 C CA . ALA B 1 199 ? 51.033 9.523 9.313 1.00 18.50 179 ALA B CA 1
ATOM 5508 C C . ALA B 1 199 ? 50.171 8.273 9.621 1.00 21.98 179 ALA B C 1
ATOM 5509 O O . ALA B 1 199 ? 50.479 7.536 10.539 1.00 21.47 179 ALA B O 1
ATOM 5511 N N . ILE B 1 200 ? 49.067 8.073 8.886 1.00 20.90 180 ILE B N 1
ATOM 5512 C CA . ILE B 1 200 ? 48.254 6.798 9.071 1.00 20.19 180 ILE B CA 1
ATOM 5513 C C . ILE B 1 200 ? 49.100 5.574 8.645 1.00 21.59 180 ILE B C 1
ATOM 5514 O O . ILE B 1 200 ? 49.151 4.541 9.387 1.00 20.71 180 ILE B O 1
ATOM 5519 N N . ARG B 1 201 ? 49.723 5.652 7.461 1.00 23.53 181 ARG B N 1
ATOM 5520 C CA . ARG B 1 201 ? 50.589 4.521 6.997 1.00 26.84 181 ARG B CA 1
ATOM 5521 C C . ARG B 1 201 ? 51.642 4.171 8.034 1.00 26.42 181 ARG B C 1
ATOM 5522 O O . ARG B 1 201 ? 51.801 2.983 8.396 1.00 21.03 181 ARG B O 1
ATOM 5530 N N . ASP B 1 202 ? 52.341 5.210 8.514 1.00 23.78 182 ASP B N 1
ATOM 5531 C CA . ASP B 1 202 ? 53.390 5.009 9.495 1.00 26.85 182 ASP B CA 1
ATOM 5532 C C . ASP B 1 202 ? 52.865 4.731 10.876 1.00 25.68 182 ASP B C 1
ATOM 5533 O O . ASP B 1 202 ? 53.629 4.353 11.729 1.00 24.99 182 ASP B O 1
ATOM 5538 N N . ARG B 1 203 ? 51.582 4.996 11.142 1.00 22.91 183 ARG B N 1
ATOM 5539 C CA . ARG B 1 203 ? 51.021 4.912 12.531 1.00 23.12 183 ARG B CA 1
ATOM 5540 C C . ARG B 1 203 ? 51.775 5.832 13.484 1.00 24.41 183 ARG B C 1
ATOM 5541 O O . ARG B 1 203 ? 52.145 5.471 14.598 1.00 24.43 183 ARG B O 1
ATOM 5549 N N . ASP B 1 204 ? 52.019 7.048 13.003 1.00 22.52 184 ASP B N 1
ATOM 5550 C CA . ASP B 1 204 ? 52.733 8.043 13.792 1.00 24.04 184 ASP B CA 1
ATOM 5551 C C . ASP B 1 204 ? 51.681 8.847 14.538 1.00 22.26 184 ASP B C 1
ATOM 5552 O O . ASP B 1 204 ? 51.164 9.818 13.983 1.00 21.22 184 ASP B O 1
ATOM 5557 N N . VAL B 1 205 ? 51.356 8.426 15.762 1.00 22.11 185 VAL B N 1
ATOM 5558 C CA . VAL B 1 205 ? 50.269 8.933 16.513 1.00 23.32 185 VAL B CA 1
ATOM 5559 C C . VAL B 1 205 ? 50.407 10.472 16.828 1.00 24.01 185 VAL B C 1
ATOM 5560 O O . VAL B 1 205 ? 49.450 11.250 16.622 1.00 22.68 185 VAL B O 1
ATOM 5564 N N . PRO B 1 206 ? 51.575 10.913 17.390 1.00 25.78 186 PRO B N 1
ATOM 5565 C CA . PRO B 1 206 ? 51.697 12.352 17.706 1.00 21.79 186 PRO B CA 1
ATOM 5566 C C . PRO B 1 206 ? 51.429 13.244 16.524 1.00 21.14 186 PRO B C 1
ATOM 5567 O O . PRO B 1 206 ? 50.646 14.206 16.650 1.00 22.38 186 PRO B O 1
ATOM 5571 N N . ARG B 1 207 ? 52.057 12.929 15.387 1.00 20.83 187 ARG B N 1
ATOM 5572 C CA . ARG B 1 207 ? 51.853 13.673 14.156 1.00 22.20 187 ARG B CA 1
ATOM 5573 C C . ARG B 1 207 ? 50.405 13.597 13.652 1.00 18.46 187 ARG B C 1
ATOM 5574 O O . ARG B 1 207 ? 49.749 14.632 13.356 1.00 17.46 187 ARG B O 1
ATOM 5582 N N . LEU B 1 208 ? 49.877 12.370 13.574 1.00 19.72 188 LEU B N 1
ATOM 5583 C CA . LEU B 1 208 ? 48.428 12.200 13.233 1.00 17.48 188 LEU B CA 1
ATOM 5584 C C . LEU B 1 208 ? 47.459 13.105 14.020 1.00 20.22 188 LEU B C 1
ATOM 5585 O O . LEU B 1 208 ? 46.641 13.858 13.444 1.00 19.68 188 LEU B O 1
ATOM 5590 N N . LYS B 1 209 ? 47.580 13.115 15.338 1.00 18.39 189 LYS B N 1
ATOM 5591 C CA . LYS B 1 209 ? 46.731 13.917 16.181 1.00 19.19 189 LYS B CA 1
ATOM 5592 C C . LYS B 1 209 ? 46.923 15.429 16.014 1.00 18.85 189 LYS B C 1
ATOM 5593 O O . LYS B 1 209 ? 45.961 16.176 16.083 1.00 18.63 189 LYS B O 1
ATOM 5599 N N . GLU B 1 210 ? 48.164 15.837 15.809 1.00 19.59 190 GLU B N 1
ATOM 5600 C CA . GLU B 1 210 ? 48.455 17.270 15.450 1.00 19.17 190 GLU B CA 1
ATOM 5601 C C . GLU B 1 210 ? 47.763 17.693 14.185 1.00 19.33 190 GLU B C 1
ATOM 5602 O O . GLU B 1 210 ? 47.099 18.742 14.195 1.00 20.10 190 GLU B O 1
ATOM 5608 N N . LEU B 1 211 ? 47.858 16.887 13.134 1.00 17.58 191 LEU B N 1
ATOM 5609 C CA . LEU B 1 211 ? 47.174 17.243 11.843 1.00 18.78 191 LEU B CA 1
ATOM 5610 C C . LEU B 1 211 ? 45.680 17.212 11.983 1.00 20.33 191 LEU B C 1
ATOM 5611 O O . LEU B 1 211 ? 44.964 18.116 11.528 1.00 21.64 191 LEU B O 1
ATOM 5616 N N . TRP B 1 212 ? 45.155 16.131 12.581 1.00 18.43 192 TRP B N 1
ATOM 5617 C CA . TRP B 1 212 ? 43.719 15.990 12.680 1.00 18.52 192 TRP B CA 1
ATOM 5618 C C . TRP B 1 212 ? 43.106 17.008 13.625 1.00 19.81 192 TRP B C 1
ATOM 5619 O O . TRP B 1 212 ? 42.071 17.581 13.340 1.00 19.24 192 TRP B O 1
ATOM 5630 N N . ASN B 1 213 ? 43.731 17.229 14.768 1.00 20.88 193 ASN B N 1
ATOM 5631 C CA . ASN B 1 213 ? 43.094 18.103 15.776 1.00 20.22 193 ASN B CA 1
ATOM 5632 C C . ASN B 1 213 ? 42.947 19.551 15.296 1.00 20.90 193 ASN B C 1
ATOM 5633 O O . ASN B 1 213 ? 42.030 20.260 15.699 1.00 19.75 193 ASN B O 1
ATOM 5638 N N . THR B 1 214 ? 43.828 19.967 14.415 1.00 20.19 194 THR B N 1
ATOM 5639 C CA . THR B 1 214 ? 43.625 21.301 13.765 1.00 22.68 194 THR B CA 1
ATOM 5640 C C . THR B 1 214 ? 42.304 21.340 13.000 1.00 22.99 194 THR B C 1
ATOM 5641 O O . THR B 1 214 ? 41.505 22.304 13.125 1.00 19.93 194 THR B O 1
ATOM 5645 N N . LEU B 1 215 ? 42.021 20.259 12.237 1.00 22.87 195 LEU B N 1
ATOM 5646 C CA . LEU B 1 215 ? 40.788 20.217 11.404 1.00 22.92 195 LEU B CA 1
ATOM 5647 C C . LEU B 1 215 ? 39.500 20.141 12.184 1.00 20.28 195 LEU B C 1
ATOM 5648 O O . LEU B 1 215 ? 38.470 20.673 11.760 1.00 21.49 195 LEU B O 1
ATOM 5653 N N . VAL B 1 216 ? 39.515 19.485 13.345 1.00 20.52 196 VAL B N 1
ATOM 5654 C CA . VAL B 1 216 ? 38.266 19.284 14.108 1.00 20.02 196 VAL B CA 1
ATOM 5655 C C . VAL B 1 216 ? 37.447 20.585 14.370 1.00 21.31 196 VAL B C 1
ATOM 5656 O O . VAL B 1 216 ? 36.343 20.696 13.885 1.00 19.44 196 VAL B O 1
ATOM 5660 N N . PRO B 1 217 ? 38.018 21.603 15.088 1.00 20.69 197 PRO B N 1
ATOM 5661 C CA . PRO B 1 217 ? 37.182 22.770 15.256 1.00 22.18 197 PRO B CA 1
ATOM 5662 C C . PRO B 1 217 ? 36.931 23.603 13.991 1.00 25.23 197 PRO B C 1
ATOM 5663 O O . PRO B 1 217 ? 35.964 24.375 13.954 1.00 25.17 197 PRO B O 1
ATOM 5667 N N . LEU B 1 218 ? 37.760 23.455 12.988 1.00 24.76 198 LEU B N 1
ATOM 5668 C CA . LEU B 1 218 ? 37.571 24.182 11.702 1.00 27.83 198 LEU B CA 1
ATOM 5669 C C . LEU B 1 218 ? 36.420 23.708 10.880 1.00 29.98 198 LEU B C 1
ATOM 5670 O O . LEU B 1 218 ? 35.758 24.491 10.139 1.00 29.52 198 LEU B O 1
ATOM 5675 N N . TRP B 1 219 ? 36.170 22.409 10.940 1.00 22.72 199 TRP B N 1
ATOM 5676 C CA . TRP B 1 219 ? 35.289 21.824 9.964 1.00 22.42 199 TRP B CA 1
ATOM 5677 C C . TRP B 1 219 ? 34.123 21.142 10.565 1.00 20.24 199 TRP B C 1
ATOM 5678 O O . TRP B 1 219 ? 33.275 20.707 9.846 1.00 20.52 199 TRP B O 1
ATOM 5689 N N . ASP B 1 220 ? 34.030 21.056 11.896 1.00 19.28 200 ASP B N 1
ATOM 5690 C CA . ASP B 1 220 ? 32.897 20.464 12.571 1.00 18.64 200 ASP B CA 1
ATOM 5691 C C . ASP B 1 220 ? 31.575 21.092 12.127 1.00 20.67 200 ASP B C 1
ATOM 5692 O O . ASP B 1 220 ? 30.636 20.376 11.793 1.00 20.00 200 ASP B O 1
ATOM 5697 N N . ASP B 1 221 ? 31.548 22.414 12.070 1.00 20.39 201 ASP B N 1
ATOM 5698 C CA . ASP B 1 221 ? 30.350 23.194 11.805 1.00 27.56 201 ASP B CA 1
ATOM 5699 C C . ASP B 1 221 ? 29.997 23.406 10.368 1.00 27.22 201 ASP B C 1
ATOM 5700 O O . ASP B 1 221 ? 29.057 24.059 10.081 1.00 28.73 201 ASP B O 1
ATOM 5705 N N . ARG B 1 222 ? 30.797 22.896 9.490 1.00 23.56 202 ARG B N 1
ATOM 5706 C CA . ARG B 1 222 ? 30.687 23.210 8.040 1.00 23.40 202 ARG B CA 1
ATOM 5707 C C . ARG B 1 222 ? 30.307 21.953 7.276 1.00 27.80 202 ARG B C 1
ATOM 5708 O O . ARG B 1 222 ? 30.830 20.867 7.579 1.00 23.45 202 ARG B O 1
ATOM 5716 N N . THR B 1 223 ? 29.426 22.103 6.290 1.00 24.24 203 THR B N 1
ATOM 5717 C CA . THR B 1 223 ? 29.055 20.979 5.400 1.00 26.99 203 THR B CA 1
ATOM 5718 C C . THR B 1 223 ? 30.125 20.679 4.330 1.00 26.63 203 THR B C 1
ATOM 5719 O O . THR B 1 223 ? 31.037 21.488 4.024 1.00 22.63 203 THR B O 1
ATOM 5723 N N . PHE B 1 224 ? 29.975 19.488 3.739 1.00 21.88 204 PHE B N 1
ATOM 5724 C CA . PHE B 1 224 ? 30.738 19.067 2.583 1.00 23.35 204 PHE B CA 1
ATOM 5725 C C . PHE B 1 224 ? 30.393 20.019 1.402 1.00 27.01 204 PHE B C 1
ATOM 5726 O O . PHE B 1 224 ? 31.321 20.378 0.651 1.00 28.71 204 PHE B O 1
ATOM 5734 N N . TYR B 1 225 ? 29.125 20.498 1.351 1.00 27.38 205 TYR B N 1
ATOM 5735 C CA . TYR B 1 225 ? 28.670 21.649 0.500 1.00 29.92 205 TYR B CA 1
ATOM 5736 C C . TYR B 1 225 ? 29.601 22.825 0.667 1.00 27.45 205 TYR B C 1
ATOM 5737 O O . TYR B 1 225 ? 30.140 23.354 -0.300 1.00 31.41 205 TYR B O 1
ATOM 5746 N N . ASP B 1 226 ? 29.763 23.271 1.908 1.00 26.50 206 ASP B N 1
ATOM 5747 C CA . ASP B 1 226 ? 30.621 24.398 2.096 1.00 28.24 206 ASP B CA 1
ATOM 5748 C C . ASP B 1 226 ? 32.115 24.181 1.767 1.00 28.17 206 ASP B C 1
ATOM 5749 O O . ASP B 1 226 ? 32.769 25.125 1.318 1.00 27.57 206 ASP B O 1
ATOM 5754 N N . PHE B 1 227 ? 32.668 22.987 2.038 1.00 22.89 207 PHE B N 1
ATOM 5755 C CA . PHE B 1 227 ? 34.027 22.704 1.693 1.00 21.65 207 PHE B CA 1
ATOM 5756 C C . PHE B 1 227 ? 34.217 22.868 0.188 1.00 25.40 207 PHE B C 1
ATOM 5757 O O . PHE B 1 227 ? 35.179 23.482 -0.272 1.00 23.88 207 PHE B O 1
ATOM 5765 N N . VAL B 1 228 ? 33.334 22.265 -0.585 1.00 24.76 208 VAL B N 1
ATOM 5766 C CA . VAL B 1 228 ? 33.383 22.451 -2.061 1.00 31.31 208 VAL B CA 1
ATOM 5767 C C . VAL B 1 228 ? 33.296 23.877 -2.579 1.00 35.39 208 VAL B C 1
ATOM 5768 O O . VAL B 1 228 ? 34.057 24.265 -3.467 1.00 37.88 208 VAL B O 1
ATOM 5772 N N . ALA B 1 229 ? 32.403 24.658 -2.013 1.00 36.03 209 ALA B N 1
ATOM 5773 C CA . ALA B 1 229 ? 32.100 25.991 -2.492 1.00 42.12 209 ALA B CA 1
ATOM 5774 C C . ALA B 1 229 ? 33.116 27.059 -2.041 1.00 41.37 209 ALA B C 1
ATOM 5775 O O . ALA B 1 229 ? 33.117 28.172 -2.587 1.00 43.67 209 ALA B O 1
ATOM 5777 N N . THR B 1 230 ? 33.945 26.758 -1.045 1.00 34.45 210 THR B N 1
ATOM 5778 C CA . THR B 1 230 ? 34.962 27.721 -0.640 1.00 36.92 210 THR B CA 1
ATOM 5779 C C . THR B 1 230 ? 36.349 27.212 -1.055 1.00 34.35 210 THR B C 1
ATOM 5780 O O . THR B 1 230 ? 37.320 27.870 -0.735 1.00 33.02 210 THR B O 1
ATOM 5784 N N . SER B 1 231 ? 36.455 26.053 -1.733 1.00 28.78 211 SER B N 1
ATOM 5785 C CA . SER B 1 231 ? 37.771 25.594 -2.143 1.00 27.65 211 SER B CA 1
ATOM 5786 C C . SER B 1 231 ? 38.181 26.253 -3.464 1.00 29.74 211 SER B C 1
ATOM 5787 O O . SER B 1 231 ? 37.381 26.303 -4.384 1.00 26.10 211 SER B O 1
ATOM 5790 N N . LYS B 1 232 ? 39.412 26.778 -3.540 1.00 31.10 212 LYS B N 1
ATOM 5791 C CA . LYS B 1 232 ? 39.908 27.395 -4.765 1.00 31.79 212 LYS B CA 1
ATOM 5792 C C . LYS B 1 232 ? 39.911 26.487 -5.988 1.00 26.65 212 LYS B C 1
ATOM 5793 O O . LYS B 1 232 ? 39.610 26.916 -7.080 1.00 25.58 212 LYS B O 1
ATOM 5799 N N . ALA B 1 233 ? 40.244 25.219 -5.792 1.00 25.52 213 ALA B N 1
ATOM 5800 C CA . ALA B 1 233 ? 40.297 24.269 -6.899 1.00 26.71 213 ALA B CA 1
ATOM 5801 C C . ALA B 1 233 ? 38.914 24.074 -7.582 1.00 26.71 213 ALA B C 1
ATOM 5802 O O . ALA B 1 233 ? 38.823 24.085 -8.825 1.00 27.17 213 ALA B O 1
ATOM 5804 N N . PHE B 1 234 ? 37.830 23.969 -6.803 1.00 26.28 214 PHE B N 1
ATOM 5805 C CA . PHE B 1 234 ? 36.474 23.827 -7.398 1.00 26.37 214 PHE B CA 1
ATOM 5806 C C . PHE B 1 234 ? 36.008 25.156 -7.936 1.00 27.97 214 PHE B C 1
ATOM 5807 O O . PHE B 1 234 ? 35.303 25.186 -8.939 1.00 27.66 214 PHE B O 1
ATOM 5815 N N . ALA B 1 235 ? 36.428 26.242 -7.288 1.00 27.32 215 ALA B N 1
ATOM 5816 C CA . ALA B 1 235 ? 36.019 27.591 -7.737 1.00 33.63 215 ALA B CA 1
ATOM 5817 C C . ALA B 1 235 ? 36.549 27.870 -9.122 1.00 36.34 215 ALA B C 1
ATOM 5818 O O . ALA B 1 235 ? 35.912 28.590 -9.884 1.00 43.69 215 ALA B O 1
ATOM 5820 N N . LYS B 1 236 ? 37.667 27.267 -9.506 1.00 42.68 216 LYS B N 1
ATOM 5821 C CA . LYS B 1 236 ? 38.193 27.602 -10.833 1.00 43.66 216 LYS B CA 1
ATOM 5822 C C . LYS B 1 236 ? 37.543 26.824 -11.987 1.00 47.30 216 LYS B C 1
ATOM 5823 O O . LYS B 1 236 ? 37.698 27.171 -13.157 1.00 53.12 216 LYS B O 1
ATOM 5829 N N . LEU B 1 237 ? 36.758 25.811 -11.640 1.00 43.73 217 LEU B N 1
ATOM 5830 C CA . LEU B 1 237 ? 36.006 25.028 -12.604 1.00 39.36 217 LEU B CA 1
ATOM 5831 C C . LEU B 1 237 ? 34.622 25.622 -12.849 1.00 35.61 217 LEU B C 1
ATOM 5832 O O . LEU B 1 237 ? 34.068 26.309 -11.995 1.00 30.64 217 LEU B O 1
ATOM 5837 N N . SER B 1 238 ? 34.068 25.336 -14.026 1.00 31.63 218 SER B N 1
ATOM 5838 C CA . SER B 1 238 ? 32.689 25.733 -14.347 1.00 31.07 218 SER B CA 1
ATOM 5839 C C . SER B 1 238 ? 31.715 25.054 -13.360 1.00 32.27 218 SER B C 1
ATOM 5840 O O . SER B 1 238 ? 32.042 24.024 -12.731 1.00 30.28 218 SER B O 1
ATOM 5843 N N . PHE B 1 239 ? 30.534 25.646 -13.226 1.00 29.06 219 PHE B N 1
ATOM 5844 C CA . PHE B 1 239 ? 29.427 25.025 -12.504 1.00 31.13 219 PHE B CA 1
ATOM 5845 C C . PHE B 1 239 ? 29.192 23.565 -12.954 1.00 29.92 219 PHE B C 1
ATOM 5846 O O . PHE B 1 239 ? 29.018 22.710 -12.106 1.00 29.25 219 PHE B O 1
ATOM 5854 N N . GLN B 1 240 ? 29.177 23.317 -14.261 1.00 28.03 220 GLN B N 1
ATOM 5855 C CA . GLN B 1 240 ? 28.878 22.002 -14.781 1.00 37.03 220 GLN B CA 1
ATOM 5856 C C . GLN B 1 240 ? 29.812 20.959 -14.130 1.00 36.83 220 GLN B C 1
ATOM 5857 O O . GLN B 1 240 ? 29.372 19.831 -13.856 1.00 35.97 220 GLN B O 1
ATOM 5863 N N . HIS B 1 241 ? 31.038 21.350 -13.772 1.00 37.52 221 HIS B N 1
ATOM 5864 C CA . HIS B 1 241 ? 32.027 20.411 -13.230 1.00 39.63 221 HIS B CA 1
ATOM 5865 C C . HIS B 1 241 ? 31.672 20.060 -11.843 1.00 38.52 221 HIS B C 1
ATOM 5866 O O . HIS B 1 241 ? 31.896 18.901 -11.398 1.00 33.58 221 HIS B O 1
ATOM 5873 N N . ARG B 1 242 ? 31.184 21.053 -11.104 1.00 31.37 222 ARG B N 1
ATOM 5874 C CA . ARG B 1 242 ? 30.759 20.775 -9.735 1.00 34.37 222 ARG B CA 1
ATOM 5875 C C . ARG B 1 242 ? 29.527 19.889 -9.723 1.00 28.28 222 ARG B C 1
ATOM 5876 O O . ARG B 1 242 ? 29.393 19.082 -8.830 1.00 29.42 222 ARG B O 1
ATOM 5884 N N . GLU B 1 243 ? 28.634 20.067 -10.706 1.00 27.76 223 GLU B N 1
ATOM 5885 C CA . GLU B 1 243 ? 27.453 19.215 -10.832 1.00 31.03 223 GLU B CA 1
ATOM 5886 C C . GLU B 1 243 ? 27.871 17.773 -11.095 1.00 26.50 223 GLU B C 1
ATOM 5887 O O . GLU B 1 243 ? 27.286 16.849 -10.512 1.00 27.10 223 GLU B O 1
ATOM 5893 N N . VAL B 1 244 ? 28.754 17.579 -12.079 1.00 25.89 224 VAL B N 1
ATOM 5894 C CA . VAL B 1 244 ? 29.302 16.243 -12.414 1.00 23.59 224 VAL B CA 1
ATOM 5895 C C . VAL B 1 244 ? 29.846 15.540 -11.160 1.00 25.22 224 VAL B C 1
ATOM 5896 O O . VAL B 1 244 ? 29.498 14.377 -10.883 1.00 22.20 224 VAL B O 1
ATOM 5900 N N . PHE B 1 245 ? 30.667 16.274 -10.409 1.00 22.09 225 PHE B N 1
ATOM 5901 C CA . PHE B 1 245 ? 31.240 15.830 -9.167 1.00 21.83 225 PHE B CA 1
ATOM 5902 C C . PHE B 1 245 ? 30.144 15.305 -8.245 1.00 20.57 225 PHE B C 1
ATOM 5903 O O . PHE B 1 245 ? 30.315 14.233 -7.699 1.00 22.86 225 PHE B O 1
ATOM 5911 N N . GLY B 1 246 ? 29.026 16.016 -8.080 1.00 20.42 226 GLY B N 1
ATOM 5912 C CA . GLY B 1 246 ? 27.957 15.537 -7.188 1.00 22.86 226 GLY B CA 1
ATOM 5913 C C . GLY B 1 246 ? 27.230 14.270 -7.694 1.00 24.61 226 GLY B C 1
ATOM 5914 O O . GLY B 1 246 ? 26.932 13.358 -6.906 1.00 22.56 226 GLY B O 1
ATOM 5915 N N . GLN B 1 247 ? 27.020 14.184 -9.018 1.00 20.84 227 GLN B N 1
ATOM 5916 C CA . GLN B 1 247 ? 26.276 13.077 -9.645 1.00 23.77 227 GLN B CA 1
ATOM 5917 C C . GLN B 1 247 ? 27.101 11.780 -9.792 1.00 22.84 227 GLN B C 1
ATOM 5918 O O . GLN B 1 247 ? 26.615 10.646 -9.524 1.00 21.23 227 GLN B O 1
ATOM 5924 N N . VAL B 1 248 ? 28.343 11.931 -10.228 1.00 23.15 228 VAL B N 1
ATOM 5925 C CA . VAL B 1 248 ? 29.190 10.762 -10.553 1.00 23.00 228 VAL B CA 1
ATOM 5926 C C . VAL B 1 248 ? 30.637 10.940 -10.122 1.00 23.60 228 VAL B C 1
ATOM 5927 O O . VAL B 1 248 ? 31.448 10.029 -10.330 1.00 23.94 228 VAL B O 1
ATOM 5931 N N . GLY B 1 249 ? 30.978 12.045 -9.437 1.00 23.92 229 GLY B N 1
ATOM 5932 C CA . GLY B 1 249 ? 32.362 12.259 -9.002 1.00 20.94 229 GLY B CA 1
ATOM 5933 C C . GLY B 1 249 ? 33.321 12.474 -10.196 1.00 23.81 229 GLY B C 1
ATOM 5934 O O . GLY B 1 249 ? 33.009 13.234 -11.104 1.00 24.88 229 GLY B O 1
ATOM 5935 N N . PHE B 1 250 ? 34.497 11.855 -10.148 1.00 22.52 230 PHE B N 1
ATOM 5936 C CA . PHE B 1 250 ? 35.393 11.861 -11.311 1.00 23.87 230 PHE B CA 1
ATOM 5937 C C . PHE B 1 250 ? 35.192 10.632 -12.208 1.00 23.69 230 PHE B C 1
ATOM 5938 O O . PHE B 1 250 ? 36.016 10.316 -13.048 1.00 24.46 230 PHE B O 1
ATOM 5946 N N . GLY B 1 251 ? 34.093 9.915 -11.966 1.00 24.96 231 GLY B N 1
ATOM 5947 C CA . GLY B 1 251 ? 33.765 8.727 -12.734 1.00 23.22 231 GLY B CA 1
ATOM 5948 C C . GLY B 1 251 ? 33.672 7.459 -11.906 1.00 27.58 231 GLY B C 1
ATOM 5949 O O . GLY B 1 251 ? 33.491 6.386 -12.462 1.00 26.52 231 GLY B O 1
ATOM 5950 N N . THR B 1 252 ? 33.850 7.541 -10.588 1.00 25.10 232 THR B N 1
ATOM 5951 C CA . THR B 1 252 ? 33.840 6.313 -9.788 1.00 27.27 232 THR B CA 1
ATOM 5952 C C . THR B 1 252 ? 32.727 6.373 -8.737 1.00 25.16 232 THR B C 1
ATOM 5953 O O . THR B 1 252 ? 32.628 5.482 -7.926 1.00 25.62 232 THR B O 1
ATOM 5957 N N . GLY B 1 253 ? 31.822 7.358 -8.792 1.00 24.13 233 GLY B N 1
ATOM 5958 C CA . GLY B 1 253 ? 30.740 7.433 -7.739 1.00 25.34 233 GLY B CA 1
ATOM 5959 C C . GLY B 1 253 ? 30.555 8.888 -7.349 1.00 26.14 233 GLY B C 1
ATOM 5960 O O . GLY B 1 253 ? 31.541 9.584 -7.205 1.00 22.78 233 GLY B O 1
ATOM 5961 N N . GLY B 1 254 ? 29.310 9.350 -7.265 1.00 24.41 234 GLY B N 1
ATOM 5962 C CA . GLY B 1 254 ? 29.037 10.752 -6.953 1.00 24.93 234 GLY B CA 1
ATOM 5963 C C . GLY B 1 254 ? 29.014 10.990 -5.457 1.00 26.40 234 GLY B C 1
ATOM 5964 O O . GLY B 1 254 ? 29.090 10.046 -4.634 1.00 23.06 234 GLY B O 1
ATOM 5965 N N . TRP B 1 255 ? 28.904 12.254 -5.097 1.00 26.11 235 TRP B N 1
ATOM 5966 C CA . TRP B 1 255 ? 28.996 12.643 -3.688 1.00 27.43 235 TRP B CA 1
ATOM 5967 C C . TRP B 1 255 ? 27.747 13.306 -3.201 1.00 27.64 235 TRP B C 1
ATOM 5968 O O . TRP B 1 255 ? 27.664 13.601 -2.010 1.00 29.24 235 TRP B O 1
ATOM 5979 N N . ASP B 1 256 ? 26.741 13.536 -4.079 1.00 25.88 236 ASP B N 1
ATOM 5980 C CA . ASP B 1 256 ? 25.657 14.467 -3.738 1.00 29.62 236 ASP B CA 1
ATOM 5981 C C . ASP B 1 256 ? 24.881 14.099 -2.439 1.00 28.18 236 ASP B C 1
ATOM 5982 O O . ASP B 1 256 ? 24.470 14.974 -1.709 1.00 28.41 236 ASP B O 1
ATOM 5987 N N . SER B 1 257 ? 24.712 12.817 -2.157 1.00 27.15 237 SER B N 1
ATOM 5988 C CA . SER B 1 257 ? 24.024 12.368 -0.965 1.00 29.17 237 SER B CA 1
ATOM 5989 C C . SER B 1 257 ? 24.800 12.746 0.322 1.00 27.42 237 SER B C 1
ATOM 5990 O O . SER B 1 257 ? 24.191 12.997 1.377 1.00 26.79 237 SER B O 1
ATOM 5993 N N . ASP B 1 258 ? 26.114 12.901 0.199 1.00 23.27 238 ASP B N 1
ATOM 5994 C CA . ASP B 1 258 ? 26.961 13.328 1.331 1.00 24.66 238 ASP B CA 1
ATOM 5995 C C . ASP B 1 258 ? 27.147 14.847 1.528 1.00 24.61 238 ASP B C 1
ATOM 5996 O O . ASP B 1 258 ? 27.661 15.267 2.595 1.00 20.22 238 ASP B O 1
ATOM 6001 N N . PHE B 1 259 ? 26.715 15.649 0.537 1.00 21.19 239 PHE B N 1
ATOM 6002 C CA . PHE B 1 259 ? 26.983 17.117 0.582 1.00 20.78 239 PHE B CA 1
ATOM 6003 C C . PHE B 1 259 ? 26.477 17.783 1.934 1.00 21.60 239 PHE B C 1
ATOM 6004 O O . PHE B 1 259 ? 27.113 18.725 2.426 1.00 19.54 239 PHE B O 1
ATOM 6012 N N . PRO B 1 260 ? 25.297 17.365 2.468 1.00 21.52 240 PRO B N 1
ATOM 6013 C CA . PRO B 1 260 ? 24.774 18.067 3.664 1.00 23.88 240 PRO B CA 1
ATOM 6014 C C . PRO B 1 260 ? 25.521 17.686 4.941 1.00 21.92 240 PRO B C 1
ATOM 6015 O O . PRO B 1 260 ? 25.258 18.278 5.970 1.00 20.37 240 PRO B O 1
ATOM 6019 N N . ASN B 1 261 ? 26.381 16.654 4.886 1.00 20.46 241 ASN B N 1
ATOM 6020 C CA . ASN B 1 261 ? 26.991 16.194 6.133 1.00 19.57 241 ASN B CA 1
ATOM 6021 C C . ASN B 1 261 ? 28.181 17.015 6.517 1.00 17.58 241 ASN B C 1
ATOM 6022 O O . ASN B 1 261 ? 28.810 17.709 5.726 1.00 16.00 241 ASN B O 1
ATOM 6027 N N . SER B 1 262 ? 28.491 16.897 7.802 1.00 18.68 242 SER B N 1
ATOM 6028 C CA . SER B 1 262 ? 29.700 17.456 8.366 1.00 17.80 242 SER B CA 1
ATOM 6029 C C . SER B 1 262 ? 30.909 17.087 7.543 1.00 17.97 242 SER B C 1
ATOM 6030 O O . SER B 1 262 ? 31.142 15.888 7.277 1.00 17.07 242 SER B O 1
ATOM 6033 N N . MET B 1 263 ? 31.694 18.086 7.115 1.00 15.97 243 MET B N 1
ATOM 6034 C CA . MET B 1 263 ? 32.909 17.772 6.346 1.00 16.56 243 MET B CA 1
ATOM 6035 C C . MET B 1 263 ? 33.832 16.846 7.130 1.00 19.13 243 MET B C 1
ATOM 6036 O O . MET B 1 263 ? 34.595 16.051 6.533 1.00 18.19 243 MET B O 1
ATOM 6041 N N . LEU B 1 264 ? 33.832 16.905 8.486 1.00 18.45 244 LEU B N 1
ATOM 6042 C CA . LEU B 1 264 ? 34.739 15.948 9.158 1.00 16.07 244 LEU B CA 1
ATOM 6043 C C . LEU B 1 264 ? 34.463 14.485 8.776 1.00 17.94 244 LEU B C 1
ATOM 6044 O O . LEU B 1 264 ? 35.381 13.669 8.727 1.00 19.64 244 LEU B O 1
ATOM 6049 N N . GLU B 1 265 ? 33.196 14.112 8.695 1.00 18.98 245 GLU B N 1
ATOM 6050 C CA . GLU B 1 265 ? 32.843 12.744 8.350 1.00 20.11 245 GLU B CA 1
ATOM 6051 C C . GLU B 1 265 ? 33.449 12.373 7.022 1.00 19.91 245 GLU B C 1
ATOM 6052 O O . GLU B 1 265 ? 33.993 11.262 6.871 1.00 19.76 245 GLU B O 1
ATOM 6058 N N . ILE B 1 266 ? 33.434 13.306 6.096 1.00 18.64 246 ILE B N 1
ATOM 6059 C CA . ILE B 1 266 ? 33.954 13.023 4.689 1.00 19.22 246 ILE B CA 1
ATOM 6060 C C . ILE B 1 266 ? 35.456 12.888 4.721 1.00 20.16 246 ILE B C 1
ATOM 6061 O O . ILE B 1 266 ? 36.004 11.933 4.147 1.00 19.88 246 ILE B O 1
ATOM 6066 N N . PHE B 1 267 ? 36.131 13.756 5.497 1.00 19.82 247 PHE B N 1
ATOM 6067 C CA . PHE B 1 267 ? 37.565 13.584 5.711 1.00 17.99 247 PHE B CA 1
ATOM 6068 C C . PHE B 1 267 ? 37.883 12.186 6.220 1.00 18.30 247 PHE B C 1
ATOM 6069 O O . PHE B 1 267 ? 38.834 11.573 5.705 1.00 17.55 247 PHE B O 1
ATOM 6077 N N . ARG B 1 268 ? 37.207 11.744 7.261 1.00 19.78 248 ARG B N 1
ATOM 6078 C CA . ARG B 1 268 ? 37.508 10.460 7.833 1.00 22.49 248 ARG B CA 1
ATOM 6079 C C . ARG B 1 268 ? 37.410 9.359 6.771 1.00 25.01 248 ARG B C 1
ATOM 6080 O O . ARG B 1 268 ? 38.268 8.531 6.647 1.00 21.80 248 ARG B O 1
ATOM 6088 N N . VAL B 1 269 ? 36.349 9.409 6.015 1.00 20.75 249 VAL B N 1
ATOM 6089 C CA . VAL B 1 269 ? 36.085 8.439 4.976 1.00 21.47 249 VAL B CA 1
ATOM 6090 C C . VAL B 1 269 ? 37.243 8.395 3.987 1.00 23.14 249 VAL B C 1
ATOM 6091 O O . VAL B 1 269 ? 37.815 7.364 3.747 1.00 20.30 249 VAL B O 1
ATOM 6095 N N . VAL B 1 270 ? 37.606 9.551 3.465 1.00 21.32 250 VAL B N 1
ATOM 6096 C CA . VAL B 1 270 ? 38.578 9.533 2.352 1.00 21.90 250 VAL B CA 1
ATOM 6097 C C . VAL B 1 270 ? 39.986 9.299 2.937 1.00 21.61 250 VAL B C 1
ATOM 6098 O O . VAL B 1 270 ? 40.800 8.648 2.305 1.00 18.84 250 VAL B O 1
ATOM 6102 N N . MET B 1 271 ? 40.278 9.803 4.152 1.00 19.37 251 MET B N 1
ATOM 6103 C CA . MET B 1 271 ? 41.635 9.630 4.660 1.00 19.54 251 MET B CA 1
ATOM 6104 C C . MET B 1 271 ? 41.989 8.196 4.969 1.00 19.94 251 MET B C 1
ATOM 6105 O O . MET B 1 271 ? 43.194 7.829 4.953 1.00 18.39 251 MET B O 1
ATOM 6110 N N . THR B 1 272 ? 40.960 7.400 5.331 1.00 21.19 252 THR B N 1
ATOM 6111 C CA . THR B 1 272 ? 41.227 5.999 5.696 1.00 19.30 252 THR B CA 1
ATOM 6112 C C . THR B 1 272 ? 40.830 5.023 4.555 1.00 19.9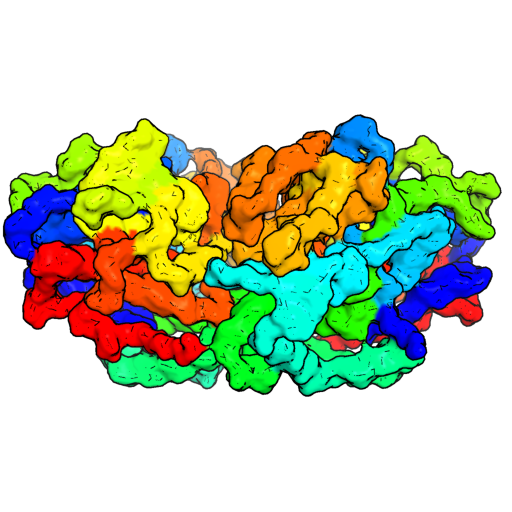8 252 THR B C 1
ATOM 6113 O O . THR B 1 272 ? 40.691 3.819 4.799 1.00 20.71 252 THR B O 1
ATOM 6117 N N . ASN B 1 273 ? 40.673 5.553 3.351 1.00 19.46 253 ASN B N 1
ATOM 6118 C CA . ASN B 1 273 ? 40.377 4.693 2.153 1.00 21.39 253 ASN B CA 1
ATOM 6119 C C . ASN B 1 273 ? 39.093 3.849 2.363 1.00 23.12 253 ASN B C 1
ATOM 6120 O O . ASN B 1 273 ? 39.005 2.729 1.840 1.00 23.19 253 ASN B O 1
ATOM 6125 N N . CYS B 1 274 ? 38.061 4.414 3.024 1.00 19.33 254 CYS B N 1
ATOM 6126 C CA . CYS B 1 274 ? 36.784 3.658 3.135 1.00 22.18 254 CYS B CA 1
ATOM 6127 C C . CYS B 1 274 ? 36.146 3.488 1.712 1.00 27.63 254 CYS B C 1
ATOM 6128 O O . CYS B 1 274 ? 35.479 2.455 1.396 1.00 27.70 254 CYS B O 1
ATOM 6131 N N . ASP B 1 275 ? 36.409 4.487 0.873 1.00 27.36 255 ASP B N 1
ATOM 6132 C CA . ASP B 1 275 ? 35.648 4.683 -0.348 1.00 35.77 255 ASP B CA 1
ATOM 6133 C C . ASP B 1 275 ? 36.296 3.957 -1.515 1.00 37.04 255 ASP B C 1
ATOM 6134 O O . ASP B 1 275 ? 35.825 4.141 -2.629 1.00 40.39 255 ASP B O 1
ATOM 6139 N N . ASP B 1 276 ? 37.340 3.142 -1.268 1.00 38.08 256 ASP B N 1
ATOM 6140 C CA . ASP B 1 276 ? 38.019 2.350 -2.315 1.00 39.42 256 ASP B CA 1
ATOM 6141 C C . ASP B 1 276 ? 38.778 1.065 -1.827 1.00 36.15 256 ASP B C 1
ATOM 6142 O O . ASP B 1 276 ? 38.816 0.771 -0.621 1.00 39.23 256 ASP B O 1
ATOM 6147 N N . HIS B 1 277 ? 39.337 0.268 -2.750 1.00 29.31 257 HIS B N 1
ATOM 6148 C CA . HIS B 1 277 ? 39.864 -1.082 -2.449 1.00 30.94 257 HIS B CA 1
ATOM 6149 C C . HIS B 1 277 ? 38.918 -1.954 -1.605 1.00 31.38 257 HIS B C 1
ATOM 6150 O O . HIS B 1 277 ? 39.258 -2.434 -0.502 1.00 30.75 257 HIS B O 1
ATOM 6157 N N . GLN B 1 278 ? 37.720 -2.170 -2.125 1.00 23.30 258 GLN B N 1
ATOM 6158 C CA . GLN B 1 278 ? 36.679 -2.855 -1.369 1.00 22.28 258 GLN B CA 1
ATOM 6159 C C . GLN B 1 278 ? 36.511 -4.292 -1.891 1.00 22.94 258 GLN B C 1
ATOM 6160 O O . GLN B 1 278 ? 36.663 -4.528 -3.133 1.00 18.59 258 GLN B O 1
ATOM 6166 N N . HIS B 1 279 ? 36.166 -5.203 -0.973 1.00 20.02 259 HIS B N 1
ATOM 6167 C CA . HIS B 1 279 ? 35.838 -6.616 -1.275 1.00 21.04 259 HIS B CA 1
ATOM 6168 C C . HIS B 1 279 ? 34.439 -6.981 -0.873 1.00 23.63 259 HIS B C 1
ATOM 6169 O O . HIS B 1 279 ? 33.873 -6.422 0.138 1.00 19.76 259 HIS B O 1
ATOM 6176 N N . LEU B 1 280 ? 33.874 -7.982 -1.577 1.00 19.02 260 LEU B N 1
ATOM 6177 C CA . LEU B 1 280 ? 32.611 -8.614 -1.179 1.00 18.54 260 LEU B CA 1
ATOM 6178 C C . LEU B 1 280 ? 32.973 -9.950 -0.510 1.00 21.38 260 LEU B C 1
ATOM 6179 O O . LEU B 1 280 ? 34.084 -10.482 -0.741 1.00 22.81 260 LEU B O 1
ATOM 6184 N N . VAL B 1 281 ? 32.090 -10.453 0.374 1.00 19.20 261 VAL B N 1
ATOM 6185 C CA . VAL B 1 281 ? 32.252 -11.720 1.007 1.00 21.84 261 VAL B CA 1
ATOM 6186 C C . VAL B 1 281 ? 31.497 -12.750 0.170 1.00 20.69 261 VAL B C 1
ATOM 6187 O O . VAL B 1 281 ? 30.317 -12.678 -0.001 1.00 19.16 261 VAL B O 1
ATOM 6191 N N . VAL B 1 282 ? 32.233 -13.744 -0.302 1.00 23.00 262 VAL B N 1
ATOM 6192 C CA . VAL B 1 282 ? 31.639 -14.776 -1.150 1.00 22.68 262 VAL B CA 1
ATOM 6193 C C . VAL B 1 282 ? 30.639 -15.608 -0.350 1.00 21.62 262 VAL B C 1
ATOM 6194 O O . VAL B 1 282 ? 30.940 -16.125 0.775 1.00 22.80 262 VAL B O 1
ATOM 6198 N N . GLY B 1 283 ? 29.429 -15.736 -0.883 1.00 19.52 263 GLY B N 1
ATOM 6199 C CA . GLY B 1 283 ? 28.373 -16.433 -0.164 1.00 23.07 263 GLY B CA 1
ATOM 6200 C C . GLY B 1 283 ? 27.545 -15.514 0.811 1.00 22.69 263 GLY B C 1
ATOM 6201 O O . GLY B 1 283 ? 26.563 -15.962 1.355 1.00 20.91 263 GLY B O 1
ATOM 6202 N N . GLY B 1 284 ? 27.976 -14.250 1.033 1.00 18.67 264 GLY B N 1
ATOM 6203 C CA . GLY B 1 284 ? 27.091 -13.270 1.631 1.00 17.49 264 GLY B CA 1
ATOM 6204 C C . GLY B 1 284 ? 27.786 -12.883 2.960 1.00 17.63 264 GLY B C 1
ATOM 6205 O O . GLY B 1 284 ? 28.308 -13.744 3.652 1.00 17.67 264 GLY B O 1
ATOM 6206 N N . VAL B 1 285 ? 27.810 -11.597 3.277 1.00 17.51 265 VAL B N 1
ATOM 6207 C CA . VAL B 1 285 ? 28.518 -11.124 4.496 1.00 16.23 265 VAL B CA 1
ATOM 6208 C C . VAL B 1 285 ? 27.719 -11.519 5.726 1.00 15.95 265 VAL B C 1
ATOM 6209 O O . VAL B 1 285 ? 28.260 -11.496 6.815 1.00 17.65 265 VAL B O 1
ATOM 6213 N N . GLU B 1 286 ? 26.445 -11.895 5.593 1.00 17.34 266 GLU B N 1
ATOM 6214 C CA . GLU B 1 286 ? 25.702 -12.441 6.747 1.00 17.66 266 GLU B CA 1
ATOM 6215 C C . GLU B 1 286 ? 26.387 -13.642 7.381 1.00 17.38 266 GLU B C 1
ATOM 6216 O O . GLU B 1 286 ? 26.293 -13.910 8.666 1.00 16.64 266 GLU B O 1
ATOM 6222 N N . GLN B 1 287 ? 27.196 -14.367 6.582 1.00 18.43 267 GLN B N 1
ATOM 6223 C CA . GLN B 1 287 ? 28.072 -15.450 7.171 1.00 19.08 267 GLN B CA 1
ATOM 6224 C C . GLN B 1 287 ? 28.986 -14.980 8.307 1.00 19.22 267 GLN B C 1
ATOM 6225 O O . GLN B 1 287 ? 29.420 -15.775 9.161 1.00 17.69 267 GLN B O 1
ATOM 6231 N N . VAL B 1 288 ? 29.290 -13.689 8.365 1.00 17.89 268 VAL B N 1
ATOM 6232 C CA . VAL B 1 288 ? 30.155 -13.217 9.414 1.00 16.79 268 VAL B CA 1
ATOM 6233 C C . VAL B 1 288 ? 29.426 -13.297 10.766 1.00 16.01 268 VAL B C 1
ATOM 6234 O O . VAL B 1 288 ? 29.893 -14.016 11.668 1.00 19.92 268 VAL B O 1
ATOM 6238 N N . PRO B 1 289 ? 28.264 -12.607 10.932 1.00 18.37 269 PRO B N 1
ATOM 6239 C CA . PRO B 1 289 ? 27.640 -12.645 12.295 1.00 17.82 269 PRO B CA 1
ATOM 6240 C C . PRO B 1 289 ? 27.085 -14.058 12.498 1.00 19.31 269 PRO B C 1
ATOM 6241 O O . PRO B 1 289 ? 27.204 -14.568 13.592 1.00 19.59 269 PRO B O 1
ATOM 6245 N N . GLN B 1 290 ? 26.591 -14.730 11.430 1.00 18.44 270 GLN B N 1
ATOM 6246 C CA . GLN B 1 290 ? 26.119 -16.129 11.639 1.00 20.14 270 GLN B CA 1
ATOM 6247 C C . GLN B 1 290 ? 27.304 -17.011 12.063 1.00 20.56 270 GLN B C 1
ATOM 6248 O O . GLN B 1 290 ? 27.161 -17.920 12.925 1.00 23.85 270 GLN B O 1
ATOM 6254 N N . GLY B 1 291 ? 28.481 -16.782 11.483 1.00 19.57 271 GLY B N 1
ATOM 6255 C CA . GLY B 1 291 ? 29.670 -17.651 11.834 1.00 19.98 271 GLY B CA 1
ATOM 6256 C C . GLY B 1 291 ? 30.203 -17.323 13.228 1.00 21.07 271 GLY B C 1
ATOM 6257 O O . GLY B 1 291 ? 30.654 -18.234 13.979 1.00 19.69 271 GLY B O 1
ATOM 6258 N N . ILE B 1 292 ? 30.237 -16.014 13.569 1.00 19.84 272 ILE B N 1
ATOM 6259 C CA . ILE B 1 292 ? 30.604 -15.654 14.941 1.00 18.97 272 ILE B CA 1
ATOM 6260 C C . ILE B 1 292 ? 29.671 -16.355 15.966 1.00 17.73 272 ILE B C 1
ATOM 6261 O O . ILE B 1 292 ? 30.168 -16.830 17.017 1.00 20.89 272 ILE B O 1
ATOM 6266 N N . TRP B 1 293 ? 28.362 -16.366 15.732 1.00 19.82 273 TRP B N 1
ATOM 6267 C CA . TRP B 1 293 ? 27.392 -17.041 16.617 1.00 20.06 273 TRP B CA 1
ATOM 6268 C C . TRP B 1 293 ? 27.797 -18.490 16.951 1.00 23.44 273 TRP B C 1
ATOM 6269 O O . TRP B 1 293 ? 27.609 -19.000 18.100 1.00 21.19 273 TRP B O 1
ATOM 6280 N N . ARG B 1 294 ? 28.289 -19.176 15.922 1.00 20.71 274 ARG B N 1
ATOM 6281 C CA . ARG B 1 294 ? 28.573 -20.620 16.029 1.00 22.18 274 ARG B CA 1
ATOM 6282 C C . ARG B 1 294 ? 30.010 -20.980 16.309 1.00 22.48 274 ARG B C 1
ATOM 6283 O O . ARG B 1 294 ? 30.320 -22.156 16.519 1.00 23.88 274 ARG B O 1
ATOM 6291 N N . HIS B 1 295 ? 30.916 -19.999 16.319 1.00 20.50 275 HIS B N 1
ATOM 6292 C CA . HIS B 1 295 ? 32.341 -20.287 16.321 1.00 22.70 275 HIS B CA 1
ATOM 6293 C C . HIS B 1 295 ? 32.837 -20.659 17.658 1.00 23.85 275 HIS B C 1
ATOM 6294 O O . HIS B 1 295 ? 32.557 -19.973 18.626 1.00 26.08 275 HIS B O 1
ATOM 6301 N N . VAL B 1 296 ? 33.614 -21.755 17.704 1.00 23.57 276 VAL B N 1
ATOM 6302 C CA . VAL B 1 296 ? 34.240 -22.233 18.953 1.00 25.31 276 VAL B CA 1
ATOM 6303 C C . VAL B 1 296 ? 35.624 -21.607 19.078 1.00 25.39 276 VAL B C 1
ATOM 6304 O O . VAL B 1 296 ? 36.481 -21.845 18.221 1.00 29.29 276 VAL B O 1
ATOM 6308 N N . PRO B 1 297 ? 35.858 -20.750 20.124 1.00 26.11 277 PRO B N 1
ATOM 6309 C CA . PRO B 1 297 ? 37.236 -20.176 20.252 1.00 29.35 277 PRO B CA 1
ATOM 6310 C C . PRO B 1 297 ? 38.182 -21.328 20.594 1.00 32.54 277 PRO B C 1
ATOM 6311 O O . PRO B 1 297 ? 37.729 -22.328 21.167 1.00 36.96 277 PRO B O 1
ATOM 6315 N N . GLU B 1 298 ? 39.465 -21.195 20.317 1.00 43.03 278 GLU B N 1
ATOM 6316 C CA . GLU B 1 298 ? 40.398 -22.238 20.755 1.00 49.05 278 GLU B CA 1
ATOM 6317 C C . GLU B 1 298 ? 40.637 -22.194 22.274 1.00 53.66 278 GLU B C 1
ATOM 6318 O O . GLU B 1 298 ? 40.852 -23.227 22.924 1.00 52.72 278 GLU B O 1
ATOM 6324 N N . ARG B 1 299 ? 40.502 -20.990 22.822 1.00 52.15 279 ARG B N 1
ATOM 6325 C CA . ARG B 1 299 ? 40.882 -20.676 24.187 1.00 52.66 279 ARG B CA 1
ATOM 6326 C C . ARG B 1 299 ? 39.807 -19.767 24.792 1.00 45.32 279 ARG B C 1
ATOM 6327 O O . ARG B 1 299 ? 39.590 -18.633 24.299 1.00 43.86 279 ARG B O 1
ATOM 6335 N N . CYS B 1 300 ? 39.087 -20.272 25.793 1.00 39.27 280 CYS B N 1
ATOM 6336 C CA . CYS B 1 300 ? 38.168 -19.464 26.589 1.00 33.57 280 CYS B CA 1
ATOM 6337 C C . CYS B 1 300 ? 38.564 -19.606 28.020 1.00 36.31 280 CYS B C 1
ATOM 6338 O O . CYS B 1 300 ? 38.801 -20.718 28.479 1.00 39.09 280 CYS B O 1
ATOM 6341 N N . ALA B 1 301 ? 38.456 -18.515 28.755 1.00 31.05 281 ALA B N 1
ATOM 6342 C CA . ALA B 1 301 ? 38.375 -18.577 30.209 1.00 31.09 281 ALA B CA 1
ATOM 6343 C C . ALA B 1 301 ? 37.069 -19.249 30.620 1.00 31.21 281 ALA B C 1
ATOM 6344 O O . ALA B 1 301 ? 36.021 -19.097 29.989 1.00 28.13 281 ALA B O 1
ATOM 6346 N N . HIS B 1 302 ? 37.138 -20.004 31.713 1.00 32.71 282 HIS B N 1
ATOM 6347 C CA . HIS B 1 302 ? 35.968 -20.610 32.332 1.00 32.42 282 HIS B CA 1
ATOM 6348 C C . HIS B 1 302 ? 35.177 -21.658 31.584 1.00 34.69 282 HIS B C 1
ATOM 6349 O O . HIS B 1 302 ? 34.866 -22.682 32.192 1.00 34.12 282 HIS B O 1
ATOM 6356 N N . TRP B 1 303 ? 34.825 -21.472 30.299 1.00 30.64 283 TRP B N 1
ATOM 6357 C CA . TRP B 1 303 ? 33.862 -22.382 29.671 1.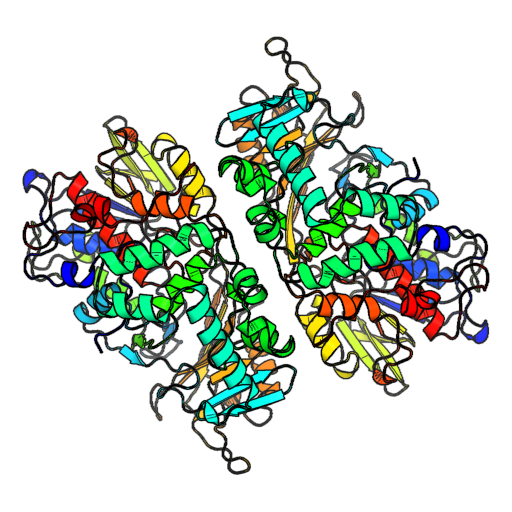00 31.71 283 TRP B CA 1
ATOM 6358 C C . TRP B 1 303 ? 34.483 -23.690 29.244 1.00 33.12 283 TRP B C 1
ATOM 6359 O O . TRP B 1 303 ? 35.659 -23.722 28.902 1.00 30.40 283 TRP B O 1
ATOM 6370 N N . PRO B 1 304 ? 33.690 -24.797 29.283 1.00 38.11 284 PRO B N 1
ATOM 6371 C CA . PRO B 1 304 ? 34.135 -26.101 28.713 1.00 36.61 284 PRO B CA 1
ATOM 6372 C C . PRO B 1 304 ? 34.587 -25.950 27.260 1.00 43.12 284 PRO B C 1
ATOM 6373 O O . PRO B 1 304 ? 33.977 -25.183 26.495 1.00 35.36 284 PRO B O 1
ATOM 6377 N N . GLU B 1 305 ? 35.629 -26.683 26.868 1.00 39.99 285 GLU B N 1
ATOM 6378 C CA . GLU B 1 305 ? 35.995 -26.808 25.471 1.00 43.29 285 GLU B CA 1
ATOM 6379 C C . GLU B 1 305 ? 34.747 -27.088 24.615 1.00 40.11 285 GLU B C 1
ATOM 6380 O O . GLU B 1 305 ? 33.821 -27.806 25.047 1.00 37.59 285 GLU B O 1
ATOM 6386 N N . GLY B 1 306 ? 34.684 -26.493 23.426 1.00 33.30 286 GLY B N 1
ATOM 6387 C CA . GLY B 1 306 ? 33.511 -26.687 22.539 1.00 32.03 286 GLY B CA 1
ATOM 6388 C C . GLY B 1 306 ? 32.402 -25.659 22.772 1.00 30.15 286 GLY B C 1
ATOM 6389 O O . GLY B 1 306 ? 31.430 -25.635 22.053 1.00 28.00 286 GLY B O 1
ATOM 6390 N N . THR B 1 307 ? 32.534 -24.803 23.787 1.00 28.46 287 THR B N 1
ATOM 6391 C CA . THR B 1 307 ? 31.523 -23.738 24.008 1.00 27.75 287 THR B CA 1
ATOM 6392 C C . THR B 1 307 ? 31.505 -22.694 22.868 1.00 26.21 287 THR B C 1
ATOM 6393 O O . THR B 1 307 ? 32.556 -22.261 22.424 1.00 23.99 287 THR B O 1
ATOM 6397 N N . SER B 1 308 ? 30.316 -22.322 22.418 1.00 25.90 288 SER B N 1
ATOM 6398 C CA . SER B 1 308 ? 30.151 -21.189 21.505 1.00 27.09 288 SER B CA 1
ATOM 6399 C C . SER B 1 308 ? 29.013 -20.303 21.984 1.00 25.03 288 SER B C 1
ATOM 6400 O O . SER B 1 308 ? 28.304 -20.664 22.891 1.00 26.62 288 SER B O 1
ATOM 6403 N N . LEU B 1 309 ? 28.898 -19.085 21.434 1.00 24.39 289 LEU B N 1
ATOM 6404 C CA . LEU B 1 309 ? 27.731 -18.267 21.776 1.00 22.75 289 LEU B CA 1
ATOM 6405 C C . LEU B 1 309 ? 26.453 -19.119 21.611 1.00 26.09 289 LEU B C 1
ATOM 6406 O O . LEU B 1 309 ? 25.595 -19.147 22.474 1.00 24.80 289 LEU B O 1
ATOM 6411 N N . SER B 1 310 ? 26.316 -19.783 20.472 1.00 23.69 290 SER B N 1
ATOM 6412 C CA . SER B 1 310 ? 25.151 -20.627 20.255 1.00 26.65 290 SER B CA 1
ATOM 6413 C C . SER B 1 310 ? 24.874 -21.663 21.416 1.00 27.30 290 SER B C 1
ATOM 6414 O O . SER B 1 310 ? 23.734 -21.747 21.886 1.00 27.09 290 SER B O 1
ATOM 6417 N N . SER B 1 311 ? 25.921 -22.378 21.866 1.00 27.69 291 SER B N 1
ATOM 6418 C CA . SER B 1 311 ? 25.922 -23.362 23.013 1.00 32.33 291 SER B CA 1
ATOM 6419 C C . SER B 1 311 ? 25.407 -22.710 24.240 1.00 29.73 291 SER B C 1
ATOM 6420 O O . SER B 1 311 ? 24.483 -23.176 24.876 1.00 25.85 291 SER B O 1
ATOM 6423 N N . LEU B 1 312 ? 26.062 -21.623 24.586 1.00 27.85 292 LEU B N 1
ATOM 6424 C CA . LEU B 1 312 ? 25.689 -20.881 25.773 1.00 28.54 292 LEU B CA 1
ATOM 6425 C C . LEU B 1 312 ? 24.261 -20.437 25.717 1.00 30.70 292 LEU B C 1
ATOM 6426 O O . LEU B 1 312 ? 23.636 -20.333 26.755 1.00 30.05 292 LEU B O 1
ATOM 6431 N N . HIS B 1 313 ? 23.683 -20.206 24.563 1.00 25.58 293 HIS B N 1
ATOM 6432 C CA . HIS B 1 313 ? 22.312 -19.751 24.535 1.00 25.95 293 HIS B CA 1
ATOM 6433 C C . HIS B 1 313 ? 21.229 -20.858 24.375 1.00 29.32 293 HIS B C 1
ATOM 6434 O O . HIS B 1 313 ? 20.082 -20.574 24.297 1.00 29.76 293 HIS B O 1
ATOM 6441 N N . GLY B 1 314 ? 21.615 -22.110 24.304 1.00 31.62 294 GLY B N 1
ATOM 6442 C CA . GLY B 1 314 ? 20.675 -23.148 23.822 1.00 30.96 294 GLY B CA 1
ATOM 6443 C C . GLY B 1 314 ? 20.217 -22.912 22.388 1.00 34.90 294 GLY B C 1
ATOM 6444 O O . GLY B 1 314 ? 19.141 -23.371 22.040 1.00 38.19 294 GLY B O 1
ATOM 6445 N N . GLY B 1 315 ? 20.991 -22.161 21.578 1.00 30.98 295 GLY B N 1
ATOM 6446 C CA . GLY B 1 315 ? 20.796 -22.050 20.099 1.00 29.74 295 GLY B CA 1
ATOM 6447 C C . GLY B 1 315 ? 20.313 -20.761 19.469 1.00 33.53 295 GLY B C 1
ATOM 6448 O O . GLY B 1 315 ? 20.595 -20.514 18.262 1.00 35.18 295 GLY B O 1
ATOM 6449 N N . ALA B 1 316 ? 19.655 -19.895 20.279 1.00 30.17 296 ALA B N 1
ATOM 6450 C CA . ALA B 1 316 ? 18.988 -18.686 19.783 1.00 27.16 296 ALA B CA 1
ATOM 6451 C C . ALA B 1 316 ? 19.186 -17.524 20.744 1.00 26.95 296 ALA B C 1
ATOM 6452 O O . ALA B 1 316 ? 19.183 -17.769 21.949 1.00 23.37 296 ALA B O 1
ATOM 6454 N N . PRO B 1 317 ? 19.310 -16.285 20.225 1.00 26.60 297 PRO B N 1
ATOM 6455 C CA . PRO B 1 317 ? 19.267 -15.131 21.156 1.00 26.78 297 PRO B CA 1
ATOM 6456 C C . PRO B 1 317 ? 17.853 -14.968 21.784 1.00 31.27 297 PRO B C 1
ATOM 6457 O O . PRO B 1 317 ? 16.890 -15.479 21.223 1.00 26.23 297 PRO B O 1
ATOM 6461 N N . ARG B 1 318 ? 17.743 -14.348 22.971 1.00 25.87 298 ARG B N 1
ATOM 6462 C CA . ARG B 1 318 ? 16.485 -13.898 23.509 1.00 23.62 298 ARG B CA 1
ATOM 6463 C C . ARG B 1 318 ? 15.790 -12.947 22.591 1.00 25.83 298 ARG B C 1
ATOM 6464 O O . ARG B 1 318 ? 16.373 -12.489 21.618 1.00 25.57 298 ARG B O 1
ATOM 6472 N N . THR B 1 319 ? 14.515 -12.687 22.848 1.00 22.23 299 THR B N 1
ATOM 6473 C CA . THR B 1 319 ? 13.698 -11.862 21.987 1.00 26.05 299 THR B CA 1
ATOM 6474 C C . THR B 1 319 ? 14.050 -10.382 22.166 1.00 24.55 299 THR B C 1
ATOM 6475 O O . THR B 1 319 ? 15.035 -10.078 22.854 1.00 22.69 299 THR B O 1
ATOM 6479 N N . GLY B 1 320 ? 13.266 -9.499 21.551 1.00 24.55 300 GLY B N 1
ATOM 6480 C CA . GLY B 1 320 ? 13.399 -8.038 21.616 1.00 24.17 300 GLY B CA 1
ATOM 6481 C C . GLY B 1 320 ? 13.329 -7.459 23.030 1.00 25.96 300 GLY B C 1
ATOM 6482 O O . GLY B 1 320 ? 12.552 -7.958 23.868 1.00 22.52 300 GLY B O 1
ATOM 6483 N N . VAL B 1 321 ? 14.089 -6.391 23.272 1.00 22.36 301 VAL B N 1
ATOM 6484 C CA . VAL B 1 321 ? 14.057 -5.710 24.580 1.00 22.16 301 VAL B CA 1
ATOM 6485 C C . VAL B 1 321 ? 13.041 -4.614 24.502 1.00 22.14 301 VAL B C 1
ATOM 6486 O O . VAL B 1 321 ? 13.015 -3.902 23.499 1.00 21.66 301 VAL B O 1
ATOM 6490 N N . LYS B 1 322 ? 12.222 -4.423 25.571 1.00 19.17 302 LYS B N 1
ATOM 6491 C CA . LYS B 1 322 ? 11.337 -3.268 25.563 1.00 21.92 302 LYS B CA 1
ATOM 6492 C C . LYS B 1 322 ? 11.636 -2.280 26.710 1.00 25.29 302 LYS B C 1
ATOM 6493 O O . LYS B 1 322 ? 11.296 -1.113 26.568 1.00 24.68 302 LYS B O 1
ATOM 6499 N N . ARG B 1 323 ? 12.256 -2.756 27.800 1.00 24.52 303 ARG B N 1
ATOM 6500 C CA . ARG B 1 323 ? 12.629 -1.858 28.929 1.00 28.79 303 ARG B CA 1
ATOM 6501 C C . ARG B 1 323 ? 14.019 -2.152 29.538 1.00 20.99 303 ARG B C 1
ATOM 6502 O O . ARG B 1 323 ? 14.425 -3.320 29.693 1.00 25.89 303 ARG B O 1
ATOM 6510 N N . ILE B 1 324 ? 14.740 -1.093 29.884 1.00 23.02 304 ILE B N 1
ATOM 6511 C CA . ILE B 1 324 ? 15.983 -1.220 30.663 1.00 25.12 304 ILE B CA 1
ATOM 6512 C C . ILE B 1 324 ? 15.875 -0.304 31.900 1.00 23.57 304 ILE B C 1
ATOM 6513 O O . ILE B 1 324 ? 15.544 0.864 31.773 1.00 24.79 304 ILE B O 1
ATOM 6518 N N . ALA B 1 325 ? 16.064 -0.877 33.084 1.00 24.30 305 ALA B N 1
ATOM 6519 C CA . ALA B 1 325 ? 15.894 -0.005 34.250 1.00 24.05 305 ALA B CA 1
ATOM 6520 C C . ALA B 1 325 ? 16.900 -0.324 35.316 1.00 25.52 305 ALA B C 1
ATOM 6521 O O . ALA B 1 325 ? 17.548 -1.369 35.266 1.00 21.51 305 ALA B O 1
ATOM 6523 N N . ARG B 1 326 ? 17.043 0.607 36.275 1.00 26.57 306 ARG B N 1
ATOM 6524 C CA . ARG B 1 326 ? 17.904 0.319 37.424 1.00 27.66 306 ARG B CA 1
ATOM 6525 C C . ARG B 1 326 ? 17.104 -0.401 38.495 1.00 27.58 306 ARG B C 1
ATOM 6526 O O . ARG B 1 326 ? 16.102 0.138 38.951 1.00 28.37 306 ARG B O 1
ATOM 6534 N N . ALA B 1 327 ? 17.539 -1.585 38.909 1.00 29.69 307 ALA B N 1
ATOM 6535 C CA . ALA B 1 327 ? 16.735 -2.406 39.873 1.00 28.95 307 ALA B CA 1
ATOM 6536 C C . ALA B 1 327 ? 17.051 -1.897 41.305 1.00 31.16 307 ALA B C 1
ATOM 6537 O O . ALA B 1 327 ? 18.043 -1.259 41.496 1.00 27.49 307 ALA B O 1
ATOM 6539 N N . SER B 1 328 ? 16.248 -2.248 42.288 1.00 33.24 308 SER B N 1
ATOM 6540 C CA . SER B 1 328 ? 16.493 -1.794 43.687 1.00 35.58 308 SER B CA 1
ATOM 6541 C C . SER B 1 328 ? 17.753 -2.439 44.304 1.00 32.57 308 SER B C 1
ATOM 6542 O O . SER B 1 328 ? 18.342 -1.871 45.230 1.00 37.85 308 SER B O 1
ATOM 6545 N N . ASP B 1 329 ? 18.165 -3.613 43.822 1.00 31.98 309 ASP B N 1
ATOM 6546 C CA . ASP B 1 329 ? 19.474 -4.213 44.190 1.00 32.91 309 ASP B CA 1
ATOM 6547 C C . ASP B 1 329 ? 20.687 -3.566 43.502 1.00 30.49 309 ASP B C 1
ATOM 6548 O O . ASP B 1 329 ? 21.804 -4.057 43.666 1.00 26.26 309 ASP B O 1
ATOM 6553 N N . GLY B 1 330 ? 20.484 -2.472 42.772 1.00 28.94 310 GLY B N 1
ATOM 6554 C CA . GLY B 1 330 ? 21.596 -1.776 42.085 1.00 31.60 310 GLY B CA 1
ATOM 6555 C C . GLY B 1 330 ? 22.008 -2.364 40.726 1.00 33.95 310 GLY B C 1
ATOM 6556 O O . GLY B 1 330 ? 22.841 -1.770 40.002 1.00 26.58 310 GLY B O 1
ATOM 6557 N N . ARG B 1 331 ? 21.421 -3.509 40.366 1.00 30.61 311 ARG B N 1
ATOM 6558 C CA . ARG B 1 331 ? 21.793 -4.203 39.115 1.00 29.27 311 ARG B CA 1
ATOM 6559 C C . ARG B 1 331 ? 20.887 -3.617 38.031 1.00 28.68 311 ARG B C 1
ATOM 6560 O O . ARG B 1 331 ? 20.013 -2.779 38.318 1.00 27.31 311 ARG B O 1
ATOM 6568 N N . LEU B 1 332 ? 21.086 -4.014 36.766 1.00 24.92 312 LEU B N 1
ATOM 6569 C CA . LEU B 1 332 ? 20.253 -3.444 35.714 1.00 23.11 312 LEU B CA 1
ATOM 6570 C C . LEU B 1 332 ? 19.156 -4.428 35.335 1.00 23.62 312 LEU B C 1
ATOM 6571 O O . LEU B 1 332 ? 19.443 -5.615 35.145 1.00 30.10 312 LEU B O 1
ATOM 6576 N N . ALA B 1 333 ? 17.967 -3.903 35.149 1.00 23.36 313 ALA B N 1
ATOM 6577 C CA . ALA B 1 333 ? 16.784 -4.732 34.825 1.00 28.36 313 ALA B CA 1
ATOM 6578 C C . ALA B 1 333 ? 16.395 -4.616 33.363 1.00 22.91 313 ALA B C 1
ATOM 6579 O O . ALA B 1 333 ? 15.951 -3.542 32.912 1.00 26.09 313 ALA B O 1
ATOM 6581 N N . VAL B 1 334 ? 16.363 -5.761 32.706 1.00 25.55 314 VAL B N 1
ATOM 6582 C CA . VAL B 1 334 ? 16.081 -5.836 31.263 1.00 23.54 314 VAL B CA 1
ATOM 6583 C C . VAL B 1 334 ? 14.808 -6.647 31.059 1.00 19.76 314 VAL B C 1
ATOM 6584 O O . VAL B 1 334 ? 14.773 -7.827 31.482 1.00 27.14 314 VAL B O 1
ATOM 6588 N N . THR B 1 335 ? 13.796 -6.015 30.493 1.00 20.62 315 THR B N 1
ATOM 6589 C CA . THR B 1 335 ? 12.472 -6.665 30.277 1.00 25.26 315 THR B CA 1
ATOM 6590 C C . THR B 1 335 ? 12.296 -6.870 28.754 1.00 24.59 315 THR B C 1
ATOM 6591 O O . THR B 1 335 ? 12.437 -5.915 28.003 1.00 22.67 315 THR B O 1
ATOM 6595 N N . ASP B 1 336 ? 12.075 -8.120 28.336 1.00 25.24 316 ASP B N 1
ATOM 6596 C CA . ASP B 1 336 ? 11.798 -8.413 26.915 1.00 26.22 316 ASP B CA 1
ATOM 6597 C C . ASP B 1 336 ? 10.356 -8.120 26.541 1.00 28.22 316 ASP B C 1
ATOM 6598 O O . ASP B 1 336 ? 9.534 -7.753 27.385 1.00 23.55 316 ASP B O 1
ATOM 6603 N N . ASN B 1 337 ? 10.061 -8.235 25.246 1.00 24.58 317 ASN B N 1
ATOM 6604 C CA . ASN B 1 337 ? 8.801 -7.876 24.701 1.00 26.28 317 ASN B CA 1
ATOM 6605 C C . ASN B 1 337 ? 7.673 -8.595 25.383 1.00 26.16 317 ASN B C 1
ATOM 6606 O O . ASN B 1 337 ? 6.573 -8.106 25.303 1.00 25.48 317 ASN B O 1
ATOM 6611 N N . TRP B 1 338 ? 7.933 -9.768 25.965 1.00 22.70 318 TRP B N 1
ATOM 6612 C CA . TRP B 1 338 ? 6.834 -10.604 26.497 1.00 27.89 318 TRP B CA 1
ATOM 6613 C C . TRP B 1 338 ? 6.716 -10.390 28.020 1.00 31.63 318 TRP B C 1
ATOM 6614 O O . TRP B 1 338 ? 5.966 -11.107 28.704 1.00 28.96 318 TRP B O 1
ATOM 6625 N N . GLY B 1 339 ? 7.443 -9.404 28.567 1.00 31.59 319 GLY B N 1
ATOM 6626 C CA . GLY B 1 339 ? 7.370 -9.122 30.014 1.00 27.93 319 GLY B CA 1
ATOM 6627 C C . GLY B 1 339 ? 8.351 -9.848 30.873 1.00 27.83 319 GLY B C 1
ATOM 6628 O O . GLY B 1 339 ? 8.389 -9.605 32.104 1.00 30.04 319 GLY B O 1
ATOM 6629 N N . ASP B 1 340 ? 9.184 -10.735 30.302 1.00 26.81 320 ASP B N 1
ATOM 6630 C CA . ASP B 1 340 ? 10.191 -11.409 31.093 1.00 27.12 320 ASP B CA 1
ATOM 6631 C C . ASP B 1 340 ? 11.361 -10.445 31.527 1.00 32.85 320 ASP B C 1
ATOM 6632 O O . ASP B 1 340 ? 11.968 -9.797 30.687 1.00 30.01 320 ASP B O 1
ATOM 6637 N N . CYS B 1 341 ? 11.653 -10.378 32.827 1.00 30.67 321 CYS B N 1
ATOM 6638 C CA . CYS B 1 341 ? 12.581 -9.350 33.362 1.00 30.43 321 CYS B CA 1
ATOM 6639 C C . CYS B 1 341 ? 13.684 -10.078 34.083 1.00 28.98 321 CYS B C 1
ATOM 6640 O O . CYS B 1 341 ? 13.420 -10.932 34.930 1.00 32.03 321 CYS B O 1
ATOM 6643 N N . ARG B 1 342 ? 14.935 -9.775 33.720 1.00 26.80 322 ARG B N 1
ATOM 6644 C CA . ARG B 1 342 ? 16.110 -10.453 34.179 1.00 25.62 322 ARG B CA 1
ATOM 6645 C C . ARG B 1 342 ? 17.140 -9.358 34.582 1.00 27.77 322 ARG B C 1
ATOM 6646 O O . ARG B 1 342 ? 17.175 -8.291 33.979 1.00 25.58 322 ARG B O 1
ATOM 6654 N N . HIS B 1 343 ? 17.945 -9.655 35.598 1.00 27.59 323 HIS B N 1
ATOM 6655 C CA . HIS B 1 343 ? 18.934 -8.704 36.155 1.00 29.15 323 HIS B CA 1
ATOM 6656 C C . HIS B 1 343 ? 20.320 -8.954 35.667 1.00 24.48 323 HIS B C 1
ATOM 6657 O O . HIS B 1 343 ? 20.728 -10.097 35.547 1.00 28.03 323 HIS B O 1
ATOM 6664 N N . TYR B 1 344 ? 21.090 -7.881 35.440 1.00 24.53 324 TYR B N 1
ATOM 6665 C CA . TYR B 1 344 ? 22.476 -8.010 34.982 1.00 24.05 324 TYR B CA 1
ATOM 6666 C C . TYR B 1 344 ? 23.359 -6.986 35.671 1.00 21.32 324 TYR B C 1
ATOM 6667 O O . TYR B 1 344 ? 22.910 -5.889 35.892 1.00 22.75 324 TYR B O 1
ATOM 6676 N N . ALA B 1 345 ? 24.619 -7.333 35.900 1.00 23.79 325 ALA B N 1
ATOM 6677 C CA . ALA B 1 345 ? 25.599 -6.297 36.351 1.00 26.21 325 ALA B CA 1
ATOM 6678 C C . ALA B 1 345 ? 25.980 -5.280 35.245 1.00 26.92 325 ALA B C 1
ATOM 6679 O O . ALA B 1 345 ? 26.348 -4.113 35.532 1.00 26.93 325 ALA B O 1
ATOM 6681 N N . ALA B 1 346 ? 25.865 -5.664 33.960 1.00 25.82 326 ALA B N 1
ATOM 6682 C CA . ALA B 1 346 ? 26.195 -4.733 32.869 1.00 23.45 326 ALA B CA 1
ATOM 6683 C C . ALA B 1 346 ? 25.313 -5.068 31.651 1.00 22.99 326 ALA B C 1
ATOM 6684 O O . ALA B 1 346 ? 24.912 -6.262 31.495 1.00 19.50 326 ALA B O 1
ATOM 6686 N N . VAL B 1 347 ? 24.975 -4.006 30.926 1.00 22.91 327 VAL B N 1
ATOM 6687 C CA . VAL B 1 347 ? 24.138 -4.045 29.674 1.00 23.20 327 VAL B CA 1
ATOM 6688 C C . VAL B 1 347 ? 24.833 -3.251 28.581 1.00 23.14 327 VAL B C 1
ATOM 6689 O O . VAL B 1 347 ? 25.187 -2.046 28.749 1.00 22.61 327 VAL B O 1
ATOM 6693 N N . LEU B 1 348 ? 24.964 -3.878 27.402 1.00 21.23 328 LEU B N 1
ATOM 6694 C CA . LEU B 1 348 ? 25.467 -3.169 26.250 1.00 18.90 328 LEU B CA 1
ATOM 6695 C C . LEU B 1 348 ? 24.364 -3.118 25.202 1.00 21.60 328 LEU B C 1
ATOM 6696 O O . LEU B 1 348 ? 23.808 -4.182 24.893 1.00 24.14 328 LEU B O 1
ATOM 6701 N N . THR B 1 349 ? 24.046 -1.934 24.691 1.00 18.65 329 THR B N 1
ATOM 6702 C CA . THR B 1 349 ? 23.027 -1.759 23.711 1.00 21.77 329 THR B CA 1
ATOM 6703 C C . THR B 1 349 ? 23.700 -1.448 22.388 1.00 19.94 329 THR B C 1
ATOM 6704 O O . THR B 1 349 ? 24.600 -0.535 22.259 1.00 19.91 329 THR B O 1
ATOM 6708 N N . THR B 1 350 ? 23.313 -2.208 21.363 1.00 20.83 330 THR B N 1
ATOM 6709 C CA . THR B 1 350 ? 23.903 -1.954 20.011 1.00 18.05 330 THR B CA 1
ATOM 6710 C C . THR B 1 350 ? 22.868 -1.691 18.942 1.00 22.24 330 THR B C 1
ATOM 6711 O O . THR B 1 350 ? 23.254 -1.601 17.741 1.00 24.47 330 THR B O 1
ATOM 6715 N N . CYS B 1 351 ? 21.590 -1.495 19.323 1.00 22.58 331 CYS B N 1
ATOM 6716 C CA . CYS B 1 351 ? 20.594 -1.082 18.342 1.00 26.99 331 CYS B CA 1
ATOM 6717 C C . CYS B 1 351 ? 20.918 0.337 17.963 1.00 27.83 331 CYS B C 1
ATOM 6718 O O . CYS B 1 351 ? 21.634 1.030 18.702 1.00 23.74 331 CYS B O 1
ATOM 6721 N N . GLN B 1 352 ? 20.451 0.762 16.791 1.00 24.93 332 GLN B N 1
ATOM 6722 C CA . GLN B 1 352 ? 20.626 2.136 16.387 1.00 27.08 332 GLN B CA 1
ATOM 6723 C C . GLN B 1 352 ? 20.212 3.030 17.574 1.00 27.61 332 GLN B C 1
ATOM 6724 O O . GLN B 1 352 ? 19.165 2.837 18.180 1.00 25.37 332 GLN B O 1
ATOM 6730 N N . SER B 1 353 ? 21.057 3.998 17.919 1.00 28.77 333 SER B N 1
ATOM 6731 C CA . SER B 1 353 ? 21.049 4.493 19.352 1.00 30.38 333 SER B CA 1
ATOM 6732 C C . SER B 1 353 ? 19.811 5.361 19.650 1.00 31.67 333 SER B C 1
ATOM 6733 O O . SER B 1 353 ? 19.318 5.424 20.780 1.00 36.10 333 SER B O 1
ATOM 6736 N N . TRP B 1 354 ? 19.245 5.961 18.626 1.00 32.44 334 TRP B N 1
ATOM 6737 C CA . TRP B 1 354 ? 17.987 6.665 18.781 1.00 33.88 334 TRP B CA 1
ATOM 6738 C C . TRP B 1 354 ? 16.781 5.849 19.253 1.00 34.51 334 TRP B C 1
ATOM 6739 O O . TRP B 1 354 ? 15.801 6.422 19.721 1.00 32.95 334 TRP B O 1
ATOM 6750 N N . LEU B 1 355 ? 16.834 4.518 19.167 1.00 31.79 335 LEU B N 1
ATOM 6751 C CA . LEU B 1 355 ? 15.724 3.697 19.660 1.00 26.22 335 LEU B CA 1
ATOM 6752 C C . LEU B 1 355 ? 15.677 3.719 21.217 1.00 31.39 335 LEU B C 1
ATOM 6753 O O . LEU B 1 355 ? 14.648 3.397 21.839 1.00 29.91 335 LEU B O 1
ATOM 6758 N N . LEU B 1 356 ? 16.802 4.066 21.831 1.00 27.99 336 LEU B N 1
ATOM 6759 C CA . LEU B 1 356 ? 16.880 4.137 23.300 1.00 30.61 336 LEU B CA 1
ATOM 6760 C C . LEU B 1 356 ? 15.996 5.254 23.882 1.00 33.45 336 LEU B C 1
ATOM 6761 O O . LEU B 1 356 ? 15.672 5.229 25.080 1.00 35.82 336 LEU B O 1
ATOM 6766 N N . THR B 1 357 ? 15.677 6.233 23.035 1.00 32.57 337 THR B N 1
ATOM 6767 C CA . THR B 1 357 ? 14.925 7.384 23.436 1.00 42.12 337 THR B CA 1
ATOM 6768 C C . THR B 1 357 ? 13.453 7.184 23.206 1.00 48.25 337 THR B C 1
ATOM 6769 O O . THR B 1 357 ? 12.665 7.923 23.750 1.00 52.85 337 THR B O 1
ATOM 6773 N N . THR B 1 358 ? 13.083 6.169 22.425 1.00 45.33 338 THR B N 1
ATOM 6774 C CA . THR B 1 358 ? 11.695 5.993 21.987 1.00 49.89 338 THR B CA 1
ATOM 6775 C C . THR B 1 358 ? 11.553 4.592 21.412 1.00 51.47 338 THR B C 1
ATOM 6776 O O . THR B 1 358 ? 12.024 4.341 20.310 1.00 61.38 338 THR B O 1
ATOM 6780 N N . GLN B 1 359 ? 10.924 3.670 22.112 1.00 49.23 339 GLN B N 1
ATOM 6781 C CA . GLN B 1 359 ? 10.862 2.254 21.630 1.00 45.02 339 GLN B CA 1
ATOM 6782 C C . GLN B 1 359 ? 11.354 1.338 22.697 1.00 39.42 339 GLN B C 1
ATOM 6783 O O . GLN B 1 359 ? 10.671 0.391 23.075 1.00 37.21 339 GLN B O 1
ATOM 6789 N N . ILE B 1 360 ? 12.596 1.592 23.108 1.00 34.28 340 ILE B N 1
ATOM 6790 C CA . ILE B 1 360 ? 13.102 1.052 24.328 1.00 33.03 340 ILE B CA 1
ATOM 6791 C C . ILE B 1 360 ? 12.791 2.104 25.422 1.00 30.98 340 ILE B C 1
ATOM 6792 O O . ILE B 1 360 ? 13.162 3.243 25.327 1.00 31.43 340 ILE B O 1
ATOM 6797 N N . ASP B 1 361 ? 12.047 1.681 26.423 1.00 32.19 341 ASP B N 1
ATOM 6798 C CA . ASP B 1 361 ? 11.836 2.495 27.595 1.00 34.31 341 ASP B CA 1
ATOM 6799 C C . ASP B 1 361 ? 13.084 2.330 28.480 1.00 28.20 341 ASP B C 1
ATOM 6800 O O . ASP B 1 361 ? 13.211 1.409 29.268 1.00 28.66 341 ASP B O 1
ATOM 6805 N N . CYS B 1 362 ? 14.016 3.245 28.308 1.00 29.09 342 CYS B N 1
ATOM 6806 C CA . CYS B 1 362 ? 15.261 3.218 29.064 1.00 28.83 342 CYS B CA 1
ATOM 6807 C C . CYS B 1 362 ? 15.198 4.313 30.124 1.00 31.38 342 CYS B C 1
ATOM 6808 O O . CYS B 1 362 ? 15.029 5.536 29.800 1.00 29.35 342 CYS B O 1
ATOM 6811 N N . GLU B 1 363 ? 15.290 3.868 31.370 1.00 32.21 343 GLU B N 1
ATOM 6812 C CA . GLU B 1 363 ? 15.191 4.719 32.560 1.00 31.41 343 GLU B CA 1
ATOM 6813 C C . GLU B 1 363 ? 16.047 5.982 32.499 1.00 30.93 343 GLU B C 1
ATOM 6814 O O . GLU B 1 363 ? 17.220 5.939 32.196 1.00 30.92 343 GLU B O 1
ATOM 6820 N N . GLU B 1 364 ? 15.453 7.124 32.802 1.00 30.66 344 GLU B N 1
ATOM 6821 C CA . GLU B 1 364 ? 16.188 8.349 32.707 1.00 34.23 344 GLU B CA 1
ATOM 6822 C C . GLU B 1 364 ? 17.488 8.402 33.520 1.00 32.93 344 GLU B C 1
ATOM 6823 O O . GLU B 1 364 ? 18.432 8.887 32.998 1.00 30.44 344 GLU B O 1
ATOM 6829 N N . SER B 1 365 ? 17.562 7.838 34.737 1.00 31.23 345 SER B N 1
ATOM 6830 C CA . SER B 1 365 ? 18.775 7.948 35.563 1.00 36.05 345 SER B CA 1
ATOM 6831 C C . SER B 1 365 ? 19.998 7.213 34.958 1.00 34.29 345 SER B C 1
ATOM 6832 O O . SER B 1 365 ? 21.141 7.423 35.354 1.00 30.30 345 SER B O 1
ATOM 6835 N N . LEU B 1 366 ? 19.743 6.328 33.993 1.00 32.02 346 LEU B N 1
ATOM 6836 C CA . LEU B 1 366 ? 20.811 5.571 33.375 1.00 30.09 346 LEU B CA 1
ATOM 6837 C C . LEU B 1 366 ? 21.842 6.336 32.547 1.00 25.41 346 LEU B C 1
ATOM 6838 O O . LEU B 1 366 ? 22.908 5.799 32.363 1.00 28.57 346 LEU B O 1
ATOM 6843 N N . PHE B 1 367 ? 21.460 7.467 31.959 1.00 26.53 347 PHE B N 1
ATOM 6844 C CA . PHE B 1 367 ? 22.359 8.383 31.198 1.00 28.48 347 PHE B CA 1
ATOM 6845 C C . PHE B 1 367 ? 22.379 9.785 31.831 1.00 28.83 347 PHE B C 1
ATOM 6846 O O . PHE B 1 367 ? 21.347 10.274 32.257 1.00 27.28 347 PHE B O 1
ATOM 6854 N N . SER B 1 368 ? 23.525 10.444 31.842 1.00 30.30 348 SER B N 1
ATOM 6855 C CA . SER B 1 368 ? 23.574 11.896 32.163 1.00 31.54 348 SER B CA 1
ATOM 6856 C C . SER B 1 368 ? 22.632 12.699 31.255 1.00 34.71 348 SER B C 1
ATOM 6857 O O . SER B 1 368 ? 22.274 12.240 30.169 1.00 31.60 348 SER B O 1
ATOM 6860 N N . GLN B 1 369 ? 22.217 13.898 31.693 1.00 30.41 349 GLN B N 1
ATOM 6861 C CA . GLN B 1 369 ? 21.499 14.807 30.828 1.00 31.27 349 GLN B CA 1
ATOM 6862 C C . GLN B 1 369 ? 22.186 15.042 29.460 1.00 30.32 349 GLN B C 1
ATOM 6863 O O . GLN B 1 369 ? 21.535 15.074 28.409 1.00 28.42 349 GLN B O 1
ATOM 6869 N N . LYS B 1 370 ? 23.495 15.248 29.487 1.00 29.73 350 LYS B N 1
ATOM 6870 C CA . LYS B 1 370 ? 24.273 15.558 28.243 1.00 29.88 350 LYS B CA 1
ATOM 6871 C C . LYS B 1 370 ? 24.319 14.321 27.298 1.00 28.51 350 LYS B C 1
ATOM 6872 O O . LYS B 1 370 ? 24.311 14.484 26.084 1.00 21.98 350 LYS B O 1
ATOM 6878 N N . MET B 1 371 ? 24.387 13.125 27.876 1.00 27.06 351 MET B N 1
ATOM 6879 C CA . MET B 1 371 ? 24.295 11.872 27.070 1.00 26.70 351 MET B CA 1
ATOM 6880 C C . MET B 1 371 ? 22.901 11.784 26.432 1.00 28.95 351 MET B C 1
ATOM 6881 O O . MET B 1 371 ? 22.778 11.548 25.191 1.00 29.03 351 MET B O 1
ATOM 6886 N N . TRP B 1 372 ? 21.844 11.981 27.234 1.00 27.52 352 TRP B N 1
ATOM 6887 C CA . TRP B 1 372 ? 20.510 11.993 26.618 1.00 31.39 352 TRP B CA 1
ATOM 6888 C C . TRP B 1 372 ? 20.409 12.938 25.442 1.00 32.61 352 TRP B C 1
ATOM 6889 O O . TRP B 1 372 ? 19.824 12.612 24.403 1.00 27.62 352 TRP B O 1
ATOM 6900 N N . MET B 1 373 ? 20.938 14.142 25.614 1.00 29.63 353 MET B N 1
ATOM 6901 C CA . MET B 1 373 ? 20.946 15.109 24.549 1.00 32.85 353 MET B CA 1
ATOM 6902 C C . MET B 1 373 ? 21.712 14.569 23.353 1.00 30.33 353 MET B C 1
ATOM 6903 O O . MET B 1 373 ? 21.269 14.784 22.250 1.00 28.15 353 MET B O 1
ATOM 6908 N N . ALA B 1 374 ? 22.894 13.965 23.550 1.00 26.96 354 ALA B N 1
ATOM 6909 C CA . ALA B 1 374 ? 23.619 13.425 22.383 1.00 25.67 354 ALA B CA 1
ATOM 6910 C C . ALA B 1 374 ? 22.748 12.299 21.739 1.00 24.82 354 ALA B C 1
ATOM 6911 O O . ALA B 1 374 ? 22.562 12.272 20.507 1.00 23.24 354 ALA B O 1
ATOM 6913 N N . LEU B 1 375 ? 22.175 11.417 22.548 1.00 23.66 355 LEU B N 1
ATOM 6914 C CA . LEU B 1 375 ? 21.309 10.323 22.005 1.00 26.11 355 LEU B CA 1
ATOM 6915 C C . LEU B 1 375 ? 20.101 10.767 21.219 1.00 28.51 355 LEU B C 1
ATOM 6916 O O . LEU B 1 375 ? 19.740 10.148 20.219 1.00 25.57 355 LEU B O 1
ATOM 6921 N N . ASP B 1 376 ? 19.441 11.837 21.673 1.00 29.20 356 ASP B N 1
ATOM 6922 C CA . ASP B 1 376 ? 18.246 12.394 20.949 1.00 30.03 356 ASP B CA 1
ATOM 6923 C C . ASP B 1 376 ? 18.540 13.013 19.589 1.00 29.01 356 ASP B C 1
ATOM 6924 O O . ASP B 1 376 ? 17.656 13.144 18.765 1.00 27.98 356 ASP B O 1
ATOM 6929 N N . ARG B 1 377 ? 19.772 13.395 19.340 1.00 27.43 357 ARG B N 1
ATOM 6930 C CA . ARG B 1 377 ? 20.055 14.222 18.211 1.00 30.01 357 ARG B CA 1
ATOM 6931 C C . ARG B 1 377 ? 20.489 13.483 16.948 1.00 30.83 357 ARG B C 1
ATOM 6932 O O . ARG B 1 377 ? 20.574 14.067 15.885 1.00 26.41 357 ARG B O 1
ATOM 6940 N N . THR B 1 378 ? 20.750 12.202 17.042 1.00 31.01 358 THR B N 1
ATOM 6941 C CA . THR B 1 378 ? 21.144 11.475 15.840 1.00 29.15 358 THR B CA 1
ATOM 6942 C C . THR B 1 378 ? 20.092 11.527 14.694 1.00 28.00 358 THR B C 1
ATOM 6943 O O . THR B 1 378 ? 18.879 11.357 14.954 1.00 27.47 358 THR B O 1
ATOM 6947 N N . ARG B 1 379 ? 20.542 11.764 13.454 1.00 29.37 359 ARG B N 1
ATOM 6948 C CA . ARG B 1 379 ? 19.661 11.613 12.274 1.00 31.42 359 ARG B CA 1
ATOM 6949 C C . ARG B 1 379 ? 20.195 10.633 11.238 1.00 27.27 359 ARG B C 1
ATOM 6950 O O . ARG B 1 379 ? 21.392 10.576 11.015 1.00 28.40 359 ARG B O 1
ATOM 6958 N N . TYR B 1 380 ? 19.270 9.968 10.530 1.00 29.11 360 TYR B N 1
ATOM 6959 C CA . TYR B 1 380 ? 19.585 8.780 9.667 1.00 27.05 360 TYR B CA 1
ATOM 6960 C C . TYR B 1 380 ? 19.293 9.042 8.220 1.00 27.72 360 TYR B C 1
ATOM 6961 O O . TYR B 1 380 ? 18.415 9.798 7.930 1.00 31.45 360 TYR B O 1
ATOM 6970 N N . MET B 1 381 ? 20.097 8.484 7.331 1.00 25.33 361 MET B N 1
ATOM 6971 C CA . MET B 1 381 ? 19.964 8.590 5.896 1.00 25.73 361 MET B CA 1
ATOM 6972 C C . MET B 1 381 ? 19.254 7.326 5.396 1.00 27.44 361 MET B C 1
ATOM 6973 O O . MET B 1 381 ? 19.254 6.301 6.047 1.00 29.67 361 MET B O 1
ATOM 6978 N N . GLN B 1 382 ? 18.549 7.423 4.294 1.00 30.25 362 GLN B N 1
ATOM 6979 C CA . GLN B 1 382 ? 17.720 6.323 3.836 1.00 35.44 362 GLN B CA 1
ATOM 6980 C C . GLN B 1 382 ? 18.274 5.813 2.562 1.00 35.62 362 GLN B C 1
ATOM 6981 O O . GLN B 1 382 ? 18.871 6.551 1.860 1.00 38.20 362 GLN B O 1
ATOM 6987 N N . SER B 1 383 ? 18.054 4.551 2.250 1.00 33.97 363 SER B N 1
ATOM 6988 C CA . SER B 1 383 ? 18.604 3.977 1.040 1.00 31.84 363 SER B CA 1
ATOM 6989 C C . SER B 1 383 ? 17.706 2.858 0.465 1.00 36.74 363 SER B C 1
ATOM 6990 O O . SER B 1 383 ? 16.925 2.209 1.199 1.00 36.78 363 SER B O 1
ATOM 6993 N N . SER B 1 384 ? 17.892 2.593 -0.827 1.00 31.72 364 SER B N 1
ATOM 6994 C CA . SER B 1 384 ? 17.152 1.550 -1.500 1.00 34.64 364 SER B CA 1
ATOM 6995 C C . SER B 1 384 ? 18.096 0.838 -2.474 1.00 27.21 364 SER B C 1
ATOM 6996 O O . SER B 1 384 ? 18.960 1.472 -3.088 1.00 23.85 364 SER B O 1
ATOM 6999 N N . LYS B 1 385 ? 17.912 -0.462 -2.651 1.00 25.76 365 LYS B N 1
ATOM 7000 C CA . LYS B 1 385 ? 18.713 -1.243 -3.593 1.00 25.15 365 LYS B CA 1
ATOM 7001 C C . LYS B 1 385 ? 17.753 -2.326 -4.067 1.00 25.08 365 LYS B C 1
ATOM 7002 O O . LYS B 1 385 ? 16.994 -2.879 -3.253 1.00 22.86 365 LYS B O 1
ATOM 7008 N N . THR B 1 386 ? 17.848 -2.667 -5.349 1.00 23.58 366 THR B N 1
ATOM 7009 C CA . THR B 1 386 ? 16.993 -3.689 -5.907 1.00 26.93 366 THR B CA 1
ATOM 7010 C C . THR B 1 386 ? 17.953 -4.586 -6.696 1.00 28.08 366 THR B C 1
ATOM 7011 O O . THR B 1 386 ? 18.815 -4.078 -7.468 1.00 26.84 366 THR B O 1
ATOM 7015 N N . PHE B 1 387 ? 17.785 -5.897 -6.561 1.00 28.21 367 PHE B N 1
ATOM 7016 C CA . PHE B 1 387 ? 18.666 -6.868 -7.248 1.00 27.84 367 PHE B CA 1
ATOM 7017 C C . PHE B 1 387 ? 17.865 -7.853 -8.087 1.00 30.24 367 PHE B C 1
ATOM 7018 O O . PHE B 1 387 ? 16.751 -8.271 -7.664 1.00 24.74 367 PHE B O 1
ATOM 7026 N N . VAL B 1 388 ? 18.382 -8.207 -9.271 1.00 28.63 368 VAL B N 1
ATOM 7027 C CA . VAL B 1 388 ? 17.767 -9.315 -10.023 1.00 25.78 368 VAL B CA 1
ATOM 7028 C C . VAL B 1 388 ? 18.903 -10.324 -10.289 1.00 24.80 368 VAL B C 1
ATOM 7029 O O . VAL B 1 388 ? 20.102 -9.950 -10.259 1.00 25.91 368 VAL B O 1
ATOM 7033 N N . MET B 1 389 ? 18.536 -11.574 -10.565 1.00 21.32 369 MET B N 1
ATOM 7034 C CA . MET B 1 389 ? 19.472 -12.578 -10.981 1.00 20.21 369 MET B CA 1
ATOM 7035 C C . MET B 1 389 ? 19.386 -12.687 -12.539 1.00 19.27 369 MET B C 1
ATOM 7036 O O . MET B 1 389 ? 18.359 -12.420 -13.119 1.00 22.00 369 MET B O 1
ATOM 7041 N N . VAL B 1 390 ? 20.457 -13.104 -13.170 1.00 23.02 370 VAL B N 1
ATOM 7042 C CA . VAL B 1 390 ? 20.446 -13.303 -14.662 1.00 23.01 370 VAL B CA 1
ATOM 7043 C C . VAL B 1 390 ? 21.021 -14.661 -14.945 1.00 23.24 370 VAL B C 1
ATOM 7044 O O . VAL B 1 390 ? 21.701 -15.223 -14.092 1.00 23.91 370 VAL B O 1
ATOM 7048 N N . ASP B 1 391 ? 20.760 -15.218 -16.155 1.00 27.43 371 ASP B N 1
ATOM 7049 C CA . ASP B 1 391 ? 21.143 -16.603 -16.443 1.00 25.08 371 ASP B CA 1
ATOM 7050 C C . ASP B 1 391 ? 22.632 -16.739 -16.558 1.00 28.20 371 ASP B C 1
ATOM 7051 O O . ASP B 1 391 ? 23.163 -17.755 -16.178 1.00 24.33 371 ASP B O 1
ATOM 7056 N N . ARG B 1 392 ? 23.333 -15.688 -17.040 1.00 25.85 372 ARG B N 1
ATOM 7057 C CA . ARG B 1 392 ? 24.763 -15.774 -17.174 1.00 27.24 372 ARG B CA 1
ATOM 7058 C C . ARG B 1 392 ? 25.272 -14.317 -17.234 1.00 23.96 372 ARG B C 1
ATOM 7059 O O . ARG B 1 392 ? 24.472 -13.394 -17.437 1.00 25.67 372 ARG B O 1
ATOM 7067 N N . PRO B 1 393 ? 26.586 -14.131 -17.092 1.00 30.41 373 PRO B N 1
ATOM 7068 C CA . PRO B 1 393 ? 27.139 -12.758 -17.160 1.00 30.19 373 PRO B CA 1
ATOM 7069 C C . PRO B 1 393 ? 27.247 -12.274 -18.624 1.00 35.72 373 PRO B C 1
ATOM 7070 O O . PRO B 1 393 ? 28.343 -11.988 -19.134 1.00 33.85 373 PRO B O 1
ATOM 7074 N N . PHE B 1 394 ? 26.085 -12.110 -19.250 1.00 31.78 374 PHE B N 1
ATOM 7075 C CA . PHE B 1 394 ? 25.976 -11.686 -20.634 1.00 30.81 374 PHE B CA 1
ATOM 7076 C C . PHE B 1 394 ? 26.613 -10.330 -20.974 1.00 31.78 374 PHE B C 1
ATOM 7077 O O . PHE B 1 394 ? 26.867 -10.001 -22.136 1.00 29.41 374 PHE B O 1
ATOM 7085 N N . TRP B 1 395 ? 26.800 -9.498 -19.956 1.00 31.67 375 TRP B N 1
ATOM 7086 C CA . TRP B 1 395 ? 27.343 -8.168 -20.165 1.00 27.47 375 TRP B CA 1
ATOM 7087 C C . TRP B 1 395 ? 28.719 -8.232 -20.736 1.00 27.72 375 TRP B C 1
ATOM 7088 O O . TRP B 1 395 ? 29.120 -7.285 -21.415 1.00 31.24 375 TRP B O 1
ATOM 7099 N N . LYS B 1 396 ? 29.441 -9.314 -20.437 1.00 27.42 376 LYS B N 1
ATOM 7100 C CA . LYS B 1 396 ? 30.763 -9.601 -20.953 1.00 32.30 376 LYS B CA 1
ATOM 7101 C C . LYS B 1 396 ? 30.828 -9.722 -22.499 1.00 38.91 376 LYS B C 1
ATOM 7102 O O . LYS B 1 396 ? 31.878 -9.432 -23.079 1.00 40.67 376 LYS B O 1
ATOM 7108 N N . ASP B 1 397 ? 29.726 -10.108 -23.152 1.00 37.53 377 ASP B N 1
ATOM 7109 C CA . ASP B 1 397 ? 29.657 -10.107 -24.632 1.00 37.67 377 ASP B CA 1
ATOM 7110 C C . ASP B 1 397 ? 29.919 -8.719 -25.233 1.00 42.42 377 ASP B C 1
ATOM 7111 O O . ASP B 1 397 ? 29.518 -7.686 -24.678 1.00 37.89 377 ASP B O 1
ATOM 7116 N N . LYS B 1 398 ? 30.502 -8.740 -26.433 1.00 43.07 378 LYS B N 1
ATOM 7117 C CA . LYS B 1 398 ? 30.863 -7.566 -27.175 1.00 40.07 378 LYS B CA 1
ATOM 7118 C C . LYS B 1 398 ? 29.809 -7.245 -28.237 1.00 38.90 378 LYS B C 1
ATOM 7119 O O . LYS B 1 398 ? 29.238 -8.136 -28.835 1.00 43.65 378 LYS B O 1
ATOM 7125 N N . ASP B 1 399 ? 29.518 -5.975 -28.434 1.00 34.04 379 ASP B N 1
ATOM 7126 C CA . ASP B 1 399 ? 28.764 -5.505 -29.575 1.00 37.16 379 ASP B CA 1
ATOM 7127 C C . ASP B 1 399 ? 29.795 -5.293 -30.703 1.00 46.85 379 ASP B C 1
ATOM 7128 O O . ASP B 1 399 ? 30.701 -4.450 -30.571 1.00 47.10 379 ASP B O 1
ATOM 7133 N N . PRO B 1 400 ? 29.685 -6.055 -31.812 1.00 50.79 380 PRO B N 1
ATOM 7134 C CA . PRO B 1 400 ? 30.709 -5.813 -32.846 1.00 47.09 380 PRO B CA 1
ATOM 7135 C C . PRO B 1 400 ? 30.548 -4.480 -33.621 1.00 44.36 380 PRO B C 1
ATOM 7136 O O . PRO B 1 400 ? 31.524 -3.962 -34.121 1.00 45.52 380 PRO B O 1
ATOM 7140 N N . GLU B 1 401 ? 29.354 -3.900 -33.697 1.00 46.21 381 GLU B N 1
ATOM 7141 C CA . GLU B 1 401 ? 29.216 -2.568 -34.375 1.00 57.25 381 GLU B CA 1
ATOM 7142 C C . GLU B 1 401 ? 29.966 -1.420 -33.641 1.00 57.47 381 GLU B C 1
ATOM 7143 O O . GLU B 1 401 ? 30.180 -0.337 -34.218 1.00 56.47 381 GLU B O 1
ATOM 7149 N N . THR B 1 402 ? 30.343 -1.651 -32.373 1.00 53.91 382 THR B N 1
ATOM 7150 C CA . THR B 1 402 ? 30.939 -0.585 -31.550 1.00 46.25 382 THR B CA 1
ATOM 7151 C C . THR B 1 402 ? 32.228 -0.962 -30.783 1.00 41.44 382 THR B C 1
ATOM 7152 O O . THR B 1 402 ? 32.998 -0.059 -30.418 1.00 43.64 382 THR B O 1
ATOM 7156 N N . GLY B 1 403 ? 32.450 -2.244 -30.498 1.00 31.87 383 GLY B N 1
ATOM 7157 C CA . GLY B 1 403 ? 33.553 -2.674 -29.638 1.00 34.48 383 GLY B CA 1
ATOM 7158 C C . GLY B 1 403 ? 33.166 -2.672 -28.136 1.00 34.78 383 GLY B C 1
ATOM 7159 O O . GLY B 1 403 ? 33.857 -3.226 -27.300 1.00 36.06 383 GLY B O 1
ATOM 7160 N N . ARG B 1 404 ? 32.028 -2.093 -27.800 1.00 34.31 384 ARG B N 1
ATOM 7161 C CA . ARG B 1 404 ? 31.587 -1.986 -26.347 1.00 33.05 384 ARG B CA 1
ATOM 7162 C C . ARG B 1 404 ? 30.983 -3.271 -25.760 1.00 34.48 384 ARG B C 1
ATOM 7163 O O . ARG B 1 404 ? 30.263 -4.007 -26.463 1.00 36.24 384 ARG B O 1
ATOM 7171 N N . ASP B 1 405 ? 31.219 -3.539 -24.467 1.00 31.65 385 ASP B N 1
ATOM 7172 C CA . ASP B 1 405 ? 30.453 -4.553 -23.716 1.00 28.12 385 ASP B CA 1
ATOM 7173 C C . ASP B 1 405 ? 28.992 -4.293 -23.903 1.00 21.76 385 ASP B C 1
ATOM 7174 O O . ASP B 1 405 ? 28.587 -3.123 -24.072 1.00 24.67 385 ASP B O 1
ATOM 7179 N N . LEU B 1 406 ? 28.140 -5.337 -23.879 1.00 24.40 386 LEU B N 1
ATOM 7180 C CA . LEU B 1 406 ? 26.673 -5.109 -23.931 1.00 27.32 386 LEU B CA 1
ATOM 7181 C C . LEU B 1 406 ? 26.147 -4.274 -22.793 1.00 26.86 386 LEU B C 1
ATOM 7182 O O . LEU B 1 406 ? 25.129 -3.520 -22.930 1.00 29.18 386 LEU B O 1
ATOM 7187 N N . MET B 1 407 ? 26.814 -4.429 -21.651 1.00 30.07 387 MET B N 1
ATOM 7188 C CA . MET B 1 407 ? 26.421 -3.612 -20.479 1.00 27.71 387 MET B CA 1
ATOM 7189 C C . MET B 1 407 ? 27.650 -3.366 -19.614 1.00 22.45 387 MET B C 1
ATOM 7190 O O . MET B 1 407 ? 28.590 -4.183 -19.590 1.00 22.38 387 MET B O 1
ATOM 7195 N N . SER B 1 408 ? 27.638 -2.270 -18.843 1.00 23.74 388 SER B N 1
ATOM 7196 C CA . SER B 1 408 ? 28.808 -1.975 -17.973 1.00 21.70 388 SER B CA 1
ATOM 7197 C C . SER B 1 408 ? 28.332 -1.562 -16.568 1.00 21.92 388 SER B C 1
ATOM 7198 O O . SER B 1 408 ? 27.128 -1.334 -16.360 1.00 21.46 388 SER B O 1
ATOM 7201 N N . MET B 1 409 ? 29.299 -1.327 -15.661 1.00 23.36 389 MET B N 1
ATOM 7202 C CA . MET B 1 409 ? 28.958 -0.704 -14.345 1.00 21.84 389 MET B CA 1
ATOM 7203 C C . MET B 1 409 ? 28.451 0.639 -14.800 1.00 22.17 389 MET B C 1
ATOM 7204 O O . MET B 1 409 ? 29.127 1.280 -15.617 1.00 23.48 389 MET B O 1
ATOM 7209 N N . THR B 1 410 ? 27.247 1.032 -14.384 1.00 20.07 390 THR B N 1
ATOM 7210 C CA . THR B 1 410 ? 26.575 2.187 -14.872 1.00 22.77 390 THR B CA 1
ATOM 7211 C C . THR B 1 410 ? 26.392 3.209 -13.786 1.00 26.15 390 THR B C 1
ATOM 7212 O O . THR B 1 410 ? 25.777 2.892 -12.749 1.00 21.77 390 THR B O 1
ATOM 7216 N N . LEU B 1 411 ? 26.918 4.413 -14.027 1.00 23.55 391 LEU B N 1
ATOM 7217 C CA . LEU B 1 411 ? 26.667 5.590 -13.183 1.00 22.97 391 LEU B CA 1
ATOM 7218 C C . LEU B 1 411 ? 25.860 6.648 -13.909 1.00 24.39 391 LEU B C 1
ATOM 7219 O O . LEU B 1 411 ? 26.229 7.094 -15.034 1.00 29.63 391 LEU B O 1
ATOM 7224 N N . THR B 1 412 ? 24.837 7.179 -13.288 1.00 24.81 392 THR B N 1
ATOM 7225 C CA . THR B 1 412 ? 23.972 8.069 -14.057 1.00 27.59 392 THR B CA 1
ATOM 7226 C C . THR B 1 412 ? 23.366 9.055 -13.107 1.00 31.29 392 THR B C 1
ATOM 7227 O O . THR B 1 412 ? 23.434 8.828 -11.889 1.00 30.31 392 THR B O 1
ATOM 7231 N N . ASP B 1 413 ? 22.821 10.141 -13.654 1.00 27.50 393 ASP B N 1
ATOM 7232 C CA . ASP B 1 413 ? 21.998 11.074 -12.918 1.00 31.73 393 ASP B CA 1
ATOM 7233 C C . ASP B 1 413 ? 20.565 10.578 -12.938 1.00 33.60 393 ASP B C 1
ATOM 7234 O O . ASP B 1 413 ? 19.761 11.090 -12.245 1.00 36.41 393 ASP B O 1
ATOM 7239 N N . ARG B 1 414 ? 20.219 9.550 -13.723 1.00 39.41 394 ARG B N 1
ATOM 7240 C CA . ARG B 1 414 ? 18.805 9.074 -13.707 1.00 37.86 394 ARG B CA 1
ATOM 7241 C C . ARG B 1 414 ? 18.460 8.311 -12.379 1.00 41.32 394 ARG B C 1
ATOM 7242 O O . ARG B 1 414 ? 19.298 8.238 -11.456 1.00 35.21 394 ARG B O 1
ATOM 7250 N N . LEU B 1 415 ? 17.214 7.800 -12.299 1.00 39.77 395 LEU B N 1
ATOM 7251 C CA . LEU B 1 415 ? 16.613 7.077 -11.142 1.00 42.32 395 LEU B CA 1
ATOM 7252 C C . LEU B 1 415 ? 17.594 6.098 -10.478 1.00 33.95 395 LEU B C 1
ATOM 7253 O O . LEU B 1 415 ? 17.812 6.084 -9.249 1.00 33.13 395 LEU B O 1
ATOM 7258 N N . THR B 1 416 ? 18.202 5.285 -11.335 1.00 31.51 396 THR B N 1
ATOM 7259 C CA . THR B 1 416 ? 18.962 4.133 -10.893 1.00 32.81 396 THR B CA 1
ATOM 7260 C C . THR B 1 416 ? 20.268 4.531 -10.151 1.00 35.51 396 THR B C 1
ATOM 7261 O O . THR B 1 416 ? 20.676 3.858 -9.176 1.00 40.82 396 THR B O 1
ATOM 7265 N N . ARG B 1 417 ? 20.884 5.633 -10.572 1.00 33.64 397 ARG B N 1
ATOM 7266 C CA . ARG B 1 417 ? 22.136 6.165 -9.967 1.00 29.00 397 ARG B CA 1
ATOM 7267 C C . ARG B 1 417 ? 23.325 5.277 -10.171 1.00 25.13 397 ARG B C 1
ATOM 7268 O O . ARG B 1 417 ? 24.293 5.682 -10.771 1.00 27.52 397 ARG B O 1
ATOM 7276 N N . GLY B 1 418 ? 23.316 4.057 -9.662 1.00 24.74 398 GLY B N 1
ATOM 7277 C CA . GLY B 1 418 ? 24.427 3.145 -9.877 1.00 20.95 398 GLY B CA 1
ATOM 7278 C C . GLY B 1 418 ? 23.929 1.703 -10.144 1.00 23.47 398 GLY B C 1
ATOM 7279 O O . GLY B 1 418 ? 22.976 1.199 -9.491 1.00 25.49 398 GLY B O 1
ATOM 7280 N N . THR B 1 419 ? 24.543 1.025 -11.089 1.00 21.95 399 THR B N 1
ATOM 7281 C CA . THR B 1 419 ? 24.213 -0.400 -11.346 1.00 18.88 399 THR B CA 1
ATOM 7282 C C . THR B 1 419 ? 25.464 -1.192 -11.342 1.00 20.95 399 THR B C 1
ATOM 7283 O O . THR B 1 419 ? 26.475 -0.868 -12.050 1.00 19.92 399 THR B O 1
ATOM 7287 N N . TYR B 1 420 ? 25.418 -2.305 -10.643 1.00 19.84 400 TYR B N 1
ATOM 7288 C CA . TYR B 1 420 ? 26.617 -3.118 -10.457 1.00 20.14 400 TYR B CA 1
ATOM 7289 C C . TYR B 1 420 ? 26.399 -4.475 -11.030 1.00 21.74 400 TYR B C 1
ATOM 7290 O O . TYR B 1 420 ? 25.320 -5.047 -10.861 1.00 21.73 400 TYR B O 1
ATOM 7299 N N . LEU B 1 421 ? 27.459 -5.031 -11.569 1.00 22.59 401 LEU B N 1
ATOM 7300 C CA . LEU B 1 421 ? 27.340 -6.334 -12.200 1.00 26.96 401 LEU B CA 1
ATOM 7301 C C . LEU B 1 421 ? 28.183 -7.367 -11.473 1.00 25.67 401 LEU B C 1
ATOM 7302 O O . LEU B 1 421 ? 29.382 -7.161 -11.317 1.00 29.86 401 LEU B O 1
ATOM 7307 N N . PHE B 1 422 ? 27.605 -8.486 -11.052 1.00 25.37 402 PHE B N 1
ATOM 7308 C CA . PHE B 1 422 ? 28.379 -9.499 -10.347 1.00 24.30 402 PHE B CA 1
ATOM 7309 C C . PHE B 1 422 ? 28.529 -10.808 -11.119 1.00 29.81 402 PHE B C 1
ATOM 7310 O O . PHE B 1 422 ? 27.540 -11.542 -11.305 1.00 26.36 402 PHE B O 1
ATOM 7318 N N . ASP B 1 423 ? 29.765 -11.095 -11.489 1.00 31.00 403 ASP B N 1
ATOM 7319 C CA . ASP B 1 423 ? 30.125 -12.196 -12.376 1.00 36.71 403 ASP B CA 1
ATOM 7320 C C . ASP B 1 423 ? 30.416 -13.316 -11.427 1.00 37.71 403 ASP B C 1
ATOM 7321 O O . ASP B 1 423 ? 31.310 -13.213 -10.620 1.00 41.05 403 ASP B O 1
ATOM 7326 N N . ASN B 1 424 ? 29.583 -14.355 -11.441 1.00 38.46 404 ASN B N 1
ATOM 7327 C CA . ASN B 1 424 ? 29.794 -15.497 -10.555 1.00 38.17 404 ASN B CA 1
ATOM 7328 C C . ASN B 1 424 ? 30.546 -16.632 -11.305 1.00 44.31 404 ASN B C 1
ATOM 7329 O O . ASN B 1 424 ? 30.674 -17.746 -10.792 1.00 45.49 404 ASN B O 1
ATOM 7334 N N . GLY B 1 425 ? 31.037 -16.307 -12.509 1.00 43.31 405 GLY B N 1
ATOM 7335 C CA . GLY B 1 425 ? 31.677 -17.255 -13.439 1.00 50.10 405 GLY B CA 1
ATOM 7336 C C . GLY B 1 425 ? 30.768 -17.497 -14.634 1.00 51.98 405 GLY B C 1
ATOM 7337 O O . GLY B 1 425 ? 29.573 -17.678 -14.442 1.00 48.55 405 GLY B O 1
ATOM 7338 N N . ASP B 1 426 ? 31.351 -17.518 -15.847 1.00 60.18 406 ASP B N 1
ATOM 7339 C CA . ASP B 1 426 ? 30.676 -17.731 -17.166 1.00 55.36 406 ASP B CA 1
ATOM 7340 C C . ASP B 1 426 ? 29.511 -18.742 -17.255 1.00 57.67 406 ASP B C 1
ATOM 7341 O O . ASP B 1 426 ? 28.631 -18.611 -18.123 1.00 58.76 406 ASP B O 1
ATOM 7346 N N . ASP B 1 427 ? 29.495 -19.720 -16.348 1.00 62.07 407 ASP B N 1
ATOM 7347 C CA . ASP B 1 427 ? 28.532 -20.820 -16.419 1.00 65.74 407 ASP B CA 1
ATOM 7348 C C . ASP B 1 427 ? 27.761 -21.027 -15.128 1.00 61.59 407 ASP B C 1
ATOM 7349 O O . ASP B 1 427 ? 27.334 -22.137 -14.835 1.00 53.09 407 ASP B O 1
ATOM 7354 N N . LYS B 1 428 ? 27.608 -19.933 -14.365 1.00 58.09 408 LYS B N 1
ATOM 7355 C CA . LYS B 1 428 ? 26.645 -19.826 -13.251 1.00 50.15 408 LYS B CA 1
ATOM 7356 C C . LYS B 1 428 ? 25.864 -18.504 -13.378 1.00 39.17 408 LYS B C 1
ATOM 7357 O O . LYS B 1 428 ? 26.273 -17.621 -14.133 1.00 36.77 408 LYS B O 1
ATOM 7363 N N . PRO B 1 429 ? 24.724 -18.374 -12.691 1.00 34.73 409 PRO B N 1
ATOM 7364 C CA . PRO B 1 429 ? 23.970 -17.133 -12.785 1.00 34.88 409 PRO B CA 1
ATOM 7365 C C . PRO B 1 429 ? 24.819 -15.896 -12.373 1.00 30.70 409 PRO B C 1
ATOM 7366 O O . PRO B 1 429 ? 25.677 -16.001 -11.488 1.00 37.28 409 PRO B O 1
ATOM 7370 N N . GLY B 1 430 ? 24.560 -14.761 -13.003 1.00 29.92 410 GLY B N 1
ATOM 7371 C CA . GLY B 1 430 ? 25.104 -13.454 -12.548 1.00 30.60 410 GLY B CA 1
ATOM 7372 C C . GLY B 1 430 ? 24.068 -12.773 -11.666 1.00 29.41 410 GLY B C 1
ATOM 7373 O O . GLY B 1 430 ? 22.947 -13.251 -11.589 1.00 26.60 410 GLY B O 1
ATOM 7374 N N . VAL B 1 431 ? 24.448 -11.681 -10.982 1.00 24.46 411 VAL B N 1
ATOM 7375 C CA . VAL B 1 431 ? 23.520 -10.903 -10.201 1.00 21.64 411 VAL B CA 1
ATOM 7376 C C . VAL B 1 431 ? 23.747 -9.472 -10.644 1.00 21.89 411 VAL B C 1
ATOM 7377 O O . VAL B 1 431 ? 24.880 -9.076 -10.907 1.00 22.20 411 VAL B O 1
ATOM 7381 N N . ILE B 1 432 ? 22.677 -8.690 -10.761 1.00 24.38 412 ILE B N 1
ATOM 7382 C CA . ILE B 1 432 ? 22.805 -7.271 -11.055 1.00 22.78 412 ILE B CA 1
ATOM 7383 C C . ILE B 1 432 ? 22.162 -6.490 -9.893 1.00 24.99 412 ILE B C 1
ATOM 7384 O O . ILE B 1 432 ? 21.002 -6.747 -9.528 1.00 24.42 412 ILE B O 1
ATOM 7389 N N . CYS B 1 433 ? 22.909 -5.533 -9.352 1.00 21.53 413 CYS B N 1
ATOM 7390 C CA . CYS B 1 433 ? 22.312 -4.559 -8.403 1.00 23.81 413 CYS B CA 1
ATOM 7391 C C . CYS B 1 433 ? 21.846 -3.439 -9.300 1.00 29.30 413 CYS B C 1
ATOM 7392 O O . CYS B 1 433 ? 22.657 -2.651 -9.743 1.00 29.48 413 CYS B O 1
ATOM 7395 N N . LEU B 1 434 ? 20.571 -3.490 -9.727 1.00 34.98 414 LEU B N 1
ATOM 7396 C CA . LEU B 1 434 ? 20.012 -2.675 -10.906 1.00 34.54 414 LEU B CA 1
ATOM 7397 C C . LEU B 1 434 ? 19.988 -1.253 -10.464 1.00 38.83 414 LEU B C 1
ATOM 7398 O O . LEU B 1 434 ? 20.099 -0.284 -11.259 1.00 35.72 414 LEU B O 1
ATOM 7403 N N . SER B 1 435 ? 19.808 -1.132 -9.162 1.00 34.01 415 SER B N 1
ATOM 7404 C CA . SER B 1 435 ? 19.599 0.187 -8.618 1.00 40.76 415 SER B CA 1
ATOM 7405 C C . SER B 1 435 ? 20.172 0.103 -7.221 1.00 37.87 415 SER B C 1
ATOM 7406 O O . SER B 1 435 ? 19.677 -0.695 -6.397 1.00 28.61 415 SER B O 1
ATOM 7409 N N . TYR B 1 436 ? 21.182 0.934 -6.980 1.00 33.75 416 TYR B N 1
ATOM 7410 C CA . TYR B 1 436 ? 21.440 1.532 -5.668 1.00 39.83 416 TYR B CA 1
ATOM 7411 C C . TYR B 1 436 ? 20.858 2.945 -5.803 1.00 47.49 416 TYR B C 1
ATOM 7412 O O . TYR B 1 436 ? 20.869 3.444 -6.937 1.00 49.38 416 TYR B O 1
ATOM 7421 N N . ALA B 1 437 ? 20.373 3.556 -4.690 1.00 43.88 417 ALA B N 1
ATOM 7422 C CA . ALA B 1 437 ? 20.100 5.028 -4.534 1.00 42.74 417 ALA B CA 1
ATOM 7423 C C . ALA B 1 437 ? 19.807 5.555 -3.057 1.00 50.26 417 ALA B C 1
ATOM 7424 O O . ALA B 1 437 ? 19.328 4.780 -2.184 1.00 40.80 417 ALA B O 1
ATOM 7426 N N . TRP B 1 438 ? 20.074 6.850 -2.767 1.00 52.60 418 TRP B N 1
ATOM 7427 C CA . TRP B 1 438 ? 19.987 7.405 -1.374 1.00 54.75 418 TRP B CA 1
ATOM 7428 C C . TRP B 1 438 ? 18.970 8.475 -1.173 1.00 54.62 418 TRP B C 1
ATOM 7429 O O . TRP B 1 438 ? 18.296 8.828 -2.119 1.00 56.96 418 TRP B O 1
ATOM 7440 N N . HIS B 1 448 ? 6.593 2.233 -3.994 1.00 62.78 428 HIS B N 1
ATOM 7441 C CA . HIS B 1 448 ? 6.162 1.216 -4.974 1.00 58.64 428 HIS B CA 1
ATOM 7442 C C . HIS B 1 448 ? 6.540 -0.227 -4.658 1.00 50.93 428 HIS B C 1
ATOM 7443 O O . HIS B 1 448 ? 7.478 -0.487 -3.899 1.00 52.02 428 HIS B O 1
ATOM 7450 N N . PRO B 1 449 ? 5.793 -1.188 -5.224 1.00 44.85 429 PRO B N 1
ATOM 7451 C CA . PRO B 1 449 ? 6.175 -2.565 -5.053 1.00 43.97 429 PRO B CA 1
ATOM 7452 C C . PRO B 1 449 ? 7.517 -2.857 -5.777 1.00 40.62 429 PRO B C 1
ATOM 7453 O O . PRO B 1 449 ? 7.974 -2.100 -6.668 1.00 41.78 429 PRO B O 1
ATOM 7457 N N . VAL B 1 450 ? 8.122 -3.957 -5.391 1.00 37.93 430 VAL B N 1
ATOM 7458 C CA . VAL B 1 450 ? 9.307 -4.476 -6.043 1.00 35.73 430 VAL B CA 1
ATOM 7459 C C . VAL B 1 450 ? 9.149 -4.489 -7.577 1.00 33.51 430 VAL B C 1
ATOM 7460 O O . VAL B 1 450 ? 10.078 -4.124 -8.264 1.00 33.03 430 VAL B O 1
ATOM 7464 N N . GLU B 1 451 ? 7.977 -4.866 -8.097 1.00 34.72 431 GLU B N 1
ATOM 7465 C CA . GLU B 1 451 ? 7.808 -5.084 -9.521 1.00 35.45 431 GLU B CA 1
ATOM 7466 C C . GLU B 1 451 ? 7.942 -3.797 -10.239 1.00 33.96 431 GLU B C 1
ATOM 7467 O O . GLU B 1 451 ? 8.601 -3.729 -11.264 1.00 32.12 431 GLU B O 1
ATOM 7473 N N . LYS B 1 452 ? 7.339 -2.767 -9.679 1.00 30.33 432 LYS B N 1
ATOM 7474 C CA . LYS B 1 452 ? 7.390 -1.448 -10.266 1.00 34.25 432 LYS B CA 1
ATOM 7475 C C . LYS B 1 452 ? 8.844 -0.861 -10.217 1.00 30.98 432 LYS B C 1
ATOM 7476 O O . LYS B 1 452 ? 9.336 -0.298 -11.202 1.00 32.38 432 LYS B O 1
ATOM 7482 N N . ARG B 1 453 ? 9.534 -1.021 -9.087 1.00 31.21 433 ARG B N 1
ATOM 7483 C CA . ARG B 1 453 ? 10.933 -0.585 -8.910 1.00 29.79 433 ARG B CA 1
ATOM 7484 C C . ARG B 1 453 ? 11.811 -1.191 -9.972 1.00 27.78 433 ARG B C 1
ATOM 7485 O O . ARG B 1 453 ? 12.651 -0.497 -10.563 1.00 28.86 433 ARG B O 1
ATOM 7493 N N . VAL B 1 454 ? 11.675 -2.503 -10.193 1.00 25.91 434 VAL B N 1
ATOM 7494 C CA . VAL B 1 454 ? 12.484 -3.150 -11.254 1.00 26.89 434 VAL B CA 1
ATOM 7495 C C . VAL B 1 454 ? 12.101 -2.649 -12.671 1.00 24.47 434 VAL B C 1
ATOM 7496 O O . VAL B 1 454 ? 12.984 -2.367 -13.452 1.00 28.32 434 VAL B O 1
ATOM 7500 N N . GLN B 1 455 ? 10.815 -2.552 -12.978 1.00 26.02 435 GLN B N 1
ATOM 7501 C CA . GLN B 1 455 ? 10.380 -2.037 -14.305 1.00 27.18 435 GLN B CA 1
ATOM 7502 C C . GLN B 1 455 ? 10.962 -0.628 -14.564 1.00 30.22 435 GLN B C 1
ATOM 7503 O O . GLN B 1 455 ? 11.515 -0.374 -15.652 1.00 29.24 435 GLN B O 1
ATOM 7509 N N . LEU B 1 456 ? 10.860 0.263 -13.568 1.00 28.87 436 LEU B N 1
ATOM 7510 C CA . LEU B 1 456 ? 11.398 1.654 -13.656 1.00 29.76 436 LEU B CA 1
ATOM 7511 C C . LEU B 1 456 ? 12.897 1.677 -13.951 1.00 31.59 436 LEU B C 1
ATOM 7512 O O . LEU B 1 456 ? 13.383 2.513 -14.738 1.00 30.46 436 LEU B O 1
ATOM 7517 N N . ALA B 1 457 ? 13.638 0.777 -13.307 1.00 27.08 437 ALA B N 1
ATOM 7518 C CA . ALA B 1 457 ? 15.070 0.626 -13.589 1.00 25.47 437 ALA B CA 1
ATOM 7519 C C . ALA B 1 457 ? 15.331 0.069 -14.932 1.00 25.61 437 ALA B C 1
ATOM 7520 O O . ALA B 1 457 ? 16.239 0.516 -15.567 1.00 23.14 437 ALA B O 1
ATOM 7522 N N . LEU B 1 458 ? 14.589 -0.956 -15.361 1.00 25.25 438 LEU B N 1
ATOM 7523 C CA . LEU B 1 458 ? 14.838 -1.479 -16.703 1.00 24.60 438 LEU B CA 1
ATOM 7524 C C . LEU B 1 458 ? 14.505 -0.469 -17.795 1.00 27.30 438 LEU B C 1
ATOM 7525 O O . LEU B 1 458 ? 15.129 -0.524 -18.879 1.00 32.69 438 LEU B O 1
ATOM 7530 N N . ASP B 1 459 ? 13.483 0.362 -17.570 1.00 26.95 439 ASP B N 1
ATOM 7531 C CA . ASP B 1 459 ? 13.127 1.460 -18.508 1.00 28.62 439 ASP B CA 1
ATOM 7532 C C . ASP B 1 459 ? 14.254 2.509 -18.622 1.00 29.93 439 ASP B C 1
ATOM 7533 O O . ASP B 1 459 ? 14.662 2.868 -19.723 1.00 27.71 439 ASP B O 1
ATOM 7538 N N . ALA B 1 460 ? 14.734 3.003 -17.483 1.00 25.39 440 ALA B N 1
ATOM 7539 C CA . ALA B 1 460 ? 15.919 3.889 -17.440 1.00 25.68 440 ALA B CA 1
ATOM 7540 C C . ALA B 1 460 ? 17.154 3.191 -18.134 1.00 29.28 440 ALA B C 1
ATOM 7541 O O . ALA B 1 460 ? 17.821 3.798 -19.001 1.00 31.77 440 ALA B O 1
ATOM 7543 N N . LEU B 1 461 ? 17.446 1.916 -17.799 1.00 29.89 441 LEU B N 1
ATOM 7544 C CA . LEU B 1 461 ? 18.567 1.211 -18.430 1.00 26.52 441 LEU B CA 1
ATOM 7545 C C . LEU B 1 461 ? 18.329 0.960 -19.926 1.00 33.81 441 LEU B C 1
ATOM 7546 O O . LEU B 1 461 ? 19.296 0.900 -20.697 1.00 31.72 441 LEU B O 1
ATOM 7551 N N . LYS B 1 462 ? 17.072 0.868 -20.355 1.00 33.11 442 LYS B N 1
ATOM 7552 C CA . LYS B 1 462 ? 16.827 0.853 -21.821 1.00 34.80 442 LYS B CA 1
ATOM 7553 C C . LYS B 1 462 ? 17.206 2.190 -22.504 1.00 36.29 442 LYS B C 1
ATOM 7554 O O . LYS B 1 462 ? 17.646 2.189 -23.653 1.00 39.44 442 LYS B O 1
ATOM 7560 N N . LYS B 1 463 ? 17.003 3.326 -21.827 1.00 36.06 443 LYS B N 1
ATOM 7561 C CA . LYS B 1 463 ? 17.382 4.624 -22.419 1.00 36.50 443 LYS B CA 1
ATOM 7562 C C . LYS B 1 463 ? 18.889 4.623 -22.625 1.00 41.21 443 LYS B C 1
ATOM 7563 O O . LYS B 1 463 ? 19.401 5.046 -23.679 1.00 43.55 443 LYS B O 1
ATOM 7569 N N . ILE B 1 464 ? 19.609 4.129 -21.615 1.00 37.19 444 ILE B N 1
ATOM 7570 C CA . ILE B 1 464 ? 21.065 4.154 -21.620 1.00 32.14 444 ILE B CA 1
ATOM 7571 C C . ILE B 1 464 ? 21.607 3.117 -22.584 1.00 32.14 444 ILE B C 1
ATOM 7572 O O . ILE B 1 464 ? 22.622 3.402 -23.229 1.00 30.92 444 ILE B O 1
ATOM 7577 N N . TYR B 1 465 ? 20.985 1.931 -22.655 1.00 27.07 445 TYR B N 1
ATOM 7578 C CA . TYR B 1 465 ? 21.489 0.805 -23.458 1.00 29.35 445 TYR B CA 1
ATOM 7579 C C . TYR B 1 465 ? 20.351 0.377 -24.404 1.00 33.13 445 TYR B C 1
ATOM 7580 O O . TYR B 1 465 ? 19.700 -0.693 -24.220 1.00 29.26 445 TYR B O 1
ATOM 7589 N N . PRO B 1 466 ? 20.064 1.235 -25.402 1.00 35.01 446 PRO B N 1
ATOM 7590 C CA . PRO B 1 466 ? 18.844 0.900 -26.168 1.00 35.23 446 PRO B CA 1
ATOM 7591 C C . PRO B 1 466 ? 18.941 -0.419 -26.951 1.00 32.33 446 PRO B C 1
ATOM 7592 O O . PRO B 1 466 ? 17.915 -0.969 -27.347 1.00 35.24 446 PRO B O 1
ATOM 7596 N N . LYS B 1 467 ? 20.144 -0.938 -27.140 1.00 33.35 447 LYS B N 1
ATOM 7597 C CA . LYS B 1 467 ? 20.398 -2.152 -27.942 1.00 34.37 447 LYS B CA 1
ATOM 7598 C C . LYS B 1 467 ? 20.532 -3.432 -27.129 1.00 34.33 447 LYS B C 1
ATOM 7599 O O . LYS B 1 467 ? 20.653 -4.499 -27.679 1.00 29.37 447 LYS B O 1
ATOM 7605 N N . THR B 1 468 ? 20.543 -3.346 -25.792 1.00 34.36 448 THR B N 1
ATOM 7606 C CA . THR B 1 468 ? 20.762 -4.569 -24.982 1.00 32.89 448 THR B CA 1
ATOM 7607 C C . THR B 1 468 ? 19.452 -5.064 -24.389 1.00 32.07 448 THR B C 1
ATOM 7608 O O . THR B 1 468 ? 18.679 -4.276 -23.859 1.00 28.38 448 THR B O 1
ATOM 7612 N N . ASP B 1 469 ? 19.207 -6.364 -24.488 1.00 29.78 449 ASP B N 1
ATOM 7613 C CA . ASP B 1 469 ? 18.001 -6.919 -23.895 1.00 32.06 449 ASP B CA 1
ATOM 7614 C C . ASP B 1 469 ? 18.307 -7.504 -22.499 1.00 27.65 449 ASP B C 1
ATOM 7615 O O . ASP B 1 469 ? 18.836 -8.615 -22.341 1.00 30.08 449 ASP B O 1
ATOM 7620 N N . ILE B 1 470 ? 18.065 -6.688 -21.488 1.00 28.27 450 ILE B N 1
ATOM 7621 C CA . ILE B 1 470 ? 18.483 -7.103 -20.133 1.00 26.91 450 ILE B CA 1
ATOM 7622 C C . ILE B 1 470 ? 17.394 -8.097 -19.612 1.00 27.58 450 ILE B C 1
ATOM 7623 O O . ILE B 1 470 ? 17.712 -9.214 -19.156 1.00 28.11 450 ILE B O 1
ATOM 7628 N N . ALA B 1 471 ? 16.144 -7.646 -19.755 1.00 28.25 451 ALA B N 1
ATOM 7629 C CA . ALA B 1 471 ? 14.942 -8.334 -19.308 1.00 31.05 451 ALA B CA 1
ATOM 7630 C C . ALA B 1 471 ? 14.997 -9.789 -19.673 1.00 31.57 451 ALA B C 1
ATOM 7631 O O . ALA B 1 471 ? 14.705 -10.625 -18.843 1.00 33.38 451 ALA B O 1
ATOM 7633 N N . GLY B 1 472 ? 15.438 -10.080 -20.909 1.00 30.78 452 GLY B N 1
ATOM 7634 C CA . GLY B 1 472 ? 15.404 -11.410 -21.467 1.00 30.69 452 GLY B CA 1
ATOM 7635 C C . GLY B 1 472 ? 16.262 -12.352 -20.699 1.00 34.59 452 GLY B C 1
ATOM 7636 O O . GLY B 1 472 ? 16.028 -13.558 -20.724 1.00 34.68 452 GLY B O 1
ATOM 7637 N N . HIS B 1 473 ? 17.259 -11.814 -19.975 1.00 26.99 453 HIS B N 1
ATOM 7638 C CA . HIS B 1 473 ? 18.214 -12.636 -19.290 1.00 23.85 453 HIS B CA 1
ATOM 7639 C C . HIS B 1 473 ? 17.835 -12.844 -17.794 1.00 25.50 453 HIS B C 1
ATOM 7640 O O . HIS B 1 473 ? 18.404 -13.697 -17.149 1.00 24.30 453 HIS B O 1
ATOM 7647 N N . ILE B 1 474 ? 16.881 -12.074 -17.302 1.00 23.50 454 ILE B N 1
ATOM 7648 C CA . ILE B 1 474 ? 16.529 -12.090 -15.866 1.00 25.11 454 ILE B CA 1
ATOM 7649 C C . ILE B 1 474 ? 15.740 -13.391 -15.535 1.00 26.42 454 ILE B C 1
ATOM 7650 O O . ILE B 1 474 ? 14.825 -13.773 -16.318 1.00 24.89 454 ILE B O 1
ATOM 7655 N N . ILE B 1 475 ? 16.120 -14.039 -14.424 1.00 24.82 455 ILE B N 1
ATOM 7656 C CA . ILE B 1 475 ? 15.453 -15.255 -13.902 1.00 23.01 455 ILE B CA 1
ATOM 7657 C C . ILE B 1 475 ? 15.300 -15.110 -12.377 1.00 25.08 455 ILE B C 1
ATOM 7658 O O . ILE B 1 475 ? 15.862 -14.186 -11.792 1.00 21.11 455 ILE B O 1
ATOM 7663 N N . GLY B 1 476 ? 14.539 -16.019 -11.769 1.00 22.75 456 GLY B N 1
ATOM 7664 C CA . GLY B 1 476 ? 14.294 -16.018 -10.296 1.00 21.09 456 GLY B CA 1
ATOM 7665 C C . GLY B 1 476 ? 13.485 -14.827 -9.842 1.00 23.58 456 GLY B C 1
ATOM 7666 O O . GLY B 1 476 ? 12.782 -14.220 -10.616 1.00 22.62 456 GLY B O 1
ATOM 7667 N N . ASP B 1 477 ? 13.638 -14.437 -8.561 1.00 22.79 457 ASP B N 1
ATOM 7668 C CA . ASP B 1 477 ? 12.784 -13.409 -7.989 1.00 21.81 457 ASP B CA 1
ATOM 7669 C C . ASP B 1 477 ? 13.568 -12.064 -7.811 1.00 20.17 457 ASP B C 1
ATOM 7670 O O . ASP B 1 477 ? 14.788 -12.085 -7.667 1.00 20.85 457 ASP B O 1
ATOM 7675 N N . PRO B 1 478 ? 12.885 -10.899 -7.853 1.00 19.93 458 PRO B N 1
ATOM 7676 C CA . PRO B 1 478 ? 13.650 -9.619 -7.599 1.00 21.27 458 PRO B CA 1
ATOM 7677 C C . PRO B 1 478 ? 13.784 -9.520 -6.103 1.00 27.07 458 PRO B C 1
ATOM 7678 O O . PRO B 1 478 ? 12.918 -10.020 -5.428 1.00 22.87 458 PRO B O 1
ATOM 7682 N N . ILE B 1 479 ? 14.854 -8.939 -5.578 1.00 25.29 459 ILE B N 1
ATOM 7683 C CA . ILE B 1 479 ? 14.968 -8.762 -4.164 1.00 26.40 459 ILE B CA 1
ATOM 7684 C C . ILE B 1 479 ? 15.181 -7.250 -4.008 1.00 32.15 459 ILE B C 1
ATOM 7685 O O . ILE B 1 479 ? 16.028 -6.671 -4.721 1.00 31.22 459 ILE B O 1
ATOM 7690 N N . THR B 1 480 ? 14.372 -6.615 -3.145 1.00 27.02 460 THR B N 1
ATOM 7691 C CA . THR B 1 480 ? 14.437 -5.176 -2.939 1.00 27.44 460 THR B CA 1
ATOM 7692 C C . THR B 1 480 ? 14.570 -4.961 -1.440 1.00 31.30 460 THR B C 1
ATOM 7693 O O . THR B 1 480 ? 14.175 -5.836 -0.636 1.00 29.06 460 THR B O 1
ATOM 7697 N N . ILE B 1 481 ? 15.187 -3.833 -1.059 1.00 28.16 461 ILE B N 1
ATOM 7698 C CA . ILE B 1 481 ? 15.184 -3.482 0.390 1.00 35.03 461 ILE B CA 1
ATOM 7699 C C . ILE B 1 481 ? 15.067 -1.965 0.457 1.00 37.63 461 ILE B C 1
ATOM 7700 O O . ILE B 1 481 ? 15.634 -1.238 -0.424 1.00 32.20 461 ILE B O 1
ATOM 7705 N N . SER B 1 482 ? 14.270 -1.499 1.415 1.00 34.04 462 SER B N 1
ATOM 7706 C CA . SER B 1 482 ? 14.421 -0.131 1.934 1.00 40.11 462 SER B CA 1
ATOM 7707 C C . SER B 1 482 ? 14.567 -0.273 3.478 1.00 35.69 462 SER B C 1
ATOM 7708 O O . SER B 1 482 ? 13.708 -0.854 4.155 1.00 33.29 462 SER B O 1
ATOM 7711 N N . TRP B 1 483 ? 15.669 0.238 4.012 1.00 38.15 463 TRP B N 1
ATOM 7712 C CA . TRP B 1 483 ? 15.913 0.053 5.465 1.00 35.80 463 TRP B CA 1
ATOM 7713 C C . TRP B 1 483 ? 14.910 0.733 6.383 1.00 41.14 463 TRP B C 1
ATOM 7714 O O . TRP B 1 483 ? 14.555 0.152 7.451 1.00 36.30 463 TRP B O 1
ATOM 7725 N N . GLU B 1 484 ? 14.434 1.918 5.935 1.00 38.58 464 GLU B N 1
ATOM 7726 C CA . GLU B 1 484 ? 13.309 2.714 6.568 1.00 52.81 464 GLU B CA 1
ATOM 7727 C C . GLU B 1 484 ? 12.225 1.830 7.193 1.00 56.89 464 GLU B C 1
ATOM 7728 O O . GLU B 1 484 ? 11.990 1.886 8.405 1.00 64.43 464 GLU B O 1
ATOM 7734 N N . ALA B 1 485 ? 11.507 1.103 6.323 1.00 57.90 465 ALA B N 1
ATOM 7735 C CA . ALA B 1 485 ? 10.449 0.132 6.690 1.00 60.30 465 ALA B CA 1
ATOM 7736 C C . ALA B 1 485 ? 11.044 -0.964 7.596 1.00 61.99 465 ALA B C 1
ATOM 7737 O O . ALA B 1 485 ? 12.131 -1.454 7.315 1.00 72.62 465 ALA B O 1
ATOM 7739 N N . ASP B 1 486 ? 10.366 -1.337 8.678 1.00 62.83 466 ASP B N 1
ATOM 7740 C CA . ASP B 1 486 ? 10.972 -2.207 9.713 1.00 62.93 466 ASP B CA 1
ATOM 7741 C C . ASP B 1 486 ? 11.513 -1.305 10.789 1.00 63.23 466 ASP B C 1
ATOM 7742 O O . ASP B 1 486 ? 12.144 -0.296 10.492 1.00 63.80 466 ASP B O 1
ATOM 7747 N N . PRO B 1 487 ? 11.187 -1.595 12.040 1.00 65.42 467 PRO B N 1
ATOM 7748 C CA . PRO B 1 487 ? 11.859 -0.653 12.902 1.00 67.66 467 PRO B CA 1
ATOM 7749 C C . PRO B 1 487 ? 11.645 -0.954 14.350 1.00 65.40 467 PRO B C 1
ATOM 7750 O O . PRO B 1 487 ? 10.489 -0.901 14.782 1.00 68.46 467 PRO B O 1
ATOM 7754 N N . HIS B 1 488 ? 12.695 -1.176 15.118 1.00 57.73 468 HIS B N 1
ATOM 7755 C CA . HIS B 1 488 ? 14.011 -1.699 14.711 1.00 47.49 468 HIS B CA 1
ATOM 7756 C C . HIS B 1 488 ? 15.069 -0.980 13.910 1.00 44.36 468 HIS B C 1
ATOM 7757 O O . HIS B 1 488 ? 16.200 -1.148 14.253 1.00 43.01 468 HIS B O 1
ATOM 7764 N N . PHE B 1 489 ? 14.737 -0.266 12.847 1.00 38.13 469 PHE B N 1
ATOM 7765 C CA . PHE B 1 489 ? 15.729 0.487 12.118 1.00 37.12 469 PHE B CA 1
ATOM 7766 C C . PHE B 1 489 ? 15.197 1.823 11.764 1.00 34.39 469 PHE B C 1
ATOM 7767 O O . PHE B 1 489 ? 14.055 1.959 11.518 1.00 40.26 469 PHE B O 1
ATOM 7775 N N . LEU B 1 490 ? 16.076 2.795 11.722 1.00 39.97 470 LEU B N 1
ATOM 7776 C CA . LEU B 1 490 ? 15.746 4.154 11.415 1.00 35.32 470 LEU B CA 1
ATOM 7777 C C . LEU B 1 490 ? 16.228 4.534 10.034 1.00 35.41 470 LEU B C 1
ATOM 7778 O O . LEU B 1 490 ? 15.769 5.482 9.452 1.00 31.80 470 LEU B O 1
ATOM 7783 N N . GLY B 1 491 ? 17.201 3.812 9.518 1.00 29.57 471 GLY B N 1
ATOM 7784 C CA . GLY B 1 491 ? 17.685 4.188 8.183 1.00 28.57 471 GLY B CA 1
ATOM 7785 C C . GLY B 1 491 ? 18.871 3.302 7.953 1.00 25.06 471 GLY B C 1
ATOM 7786 O O . GLY B 1 491 ? 19.130 2.453 8.777 1.00 30.58 471 GLY B O 1
ATOM 7787 N N . ALA B 1 492 ? 19.559 3.468 6.829 1.00 23.48 472 ALA B N 1
ATOM 7788 C CA . ALA B 1 492 ? 20.722 2.641 6.525 1.00 25.23 472 ALA B CA 1
ATOM 7789 C C . ALA B 1 492 ? 21.831 2.841 7.539 1.00 24.56 472 ALA B C 1
ATOM 7790 O O . ALA B 1 492 ? 22.613 1.914 7.770 1.00 22.92 472 ALA B O 1
ATOM 7792 N N . PHE B 1 493 ? 21.963 4.095 8.001 1.00 25.79 473 PHE B N 1
ATOM 7793 C CA . PHE B 1 493 ? 22.997 4.492 8.903 1.00 22.60 473 PHE B CA 1
ATOM 7794 C C . PHE B 1 493 ? 22.875 5.992 9.172 1.00 24.15 473 PHE B C 1
ATOM 7795 O O . PHE B 1 493 ? 22.138 6.692 8.469 1.00 23.60 473 PHE B O 1
ATOM 7803 N N . LYS B 1 494 ? 23.542 6.504 10.215 1.00 24.74 474 LYS B N 1
ATOM 7804 C CA . LYS B 1 494 ? 23.411 7.980 10.468 1.00 24.89 474 LYS B CA 1
ATOM 7805 C C . LYS B 1 494 ? 24.138 8.857 9.510 1.00 23.63 474 LYS B C 1
ATOM 7806 O O . LYS B 1 494 ? 25.123 8.443 8.886 1.00 22.72 474 LYS B O 1
ATOM 7812 N N . GLY B 1 495 ? 23.649 10.097 9.362 1.00 23.03 475 GLY B N 1
ATOM 7813 C CA . GLY B 1 495 ? 24.357 11.103 8.520 1.00 27.70 475 GLY B CA 1
ATOM 7814 C C . GLY B 1 495 ? 24.974 12.046 9.579 1.00 26.94 475 GLY B C 1
ATOM 7815 O O . GLY B 1 495 ? 24.244 12.471 10.468 1.00 28.32 475 GLY B O 1
ATOM 7816 N N . ALA B 1 496 ? 26.277 12.305 9.535 1.00 22.92 476 ALA B N 1
ATOM 7817 C CA . ALA B 1 496 ? 26.933 13.138 10.590 1.00 23.91 476 ALA B CA 1
ATOM 7818 C C . ALA B 1 496 ? 26.558 14.592 10.358 1.00 24.21 476 ALA B C 1
ATOM 7819 O O . ALA B 1 496 ? 26.808 15.158 9.322 1.00 23.78 476 ALA B O 1
ATOM 7821 N N . LEU B 1 497 ? 25.916 15.180 11.327 1.00 23.42 477 LEU B N 1
ATOM 7822 C CA . LEU B 1 497 ? 25.366 16.491 11.109 1.00 25.93 477 LEU B CA 1
ATOM 7823 C C . LEU B 1 497 ? 26.420 17.608 11.430 1.00 24.26 477 LEU B C 1
ATOM 7824 O O . LEU B 1 497 ? 27.185 17.471 12.405 1.00 24.14 477 LEU B O 1
ATOM 7829 N N . PRO B 1 498 ? 26.452 18.695 10.633 1.00 23.12 478 PRO B N 1
ATOM 7830 C CA . PRO B 1 498 ? 27.447 19.751 10.943 1.00 24.22 478 PRO B CA 1
ATOM 7831 C C . PRO B 1 498 ? 27.214 20.198 12.370 1.00 22.13 478 PRO B C 1
ATOM 7832 O O . PRO B 1 498 ? 26.066 20.310 12.757 1.00 22.45 478 PRO B O 1
ATOM 7836 N N . GLY B 1 499 ? 28.276 20.455 13.122 1.00 22.91 479 GLY B N 1
ATOM 7837 C CA . GLY B 1 499 ? 28.118 20.984 14.459 1.00 21.14 479 GLY B CA 1
ATOM 7838 C C . GLY B 1 499 ? 27.865 19.931 15.499 1.00 24.50 479 GLY B C 1
ATOM 7839 O O . GLY B 1 499 ? 27.682 20.232 16.683 1.00 25.81 479 GLY B O 1
ATOM 7840 N N . HIS B 1 500 ? 27.859 18.679 15.105 1.00 22.69 480 HIS B N 1
ATOM 7841 C CA . HIS B 1 500 ? 27.549 17.657 16.110 1.00 26.38 480 HIS B CA 1
ATOM 7842 C C . HIS B 1 500 ? 28.772 16.925 16.626 1.00 22.29 480 HIS B C 1
ATOM 7843 O O . HIS B 1 500 ? 28.619 15.904 17.242 1.00 25.01 480 HIS B O 1
ATOM 7850 N N . TYR B 1 501 ? 29.996 17.401 16.385 1.00 21.30 481 TYR B N 1
ATOM 7851 C CA . TYR B 1 501 ? 31.177 16.665 16.836 1.00 19.53 481 TYR B CA 1
ATOM 7852 C C . TYR B 1 501 ? 31.074 16.494 18.373 1.00 21.84 481 TYR B C 1
ATOM 7853 O O . TYR B 1 501 ? 31.455 15.452 18.933 1.00 18.37 481 TYR B O 1
ATOM 7862 N N . ARG B 1 502 ? 30.541 17.517 19.059 1.00 18.93 482 ARG B N 1
ATOM 7863 C CA . ARG B 1 502 ? 30.530 17.428 20.572 1.00 19.58 482 ARG B CA 1
ATOM 7864 C C . ARG B 1 502 ? 29.668 16.254 21.044 1.00 20.99 482 ARG B C 1
ATOM 7865 O O . ARG B 1 502 ? 30.036 15.554 22.052 1.00 23.21 482 ARG B O 1
ATOM 7873 N N . TYR B 1 503 ? 28.527 16.042 20.386 1.00 20.79 483 TYR B N 1
ATOM 7874 C CA . TYR B 1 503 ? 27.671 14.878 20.701 1.00 20.83 483 TYR B CA 1
ATOM 7875 C C . TYR B 1 503 ? 28.346 13.565 20.360 1.00 22.07 483 TYR B C 1
ATOM 7876 O O . TYR B 1 503 ? 28.250 12.605 21.122 1.00 17.65 483 TYR B O 1
ATOM 7885 N N . ASN B 1 504 ? 28.958 13.468 19.192 1.00 18.16 484 ASN B N 1
ATOM 7886 C CA . ASN B 1 504 ? 29.710 12.288 18.792 1.00 20.12 484 ASN B CA 1
ATOM 7887 C C . ASN B 1 504 ? 30.825 11.953 19.793 1.00 18.59 484 ASN B C 1
ATOM 7888 O O . ASN B 1 504 ? 31.004 10.848 20.195 1.00 18.32 484 ASN B O 1
ATOM 7893 N N . GLN B 1 505 ? 31.548 12.975 20.200 1.00 19.12 485 GLN B N 1
ATOM 7894 C CA . GLN B 1 505 ? 32.647 12.750 21.131 1.00 17.08 485 GLN B CA 1
ATOM 7895 C C . GLN B 1 505 ? 32.158 12.214 22.490 1.00 18.43 485 GLN B C 1
ATOM 7896 O O . GLN B 1 505 ? 32.833 11.389 23.108 1.00 16.97 485 GLN B O 1
ATOM 7902 N N . ARG B 1 506 ? 31.046 12.738 23.016 1.00 17.10 486 ARG B N 1
ATOM 7903 C CA . ARG B 1 506 ? 30.543 12.266 24.329 1.00 19.48 486 ARG B CA 1
ATOM 7904 C C . ARG B 1 506 ? 30.105 10.804 24.200 1.00 18.97 486 ARG B C 1
ATOM 7905 O O . ARG B 1 506 ? 30.423 9.995 25.080 1.00 16.15 486 ARG B O 1
ATOM 7913 N N . MET B 1 507 ? 29.458 10.451 23.069 1.00 17.41 487 MET B N 1
ATOM 7914 C CA . MET B 1 507 ? 28.910 9.065 22.895 1.00 19.31 487 MET B CA 1
ATOM 7915 C C . MET B 1 507 ? 30.084 8.130 22.650 1.00 18.95 487 MET B C 1
ATOM 7916 O O . MET B 1 507 ? 30.129 7.036 23.211 1.00 19.46 487 MET B O 1
ATOM 7921 N N . TYR B 1 508 ? 31.058 8.551 21.832 1.00 18.55 488 TYR B N 1
ATOM 7922 C CA . TYR B 1 508 ? 32.240 7.711 21.625 1.00 18.50 488 TYR B CA 1
ATOM 7923 C C . TYR B 1 508 ? 33.002 7.374 22.926 1.00 17.87 488 TYR B C 1
ATOM 7924 O O . TYR B 1 508 ? 33.601 6.262 23.079 1.00 15.80 488 TYR B O 1
ATOM 7933 N N . ALA B 1 509 ? 33.014 8.340 23.840 1.00 16.97 489 ALA B N 1
ATOM 7934 C CA . ALA B 1 509 ? 33.755 8.153 25.103 1.00 15.23 489 ALA B CA 1
ATOM 7935 C C . ALA B 1 509 ? 32.933 7.552 26.204 1.00 18.33 489 ALA B C 1
ATOM 7936 O O . ALA B 1 509 ? 33.453 7.382 27.323 1.00 17.79 489 ALA B O 1
ATOM 7938 N N . HIS B 1 510 ? 31.682 7.230 25.948 1.00 17.76 490 HIS B N 1
ATOM 7939 C CA . HIS B 1 510 ? 30.818 6.710 26.980 1.00 17.73 490 HIS B CA 1
ATOM 7940 C C . HIS B 1 510 ? 31.324 5.446 27.666 1.00 21.69 490 HIS B C 1
ATOM 7941 O O . HIS B 1 510 ? 31.009 5.218 28.806 1.00 18.52 490 HIS B O 1
ATOM 7948 N N . PHE B 1 511 ? 32.077 4.620 26.964 1.00 15.93 491 PHE B N 1
ATOM 7949 C CA . PHE B 1 511 ? 32.610 3.408 27.597 1.00 17.63 491 PHE B CA 1
ATOM 7950 C C . PHE B 1 511 ? 33.660 3.621 28.764 1.00 18.88 491 PHE B C 1
ATOM 7951 O O . PHE B 1 511 ? 34.095 2.644 29.393 1.00 20.31 491 PHE B O 1
ATOM 7959 N N . MET B 1 512 ? 34.156 4.864 28.892 1.00 18.20 492 MET B N 1
ATOM 7960 C CA . MET B 1 512 ? 35.180 5.282 29.850 1.00 18.88 492 MET B CA 1
ATOM 7961 C C . MET B 1 512 ? 34.407 5.791 31.062 1.00 21.50 492 MET B C 1
ATOM 7962 O O . MET B 1 512 ? 33.843 6.908 31.054 1.00 22.26 492 MET B O 1
ATOM 7967 N N . GLN B 1 513 ? 34.295 4.954 32.068 1.00 22.00 493 GLN B N 1
ATOM 7968 C CA . GLN B 1 513 ? 33.248 5.254 33.116 1.00 23.65 493 GLN B CA 1
ATOM 7969 C C . GLN B 1 513 ? 33.777 5.463 34.541 1.00 28.44 493 GLN B C 1
ATOM 7970 O O . GLN B 1 513 ? 32.947 5.589 35.445 1.00 26.31 493 GLN B O 1
ATOM 7976 N N . ALA B 1 514 ? 35.095 5.446 34.720 1.00 30.15 494 ALA B N 1
ATOM 7977 C CA . ALA B 1 514 ? 35.733 5.782 36.064 1.00 35.98 494 ALA B CA 1
ATOM 7978 C C . ALA B 1 514 ? 35.232 7.082 36.703 1.00 35.84 494 ALA B C 1
ATOM 7979 O O . ALA B 1 514 ? 35.065 7.183 37.915 1.00 41.00 494 ALA B O 1
ATOM 7981 N N . GLN B 1 515 ? 34.954 8.089 35.905 1.00 39.23 495 GLN B N 1
ATOM 7982 C CA . GLN B 1 515 ? 34.530 9.364 36.444 1.00 46.31 495 GLN B CA 1
ATOM 7983 C C . GLN B 1 515 ? 32.996 9.519 36.580 1.00 46.84 495 GLN B C 1
ATOM 7984 O O . GLN B 1 515 ? 32.549 10.578 37.000 1.00 45.97 495 GLN B O 1
ATOM 7990 N N . MET B 1 516 ? 32.189 8.510 36.220 1.00 38.68 496 MET B N 1
ATOM 7991 C CA . MET B 1 516 ? 30.733 8.674 36.208 1.00 37.21 496 MET B CA 1
ATOM 7992 C C . MET B 1 516 ? 30.127 8.306 37.565 1.00 31.46 496 MET B C 1
ATOM 7993 O O . MET B 1 516 ? 30.593 7.396 38.255 1.00 31.78 496 MET B O 1
ATOM 7998 N N . PRO B 1 517 ? 29.024 8.958 37.915 1.00 34.45 497 PRO B N 1
ATOM 7999 C CA . PRO B 1 517 ? 28.334 8.498 39.149 1.00 35.06 497 PRO B CA 1
ATOM 8000 C C . PRO B 1 517 ? 27.890 7.037 38.986 1.00 39.97 497 PRO B C 1
ATOM 8001 O O . PRO B 1 517 ? 27.608 6.609 37.837 1.00 40.37 497 PRO B O 1
ATOM 8005 N N . VAL B 1 518 ? 27.879 6.293 40.092 1.00 36.06 498 VAL B N 1
ATOM 8006 C CA . VAL B 1 518 ? 27.528 4.870 40.144 1.00 37.27 498 VAL B CA 1
ATOM 8007 C C . VAL B 1 518 ? 26.175 4.541 39.496 1.00 35.87 498 VAL B C 1
ATOM 8008 O O . VAL B 1 518 ? 26.031 3.446 38.971 1.00 38.04 498 VAL B O 1
ATOM 8012 N N . GLU B 1 519 ? 25.223 5.477 39.497 1.00 35.03 499 GLU B N 1
ATOM 8013 C CA . GLU B 1 519 ? 23.942 5.247 38.851 1.00 37.70 499 GLU B CA 1
ATOM 8014 C C . GLU B 1 519 ? 24.022 5.238 37.311 1.00 37.65 499 GLU B C 1
ATOM 8015 O O . GLU B 1 519 ? 23.073 4.794 36.636 1.00 32.88 499 GLU B O 1
ATOM 8021 N N . GLN B 1 520 ? 25.089 5.821 36.768 1.00 33.66 500 GLN B N 1
ATOM 8022 C CA . GLN B 1 520 ? 25.287 5.841 35.312 1.00 31.59 500 GLN B CA 1
ATOM 8023 C C . GLN B 1 520 ? 26.283 4.798 34.827 1.00 27.45 500 GLN B C 1
ATOM 8024 O O . GLN B 1 520 ? 26.568 4.739 33.602 1.00 30.59 500 GLN B O 1
ATOM 8030 N N . ARG B 1 521 ? 26.823 3.975 35.707 1.00 25.46 501 ARG B N 1
ATOM 8031 C CA . ARG B 1 521 ? 27.841 3.040 35.286 1.00 25.59 501 ARG B CA 1
ATOM 8032 C C . ARG B 1 521 ? 27.180 1.698 35.034 1.00 27.26 501 ARG B C 1
ATOM 8033 O O . ARG B 1 521 ? 26.207 1.348 35.709 1.00 26.38 501 ARG B O 1
ATOM 8041 N N . GLY B 1 522 ? 27.766 0.933 34.116 1.00 22.14 502 GLY B N 1
ATOM 8042 C CA . GLY B 1 522 ? 27.327 -0.464 33.951 1.00 21.57 502 GLY B CA 1
ATOM 8043 C C . GLY B 1 522 ? 26.516 -0.593 32.672 1.00 21.00 502 GLY B C 1
ATOM 8044 O O . GLY B 1 522 ? 26.402 -1.699 32.171 1.00 21.79 502 GLY B O 1
ATOM 8045 N N . ILE B 1 523 ? 25.928 0.486 32.195 1.00 20.23 503 ILE B N 1
ATOM 8046 C CA . ILE B 1 523 ? 25.312 0.455 30.812 1.00 22.30 503 ILE B CA 1
ATOM 8047 C C . ILE B 1 523 ? 26.310 0.969 29.805 1.00 22.27 503 ILE B C 1
ATOM 8048 O O . ILE B 1 523 ? 27.065 1.931 30.092 1.00 20.82 503 ILE B O 1
ATOM 8053 N N . PHE B 1 524 ? 26.328 0.355 28.594 1.00 19.59 504 PHE B N 1
ATOM 8054 C CA . PHE B 1 524 ? 27.348 0.721 27.610 1.00 15.86 504 PHE B CA 1
ATOM 8055 C C . PHE B 1 524 ? 26.648 0.764 26.260 1.00 16.38 504 PHE B C 1
ATOM 8056 O O . PHE B 1 524 ? 25.593 0.116 26.092 1.00 16.38 504 PHE B O 1
ATOM 8064 N N . ILE B 1 525 ? 27.197 1.549 25.354 1.00 15.79 505 ILE B N 1
ATOM 8065 C CA . ILE B 1 525 ? 26.632 1.640 23.975 1.00 16.53 505 ILE B CA 1
ATOM 8066 C C . ILE B 1 525 ? 27.743 1.322 22.963 1.00 16.07 505 ILE B C 1
ATOM 8067 O O . ILE B 1 525 ? 28.902 1.625 23.220 1.00 17.82 505 ILE B O 1
ATOM 8072 N N . ALA B 1 526 ? 27.363 0.760 21.792 1.00 16.09 506 ALA B N 1
ATOM 8073 C CA . ALA B 1 526 ? 28.300 0.540 20.701 1.00 14.92 506 ALA B CA 1
ATOM 8074 C C . ALA B 1 526 ? 27.492 0.454 19.396 1.00 15.62 506 ALA B C 1
ATOM 8075 O O . ALA B 1 526 ? 26.245 0.433 19.389 1.00 18.48 506 ALA B O 1
ATOM 8077 N N . GLY B 1 527 ? 28.217 0.455 18.303 1.00 17.51 507 GLY B N 1
ATOM 8078 C CA . GLY B 1 527 ? 27.550 0.209 17.005 1.00 16.39 507 GLY B CA 1
ATOM 8079 C C . GLY B 1 527 ? 27.898 1.337 16.062 1.00 17.32 507 GLY B C 1
ATOM 8080 O O . GLY B 1 527 ? 28.629 2.330 16.429 1.00 17.18 507 GLY B O 1
ATOM 8081 N N . ASP B 1 528 ? 27.451 1.250 14.798 1.00 17.47 508 ASP B N 1
ATOM 8082 C CA . ASP B 1 528 ? 28.040 2.239 13.903 1.00 19.52 508 ASP B CA 1
ATOM 8083 C C . ASP B 1 528 ? 27.618 3.738 14.164 1.00 20.50 508 ASP B C 1
ATOM 8084 O O . ASP B 1 528 ? 28.415 4.637 13.778 1.00 22.54 508 ASP B O 1
ATOM 8089 N N . ASP B 1 529 ? 26.431 3.985 14.740 1.00 21.27 509 ASP B N 1
ATOM 8090 C CA . ASP B 1 529 ? 26.010 5.376 15.228 1.00 27.22 509 ASP B CA 1
ATOM 8091 C C . ASP B 1 529 ? 26.965 5.971 16.250 1.00 23.35 509 ASP B C 1
ATOM 8092 O O . ASP B 1 529 ? 27.113 7.189 16.327 1.00 23.18 509 ASP B O 1
ATOM 8097 N N . VAL B 1 530 ? 27.542 5.100 17.061 1.00 21.13 510 VAL B N 1
ATOM 8098 C CA . VAL B 1 530 ? 28.554 5.491 18.079 1.00 20.37 510 VAL B CA 1
ATOM 8099 C C . VAL B 1 530 ? 29.899 5.839 17.454 1.00 19.54 510 VAL B C 1
ATOM 8100 O O . VAL B 1 530 ? 30.653 6.606 18.024 1.00 17.38 510 VAL B O 1
ATOM 8104 N N . SER B 1 531 ? 30.171 5.340 16.241 1.00 20.02 511 SER B N 1
ATOM 8105 C CA . SER B 1 531 ? 31.515 5.331 15.691 1.00 21.60 511 SER B CA 1
ATOM 8106 C C . SER B 1 531 ? 31.781 6.600 14.888 1.00 17.28 511 SER B C 1
ATOM 8107 O O . SER B 1 531 ? 30.840 7.370 14.629 1.00 20.12 511 SER B O 1
ATOM 8110 N N . TRP B 1 532 ? 33.026 6.831 14.523 1.00 16.57 512 TRP B N 1
ATOM 8111 C CA . TRP B 1 532 ? 33.383 8.028 13.701 1.00 19.02 512 TRP B CA 1
ATOM 8112 C C . TRP B 1 532 ? 33.218 7.798 12.193 1.00 22.09 512 TRP B C 1
ATOM 8113 O O . TRP B 1 532 ? 33.346 8.721 11.366 1.00 23.95 512 TRP B O 1
ATOM 8124 N N . THR B 1 533 ? 32.880 6.576 11.831 1.00 22.65 513 THR B N 1
ATOM 8125 C CA . THR B 1 533 ? 32.648 6.252 10.396 1.00 20.66 513 THR B CA 1
ATOM 8126 C C . THR B 1 533 ? 31.250 5.589 10.330 1.00 19.84 513 THR B C 1
ATOM 8127 O O . THR B 1 533 ? 31.139 4.383 10.154 1.00 21.90 513 THR B O 1
ATOM 8131 N N . PRO B 1 534 ? 30.184 6.374 10.462 1.00 20.28 514 PRO B N 1
ATOM 8132 C CA . PRO B 1 534 ? 28.839 5.788 10.613 1.00 21.27 514 PRO B CA 1
ATOM 8133 C C . PRO B 1 534 ? 28.339 4.938 9.429 1.00 20.22 514 PRO B C 1
ATOM 8134 O O . PRO B 1 534 ? 27.472 4.141 9.635 1.00 23.42 514 PRO B O 1
ATOM 8138 N N . ALA B 1 535 ? 28.868 5.118 8.220 1.00 19.43 515 ALA B N 1
ATOM 8139 C CA . ALA B 1 535 ? 28.377 4.357 7.081 1.00 24.47 515 ALA B CA 1
ATOM 8140 C C . ALA B 1 535 ? 29.162 3.002 6.830 1.00 22.89 515 ALA B C 1
ATOM 8141 O O . ALA B 1 535 ? 28.947 2.317 5.818 1.00 19.83 515 ALA B O 1
ATOM 8143 N N . TRP B 1 536 ? 30.035 2.613 7.781 1.00 20.76 516 TRP B N 1
ATOM 8144 C CA . TRP B 1 536 ? 31.104 1.625 7.494 1.00 17.89 516 TRP B CA 1
ATOM 8145 C C . TRP B 1 536 ? 31.216 0.661 8.571 1.00 19.94 516 TRP B C 1
ATOM 8146 O O . TRP B 1 536 ? 31.381 1.047 9.773 1.00 19.04 516 TRP B O 1
ATOM 8157 N N . VAL B 1 537 ? 31.162 -0.631 8.227 1.00 17.16 517 VAL B N 1
ATOM 8158 C CA . VAL B 1 537 ? 31.132 -1.648 9.301 1.00 16.09 517 VAL B CA 1
ATOM 8159 C C . VAL B 1 537 ? 32.310 -1.571 10.327 1.00 15.51 517 VAL B C 1
ATOM 8160 O O . VAL B 1 537 ? 32.155 -1.955 11.548 1.00 15.12 517 VAL B O 1
ATOM 8164 N N . GLU B 1 538 ? 33.484 -1.081 9.932 1.00 13.85 518 GLU B N 1
ATOM 8165 C CA . GLU B 1 538 ? 34.620 -1.069 10.881 1.00 15.94 518 GLU B CA 1
ATOM 8166 C C . GLU B 1 538 ? 34.291 -0.207 12.096 1.00 15.61 518 GLU B C 1
ATOM 8167 O O . GLU B 1 538 ? 34.814 -0.448 13.181 1.00 16.89 518 GLU B O 1
ATOM 8173 N N . GLY B 1 539 ? 33.398 0.761 11.930 1.00 19.00 519 GLY B N 1
ATOM 8174 C CA . GLY B 1 539 ? 32.953 1.648 13.063 1.00 17.48 519 GLY B CA 1
ATOM 8175 C C . GLY B 1 539 ? 32.209 0.870 14.101 1.00 16.74 519 GLY B C 1
ATOM 8176 O O . GLY B 1 539 ? 32.477 1.016 15.272 1.00 17.92 519 GLY B O 1
ATOM 8177 N N . ALA B 1 540 ? 31.334 -0.022 13.664 1.00 15.14 520 ALA B N 1
ATOM 8178 C CA . ALA B 1 540 ? 30.591 -0.866 14.548 1.00 16.51 520 ALA B CA 1
ATOM 8179 C C . ALA B 1 540 ? 31.547 -1.790 15.287 1.00 17.05 520 ALA B C 1
ATOM 8180 O O . ALA B 1 540 ? 31.349 -2.018 16.498 1.00 17.53 520 ALA B O 1
ATOM 8182 N N . VAL B 1 541 ? 32.525 -2.370 14.603 1.00 15.12 521 VAL B N 1
ATOM 8183 C CA . VAL B 1 541 ? 33.471 -3.296 15.290 1.00 14.82 521 VAL B CA 1
ATOM 8184 C C . VAL B 1 541 ? 34.389 -2.557 16.299 1.00 14.90 521 VAL B C 1
ATOM 8185 O O . VAL B 1 541 ? 34.622 -3.034 17.457 1.00 14.43 521 VAL B O 1
ATOM 8189 N N . GLN B 1 542 ? 34.923 -1.405 15.872 1.00 14.74 522 GLN B N 1
ATOM 8190 C CA . GLN B 1 542 ? 35.817 -0.646 16.825 1.00 16.23 522 GLN B CA 1
ATOM 8191 C C . GLN B 1 542 ? 35.083 -0.209 18.079 1.00 15.99 522 GLN B C 1
ATOM 8192 O O . GLN B 1 542 ? 35.621 -0.387 19.197 1.00 18.38 522 GLN B O 1
ATOM 8198 N N . THR B 1 543 ? 33.866 0.349 17.932 1.00 16.11 523 THR B N 1
ATOM 8199 C CA . THR B 1 543 ? 33.148 0.793 19.147 1.00 16.96 523 THR B CA 1
ATOM 8200 C C . THR B 1 543 ? 32.759 -0.413 19.979 1.00 17.49 523 THR B C 1
ATOM 8201 O O . THR B 1 543 ? 32.711 -0.362 21.263 1.00 15.70 523 THR B O 1
ATOM 8205 N N . SER B 1 544 ? 32.407 -1.499 19.296 1.00 15.99 524 SER B N 1
ATOM 8206 C CA . SER B 1 544 ? 32.174 -2.732 20.064 1.00 17.84 524 SER B CA 1
ATOM 8207 C C . SER B 1 544 ? 33.383 -3.134 20.933 1.00 17.38 524 SER B C 1
ATOM 8208 O O . SER B 1 544 ? 33.228 -3.495 22.175 1.00 19.63 524 SER B O 1
ATOM 8211 N N . LEU B 1 545 ? 34.599 -3.103 20.349 1.00 16.11 525 LEU B N 1
ATOM 8212 C CA . LEU B 1 545 ? 35.798 -3.482 21.126 1.00 18.39 525 LEU B CA 1
ATOM 8213 C C . LEU B 1 545 ? 36.099 -2.453 22.280 1.00 17.57 525 LEU B C 1
ATOM 8214 O O . LEU B 1 545 ? 36.580 -2.861 23.366 1.00 17.23 525 LEU B O 1
ATOM 8219 N N . ASN B 1 546 ? 35.766 -1.173 22.054 1.00 17.86 526 ASN B N 1
ATOM 8220 C CA . ASN B 1 546 ? 35.870 -0.237 23.160 1.00 18.31 526 ASN B CA 1
ATOM 8221 C C . ASN B 1 546 ? 34.920 -0.662 24.304 1.00 18.27 526 ASN B C 1
ATOM 8222 O O . ASN B 1 546 ? 35.317 -0.640 25.516 1.00 16.45 526 ASN B O 1
ATOM 8227 N N . ALA B 1 547 ? 33.663 -1.033 23.958 1.00 16.92 527 ALA B N 1
ATOM 8228 C CA . ALA B 1 547 ? 32.741 -1.545 24.942 1.00 17.80 527 ALA B CA 1
ATOM 8229 C C . ALA B 1 547 ? 33.209 -2.803 25.643 1.00 18.13 527 ALA B C 1
ATOM 8230 O O . ALA B 1 547 ? 33.024 -2.936 26.884 1.00 17.56 527 ALA B O 1
ATOM 8232 N N . VAL B 1 548 ? 33.856 -3.701 24.916 1.00 17.31 528 VAL B N 1
ATOM 8233 C CA . VAL B 1 548 ? 34.425 -4.916 25.523 1.00 18.33 528 VAL B CA 1
ATOM 8234 C C . VAL B 1 548 ? 35.459 -4.474 26.606 1.00 20.49 528 VAL B C 1
ATOM 8235 O O . VAL B 1 548 ? 35.464 -5.020 27.722 1.00 19.77 528 VAL B O 1
ATOM 8239 N N . TRP B 1 549 ? 36.305 -3.475 26.295 1.00 19.45 529 TRP B N 1
ATOM 8240 C CA . TRP B 1 549 ? 37.296 -3.013 27.283 1.00 20.03 529 TRP B CA 1
ATOM 8241 C C . TRP B 1 549 ? 36.547 -2.461 28.495 1.00 19.43 529 TRP B C 1
ATOM 8242 O O . TRP B 1 549 ? 36.856 -2.783 29.703 1.00 21.38 529 TRP B O 1
ATOM 8253 N N . GLY B 1 550 ? 35.545 -1.642 28.215 1.00 18.06 530 GLY B N 1
ATOM 8254 C CA . GLY B 1 550 ? 34.713 -1.035 29.268 1.00 20.04 530 GLY B CA 1
ATOM 8255 C C . GLY B 1 550 ? 34.053 -2.029 30.221 1.00 24.44 530 GLY B C 1
ATOM 8256 O O . GLY B 1 550 ? 34.080 -1.878 31.464 1.00 20.16 530 GLY B O 1
ATOM 8257 N N . ILE B 1 551 ? 33.445 -3.056 29.629 1.00 19.35 531 ILE B N 1
ATOM 8258 C CA . ILE B 1 551 ? 32.782 -4.090 30.393 1.00 20.74 531 ILE B CA 1
ATOM 8259 C C . ILE B 1 551 ? 33.761 -4.957 31.185 1.00 22.27 531 ILE B C 1
ATOM 8260 O O . ILE B 1 551 ? 33.529 -5.250 32.384 1.00 25.20 531 ILE B O 1
ATOM 8265 N N . MET B 1 552 ? 34.853 -5.361 30.546 1.00 21.65 532 MET B N 1
ATOM 8266 C CA . MET B 1 552 ? 35.914 -6.021 31.261 1.00 24.38 532 MET B CA 1
ATOM 8267 C C . MET B 1 552 ? 36.337 -5.229 32.531 1.00 25.73 532 MET B C 1
ATOM 8268 O O . MET B 1 552 ? 36.421 -5.778 33.660 1.00 24.12 532 MET B O 1
ATOM 8273 N N . ASN B 1 553 ? 36.603 -3.934 32.310 1.00 24.96 533 ASN B N 1
ATOM 8274 C CA . ASN B 1 553 ? 36.984 -3.012 33.358 1.00 24.91 533 ASN B CA 1
ATOM 8275 C C . ASN B 1 553 ? 35.889 -2.956 34.418 1.00 28.17 533 ASN B C 1
ATOM 8276 O O . ASN B 1 553 ? 36.182 -2.915 35.636 1.00 28.20 533 ASN B O 1
ATOM 8281 N N . HIS B 1 554 ? 34.644 -3.005 34.007 1.00 24.80 534 HIS B N 1
ATOM 8282 C CA . HIS B 1 554 ? 33.540 -2.915 34.925 1.00 27.48 534 HIS B CA 1
ATOM 8283 C C . HIS B 1 554 ? 33.494 -4.069 35.898 1.00 28.41 534 HIS B C 1
ATOM 8284 O O . HIS B 1 554 ? 33.117 -3.896 37.006 1.00 24.99 534 HIS B O 1
ATOM 8291 N N . PHE B 1 555 ? 33.888 -5.234 35.425 1.00 25.06 535 PHE B N 1
ATOM 8292 C CA . PHE B 1 555 ? 33.879 -6.464 36.217 1.00 27.25 535 PHE B CA 1
ATOM 8293 C C . PHE B 1 555 ? 35.189 -6.655 37.018 1.00 29.65 535 PHE B C 1
ATOM 8294 O O . PHE B 1 555 ? 35.472 -7.761 37.465 1.00 29.56 535 PHE B O 1
ATOM 8302 N N . GLY B 1 556 ? 35.960 -5.570 37.169 1.00 28.21 536 GLY B N 1
ATOM 8303 C CA . GLY B 1 556 ? 37.225 -5.568 37.865 1.00 27.74 536 GLY B CA 1
ATOM 8304 C C . GLY B 1 556 ? 38.343 -6.203 37.084 1.00 31.56 536 GLY B C 1
ATOM 8305 O O . GLY B 1 556 ? 39.307 -6.643 37.692 1.00 26.53 536 GLY B O 1
ATOM 8306 N N . GLY B 1 557 ? 38.249 -6.259 35.739 1.00 28.11 537 GLY B N 1
ATOM 8307 C CA . GLY B 1 557 ? 39.221 -7.011 34.920 1.00 25.33 537 GLY B CA 1
ATOM 8308 C C . GLY B 1 557 ? 40.228 -6.012 34.383 1.00 23.67 537 GLY B C 1
ATOM 8309 O O . GLY B 1 557 ? 40.047 -4.830 34.534 1.00 26.52 537 GLY B O 1
ATOM 8310 N N . LYS B 1 558 ? 41.253 -6.472 33.705 1.00 27.82 538 LYS B N 1
ATOM 8311 C CA . LYS B 1 558 ? 42.224 -5.575 33.074 1.00 28.18 538 LYS B CA 1
ATOM 8312 C C . LYS B 1 558 ? 42.919 -6.244 31.923 1.00 24.21 538 LYS B C 1
ATOM 8313 O O . LYS B 1 558 ? 42.915 -7.463 31.833 1.00 26.81 538 LYS B O 1
ATOM 8319 N N . THR B 1 559 ? 43.632 -5.456 31.101 1.00 23.15 539 THR B N 1
ATOM 8320 C CA . THR B 1 559 ? 44.348 -5.988 29.957 1.00 22.66 539 THR B CA 1
ATOM 8321 C C . THR B 1 559 ? 45.706 -6.503 30.472 1.00 27.10 539 THR B C 1
ATOM 8322 O O . THR B 1 559 ? 46.097 -6.194 31.609 1.00 27.31 539 THR B O 1
ATOM 8326 N N . HIS B 1 560 ? 46.358 -7.331 29.685 1.00 26.63 540 HIS B N 1
ATOM 8327 C CA . HIS B 1 560 ? 47.702 -7.773 30.022 1.00 31.85 540 HIS B CA 1
ATOM 8328 C C . HIS B 1 560 ? 48.652 -6.629 29.742 1.00 35.28 540 HIS B C 1
ATOM 8329 O O . HIS B 1 560 ? 48.434 -5.834 28.792 1.00 28.39 540 HIS B O 1
ATOM 8336 N N . ALA B 1 561 ? 49.726 -6.544 30.543 1.00 30.68 541 ALA B N 1
ATOM 8337 C CA . ALA B 1 561 ? 50.666 -5.416 30.462 1.00 33.84 541 ALA B CA 1
ATOM 8338 C C . ALA B 1 561 ? 51.260 -5.313 29.070 1.00 32.86 541 ALA B C 1
ATOM 8339 O O . ALA B 1 561 ? 51.555 -4.241 28.582 1.00 32.94 541 ALA B O 1
ATOM 8341 N N . ASP B 1 562 ? 51.494 -6.443 28.435 1.00 30.23 542 ASP B N 1
ATOM 8342 C CA . ASP B 1 562 ? 52.151 -6.400 27.135 1.00 30.23 542 ASP B CA 1
ATOM 8343 C C . ASP B 1 562 ? 51.157 -6.229 25.945 1.00 30.51 542 ASP B C 1
ATOM 8344 O O . ASP B 1 562 ? 51.580 -6.155 24.797 1.00 30.68 542 ASP B O 1
ATOM 8349 N N . ASN B 1 563 ? 49.847 -6.172 26.212 1.00 27.29 543 ASN B N 1
ATOM 8350 C CA . ASN B 1 563 ? 48.872 -5.955 25.149 1.00 26.32 543 ASN B CA 1
ATOM 8351 C C . ASN B 1 563 ? 47.743 -4.961 25.606 1.00 24.96 543 ASN B C 1
ATOM 8352 O O . ASN B 1 563 ? 46.623 -5.385 25.836 1.00 24.93 543 ASN B O 1
ATOM 8357 N N . PRO B 1 564 ? 48.096 -3.670 25.862 1.00 23.89 544 PRO B N 1
ATOM 8358 C CA . PRO B 1 564 ? 47.106 -2.696 26.365 1.00 24.09 544 PRO B CA 1
ATOM 8359 C C . PRO B 1 564 ? 45.980 -2.459 25.373 1.00 23.02 544 PRO B C 1
ATOM 8360 O O . PRO B 1 564 ? 46.178 -2.568 24.132 1.00 23.00 544 PRO B O 1
ATOM 8364 N N . GLY B 1 565 ? 44.825 -2.132 25.938 1.00 24.25 545 GLY B N 1
ATOM 8365 C CA . GLY B 1 565 ? 43.574 -2.042 25.181 1.00 22.17 545 GLY B CA 1
ATOM 8366 C C . GLY B 1 565 ? 43.109 -0.598 25.121 1.00 21.26 545 GLY B C 1
ATOM 8367 O O . GLY B 1 565 ? 43.800 0.292 25.581 1.00 21.50 545 GLY B O 1
ATOM 8368 N N . PRO B 1 566 ? 41.944 -0.341 24.511 1.00 21.05 546 PRO B N 1
ATOM 8369 C CA . PRO B 1 566 ? 41.544 1.041 24.217 1.00 19.48 546 PRO B CA 1
ATOM 8370 C C . PRO B 1 566 ? 41.496 1.914 25.468 1.00 20.03 546 PRO B C 1
ATOM 8371 O O . PRO B 1 566 ? 41.999 3.037 25.447 1.00 20.90 546 PRO B O 1
ATOM 8375 N N . GLY B 1 567 ? 40.900 1.427 26.550 1.00 21.50 547 GLY B N 1
ATOM 8376 C CA . GLY B 1 567 ? 40.767 2.293 27.740 1.00 21.63 547 GLY B CA 1
ATOM 8377 C C . GLY B 1 567 ? 42.095 2.580 28.459 1.00 23.55 547 GLY B C 1
ATOM 8378 O O . GLY B 1 567 ? 42.126 3.436 29.334 1.00 23.13 547 GLY B O 1
ATOM 8379 N N . ASP B 1 568 ? 43.138 1.789 28.199 1.00 22.39 548 ASP B N 1
ATOM 8380 C CA . ASP B 1 568 ? 44.460 2.066 28.774 1.00 22.42 548 ASP B CA 1
ATOM 8381 C C . ASP B 1 568 ? 45.132 3.245 28.137 1.00 22.89 548 ASP B C 1
ATOM 8382 O O . ASP B 1 568 ? 45.968 3.859 28.790 1.00 22.81 548 ASP B O 1
ATOM 8387 N N . VAL B 1 569 ? 44.812 3.605 26.864 1.00 22.98 549 VAL B N 1
ATOM 8388 C CA . VAL B 1 569 ? 45.495 4.749 26.204 1.00 22.15 549 VAL B CA 1
ATOM 8389 C C . VAL B 1 569 ? 44.518 5.871 25.850 1.00 22.35 549 VAL B C 1
ATOM 8390 O O . VAL B 1 569 ? 44.945 6.937 25.436 1.00 22.83 549 VAL B O 1
ATOM 8394 N N . PHE B 1 570 ? 43.205 5.647 26.059 1.00 20.45 550 PHE B N 1
ATOM 8395 C CA . PHE B 1 570 ? 42.156 6.622 25.663 1.00 19.54 550 PHE B CA 1
ATOM 8396 C C . PHE B 1 570 ? 42.373 8.048 26.166 1.00 22.22 550 PHE B C 1
ATOM 8397 O O . PHE B 1 570 ? 42.196 8.993 25.421 1.00 20.07 550 PHE B O 1
ATOM 8405 N N . ASP B 1 571 ? 42.720 8.217 27.442 1.00 23.56 551 ASP B N 1
ATOM 8406 C CA . ASP B 1 571 ? 42.877 9.560 27.972 1.00 27.16 551 ASP B CA 1
ATOM 8407 C C . ASP B 1 571 ? 44.028 10.338 27.327 1.00 26.73 551 ASP B C 1
ATOM 8408 O O . ASP B 1 571 ? 43.941 11.531 27.217 1.00 28.95 551 ASP B O 1
ATOM 8413 N N . GLU B 1 572 ? 45.066 9.651 26.865 1.00 25.70 552 GLU B N 1
ATOM 8414 C CA . GLU B 1 572 ? 46.186 10.265 26.252 1.00 29.14 552 GLU B CA 1
ATOM 8415 C C . GLU B 1 572 ? 45.932 10.496 24.765 1.00 29.38 552 GLU B C 1
ATOM 8416 O O . GLU B 1 572 ? 46.266 11.552 24.233 1.00 27.57 552 GLU B O 1
ATOM 8422 N N . ILE B 1 573 ? 45.333 9.547 24.054 1.00 24.88 553 ILE B N 1
ATOM 8423 C CA . ILE B 1 573 ? 45.257 9.721 22.530 1.00 24.77 553 ILE B CA 1
ATOM 8424 C C . ILE B 1 573 ? 43.826 9.714 21.945 1.00 22.63 553 ILE B C 1
ATOM 8425 O O . ILE B 1 573 ? 43.659 9.697 20.728 1.00 22.19 553 ILE B O 1
ATOM 8430 N N . GLY B 1 574 ? 42.841 9.727 22.828 1.00 21.95 554 GLY B N 1
ATOM 8431 C CA . GLY B 1 574 ? 41.422 9.765 22.485 1.00 23.49 554 GLY B CA 1
ATOM 8432 C C . GLY B 1 574 ? 40.996 11.072 21.826 1.00 20.95 554 GLY B C 1
ATOM 8433 O O . GLY B 1 574 ? 41.752 12.005 21.752 1.00 18.78 554 GLY B O 1
ATOM 8434 N N . GLN B 1 575 ? 39.783 11.170 21.419 1.00 20.91 555 GLN B N 1
ATOM 8435 C CA . GLN B 1 575 ? 39.263 12.215 20.617 1.00 20.62 555 GLN B CA 1
ATOM 8436 C C . GLN B 1 575 ? 39.274 13.480 21.462 1.00 20.84 555 GLN B C 1
ATOM 8437 O O . GLN B 1 575 ? 38.900 13.450 22.575 1.00 17.80 555 GLN B O 1
ATOM 8443 N N . ILE B 1 576 ? 39.774 14.554 20.903 1.00 20.45 556 ILE B N 1
ATOM 8444 C CA . ILE B 1 576 ? 39.775 15.874 21.559 1.00 21.76 556 ILE B CA 1
ATOM 8445 C C . ILE B 1 576 ? 38.363 16.341 21.997 1.00 21.64 556 ILE B C 1
ATOM 8446 O O . ILE B 1 576 ? 37.362 16.080 21.330 1.00 18.17 556 ILE B O 1
ATOM 8451 N N . ALA B 1 577 ? 38.246 16.894 23.235 1.00 23.38 557 ALA B N 1
ATOM 8452 C CA . ALA B 1 577 ? 37.004 17.513 23.674 1.00 23.31 557 ALA B CA 1
ATOM 8453 C C . ALA B 1 577 ? 37.020 19.001 23.280 1.00 26.33 557 ALA B C 1
ATOM 8454 O O . ALA B 1 577 ? 38.020 19.658 23.467 1.00 25.63 557 ALA B O 1
ATOM 8456 N N . LEU B 1 578 ? 35.939 19.518 22.707 1.00 25.81 558 LEU B N 1
ATOM 8457 C CA . LEU B 1 578 ? 35.901 20.925 22.317 1.00 29.71 558 LEU B CA 1
ATOM 8458 C C . LEU B 1 578 ? 35.313 21.710 23.496 1.00 35.05 558 LEU B C 1
ATOM 8459 O O . LEU B 1 578 ? 34.446 21.198 24.189 1.00 33.89 558 LEU B O 1
ATOM 8464 N N . ALA B 1 579 ? 35.767 22.953 23.678 1.00 40.82 559 ALA B N 1
ATOM 8465 C CA . ALA B 1 579 ? 35.259 23.850 24.764 1.00 43.14 559 ALA B CA 1
ATOM 8466 C C . ALA B 1 579 ? 33.790 24.199 24.626 1.00 44.86 559 ALA B C 1
ATOM 8467 O O . ALA B 1 579 ? 33.166 23.979 23.578 1.00 51.92 559 ALA B O 1
ATOM 8469 N N . ASP B 1 580 ? 33.249 24.768 25.697 1.00 50.98 560 ASP B N 1
ATOM 8470 C CA . ASP B 1 580 ? 31.796 24.866 26.020 1.00 54.98 560 ASP B CA 1
ATOM 8471 C C . ASP B 1 580 ? 31.162 23.499 26.263 1.00 55.10 560 ASP B C 1
ATOM 8472 O O . ASP B 1 580 ? 30.898 23.159 27.409 1.00 60.62 560 ASP B O 1
#

CATH classification: 3.50.50.60 (+2 more: 3.90.660.10, 1.10.405.40)

InterPro domains:
  IPR002937 Amine oxidase [PF01593] (55-530)
  IPR036188 FAD/NAD(P)-binding domain superfamily [G3DSA:3.50.50.60] (32-544)
  IPR036188 FAD/NAD(P)-binding domain superfamily [SSF51905] (46-536)
  IPR050281 Flavin monoamine oxidase and related enzymes [PTHR10742] (46-537)

B-factor: mean 28.96, std 10.85, range [12.29, 92.5]

Radius of gyration: 30.98 Å; Cα contacts (8 Å, |Δi|>4): 2286; chains: 2; bounding box: 77×81×79 Å